Protein 7RLM (pdb70)

Organism: Potato leafroll virus (strain Potato/Scotland/strain 1/1984) (NCBI:txid12046)

Sequence (848 aa):
SSETFVFTKDNLVGNTQGSFTFGPSLSDCPAFKDGILKAYHEYKITSILLQFVSEASSTSSSGSIAYELDPHCKVSSSLQSYVNKFQITKGGAKTYQARMMINGVEWHDSSEDQCRILWKGNGKSSDPAGSFRVTIKVALQNPKPSSETFVFTKDNLVGNTQQGSFTFGPSLSDCPAFKDGILKAYHEYKITSILLQFVSEASSTSSSGSSIAYELDPHCKVSSLQSYVVNKFQITKGGAKTYQARRMMINGVEWHDSSEDQCRILWKGNGKSSDPAGSSFRVTIKVALQNPKPSSETFVVFTKDNLVGNTQGSFTFGPSLSDCPAFKDGILKAYHEYKITSILLQFVSEASSTSSGSIAYELDPHCKVSSLQSYVNKFQITKGGAKTYQARRMMINGVEWHDSSEDQCRILWKGNGKSSDPAGSFRVTIKVALQNPKSSETFVFTKDNLVGNTQGSFTFGPSLSDCPAFKDGILKAYHEYKITSILLQFVSEASSTSSGSSIAYELDPHCKVSSLQSYVNKFQITKGGAKTYQARMMINGVEWHDSSEDQCRILWKGNGKSSDPAGSFRVTIKVALQNPKSSETFVFTKDNLVGNTQGSFTFGPSLSDCPAFKDGILKAYHEYKITSILLQFVSEASSTSSGSIAYELDPHCKVSSLQSYVNKFQITKGGAKTYQQARMMINGVEWHDSSSEEDQCRILWKGNGKSSDPAGSFRVTIKVALQNPKSSETFVFTKDNLVGNTQGSFTFGPSLSDCPAFKDGILKAYHEYKITSILLQFVSEASSTSSGSIAYELDPHCKVSSLQSYVNKFQITKGGAKTYQARRMMINGVEWHDSSEDQCRILWKGNGKSSDPAGSFRVTIKVALQNPK

Foldseek 3Di:
DKDKDKFKFWFDFQFDKDKAFAALRRVRGCCVNVPVLQFFFKKFFFKKKKWWDWPFDPPWFWWKAKDKFFPPPDDTDDDRPHIGTLNGIDMDMGGCVRRQRPDIDGRVDTGIMMIITGPTDRVTGRTMIMMMTMMDGDHTD/DDKDKDKFKFWFDFQFDKAKAFAALRRPGGCCPNVNVLQFFFWKFWFKKKKWWDWPFDLPFWWWKAKDKFQVPPDGTDDDRPHTGTQNPIDMDMDGCVRRQRPDIDGNVDIGIMMIIGGPGDRVTTRTMIMMMIMMDGDHTD/DFKDKDKFKFWFDFQFDKFKAFAALRRVRTCCPNVHPLQFAFKKFWFKKKKWWDWPWDPPWFWWKAKDKFQAPPDGTDDDRPHTATQHPIDMDMDGCVRRQRPDIDGRRDTGIMMIIGGPTDPVIGRTMIMMMIIMDGDHTD/DKDKFKFKFWFDFQFDKFKAFAACRRPRGCCVNVNPLQWFFKKFWFKKKKWWDWPWDLPFWWWKAKDKFFQPPDGADDDRPHIGTQNPIDMDMDGCVRRQRPDIDTNRDTGIMMIITGPTDPVTTRTMIMMMIMMDGDHTD/DKDKDKFKFWFDFQFDKDKAFAALRRPRGCCVNVPPLLFFFKKFWFKKKKWFDWPWDLPWWWWKAKDKFQAPPDGADDDRPHTGTQNPIDMDMDGCVRRQRPDIDGNVDTGIMMIITGPTDRVIGRTMIMMMIMMDGDHTD/DKDKDKFKFWQDFQFDKAKAFAALRRVRDCCPNVPCLLFFFKKFWFKKKKWFDWPADLPFFWKKAKDKFFQPPDGTDDDRPDIGTLNPIDMDMDGCVVRQRPDIDGRRDTGIMMIMGGDTDRVGGRTMIMMMIMMDGDHTD

B-factor: mean 23.88, std 8.05, range [4.05, 67.12]

Nearest PDB structures (foldseek):
  7rlm-assembly6_F  TM=1.003E+00  e=4.489E-29  Potato leafroll virus
  6sco-assembly1_A  TM=9.962E-01  e=2.603E-25  Potato leafroll virus
  6scl-assembly1_C  TM=9.769E-01  e=1.546E-19  Barley yellow dwarf virus
  6rtk-assembly1_B  TM=9.710E-01  e=2.342E-19  Beet western yellows virus-FL1
  1opo-assembly1_C  TM=7.422E-01  e=4.461E-05  Carnation mottle virus

Secondary structure (DSSP, 8-state):
-EEEEEEEEEEEEETT-EEEEEESTT-TT-HIIIIIGGGGEEEEEEEEEEEEEEE---TT---EEEEEEETTS--SS----SSEEETTT-EEEEEEGGGTT-SS-EETTS--EEEEEEE-S-TTSEEEEEEEEEEEEEEEE-/-EEEEEEEEEEEETT-EEEEEESTT-TT-HIIIIIGGGSEEEEEEEEEEEEEEE---TT---EEEEEEETTS--SS----SEEEETTT-EEEEEEGGGTT-SS-EETTS--EEEEEEE-S-TTSEEEEEEEEEEEEEEEE-/---EEEEEEEEEEETT-EEEEEESTT-TT-HIIIIIGGGGEEEEEEEEEEEEEEE---TT---EEEEEEETTS--SS----SSEEETTTBEEEEEEGGGTT-SS-EETTS--EEEEEEE-S-TTSEEEEEEEEEEEEEEEE-/-EEEEEEEEEEEETT-EEEEEESTT-TT-HIIIIIGGGSEEEEEEEEEEEEEEE---TT---EEEEEEETT---SS----SSEEETTT-EEEEEEGGGTT-SS-EETTS--EEEEEEE-S-TTSEEEEEEEEEEEEEEEE-/-EEEEEEEEEEEETT-EEEEEESTT-TT-HIIIIIGGGGEEEEEEEEEEEEEEE---TT---EEEEEEETTS--SS----SSEEETTT-EEEEEEGGGTT-SS-EETTS--EEEEEEE-S-TTSEEEEEEEEEEEEEEEE-/-EEEEEEEEEEEETT-EEEEEESTT-TT-HIIIIIGGGGEEEEEEEEEEEEEEE---TT---EEEEEEETTS--SS----SSEEETTT-EEEEEEGGGTT-SS-EETTS--EEEEEEE-S-TTSEEEEEEEEEEEEEEEE-

InterPro domains:
  IPR001517 Luteovirus group 1 coat protein [PF00894] (70-207)
  IPR001517 Luteovirus group 1 coat protein [PR00915] (27-40)
  IPR001517 Luteovirus group 1 coat protein [PR00915] (67-85)
  IPR001517 Luteovirus group 1 coat protein [PR00915] (85-102)
  IPR001517 Luteovirus group 1 coat protein [PR00915] (102-119)
  IPR001517 Luteovirus group 1 coat protein [PR00915] (119-138)
  IPR001517 Luteovirus group 1 coat protein [PR00915] (138-157)
  IPR001517 Luteovirus group 1 coat protein [PR00915] (166-187)
  IPR001517 Luteovirus group 1 coat protein [PR00915] (189-201)
  IPR029053 Viral coat protein subunit [G3DSA:2.60.120.20] (29-139)

Solvent-accessible surface area: 37735 Å² total; per-residue (Å²): 89,97,50,83,26,73,13,66,75,78,131,3,48,2,74,24,42,10,48,2,11,0,0,32,15,1,41,50,6,60,10,0,33,48,0,18,3,107,24,39,74,53,0,39,0,45,17,0,55,0,65,4,64,36,113,21,65,111,122,23,61,29,15,0,3,16,3,4,0,0,44,15,73,19,26,27,8,114,7,113,78,50,109,11,93,2,44,152,13,30,68,67,65,11,93,26,164,65,0,34,2,68,86,82,23,66,12,87,101,48,1,0,19,0,1,3,63,2,106,12,131,72,92,51,82,0,1,13,1,118,0,14,0,74,0,16,1,70,79,103,132,120,28,10,75,70,29,75,12,48,78,25,54,3,48,2,64,24,114,32,48,3,15,0,0,46,61,2,83,49,6,39,22,0,49,34,6,44,3,94,32,25,76,48,0,3,0,15,20,0,46,0,36,5,78,27,13,13,16,82,104,25,61,30,15,0,4,17,27,37,6,43,111,38,170,32,100,60,11,126,41,108,120,62,107,10,105,1,28,151,14,33,61,76,17,11,42,18,128,86,0,40,2,53,126,73,18,68,14,85,90,49,1,0,45,1,0,8,69,7,108,15,126,73,57,45,8,0,1,15,1,96,0,26,0,46,0,6,1,55,81,99,124,108,96,47,60,77,20,88,13,62,71,76,126,7,48,2,66,22,111,29,45,2,16,0,0,38,59,1,81,41,4,54,10,0,52,39,0,24,3,117,30,39,72,52,0,39,0,35,26,0,54,0,38,5,63,35,101,20,61,107,122,23,96,25,10,0,3,18,29,38,9,45,110,37,170,40,104,58,12,120,39,113,123,71,108,10,94,4,26,159,14,35,65,78,71,12,80,24,188,73,0,40,2,85,115,78,25,75,12,78,102,49,2,0,44,1,0,6,64,2,104,19,140,77,89,50,79,0,0,22,1,92,0,32,0,91,0,15,6,62,79,92,137,104,53,72,77,23,70,12,67,68,74,131,4,46,2,68,24,107,30,46,2,15,0,0,34,56,2,88,47,5,86,64,0,55,87,35,25,3,126,44,44,74,50,0,40,0,39,32,0,52,0,50,5,74,35,112,20,63,101,61,13,18,0,4,0,2,16,4,4,2,0,48,36,108,37,101,55,12,111,7,55,68,50,63,12,48,1,45,150,13,32,62,73,73,8,102,24,174,40,0,38,1,79,94,84,18,61,12,84,92,49,1,0,43,1,0,7,69,7,39,8,89,70,90,56,82,0,1,14,1,98,0,29,0,88,0,15,4,69,79,101,129,101,51,82,73,33,85,14,65,73,75,127,3,48,1,67,26,112,29,46,2,17,0,0,25,57,2,93,46,6,68,16,0,64,53,0,20,5,129,24,42,8,2,0,39,0,38,10,0,45,1,41,5,59,35,108,19,60,109,122,19,83,29,12,1,3,15,25,32,5,44,105,39,171,31,106,65,10,129,42,114,120,57,107,7,96,3,48,128,4,33,52,62,23,11,51,16,168,106,0,28,1,87,76,54,22,14,12,74,82,44,1,0,42,1,0,6,72,3,108,15,138,73,90,42,76,0,0,21,0,94,0,31,0,39,0,17,4,23,11,74,82,108,47,76,80,33,91,12,61,67,78,124,2,42,2,69,25,65,28,45,2,16,0,0,42,61,1,75,44,4,80,66,0,48,84,37,50,3,138,33,37,5,2,0,38,0,42,39,0,51,0,46,6,54,34,106,22,70,110,128,30,60,28,10,0,2,15,25,32,6,44,113,26,146,28,40,15,4,92,39,110,128,54,110,12,94,4,51,178,12,33,62,82,79,15,123,23,181,97,0,40,1,80,62,50,13,11,14,45,86,37,1,0,39,1,0,6,52,8,106,11,127,70,95,50,88,0,0,14,1,96,0,36,0,80,0,16,6,31,33,65,92

Structure (mmCIF, N/CA/C/O backbone):
data_7RLM
#
_entry.id   7RLM
#
_cell.length_a   36.863
_cell.length_b   67.479
_cell.length_c   75.887
_cell.angle_alpha   79.670
_cell.angle_beta   76.219
_cell.angle_gamma   81.673
#
_symmetry.space_group_name_H-M   'P 1'
#
loop_
_entity.id
_entity.type
_entity.pdbx_description
1 polymer 'Coat protein'
2 non-polymer 'BROMIDE ION'
3 water water
#
loop_
_atom_site.group_PDB
_atom_site.id
_atom_site.type_symbol
_atom_site.label_atom_id
_atom_site.label_alt_id
_atom_site.label_comp_id
_atom_site.label_asym_id
_atom_site.label_entity_id
_atom_site.label_seq_id
_atom_site.pdbx_PDB_ins_code
_atom_site.Cartn_x
_atom_site.Cartn_y
_atom_site.Cartn_z
_atom_site.occupancy
_atom_site.B_iso_or_equiv
_atom_site.auth_seq_id
_atom_site.auth_comp_id
_atom_site.auth_asym_id
_atom_site.auth_atom_id
_atom_site.pdbx_PDB_model_num
ATOM 1 N N . SER A 1 2 ? 182.05400 305.16700 290.30200 1.000 43.14954 68 SER B N 1
ATOM 2 C CA . SER A 1 2 ? 183.20100 305.07300 289.40600 1.000 41.15855 68 SER B CA 1
ATOM 3 C C . SER A 1 2 ? 184.11900 303.92800 289.83100 1.000 38.98010 68 SER B C 1
ATOM 4 O O . SER A 1 2 ? 184.26400 303.65600 291.02100 1.000 35.33816 68 SER B O 1
ATOM 7 N N . SER A 1 3 ? 184.72900 303.26300 288.85200 1.000 33.92307 69 SER B N 1
ATOM 8 C CA . SER A 1 3 ? 185.63700 302.15400 289.11800 1.000 31.06629 69 SER B CA 1
ATOM 9 C C . SER A 1 3 ? 186.74900 302.17000 288.07900 1.000 33.98434 69 SER B C 1
ATOM 10 O O . SER A 1 3 ? 186.48700 302.35200 286.88600 1.000 40.31490 69 SER B O 1
ATOM 13 N N . GLU A 1 4 ? 187.98900 301.98100 288.53600 1.000 27.71656 70 GLU B N 1
ATOM 14 C CA . GLU A 1 4 ? 189.15600 302.15700 287.68700 1.000 17.37657 70 GLU B CA 1
ATOM 15 C C . GLU A 1 4 ? 190.23400 301.15000 288.05300 1.000 18.92241 70 GLU B C 1
ATOM 16 O O . GLU A 1 4 ? 190.31700 300.69700 289.19500 1.000 16.73913 70 GLU B O 1
ATOM 22 N N . THR A 1 5 ? 191.08500 300.83400 287.07400 1.000 18.50504 71 THR B N 1
ATOM 23 C CA . THR A 1 5 ? 192.20700 299.92700 287.26700 1.000 20.25583 71 THR B CA 1
ATOM 24 C C . THR A 1 5 ? 193.49900 300.64900 286.90600 1.000 20.13578 71 THR B C 1
ATOM 25 O O . THR A 1 5 ? 193.55500 301.37600 285.90900 1.000 22.72690 71 THR B O 1
ATOM 29 N N . PHE A 1 6 ? 194.52600 300.46100 287.72700 1.000 17.52695 72 PHE B N 1
ATOM 30 C CA . PHE A 1 6 ? 195.85700 300.99500 287.48600 1.000 17.48058 72 PHE B CA 1
ATOM 31 C C . PHE A 1 6 ? 196.88300 299.87800 287.60500 1.000 19.99947 72 PHE B C 1
ATOM 32 O O . PHE A 1 6 ? 196.79900 299.03500 288.50600 1.000 16.81609 72 PHE B O 1
ATOM 40 N N . VAL A 1 7 ? 197.84300 299.86900 286.68500 1.000 15.08015 73 VAL B N 1
ATOM 41 C CA . VAL A 1 7 ? 198.95700 298.92900 286.69700 1.000 14.58063 73 VAL B CA 1
ATOM 42 C C . VAL A 1 7 ? 200.24300 299.73400 286.82700 1.000 21.93322 73 VAL B C 1
ATOM 43 O O . VAL A 1 7 ? 200.43100 300.73300 286.12500 1.000 25.17019 73 VAL B O 1
ATOM 47 N N . PHE A 1 8 ? 201.11400 299.32000 287.73700 1.000 19.02931 74 PHE B N 1
ATOM 48 C CA . PHE A 1 8 ? 202.41900 299.94400 287.84100 1.000 14.95162 74 PHE B CA 1
ATOM 49 C C . PHE A 1 8 ? 203.44200 298.86800 288.16900 1.000 16.41756 74 PHE B C 1
ATOM 50 O O . PHE A 1 8 ? 203.09800 297.74400 288.53700 1.000 18.15626 74 PHE B O 1
ATOM 58 N N . THR A 1 9 ? 204.70900 299.21200 287.98500 1.000 18.61166 75 THR B N 1
ATOM 59 C CA . THR A 1 9 ? 205.78300 298.25300 288.18400 1.000 19.89182 75 THR B CA 1
ATOM 60 C C . THR A 1 9 ? 206.82500 298.80800 289.14100 1.000 22.98028 75 THR B C 1
ATOM 61 O O . THR A 1 9 ? 206.94300 300.01700 289.34800 1.000 25.30036 75 THR B O 1
ATOM 65 N N . LYS A 1 10 ? 207.57800 297.88600 289.73100 1.000 20.23672 76 LYS B N 1
ATOM 66 C CA . LYS A 1 10 ? 208.78100 298.19000 290.49700 1.000 18.35478 76 LYS B CA 1
ATOM 67 C C . LYS A 1 10 ? 209.86400 297.32700 289.87400 1.000 16.30097 76 LYS B C 1
ATOM 68 O O . LYS A 1 10 ? 209.81400 296.09800 289.97900 1.000 19.12023 76 LYS B O 1
ATOM 74 N N . ASP A 1 11 ? 210.81300 297.96000 289.20000 1.000 16.79122 77 ASP B N 1
ATOM 75 C CA . ASP A 1 11 ? 211.71700 297.23800 288.31300 1.000 16.03521 77 ASP B CA 1
ATOM 76 C C . ASP A 1 11 ? 213.11000 297.13000 288.90900 1.000 16.48210 77 ASP B C 1
ATOM 77 O O . ASP A 1 11 ? 213.44700 297.78300 289.89900 1.000 18.39132 77 ASP B O 1
ATOM 82 N N . ASN A 1 12 ? 213.91000 296.25500 288.28700 1.000 13.88147 78 ASN B N 1
ATOM 83 C CA . ASN A 1 12 ? 215.33100 296.11700 288.58800 1.000 17.72830 78 ASN B CA 1
ATOM 84 C C . ASN A 1 12 ? 215.56600 295.60900 290.00400 1.000 15.17981 78 ASN B C 1
ATOM 85 O O . ASN A 1 12 ? 216.53200 296.00900 290.65100 1.000 21.14995 78 ASN B O 1
ATOM 90 N N . LEU A 1 13 ? 214.66900 294.76300 290.50300 1.000 17.42228 79 LEU B N 1
ATOM 91 C CA . LEU A 1 13 ? 214.89100 294.14600 291.81000 1.000 16.14798 79 LEU B CA 1
ATOM 92 C C . LEU A 1 13 ? 216.07300 293.19700 291.72200 1.000 16.71219 79 LEU B C 1
ATOM 93 O O . LEU A 1 13 ? 216.22300 292.47000 290.74200 1.000 15.19437 79 LEU B O 1
ATOM 98 N N . VAL A 1 14 ? 216.92100 293.22100 292.74800 1.000 17.31952 80 VAL B N 1
ATOM 99 C CA . VAL A 1 14 ? 217.99000 292.23500 292.87700 1.000 13.26240 80 VAL B CA 1
ATOM 100 C C . VAL A 1 14 ? 217.66000 291.35100 294.07000 1.000 12.72075 80 VAL B C 1
ATOM 101 O O . VAL A 1 14 ? 216.63400 291.53800 294.72600 1.000 18.17841 80 VAL B O 1
ATOM 105 N N . GLY A 1 15 ? 218.52600 290.37700 294.35200 1.000 16.08117 81 GLY B N 1
ATOM 106 C CA . GLY A 1 15 ? 218.18800 289.33000 295.30200 1.000 13.96912 81 GLY B CA 1
ATOM 107 C C . GLY A 1 15 ? 217.88300 289.79700 296.71300 1.000 13.45631 81 GLY B C 1
ATOM 108 O O . GLY A 1 15 ? 217.11600 289.13800 297.42100 1.000 13.67742 81 GLY B O 1
ATOM 109 N N . ASN A 1 16 ? 218.47600 290.92100 297.14900 1.000 13.56808 82 ASN B N 1
ATOM 110 C CA . ASN A 1 16 ? 218.24800 291.46000 298.49600 1.000 13.58401 82 ASN B CA 1
ATOM 111 C C . ASN A 1 16 ? 217.38500 292.72300 298.50400 1.000 13.29778 82 ASN B C 1
ATOM 112 O O . ASN A 1 16 ? 217.40800 293.46800 299.48600 1.000 15.10224 82 ASN B O 1
ATOM 117 N N . THR A 1 17 ? 216.63900 292.97900 297.43700 1.000 10.48402 83 THR B N 1
ATOM 118 C CA . THR A 1 17 ? 215.80400 294.17600 297.37000 1.000 10.91311 83 THR B CA 1
ATOM 119 C C . THR A 1 17 ? 214.83200 294.22600 298.55000 1.000 10.37629 83 THR B C 1
ATOM 120 O O . THR A 1 17 ? 214.25300 293.21400 298.93700 1.000 12.31171 83 THR B O 1
ATOM 124 N N . GLN A 1 18 ? 214.63600 295.42600 299.10200 1.000 16.10256 84 GLN B N 1
ATOM 125 C CA . GLN A 1 18 ? 213.68300 295.65000 300.18200 1.000 10.63448 84 GLN B CA 1
ATOM 126 C C . GLN A 1 18 ? 212.94800 296.95800 299.93200 1.000 14.62239 84 GLN B C 1
ATOM 127 O O . GLN A 1 18 ? 213.53600 297.92300 299.43600 1.000 17.04814 84 GLN B O 1
ATOM 133 N N . GLY A 1 19 ? 211.66400 296.98900 300.26400 1.000 17.16514 85 GLY B N 1
ATOM 134 C CA . GLY A 1 19 ? 210.89300 298.19400 300.01100 1.000 16.94150 85 GLY B CA 1
ATOM 135 C C . GLY A 1 19 ? 209.45200 298.00700 300.41600 1.000 14.05588 85 GLY B C 1
ATOM 136 O O . GLY A 1 19 ? 209.09100 297.02200 301.05700 1.000 15.32992 85 GLY B O 1
ATOM 137 N N . SER A 1 20 ? 208.63600 299.00200 300.07300 1.000 14.36155 86 SER B N 1
ATOM 138 C CA . SER A 1 20 ? 207.21800 298.95600 300.39000 1.000 16.11118 86 SER B CA 1
ATOM 139 C C . SER A 1 20 ? 206.42500 299.78300 299.39100 1.000 18.58170 86 SER B C 1
ATOM 140 O O . SER A 1 20 ? 206.95100 300.70800 298.76700 1.000 15.64527 86 SER B O 1
ATOM 143 N N . PHE A 1 21 ? 205.16400 299.39400 299.22100 1.000 15.68551 87 PHE B N 1
ATOM 144 C CA . PHE A 1 21 ? 204.14400 300.18500 298.53800 1.000 16.92241 87 PHE B CA 1
ATOM 145 C C . PHE A 1 21 ? 203.13900 300.60700 299.60000 1.000 16.30635 87 PHE B C 1
ATOM 146 O O . PHE A 1 21 ? 202.59100 299.75000 300.29900 1.000 16.81417 87 PHE B O 1
ATOM 154 N N . THR A 1 22 ? 202.89100 301.91400 299.73100 1.000 18.43582 88 THR B N 1
ATOM 155 C CA . THR A 1 22 ? 201.82400 302.41200 300.59900 1.000 14.98511 88 THR B CA 1
ATOM 156 C C . THR A 1 22 ? 200.70800 302.92000 299.69900 1.000 16.87618 88 THR B C 1
ATOM 157 O O . THR A 1 22 ? 200.89700 303.88800 298.95100 1.000 17.46251 88 THR B O 1
ATOM 161 N N . PHE A 1 23 ? 199.57100 302.22900 299.73400 1.000 14.76752 89 PHE B N 1
ATOM 162 C CA . PHE A 1 23 ? 198.48300 302.45900 298.79300 1.000 16.53877 89 PHE B CA 1
ATOM 163 C C . PHE A 1 23 ? 197.59000 303.58400 299.30100 1.000 18.74990 89 PHE B C 1
ATOM 164 O O . PHE A 1 23 ? 197.01500 303.49900 300.39600 1.000 16.89197 89 PHE B O 1
ATOM 172 N N . GLY A 1 24 ? 197.46100 304.61700 298.48500 1.000 20.66931 90 GLY B N 1
ATOM 173 C CA . GLY A 1 24 ? 196.82400 305.84400 298.88200 1.000 20.93749 90 GLY B CA 1
ATOM 174 C C . GLY A 1 24 ? 197.60100 307.01100 298.32200 1.000 22.05497 90 GLY B C 1
ATOM 175 O O . GLY A 1 24 ? 198.30400 306.88400 297.31200 1.000 18.45397 90 GLY B O 1
ATOM 176 N N . PRO A 1 25 ? 197.49500 308.17500 298.96300 1.000 19.22684 91 PRO B N 1
ATOM 177 C CA . PRO A 1 25 ? 198.27700 309.33300 298.49500 1.000 22.58040 91 PRO B CA 1
ATOM 178 C C . PRO A 1 25 ? 199.78400 309.12900 298.58500 1.000 24.55415 91 PRO B C 1
ATOM 179 O O . PRO A 1 25 ? 200.53400 309.88100 297.94600 1.000 22.63645 91 PRO B O 1
ATOM 183 N N . SER A 1 26 ? 200.25800 308.13000 299.33400 1.000 18.66175 92 SER B N 1
ATOM 184 C CA . SER A 1 26 ? 201.68300 307.83700 299.42600 1.000 19.40688 92 SER B CA 1
ATOM 185 C C . SER A 1 26 ? 202.17800 306.88700 298.33800 1.000 18.87884 92 SER B C 1
ATOM 186 O O . SER A 1 26 ? 203.33000 306.44900 298.40600 1.000 23.71446 92 SER B O 1
ATOM 189 N N . LEU A 1 27 ? 201.34400 306.54500 297.35200 1.000 19.29800 93 LEU B N 1
ATOM 190 C CA . LEU A 1 27 ? 201.73100 305.56100 296.32800 1.000 25.14951 93 LEU B CA 1
ATOM 191 C C . LEU A 1 27 ? 202.54100 306.24600 295.22500 1.000 21.14055 93 LEU B C 1
ATOM 192 O O . LEU A 1 27 ? 202.07300 306.48400 294.10900 1.000 26.29751 93 LEU B O 1
ATOM 197 N N . SER A 1 28 ? 203.79100 306.55300 295.57400 1.000 23.43766 94 SER B N 1
ATOM 198 C CA . SER A 1 28 ? 204.71100 307.22300 294.65900 1.000 32.87805 94 SER B CA 1
ATOM 199 C C . SER A 1 28 ? 204.92200 306.43700 293.37600 1.000 31.41716 94 SER B C 1
ATOM 200 O O . SER A 1 28 ? 205.15000 307.03300 292.31800 1.000 27.91072 94 SER B O 1
ATOM 203 N N . ASP A 1 29 ? 204.87200 305.10600 293.44400 1.000 25.28454 95 ASP B N 1
ATOM 204 C CA . ASP A 1 29 ? 205.13000 304.31500 292.24800 1.000 26.20139 95 ASP B CA 1
ATOM 205 C C . ASP A 1 29 ? 203.99300 304.36600 291.23100 1.000 29.13374 95 ASP B C 1
ATOM 206 O O . ASP A 1 29 ? 204.16900 303.87100 290.11100 1.000 25.04524 95 ASP B O 1
ATOM 211 N N . CYS A 1 30 ? 202.85500 304.97600 291.56200 1.000 23.92954 96 CYS B N 1
ATOM 212 C CA . CYS A 1 30 ? 201.74400 305.13300 290.62400 1.000 19.92677 96 CYS B CA 1
ATOM 213 C C . CYS A 1 30 ? 201.28200 306.58500 290.62300 1.000 27.00141 96 CYS B C 1
ATOM 214 O O . CYS A 1 30 ? 200.21800 306.91900 291.16700 1.000 23.42435 96 CYS B O 1
ATOM 217 N N . PRO A 1 31 ? 202.06700 307.48000 290.01200 1.000 33.62630 97 PRO B N 1
ATOM 218 C CA . PRO A 1 31 ? 201.69200 308.90600 290.00400 1.000 34.68754 97 PRO B CA 1
ATOM 219 C C . PRO A 1 31 ? 200.34400 309.18600 289.36300 1.000 32.69542 97 PRO B C 1
ATOM 220 O O . PRO A 1 31 ? 199.66700 310.13600 289.77200 1.000 38.06303 97 PRO B O 1
ATOM 224 N N . ALA A 1 32 ? 199.92900 308.39000 288.37500 1.000 28.66783 98 ALA B N 1
ATOM 225 C CA . ALA A 1 32 ? 198.63600 308.61800 287.73800 1.000 25.64831 98 ALA B CA 1
ATOM 226 C C . ALA A 1 32 ? 197.48100 308.45300 288.71600 1.000 29.61160 98 ALA B C 1
ATOM 227 O O . ALA A 1 32 ? 196.47000 309.15500 288.60600 1.000 35.09205 98 ALA B O 1
ATOM 229 N N . PHE A 1 33 ? 197.60200 307.52900 289.67100 1.000 27.33128 99 PHE B N 1
ATOM 230 C CA . PHE A 1 33 ? 196.58900 307.40100 290.71500 1.000 24.98025 99 PHE B CA 1
ATOM 231 C C . PHE A 1 33 ? 196.71500 308.51400 291.75300 1.000 26.37336 99 PHE B C 1
ATOM 232 O O . PHE A 1 33 ? 195.74900 309.24700 292.01400 1.000 25.65069 99 PHE B O 1
ATOM 240 N N . LYS A 1 34 ? 197.90300 308.66700 292.34600 1.000 23.13369 100 LYS B N 1
ATOM 241 C CA . LYS A 1 34 ? 198.05000 309.56100 293.49100 1.000 22.09211 100 LYS B CA 1
ATOM 242 C C . LYS A 1 34 ? 197.97100 311.03600 293.09800 1.000 25.64677 100 LYS B C 1
ATOM 243 O O . LYS A 1 34 ? 197.51500 311.85500 293.90000 1.000 25.32837 100 LYS B O 1
ATOM 249 N N . ASP A 1 35 ? 198.39600 311.39800 291.88600 1.000 26.04228 101 ASP B N 1
ATOM 250 C CA . ASP A 1 35 ? 198.36700 312.80000 291.47900 1.000 33.39330 101 ASP B CA 1
ATOM 251 C C . ASP A 1 35 ? 197.16200 313.16100 290.63000 1.000 30.85150 101 ASP B C 1
ATOM 252 O O . ASP A 1 35 ? 196.84300 314.35000 290.51000 1.000 35.12158 101 ASP B O 1
ATOM 257 N N . GLY A 1 36 ? 196.49200 312.18200 290.04200 1.000 27.57711 102 GLY B N 1
ATOM 258 C CA . GLY A 1 36 ? 195.38800 312.49600 289.16400 1.000 33.08305 102 GLY B CA 1
ATOM 259 C C . GLY A 1 36 ? 194.05700 312.16200 289.79400 1.000 21.21133 102 GLY B C 1
ATOM 260 O O . GLY A 1 36 ? 193.40100 313.01500 290.39800 1.000 25.78756 102 GLY B O 1
ATOM 261 N N . ILE A 1 37 ? 193.67500 310.89500 289.65800 1.000 28.62003 103 ILE B N 1
ATOM 262 C CA . ILE A 1 37 ? 192.36300 310.41500 290.07800 1.000 34.24587 103 ILE B CA 1
ATOM 263 C C . ILE A 1 37 ? 192.08200 310.76400 291.53400 1.000 31.98844 103 ILE B C 1
ATOM 264 O O . ILE A 1 37 ? 190.97100 311.19200 291.88800 1.000 30.58445 103 ILE B O 1
ATOM 269 N N . LEU A 1 38 ? 193.08100 310.59300 292.40200 1.000 25.17074 104 LEU B N 1
ATOM 270 C CA . LEU A 1 38 ? 192.87600 310.78900 293.83200 1.000 31.46201 104 LEU B CA 1
ATOM 271 C C . LEU A 1 38 ? 192.61700 312.24500 294.19300 1.000 35.77210 104 LEU B C 1
ATOM 272 O O . LEU A 1 38 ? 192.05600 312.51800 295.26000 1.000 41.08399 104 LEU B O 1
ATOM 277 N N . LYS A 1 39 ? 193.00900 313.18200 293.33800 1.000 31.43763 105 LYS B N 1
ATOM 278 C CA . LYS A 1 39 ? 192.74300 314.59500 293.56500 1.000 39.74475 105 LYS B CA 1
ATOM 279 C C . LYS A 1 39 ? 191.37000 315.03000 293.07300 1.000 32.07240 105 LYS B C 1
ATOM 280 O O . LYS A 1 39 ? 190.97500 316.17700 293.31600 1.000 35.26962 105 LYS B O 1
ATOM 286 N N . ALA A 1 40 ? 190.63900 314.15300 292.38900 1.000 28.45571 106 ALA B N 1
ATOM 287 C CA . ALA A 1 40 ? 189.36100 314.49700 291.78200 1.000 23.75495 106 ALA B CA 1
ATOM 288 C C . ALA A 1 40 ? 188.16300 313.98100 292.56300 1.000 23.13101 106 ALA B C 1
ATOM 289 O O . ALA A 1 40 ? 187.02100 314.27600 292.18700 1.000 23.79589 106 ALA B O 1
ATOM 291 N N . TYR A 1 41 ? 188.38500 313.22400 293.63600 1.000 20.76017 107 TYR B N 1
ATOM 292 C CA . TYR A 1 41 ? 187.29000 312.64200 294.40000 1.000 22.56375 107 TYR B CA 1
ATOM 293 C C . TYR A 1 41 ? 187.55300 312.78700 295.88800 1.000 17.94579 107 TYR B C 1
ATOM 294 O O . TYR A 1 41 ? 188.70300 312.81100 296.33200 1.000 16.61404 107 TYR B O 1
ATOM 303 N N . HIS A 1 42 ? 186.47000 312.85400 296.65600 1.000 18.15696 108 HIS B N 1
ATOM 304 C CA . HIS A 1 42 ? 186.59400 312.93900 298.10500 1.000 18.43702 108 HIS B CA 1
ATOM 305 C C . HIS A 1 42 ? 186.96900 311.59900 298.73300 1.000 15.89093 108 HIS B C 1
ATOM 306 O O . HIS A 1 42 ? 187.60400 311.58200 299.78400 1.000 17.86350 108 HIS B O 1
ATOM 313 N N . GLU A 1 43 ? 186.54000 310.47800 298.14800 1.000 14.72279 109 GLU B N 1
ATOM 314 C CA . GLU A 1 43 ? 186.67400 309.17000 298.78300 1.000 14.79120 109 GLU B CA 1
ATOM 315 C C . GLU A 1 43 ? 187.12900 308.13400 297.76900 1.000 12.92305 109 GLU B C 1
ATOM 316 O O . GLU A 1 43 ? 186.79800 308.21300 296.58800 1.000 15.44005 109 GLU B O 1
ATOM 322 N N . TYR A 1 44 ? 187.86300 307.13900 298.25800 1.000 15.11844 110 TYR B N 1
ATOM 323 C CA . TYR A 1 44 ? 188.32100 306.02600 297.43000 1.000 17.09849 110 TYR B CA 1
ATOM 324 C C . TYR A 1 44 ? 188.38800 304.77200 298.29100 1.000 13.46761 110 TYR B C 1
ATOM 325 O O . TYR A 1 44 ? 188.45000 304.83600 299.52100 1.000 14.80865 110 TYR B O 1
ATOM 334 N N . LYS A 1 45 ? 188.39000 303.62100 297.62700 1.000 13.47431 111 LYS B N 1
ATOM 335 C CA . LYS A 1 45 ? 188.78600 302.38700 298.28400 1.000 15.33759 111 LYS B CA 1
ATOM 336 C C . LYS A 1 45 ? 189.37100 301.46500 297.23400 1.000 17.59642 111 LYS B C 1
ATOM 337 O O . LYS A 1 45 ? 188.82700 301.32700 296.13200 1.000 17.37323 111 LYS B O 1
ATOM 343 N N . ILE A 1 46 ? 190.50500 300.87300 297.57300 1.000 12.75538 112 ILE B N 1
ATOM 344 C CA . ILE A 1 46 ? 191.15100 299.90700 296.70100 1.000 13.77993 112 ILE B CA 1
ATOM 345 C C . ILE A 1 46 ? 190.53600 298.55800 297.05400 1.000 13.21000 112 ILE B C 1
ATOM 346 O O . ILE A 1 46 ? 190.69600 298.06000 298.17400 1.000 14.84626 112 ILE B O 1
ATOM 351 N N . THR A 1 47 ? 189.75200 298.01700 296.12200 1.000 11.54820 113 THR B N 1
ATOM 352 C CA . THR A 1 47 ? 188.93800 296.85100 296.38900 1.000 14.02191 113 THR B CA 1
ATOM 353 C C . THR A 1 47 ? 189.68000 295.55600 296.09700 1.000 16.39017 113 THR B C 1
ATOM 354 O O . THR A 1 47 ? 189.26500 294.50700 296.59600 1.000 14.28632 113 THR B O 1
ATOM 358 N N . SER A 1 48 ? 190.77400 295.60700 295.34000 1.000 12.71110 114 SER B N 1
ATOM 359 C CA . SER A 1 48 ? 191.59800 294.40900 295.20300 1.000 15.62840 114 SER B CA 1
ATOM 360 C C . SER A 1 48 ? 192.97300 294.79700 294.67900 1.000 10.16010 114 SER B C 1
ATOM 361 O O . SER A 1 48 ? 193.14100 295.82300 294.02100 1.000 13.80577 114 SER B O 1
ATOM 364 N N . ILE A 1 49 ? 193.96900 293.98000 295.01400 1.000 13.78212 115 ILE B N 1
ATOM 365 C CA . ILE A 1 49 ? 195.35000 294.22100 294.62000 1.000 17.08667 115 ILE B CA 1
ATOM 366 C C . ILE A 1 49 ? 195.90400 292.91600 294.08000 1.000 13.45472 115 ILE B C 1
ATOM 367 O O . ILE A 1 49 ? 195.80300 291.87900 294.74800 1.000 15.55302 115 ILE B O 1
ATOM 372 N N . LEU A 1 50 ? 196.47600 292.96200 292.88500 1.000 13.76573 116 LEU B N 1
ATOM 373 C CA . LEU A 1 50 ? 197.19800 291.83200 292.31800 1.000 16.07630 116 LEU B CA 1
ATOM 374 C C . LEU A 1 50 ? 198.68300 292.15800 292.39100 1.000 15.66801 116 LEU B C 1
ATOM 375 O O . LEU A 1 50 ? 199.13300 293.14100 291.80100 1.000 17.73503 116 LEU B O 1
ATOM 380 N N . LEU A 1 51 ? 199.42900 291.34000 293.13000 1.000 16.91775 117 LEU B N 1
ATOM 381 C CA . LEU A 1 51 ? 200.87000 291.48400 293.29600 1.000 18.44094 117 LEU B CA 1
ATOM 382 C C . LEU A 1 51 ? 201.52100 290.34600 292.52500 1.000 15.86658 117 LEU B C 1
ATOM 383 O O . LEU A 1 51 ? 201.36300 289.18100 292.88900 1.000 18.30288 117 LEU B O 1
ATOM 388 N N . GLN A 1 52 ? 202.23400 290.67700 291.45800 1.000 19.05111 118 GLN B N 1
ATOM 389 C CA . GLN A 1 52 ? 202.90300 289.68200 290.63300 1.000 17.07317 118 GLN B CA 1
ATOM 390 C C . GLN A 1 52 ? 204.40000 289.92000 290.70300 1.000 23.19109 118 GLN B C 1
ATOM 391 O O . GLN A 1 52 ? 204.85800 291.06000 290.58100 1.000 16.24399 118 GLN B O 1
ATOM 397 N N . PHE A 1 53 ? 205.16100 288.85300 290.91800 1.000 19.60492 119 PHE B N 1
ATOM 398 C CA . PHE A 1 53 ? 206.60800 288.92200 290.81600 1.000 14.82422 119 PHE B CA 1
ATOM 399 C C . PHE A 1 53 ? 206.99900 288.23900 289.51700 1.000 20.31201 119 PHE B C 1
ATOM 400 O O . PHE A 1 53 ? 206.67000 287.06500 289.30600 1.000 20.00506 119 PHE B O 1
ATOM 408 N N . VAL A 1 54 ? 207.66300 288.98100 288.63900 1.000 17.61476 120 VAL B N 1
ATOM 409 C CA . VAL A 1 54 ? 208.07500 288.48100 287.33500 1.000 17.93166 120 VAL B CA 1
ATOM 410 C C . VAL A 1 54 ? 209.58300 288.26600 287.38500 1.000 18.17526 120 VAL B C 1
ATOM 411 O O . VAL A 1 54 ? 210.35000 289.22300 287.54000 1.000 17.67470 120 VAL B O 1
ATOM 415 N N . SER A 1 55 ? 210.00900 287.01600 287.25700 1.000 15.52506 121 SER B N 1
ATOM 416 C CA . SER A 1 55 ? 211.41400 286.68100 287.45900 1.000 16.54236 121 SER B CA 1
ATOM 417 C C . SER A 1 55 ? 212.22900 286.96700 286.20300 1.000 18.52920 121 SER B C 1
ATOM 418 O O . SER A 1 55 ? 211.79600 286.68200 285.08200 1.000 18.51878 121 SER B O 1
ATOM 421 N N . GLU A 1 56 ? 213.40300 287.56500 286.40200 1.000 12.95716 122 GLU B N 1
ATOM 422 C CA . GLU A 1 56 ? 214.43700 287.65000 285.38200 1.000 17.40994 122 GLU B CA 1
ATOM 423 C C . GLU A 1 56 ? 215.66700 286.86500 285.79200 1.000 17.07353 122 GLU B C 1
ATOM 424 O O . GLU A 1 56 ? 216.74200 287.05900 285.22000 1.000 16.55140 122 GLU B O 1
ATOM 430 N N . ALA A 1 57 ? 215.53400 286.01900 286.80100 1.000 13.40976 123 ALA B N 1
ATOM 431 C CA . ALA A 1 57 ? 216.68500 285.42100 287.45200 1.000 19.60224 123 ALA B CA 1
ATOM 432 C C . ALA A 1 57 ? 217.24600 284.26000 286.64900 1.000 22.72849 123 ALA B C 1
ATOM 433 O O . ALA A 1 57 ? 216.53700 283.59100 285.89000 1.000 22.46006 123 ALA B O 1
ATOM 435 N N . SER A 1 58 ? 218.53300 284.00800 286.86600 1.000 22.80151 124 SER B N 1
ATOM 436 C CA . SER A 1 58 ? 219.20000 282.83900 286.31400 1.000 27.20636 124 SER B CA 1
ATOM 437 C C . SER A 1 58 ? 218.50900 281.56100 286.77600 1.000 21.52916 124 SER B C 1
ATOM 438 O O . SER A 1 58 ? 217.97400 281.49000 287.88300 1.000 20.31424 124 SER B O 1
ATOM 441 N N . SER A 1 59 ? 218.52500 280.54400 285.90600 1.000 21.77009 125 SER B N 1
ATOM 442 C CA . SER A 1 59 ? 218.03300 279.22000 286.27300 1.000 21.36309 125 SER B CA 1
ATOM 443 C C . SER A 1 59 ? 218.73300 278.69600 287.51600 1.000 21.53260 125 SER B C 1
ATOM 444 O O . SER A 1 59 ? 218.17100 277.88000 288.25800 1.000 22.84129 125 SER B O 1
ATOM 447 N N . THR A 1 60 ? 219.95800 279.15000 287.75500 1.000 17.25555 126 THR B N 1
ATOM 448 C CA . THR A 1 60 ? 220.76000 278.71800 288.88700 1.000 14.91760 126 THR B CA 1
ATOM 449 C C . THR A 1 60 ? 220.73100 279.72300 290.02600 1.000 19.13117 126 THR B C 1
ATOM 450 O O . THR A 1 60 ? 221.56600 279.65000 290.93200 1.000 17.95234 126 THR B O 1
ATOM 454 N N . SER A 1 61 ? 219.78400 280.66300 290.00500 1.000 14.23866 127 SER B N 1
ATOM 455 C CA A SER A 1 61 ? 219.70100 281.65100 291.06500 0.505 17.42615 127 SER B CA 1
ATOM 456 C CA B SER A 1 61 ? 219.70000 281.65100 291.06500 0.495 17.42748 127 SER B CA 1
ATOM 457 C C . SER A 1 61 ? 219.14900 281.01000 292.33700 1.000 15.91239 127 SER B C 1
ATOM 458 O O . SER A 1 61 ? 218.76100 279.83500 292.36700 1.000 16.34043 127 SER B O 1
ATOM 463 N N . SER A 1 62 ? 219.11700 281.79300 293.40400 1.000 17.27541 128 SER B N 1
ATOM 464 C CA . SER A 1 62 ? 218.74900 281.27200 294.70600 1.000 16.08663 128 SER B CA 1
ATOM 465 C C . SER A 1 62 ? 217.95600 282.32700 295.46000 1.000 17.28378 128 SER B C 1
ATOM 466 O O . SER A 1 62 ? 217.96600 283.51500 295.11000 1.000 18.99160 128 SER B O 1
ATOM 469 N N . GLY A 1 63 ? 217.27300 281.87800 296.51100 1.000 12.78265 129 GLY B N 1
ATOM 470 C CA . GLY A 1 63 ? 216.64300 282.79300 297.44100 1.000 16.79267 129 GLY B CA 1
ATOM 471 C C . GLY A 1 63 ? 215.18400 283.07300 297.13600 1.000 13.26014 129 GLY B C 1
ATOM 472 O O . GLY A 1 63 ? 214.59200 282.59900 296.16300 1.000 15.10174 129 GLY B O 1
ATOM 473 N N . SER A 1 64 ? 214.58700 283.86400 298.02100 1.000 15.47208 130 SER B N 1
ATOM 474 C CA . SER A 1 64 ? 213.18000 284.20800 297.90600 1.000 13.69086 130 SER B CA 1
ATOM 475 C C . SER A 1 64 ? 212.96900 285.67800 298.24500 1.000 15.30668 130 SER B C 1
ATOM 476 O O . SER A 1 64 ? 213.80200 286.32200 298.88300 1.000 16.34842 130 SER B O 1
ATOM 479 N N . ILE A 1 65 ? 211.83500 286.21400 297.80300 1.000 16.54431 131 ILE B N 1
ATOM 480 C CA . ILE A 1 65 ? 211.42900 287.56800 298.15700 1.000 14.46635 131 ILE B CA 1
ATOM 481 C C . ILE A 1 65 ? 210.18900 287.43800 299.02200 1.000 14.16916 131 ILE B C 1
ATOM 482 O O . ILE A 1 65 ? 209.12500 287.03600 298.53700 1.000 16.05222 131 ILE B O 1
ATOM 487 N N . ALA A 1 66 ? 210.34200 287.71500 300.31200 1.000 14.62184 132 ALA B N 1
ATOM 488 C CA . ALA A 1 66 ? 209.20700 287.68900 301.21700 1.000 11.65105 132 ALA B CA 1
ATOM 489 C C . ALA A 1 66 ? 208.32900 288.91000 300.97500 1.000 13.76228 132 ALA B C 1
ATOM 490 O O . ALA A 1 66 ? 208.81400 289.98000 300.60300 1.000 13.82283 132 ALA B O 1
ATOM 492 N N . TYR A 1 67 ? 207.02100 288.74600 301.17800 1.000 12.87129 133 TYR B N 1
ATOM 493 C CA . TYR A 1 67 ? 206.11900 289.89100 301.07400 1.000 12.48483 133 TYR B CA 1
ATOM 494 C C . TYR A 1 67 ? 205.08600 289.82100 302.18700 1.000 16.72403 133 TYR B C 1
ATOM 495 O O . TYR A 1 67 ? 204.71000 288.73700 302.64200 1.000 19.62346 133 TYR B O 1
ATOM 504 N N . GLU A 1 68 ? 204.64700 290.99800 302.63700 1.000 14.45849 134 GLU B N 1
ATOM 505 C CA . GLU A 1 68 ? 203.80400 291.12600 303.82100 1.000 15.98571 134 GLU B CA 1
ATOM 506 C C . GLU A 1 68 ? 202.76300 292.19500 303.55400 1.000 19.49045 134 GLU B C 1
ATOM 507 O O . GLU A 1 68 ? 203.10700 293.29600 303.11100 1.000 14.99295 134 GLU B O 1
ATOM 513 N N . LEU A 1 69 ? 201.50600 291.86700 303.84000 1.000 15.62906 135 LEU B N 1
ATOM 514 C CA . LEU A 1 69 ? 200.39400 292.82900 303.68600 1.000 13.05178 135 LEU B CA 1
ATOM 515 C C . LEU A 1 69 ? 200.13400 293.43300 305.06300 1.000 16.00643 135 LEU B C 1
ATOM 516 O O . LEU A 1 69 ? 199.89700 292.70800 305.96500 1.000 19.72439 135 LEU B O 1
ATOM 521 N N . ASP A 1 70 ? 200.26200 294.73900 305.16200 1.000 13.17464 136 ASP B N 1
ATOM 522 C CA . ASP A 1 70 ? 200.08000 295.51800 306.40600 1.000 13.47567 136 ASP B CA 1
ATOM 523 C C . ASP A 1 70 ? 198.79000 296.32600 306.21500 1.000 18.55314 136 ASP B C 1
ATOM 524 O O . ASP A 1 70 ? 198.83100 297.39900 305.70300 1.000 15.04865 136 ASP B O 1
ATOM 529 N N . PRO A 1 71 ? 197.62600 295.82300 306.64600 1.000 15.42726 137 PRO B N 1
ATOM 530 C CA . PRO A 1 71 ? 196.37900 296.47100 306.29400 1.000 17.92880 137 PRO B CA 1
ATOM 531 C C . PRO A 1 71 ? 196.09300 297.81100 306.96700 1.000 21.62742 137 PRO B C 1
ATOM 532 O O . PRO A 1 71 ? 195.23800 298.48300 306.52800 1.000 25.23354 137 PRO B O 1
ATOM 536 N N . HIS A 1 72 ? 196.81900 298.14300 308.02300 1.000 15.33543 138 HIS B N 1
ATOM 537 C CA . HIS A 1 72 ? 196.56800 299.41900 308.72000 1.000 18.72233 138 HIS B CA 1
ATOM 538 C C . HIS A 1 72 ? 197.81600 300.30000 308.76900 1.000 22.27440 138 HIS B C 1
ATOM 539 O O . HIS A 1 72 ? 197.81100 301.14200 309.65100 1.000 20.51813 138 HIS B O 1
ATOM 546 N N . CYS A 1 73 ? 198.83800 299.99900 307.95500 1.000 17.19714 139 CYS B N 1
ATOM 547 C CA . CYS A 1 73 ? 199.98300 300.88600 307.80000 1.000 19.29134 139 CYS B CA 1
ATOM 548 C C . CYS A 1 73 ? 200.73800 301.02300 309.12400 1.000 19.54420 139 CYS B C 1
ATOM 549 O O . CYS A 1 73 ? 201.19400 302.10700 309.49500 1.000 23.21419 139 CYS B O 1
ATOM 552 N N . LYS A 1 74 ? 200.85800 299.91500 309.85500 1.000 18.53559 140 LYS B N 1
ATOM 553 C CA . LYS A 1 74 ? 201.52600 299.88800 311.15100 1.000 20.09271 140 LYS B CA 1
ATOM 554 C C . LYS A 1 74 ? 202.87800 299.19000 311.10200 1.000 21.73393 140 LYS B C 1
ATOM 555 O O . LYS A 1 74 ? 203.55400 299.10200 312.13600 1.000 20.06370 140 LYS B O 1
ATOM 561 N N . VAL A 1 75 ? 203.27700 298.66500 309.94600 1.000 15.59931 141 VAL B N 1
ATOM 562 C CA . VAL A 1 75 ? 204.53000 297.93100 309.79600 1.000 18.74903 141 VAL B CA 1
ATOM 563 C C . VAL A 1 75 ? 205.42600 298.76700 308.89500 1.000 23.70556 141 VAL B C 1
ATOM 564 O O . VAL A 1 75 ? 205.03600 299.11300 307.77300 1.000 18.56149 141 VAL B O 1
ATOM 568 N N . SER A 1 76 ? 206.62100 299.09500 309.38200 1.000 20.12907 142 SER B N 1
ATOM 569 C CA A SER A 1 76 ? 207.54000 299.97400 308.66700 0.509 23.30607 142 SER B CA 1
ATOM 570 C CA B SER A 1 76 ? 207.51200 299.97200 308.63400 0.491 23.31300 142 SER B CA 1
ATOM 571 C C . SER A 1 76 ? 208.47100 299.21800 307.72500 1.000 26.71228 142 SER B C 1
ATOM 572 O O . SER A 1 76 ? 208.83200 299.72800 306.66000 1.000 26.78499 142 SER B O 1
AT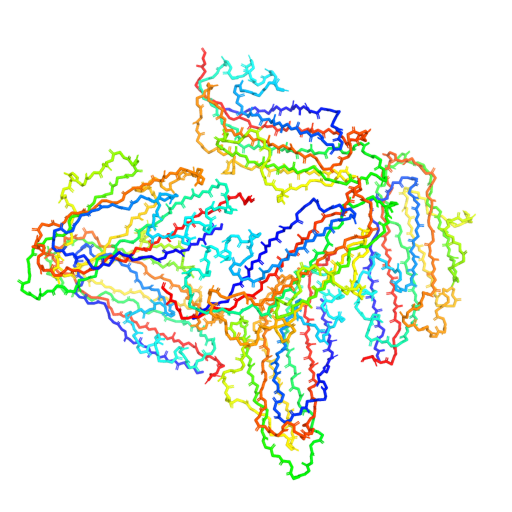OM 577 N N . SER A 1 77 ? 208.89200 298.03000 308.11100 1.000 21.32388 143 SER B N 1
ATOM 578 C CA . SER A 1 77 ? 209.72600 297.19700 307.26400 1.000 25.47206 143 SER B CA 1
ATOM 579 C C . SER A 1 77 ? 209.30100 295.76100 307.49900 1.000 19.04877 143 SER B C 1
ATOM 580 O O . SER A 1 77 ? 208.79000 295.42900 308.56900 1.000 21.34509 143 SER B O 1
ATOM 583 N N . LEU A 1 78 ? 209.49400 294.91400 306.48900 1.000 16.65093 144 LEU B N 1
ATOM 584 C CA . LEU A 1 78 ? 208.96900 293.55500 306.54600 1.000 14.38552 144 LEU B CA 1
ATOM 585 C C . LEU A 1 78 ? 209.43400 292.83200 307.80300 1.000 19.56552 144 LEU B C 1
ATOM 586 O O . LEU A 1 78 ? 210.62500 292.81000 308.12100 1.000 20.64448 144 LEU B O 1
ATOM 591 N N . GLN A 1 79 ? 208.48200 292.24100 308.51700 1.000 17.58034 145 GLN B N 1
ATOM 592 C CA . GLN A 1 79 ? 208.77600 291.43400 309.68700 1.000 19.20149 145 GLN B CA 1
ATOM 593 C C . GLN A 1 79 ? 208.35300 289.99100 309.53700 1.000 23.04118 145 GLN B C 1
ATOM 594 O O . GLN A 1 79 ? 208.94200 289.11800 310.17400 1.000 28.57292 145 GLN B O 1
ATOM 600 N N . SER A 1 80 ? 207.33900 289.71600 308.73700 1.000 20.69642 146 SER B N 1
ATOM 601 C CA . SER A 1 80 ? 206.81300 288.36800 308.60100 1.000 25.61519 146 SER B CA 1
ATOM 602 C C . SER A 1 80 ? 207.31800 287.75500 307.30300 1.000 18.48905 146 SER B C 1
ATOM 603 O O . SER A 1 80 ? 207.07600 288.29600 306.22300 1.000 19.55665 146 SER B O 1
ATOM 606 N N . TYR A 1 81 ? 207.99000 286.61200 307.40900 1.000 23.51767 147 TYR B N 1
ATOM 607 C CA . TYR A 1 81 ? 208.46700 285.89400 306.23600 1.000 21.25206 147 TYR B CA 1
ATOM 608 C C . TYR A 1 81 ? 207.51300 284.77800 305.82600 1.000 27.38677 147 TYR B C 1
ATOM 609 O O . TYR A 1 81 ? 207.90300 283.87500 305.07400 1.000 35.78217 147 TYR B O 1
ATOM 618 N N . VAL A 1 82 ? 206.26000 284.85200 306.28100 1.000 27.28694 148 VAL B N 1
ATOM 619 C CA . VAL A 1 82 ? 205.28600 283.78300 306.06300 1.000 30.89405 148 VAL B CA 1
ATOM 620 C C . VAL A 1 82 ? 205.09000 283.51400 304.57600 1.000 28.88355 148 VAL B C 1
ATOM 621 O O . VAL A 1 82 ? 205.06400 282.36000 304.13900 1.000 32.29902 148 VAL B O 1
ATOM 625 N N . ASN A 1 83 ? 204.92500 284.57400 303.78400 1.000 17.96156 149 ASN B N 1
ATOM 626 C CA . ASN A 1 83 ? 204.64200 284.48900 302.36000 1.000 21.05417 149 ASN B CA 1
ATOM 627 C C . ASN A 1 83 ? 205.86900 284.91800 301.57300 1.000 20.07661 149 ASN B C 1
ATOM 628 O O . ASN A 1 83 ? 206.53400 285.89200 301.93400 1.000 16.90468 149 ASN B O 1
ATOM 633 N N . LYS A 1 84 ? 206.17700 284.19000 300.50000 1.000 23.32058 150 LYS B N 1
ATOM 634 C CA . LYS A 1 84 ? 207.34500 284.55700 299.71300 1.000 17.04964 150 LYS B CA 1
ATOM 635 C C . LYS A 1 84 ? 207.22600 284.01000 298.30000 1.000 23.86037 150 LYS B C 1
ATOM 636 O O . LYS A 1 84 ? 206.53700 283.01400 298.04900 1.000 21.96352 150 LYS B O 1
ATOM 642 N N . PHE A 1 85 ? 207.90700 284.69200 297.38800 1.000 16.51893 151 PHE B N 1
ATOM 643 C CA . PHE A 1 85 ? 208.09100 284.24000 296.01700 1.000 19.16057 151 PHE B CA 1
ATOM 644 C C . PHE A 1 85 ? 209.50900 283.70200 295.87800 1.000 16.47030 151 PHE B C 1
ATOM 645 O O . PHE A 1 85 ? 210.47300 284.37200 296.26500 1.000 17.04041 151 PHE B O 1
ATOM 653 N N . GLN A 1 86 ? 209.63900 282.50400 295.33200 1.000 17.33965 152 GLN B N 1
ATOM 654 C CA . GLN A 1 86 ? 210.96900 282.01100 294.99800 1.000 16.24620 152 GLN B CA 1
ATOM 655 C C . GLN A 1 86 ? 211.51700 282.80200 293.81800 1.000 14.62961 152 GLN B C 1
ATOM 656 O O . GLN A 1 86 ? 210.81700 283.01700 292.82600 1.000 14.61841 152 GLN B O 1
ATOM 662 N N . ILE A 1 87 ? 212.77600 283.23300 293.91300 1.000 13.39770 153 ILE B N 1
ATOM 663 C CA . ILE A 1 87 ? 213.29000 284.18200 292.93200 1.000 12.37796 153 ILE B CA 1
ATOM 664 C C . ILE A 1 87 ? 213.31700 283.56700 291.53900 1.000 16.07139 153 ILE B C 1
ATOM 665 O O . ILE A 1 87 ? 213.02400 284.24200 290.54400 1.000 14.73417 153 ILE B O 1
ATOM 670 N N . THR A 1 88 ? 213.62400 282.27000 291.44100 1.000 15.84339 154 THR B N 1
ATOM 671 C CA . THR A 1 88 ? 213.70900 281.65300 290.11900 1.000 15.75823 154 THR B CA 1
ATOM 672 C C . THR A 1 88 ? 212.34400 281.43000 289.48600 1.000 21.40531 154 THR B C 1
ATOM 673 O O . THR A 1 88 ? 212.26300 281.26200 288.26600 1.000 19.25544 154 THR B O 1
ATOM 677 N N . LYS A 1 89 ? 211.27500 281.42600 290.27400 1.000 20.35367 155 LYS B N 1
ATOM 678 C CA . LYS A 1 89 ? 209.96200 281.06800 289.76000 1.000 17.63990 155 LYS B CA 1
ATOM 679 C C . LYS A 1 89 ? 209.03800 282.25200 289.57400 1.000 24.49356 155 LYS B C 1
ATOM 680 O O . LYS A 1 89 ? 208.19100 282.23100 288.68400 1.000 22.54459 155 LYS B O 1
ATOM 686 N N . GLY A 1 90 ? 209.15900 283.26800 290.39300 1.000 23.64257 156 GLY B N 1
ATOM 687 C CA . GLY A 1 90 ? 208.13700 284.28200 290.39700 1.000 34.54304 156 GLY B CA 1
ATOM 688 C C . GLY A 1 90 ? 206.88900 283.74900 291.05700 1.000 31.76572 156 GLY B C 1
ATOM 689 O O . GLY A 1 90 ? 206.85800 282.65600 291.62500 1.000 28.37245 156 GLY B O 1
ATOM 690 N N . GLY A 1 91 ? 205.83500 284.54900 290.98000 1.000 27.73706 157 GLY B N 1
ATOM 691 C CA . GLY A 1 91 ? 204.57900 284.16900 291.58900 1.000 23.22447 157 GLY B CA 1
ATOM 692 C C . GLY A 1 91 ? 203.58200 285.29600 291.46300 1.000 25.21240 157 GLY B C 1
ATOM 693 O O . GLY A 1 91 ? 203.86100 286.34600 290.87300 1.000 19.60926 157 GLY B O 1
ATOM 694 N N . ALA A 1 92 ? 202.40300 285.04900 292.02300 1.000 22.05090 158 ALA B N 1
ATOM 695 C CA . ALA A 1 92 ? 201.35100 286.04700 292.01900 1.000 21.70842 158 ALA B CA 1
ATOM 696 C C . ALA A 1 92 ? 200.47100 285.84100 293.24300 1.000 24.44689 158 ALA B C 1
ATOM 697 O O . ALA A 1 92 ? 200.29100 284.72100 293.72100 1.000 22.16508 158 ALA B O 1
ATOM 699 N N . LYS A 1 93 ? 199.91800 286.93500 293.74800 1.000 20.25395 159 LYS B N 1
ATOM 700 C CA . LYS A 1 93 ? 199.00700 286.86900 294.87800 1.000 16.80627 159 LYS B CA 1
ATOM 701 C C . LYS A 1 93 ? 197.92900 287.91200 294.65600 1.000 18.74031 159 LYS B C 1
ATOM 702 O O . LYS A 1 93 ? 198.25400 289.07100 294.39900 1.000 14.84413 159 LYS B O 1
ATOM 708 N N . THR A 1 94 ? 196.66100 287.49400 294.70300 1.000 18.06838 160 THR B N 1
ATOM 709 C CA . THR A 1 94 ? 195.53100 288.41400 294.65100 1.000 16.80392 160 THR B CA 1
ATOM 710 C C . THR A 1 94 ? 195.02900 288.64800 296.06700 1.000 17.12638 160 THR B C 1
ATOM 711 O O . THR A 1 94 ? 194.82400 287.69100 296.81900 1.000 18.53654 160 THR B O 1
ATOM 715 N N . TYR A 1 95 ? 194.85300 289.91300 296.42700 1.000 12.87660 161 TYR B N 1
ATOM 716 C CA . TYR A 1 95 ? 194.33400 290.29700 297.73000 1.000 16.21593 161 TYR B CA 1
ATOM 717 C C . TYR A 1 95 ? 192.91300 290.81300 297.56500 1.000 14.19275 161 TYR B C 1
ATOM 718 O O . TYR A 1 95 ? 192.66600 291.68200 296.72700 1.000 16.88087 161 TYR B O 1
ATOM 727 N N . GLN A 1 96 ? 192.00200 290.29200 298.37400 1.000 16.09203 162 GLN B N 1
ATOM 728 C CA . GLN A 1 96 ? 190.61300 290.72200 298.39300 1.000 14.91941 162 GLN B CA 1
ATOM 729 C C . GLN A 1 96 ? 190.41600 291.88200 299.36200 1.000 15.85519 162 GLN B C 1
ATOM 730 O O . GLN A 1 96 ? 191.23500 292.12200 300.25300 1.000 13.06179 162 GLN B O 1
ATOM 736 N N . ALA A 1 97 ? 189.28700 292.58700 299.18600 1.000 15.24430 163 ALA B N 1
ATOM 737 C CA . ALA A 1 97 ? 188.99000 293.78400 299.97100 1.000 13.11211 163 ALA B CA 1
ATOM 738 C C . ALA A 1 97 ? 189.07100 293.53300 301.46800 1.000 15.06352 163 ALA B C 1
ATOM 739 O O . ALA A 1 97 ? 189.58600 294.37400 302.21200 1.000 13.73875 163 ALA B O 1
ATOM 741 N N . ARG A 1 98 ? 188.53700 292.40300 301.93100 1.000 10.43378 164 ARG B N 1
ATOM 742 C CA . ARG A 1 98 ? 188.48300 292.14500 303.36400 1.000 13.87286 164 ARG B CA 1
ATOM 743 C C . ARG A 1 98 ? 189.86800 292.00300 303.97000 1.000 13.44629 164 ARG B C 1
ATOM 744 O O . ARG A 1 98 ? 190.01200 292.14100 305.19100 1.000 21.26149 164 ARG B O 1
ATOM 752 N N . MET A 1 99 ? 190.87900 291.72600 303.14200 1.000 15.15587 165 MET B N 1
ATOM 753 C CA A MET A 1 99 ? 192.28400 291.50500 303.48700 0.428 17.70543 165 MET B CA 1
ATOM 754 C CA B MET A 1 99 ? 192.19900 291.57200 303.71100 0.572 17.16726 165 MET B CA 1
ATOM 755 C C . MET A 1 99 ? 193.07000 292.81200 303.58900 1.000 17.44313 165 MET B C 1
ATOM 756 O O . MET A 1 99 ? 194.11700 292.85900 304.24300 1.000 17.59220 165 MET B O 1
ATOM 765 N N . ILE A 1 100 ? 192.62500 293.85400 302.88000 1.000 13.59006 166 ILE B N 1
ATOM 766 C CA . ILE A 1 100 ? 193.46900 295.02000 302.61100 1.000 10.22717 166 ILE B CA 1
ATOM 767 C C . ILE A 1 100 ? 192.82800 296.32800 303.04700 1.000 11.42865 166 ILE B C 1
ATOM 768 O O . ILE A 1 100 ? 193.20000 297.39300 302.53400 1.000 12.22153 166 ILE B O 1
ATOM 773 N N . ASN A 1 101 ? 191.88500 296.27200 304.00200 1.000 12.39813 167 ASN B N 1
ATOM 774 C CA . ASN A 1 101 ? 191.22500 297.48900 304.46700 1.000 13.34648 167 ASN B CA 1
ATOM 775 C C . ASN A 1 101 ? 190.51700 298.19100 303.30800 1.000 15.11573 167 ASN B C 1
ATOM 776 O O . ASN A 1 101 ? 190.49300 299.41900 303.21800 1.000 14.79688 167 ASN B O 1
ATOM 781 N N . GLY A 1 102 ? 189.94200 297.39400 302.40200 1.000 14.29057 168 GLY B N 1
ATOM 782 C CA . GLY A 1 102 ? 189.29700 297.90600 301.20800 1.000 12.82259 168 GLY B CA 1
ATOM 783 C C . GLY A 1 102 ? 187.78700 297.78100 301.25400 1.000 15.24215 168 GLY B C 1
ATOM 784 O O . GLY A 1 102 ? 187.12000 297.83700 300.22100 1.000 17.53440 168 GLY B O 1
ATOM 785 N N . VAL A 1 103 ? 187.23800 297.59200 302.44700 1.000 13.78251 169 VAL B N 1
ATOM 786 C CA . VAL A 1 103 ? 185.79300 297.49400 302.60500 1.000 16.09728 169 VAL B CA 1
ATOM 787 C C . VAL A 1 103 ? 185.18500 298.86300 302.86900 1.000 15.53908 169 VAL B C 1
ATOM 788 O O . VAL A 1 103 ? 184.12300 299.18100 302.33500 1.000 23.19779 169 VAL B O 1
ATOM 792 N N . GLU A 1 104 ? 185.85600 299.68800 303.67600 1.000 15.81784 170 GLU B N 1
ATOM 793 C CA . GLU A 1 104 ? 185.35100 301.00700 304.03700 1.000 16.95648 170 GLU B CA 1
ATOM 794 C C . GLU A 1 104 ? 185.90800 302.06800 303.09600 1.000 22.80598 170 GLU B C 1
ATOM 795 O O . GLU A 1 104 ? 187.03300 301.95900 302.60700 1.000 18.18436 170 GLU B O 1
ATOM 801 N N . TRP A 1 105 ? 185.09900 303.10000 302.84000 1.000 19.76000 171 TRP B N 1
ATOM 802 C CA . TRP A 1 105 ? 185.56300 304.23800 302.05900 1.000 15.94099 171 TRP B CA 1
ATOM 803 C C . TRP A 1 105 ? 186.59400 305.03000 302.85100 1.000 18.42591 171 TRP B C 1
ATOM 804 O O . TRP A 1 105 ? 186.44500 305.23000 304.05700 1.000 20.89990 171 TRP B O 1
ATOM 815 N N . HIS A 1 106 ? 187.61300 305.53100 302.15800 1.000 15.32800 172 HIS B N 1
ATOM 816 C CA . HIS A 1 106 ? 188.67500 306.30500 302.78200 1.000 17.15918 172 HIS B CA 1
ATOM 817 C C . HIS A 1 106 ? 188.72000 307.70100 302.19800 1.000 15.55225 172 HIS B C 1
ATOM 818 O O . HIS A 1 106 ? 188.50400 307.89200 300.99700 1.000 16.94075 172 HIS B O 1
ATOM 825 N N . ASP A 1 107 ? 189.01000 308.67300 303.05500 1.000 19.90537 173 ASP B N 1
ATOM 826 C CA . ASP A 1 107 ? 189.27000 310.01600 302.56900 1.000 20.06038 173 ASP B CA 1
ATOM 827 C C . ASP A 1 107 ? 190.51700 309.98800 301.69700 1.000 20.69715 173 ASP B C 1
ATOM 828 O O . ASP A 1 107 ? 191.48700 309.27500 301.99000 1.000 18.42774 173 ASP B O 1
ATOM 833 N N . SER A 1 108 ? 190.47500 310.75400 300.60800 1.000 16.34079 174 SER B N 1
ATOM 834 C CA . SER A 1 108 ? 191.55300 310.70900 299.62800 1.000 20.91866 174 SER B CA 1
ATOM 835 C C . SER A 1 108 ? 192.87200 311.24900 300.16800 1.000 22.75918 174 SER B C 1
ATOM 836 O O . SER A 1 108 ? 193.89900 311.08200 299.50400 1.000 21.46482 174 SER B O 1
ATOM 839 N N . SER A 1 109 ? 192.87700 311.87500 301.34700 1.000 20.56363 175 SER B N 1
ATOM 840 C CA . SER A 1 109 ? 194.11400 312.29100 301.99300 1.000 20.20546 175 SER B CA 1
ATOM 841 C C . SER A 1 109 ? 194.72000 311.20300 302.88100 1.000 18.16613 175 SER B C 1
ATOM 842 O O . SER A 1 109 ? 195.79000 311.42200 303.46000 1.000 24.21677 175 SER B O 1
ATOM 845 N N . GLU A 1 110 ? 194.07400 310.04900 303.01300 1.000 18.65702 176 GLU B N 1
ATOM 846 C CA . GLU A 1 110 ? 194.52600 309.00800 303.92600 1.000 22.79298 176 GLU B CA 1
ATOM 847 C C . GLU A 1 110 ? 194.92700 307.74900 303.16600 1.000 20.90394 176 GLU B C 1
ATOM 848 O O . GLU A 1 110 ? 194.28700 307.37800 302.18000 1.000 17.17318 176 GLU B O 1
ATOM 854 N N . ASP A 1 111 ? 195.99200 307.10400 303.63500 1.000 16.09842 177 ASP B N 1
ATOM 855 C CA . ASP A 1 111 ? 196.45000 305.85200 303.04500 1.000 19.28672 177 ASP B CA 1
ATOM 856 C C . ASP A 1 111 ? 195.60900 304.68300 303.55200 1.000 20.11819 177 ASP B C 1
ATOM 857 O O . ASP A 1 111 ? 195.12700 304.68200 304.68900 1.000 16.86527 177 ASP B O 1
ATOM 862 N N . GLN A 1 112 ? 195.46800 303.66000 302.70700 1.000 11.92026 178 GLN B N 1
ATOM 863 C CA . GLN A 1 112 ? 194.63900 302.49800 303.01000 1.000 13.65544 178 GLN B CA 1
ATOM 864 C C . GLN A 1 112 ? 195.43000 301.33200 303.59600 1.000 12.95052 178 GLN B C 1
ATOM 865 O O . GLN A 1 112 ? 195.04600 300.78100 304.63700 1.000 15.46428 178 GLN B O 1
ATOM 871 N N . CYS A 1 113 ? 196.50800 300.92200 302.93400 1.000 13.93936 179 CYS B N 1
ATOM 872 C CA . CYS A 1 113 ? 197.22900 299.72300 303.34500 1.000 13.60312 179 CYS B CA 1
ATOM 873 C C . CYS A 1 113 ? 198.63100 299.78800 302.76000 1.000 14.13518 179 CYS B C 1
ATOM 874 O O . CYS A 1 113 ? 198.97100 300.70900 302.01000 1.000 12.79812 179 CYS B O 1
ATOM 877 N N . ARG A 1 114 ? 199.43500 298.77100 303.08100 1.000 13.50047 180 ARG B N 1
ATOM 878 C CA . ARG A 1 114 ? 200.83800 298.73500 302.70000 1.000 14.58700 180 ARG B CA 1
ATOM 879 C C . ARG A 1 114 ? 201.24100 297.30700 302.37100 1.000 11.51111 180 ARG B C 1
ATOM 880 O O . ARG A 1 114 ? 200.83600 296.37500 303.06700 1.000 15.27606 180 ARG B O 1
ATOM 888 N N . ILE A 1 115 ? 202.01600 297.13900 301.30500 1.000 13.01458 181 ILE B N 1
ATOM 889 C CA . ILE A 1 115 ? 202.71400 295.88300 301.03700 1.000 11.92589 181 ILE B CA 1
ATOM 890 C C . ILE A 1 115 ? 204.20300 296.13300 301.21800 1.000 10.14350 181 ILE B C 1
ATOM 891 O O . ILE A 1 115 ? 204.74600 297.10700 300.68500 1.000 15.47698 181 ILE B O 1
ATOM 896 N N . LEU A 1 116 ? 204.86300 295.25300 301.96300 1.000 11.95607 182 LEU B N 1
ATOM 897 C CA . LEU A 1 116 ? 206.30000 295.32500 302.18300 1.000 12.42084 182 LEU B CA 1
ATOM 898 C C . LEU A 1 116 ? 206.94500 294.09300 301.57000 1.000 13.90296 182 LEU B C 1
ATOM 899 O O . LEU A 1 116 ? 206.32200 293.03300 301.49600 1.000 11.46856 182 LEU B O 1
ATOM 904 N N . TRP A 1 117 ? 208.18500 294.24100 301.11000 1.000 13.04690 183 TRP B N 1
ATOM 905 C CA . TRP A 1 117 ? 208.92500 293.08300 300.60900 1.000 12.65189 183 TRP B CA 1
ATOM 906 C C . TRP A 1 117 ? 210.36400 293.12300 301.09600 1.000 12.08553 183 TRP B C 1
ATOM 907 O O . TRP A 1 117 ? 210.89400 294.17100 301.47600 1.000 14.76892 183 TRP B O 1
ATOM 918 N N . LYS A 1 118 ? 210.99900 291.95600 301.05500 1.000 14.10923 184 LYS B N 1
ATOM 919 C CA . LYS A 1 118 ? 212.40500 291.82800 301.44700 1.000 13.25294 184 LYS B CA 1
ATOM 920 C C . LYS A 1 118 ? 212.94800 290.53600 300.87600 1.000 13.45710 184 LYS B C 1
ATOM 921 O O . LYS A 1 118 ? 212.47000 289.46000 301.24400 1.000 17.16949 184 LYS B O 1
ATOM 927 N N . GLY A 1 119 ? 213.94500 290.64000 300.00100 1.000 14.27721 185 GLY B N 1
ATOM 928 C CA . GLY A 1 119 ? 214.60900 289.46700 299.46300 1.000 12.54649 185 GLY B CA 1
ATOM 929 C C . GLY A 1 119 ? 215.79500 289.01300 300.30000 1.000 14.21870 185 GLY B C 1
ATOM 930 O O . GLY A 1 119 ? 216.45700 289.80600 300.97900 1.000 12.88159 185 GLY B O 1
ATOM 931 N N . ASN A 1 120 ? 216.05000 287.70400 300.26000 1.000 12.58405 186 ASN B N 1
ATOM 932 C CA . ASN A 1 120 ? 217.20000 287.11500 300.93800 1.000 14.73495 186 ASN B CA 1
ATOM 933 C C . ASN A 1 120 ? 218.20700 286.53300 299.95300 1.000 16.81151 186 ASN B C 1
ATOM 934 O O . ASN A 1 120 ? 219.12300 285.80800 300.36400 1.000 19.19563 186 ASN B O 1
ATOM 939 N N . GLY A 1 121 ? 218.05000 286.82500 298.66800 1.000 12.37476 187 GLY B N 1
ATOM 940 C CA . GLY A 1 121 ? 218.99500 286.40600 297.65800 1.000 15.42271 187 GLY B CA 1
ATOM 941 C C . GLY A 1 121 ? 220.20500 287.32100 297.59900 1.000 16.50406 187 GLY B C 1
ATOM 942 O O . GLY A 1 121 ? 220.43400 288.16800 298.46200 1.000 17.87912 187 GLY B O 1
ATOM 943 N N . LYS A 1 122 ? 220.97900 287.15300 296.53200 1.000 15.81610 188 LYS B N 1
ATOM 944 C CA . LYS A 1 122 ? 222.25700 287.84100 296.38500 1.000 17.13190 188 LYS B CA 1
ATOM 945 C C . LYS A 1 122 ? 222.06500 289.20600 295.75000 1.000 14.47827 188 LYS B C 1
ATOM 946 O O . LYS A 1 122 ? 221.36400 289.34000 294.74600 1.000 15.55695 188 LYS B O 1
ATOM 952 N N . SER A 1 123 ? 222.69900 290.21800 296.34000 1.000 13.77271 189 SER B N 1
ATOM 953 C CA . SER A 1 123 ? 222.60100 291.57400 295.81200 1.000 16.33674 189 SER B CA 1
ATOM 954 C C . SER A 1 123 ? 223.23700 291.69800 294.43300 1.000 15.80046 189 SER B C 1
ATOM 955 O O . SER A 1 123 ? 222.85500 292.58100 293.66700 1.000 17.24497 189 SER B O 1
ATOM 958 N N . SER A 1 124 ? 224.19800 290.84200 294.10100 1.000 15.90812 190 SER B N 1
ATOM 959 C CA . SER A 1 124 ? 224.82700 290.89800 292.78500 1.000 18.75224 190 SER B CA 1
ATOM 960 C C . SER A 1 124 ? 223.93600 290.38500 291.66700 1.000 20.06869 190 SER B C 1
ATOM 961 O O . SER A 1 124 ? 224.25300 290.63400 290.50200 1.000 22.85131 190 SER B O 1
ATOM 964 N N . ASP A 1 125 ? 222.83100 289.70500 291.97500 1.000 20.55569 191 ASP B N 1
ATOM 965 C CA . ASP A 1 125 ? 222.09000 288.95600 290.95800 1.000 18.01020 191 ASP B CA 1
ATOM 966 C C . ASP A 1 125 ? 220.72200 289.56500 290.69100 1.000 16.98360 191 ASP B C 1
ATOM 967 O O . ASP A 1 125 ? 219.90500 289.68800 291.61700 1.000 16.49094 191 ASP B O 1
ATOM 972 N N . PRO A 1 126 ? 220.41800 289.93000 289.44800 1.000 19.88070 192 PRO B N 1
ATOM 973 C CA . PRO A 1 126 ? 219.06600 290.39900 289.12600 1.000 15.41877 192 PRO B CA 1
ATOM 974 C C . PRO A 1 126 ? 218.01600 289.36700 289.51500 1.000 18.81194 192 PRO B C 1
ATOM 975 O O . PRO A 1 126 ? 218.18200 288.16600 289.28600 1.000 26.82170 192 PRO B O 1
ATOM 979 N N . ALA A 1 127 ? 216.95000 289.83700 290.15700 1.000 14.60457 193 ALA B N 1
ATOM 980 C CA . ALA A 1 127 ? 215.84100 288.97100 290.53700 1.000 12.41373 193 ALA B CA 1
ATOM 981 C C . ALA A 1 127 ? 214.64200 289.11100 289.60800 1.000 13.05530 193 ALA B C 1
ATOM 982 O O . ALA A 1 127 ? 214.08900 288.10000 289.15300 1.000 16.94671 193 ALA B O 1
ATOM 984 N N . GLY A 1 128 ? 214.22000 290.33000 289.32500 1.000 16.81839 194 GLY B N 1
ATOM 985 C CA . GLY A 1 128 ? 213.06600 290.55400 288.48000 1.000 16.83254 194 GLY B CA 1
ATOM 986 C C . GLY A 1 128 ? 212.39300 291.88100 288.83000 1.000 20.34701 194 GLY B C 1
ATOM 987 O O . GLY A 1 128 ? 213.06000 292.86000 289.14800 1.000 19.60972 194 GLY B O 1
ATOM 988 N N . SER A 1 129 ? 211.06300 291.87700 288.74800 1.000 17.26090 195 SER B N 1
ATOM 989 C CA . SER A 1 129 ? 210.27600 293.09100 288.91600 1.000 17.25458 195 SER B CA 1
ATOM 990 C C . SER A 1 129 ? 208.93500 292.72300 289.53500 1.000 20.27663 195 SER B C 1
ATOM 991 O O . SER A 1 129 ? 208.48700 291.57400 289.45500 1.000 18.64456 195 SER B O 1
ATOM 994 N N . PHE A 1 130 ? 208.28900 293.71000 290.16000 1.000 16.32816 196 PHE B N 1
ATOM 995 C CA . PHE A 1 130 ? 206.90000 293.57600 290.57000 1.000 15.81688 196 PHE B CA 1
ATOM 996 C C . PHE A 1 130 ? 206.01900 294.24500 289.52900 1.000 16.93776 196 PHE B C 1
ATOM 997 O O . PHE A 1 130 ? 206.37000 295.29600 288.98600 1.000 20.64502 196 PHE B O 1
ATOM 1005 N N . ARG A 1 131 ? 204.88500 293.61900 289.24200 1.000 14.95601 197 ARG B N 1
ATOM 1006 C CA . ARG A 1 131 ? 203.80600 294.24500 288.49400 1.000 16.40672 197 ARG B CA 1
ATOM 1007 C C . ARG A 1 131 ? 202.60200 294.24900 289.41800 1.000 16.61749 197 ARG B C 1
ATOM 1008 O O . ARG A 1 131 ? 202.19700 293.19600 289.92200 1.000 15.50615 197 ARG B O 1
ATOM 1016 N N . VAL A 1 132 ? 202.07300 295.43400 289.69600 1.000 14.98448 198 VAL B N 1
ATOM 1017 C CA . VAL A 1 132 ? 201.02800 295.60500 290.69800 1.000 11.77425 198 VAL B CA 1
ATOM 1018 C C . VAL A 1 132 ? 199.80200 296.16900 290.00400 1.000 13.66736 198 VAL B C 1
ATOM 1019 O O . VAL A 1 132 ? 199.90100 297.16400 289.27800 1.000 20.20822 198 VAL B O 1
ATOM 1023 N N . THR A 1 133 ? 198.65600 295.53000 290.21000 1.000 14.33369 199 THR B N 1
ATOM 1024 C CA . THR A 1 133 ? 197.39700 296.00700 289.65600 1.000 15.32944 199 THR B CA 1
ATOM 1025 C C . THR A 1 133 ? 196.47300 296.36400 290.80900 1.000 15.22394 199 THR B C 1
ATOM 1026 O O . THR A 1 133 ? 196.23700 295.53400 291.68600 1.000 13.82052 199 THR B O 1
ATOM 1030 N N . ILE A 1 134 ? 195.94400 297.58300 290.80500 1.000 13.63563 200 ILE B N 1
ATOM 1031 C CA . ILE A 1 134 ? 194.97100 297.98600 291.81600 1.000 11.20758 200 ILE B CA 1
ATOM 1032 C C . ILE A 1 134 ? 193.64000 298.25800 291.12600 1.000 15.17581 200 ILE B C 1
ATOM 1033 O O . ILE A 1 134 ? 193.59300 298.81500 290.02100 1.000 15.13243 200 ILE B O 1
ATOM 1038 N N . LYS A 1 135 ? 192.57100 297.83200 291.79600 1.000 16.27058 201 LYS B N 1
ATOM 1039 C CA . LYS A 1 135 ? 191.17300 298.09800 291.38500 1.000 16.27856 201 LYS B CA 1
ATOM 1040 C C . LYS A 1 135 ? 190.64900 299.11300 292.40700 1.000 14.06766 201 LYS B C 1
ATOM 1041 O O . LYS A 1 135 ? 190.68500 298.81800 293.55500 1.000 13.26438 201 LYS B O 1
ATOM 1047 N N . VAL A 1 136 ? 190.20100 300.27400 291.94600 1.000 14.34430 202 VAL B N 1
ATOM 1048 C CA . VAL A 1 136 ? 189.86300 301.37800 292.83300 1.000 12.29290 202 VAL B CA 1
ATOM 1049 C C . VAL A 1 136 ? 188.44200 301.84700 292.55000 1.000 16.14359 202 VAL B C 1
ATOM 1050 O O . VAL A 1 136 ? 188.09800 302.14500 291.40100 1.000 18.61748 202 VAL B O 1
ATOM 1054 N N . ALA A 1 137 ? 187.63700 301.91600 293.60000 1.000 14.74506 203 ALA B N 1
ATOM 1055 C CA . ALA A 1 137 ? 186.33300 302.56200 293.55800 1.000 18.60961 203 ALA B CA 1
ATOM 1056 C C . ALA A 1 137 ? 186.49400 303.98800 294.05000 1.000 16.80166 203 ALA B C 1
ATOM 1057 O O . ALA A 1 137 ? 187.25300 304.24800 294.98100 1.000 15.44577 203 ALA B O 1
ATOM 1059 N N . LEU A 1 138 ? 185.79400 304.91900 293.41100 1.000 17.62900 204 LEU B N 1
ATOM 1060 C CA . LEU A 1 138 ? 185.86900 306.31700 293.80000 1.000 14.26074 204 LEU B CA 1
ATOM 1061 C C . LEU A 1 138 ? 184.47400 306.90500 293.85100 1.000 18.87702 204 LEU B C 1
ATOM 1062 O O . LEU A 1 138 ? 183.59300 306.49300 293.09300 1.000 21.45039 204 LEU B O 1
ATOM 1067 N N . GLN A 1 139 ? 184.27900 307.87900 294.73700 1.000 15.61176 205 GLN B N 1
ATOM 1068 C CA . GLN A 1 139 ? 182.99700 308.56500 294.74100 1.000 14.05848 205 GLN B CA 1
ATOM 1069 C C . GLN A 1 139 ? 183.13800 309.96800 295.31500 1.000 16.27194 205 GLN B C 1
ATOM 1070 O O . GLN A 1 139 ? 184.14800 310.32200 295.93500 1.000 14.62286 205 GLN B O 1
ATOM 1076 N N . ASN A 1 140 ? 182.09900 310.77300 295.05800 1.000 21.73189 206 ASN B N 1
ATOM 1077 C CA . ASN A 1 140 ? 181.94800 312.14700 295.52500 1.000 16.55603 206 ASN B CA 1
ATOM 1078 C C . ASN A 1 140 ? 182.94900 313.08000 294.85800 1.000 13.77743 206 ASN B C 1
ATOM 1079 O O . ASN A 1 140 ? 183.93100 313.49900 295.48400 1.000 16.54660 206 ASN B O 1
ATOM 1084 N N . PRO A 1 141 ? 182.72400 313.45100 293.59400 1.000 19.41021 207 PRO B N 1
ATOM 1085 C CA . PRO A 1 141 ? 183.72700 314.23600 292.86700 1.000 16.09809 207 PRO B CA 1
ATOM 1086 C C . PRO A 1 141 ? 184.05800 315.55800 293.54600 1.000 17.64874 207 PRO B C 1
ATOM 1087 O O . PRO A 1 141 ? 183.21300 316.19300 294.18800 1.000 19.83386 207 PRO B O 1
ATOM 1091 N N . LYS A 1 142 ? 185.30800 315.97000 293.37300 1.000 19.77973 208 LYS B N 1
ATOM 1092 C CA . LYS A 1 142 ? 185.84000 317.22600 293.88500 1.000 21.43657 208 LYS B CA 1
ATOM 1093 C C . LYS A 1 142 ? 185.99100 318.23100 292.74300 1.000 31.66541 208 LYS B C 1
ATOM 1094 O O . LYS A 1 142 ? 185.85500 319.44200 292.94300 1.000 35.51510 208 LYS B O 1
ATOM 1100 N N . PRO B 1 1 ? 203.78800 298.86100 319.75500 1.000 42.11776 67 PRO A N 1
ATOM 1101 C CA . PRO B 1 1 ? 204.28400 299.88700 318.82900 1.000 38.49246 67 PRO A CA 1
ATOM 1102 C C . PRO B 1 1 ? 203.25600 300.98300 318.56600 1.000 39.94544 67 PRO A C 1
ATOM 1103 O O . PRO B 1 1 ? 202.12200 300.88900 319.03800 1.000 40.01835 67 PRO A O 1
ATOM 1107 N N . SER B 1 2 ? 203.64800 302.01500 317.82300 1.000 30.57416 68 SER A N 1
ATOM 1108 C CA . SER B 1 2 ? 202.71100 303.06000 317.43600 1.000 29.17082 68 SER A CA 1
ATOM 1109 C C . SER B 1 2 ? 203.16400 303.66900 316.11900 1.000 27.02525 68 SER A C 1
ATOM 1110 O O . SER B 1 2 ? 204.36000 303.87700 315.90800 1.000 20.41673 68 SER A O 1
ATOM 1113 N N . SER B 1 3 ? 202.20200 303.96600 315.24600 1.000 20.97176 69 SER A N 1
ATOM 1114 C CA . SER B 1 3 ? 202.46000 304.72500 314.02900 1.000 20.47770 69 SER A CA 1
ATOM 1115 C C . SER B 1 3 ? 201.45300 305.85900 313.96300 1.000 32.64004 69 SER A C 1
ATOM 1116 O O . SER B 1 3 ? 200.24500 305.60600 313.94400 1.000 28.04890 69 SER A O 1
ATOM 1119 N N . GLU B 1 4 ? 201.94600 307.09600 313.91500 1.000 25.11386 70 GLU A N 1
ATOM 1120 C CA . GLU B 1 4 ? 201.08800 308.27000 313.95600 1.000 26.00619 70 GLU A CA 1
ATOM 1121 C C . GLU B 1 4 ? 201.45800 309.22800 312.83500 1.000 29.48207 70 GLU A C 1
ATOM 1122 O O . GLU B 1 4 ? 202.51700 309.12500 312.21100 1.000 23.63017 70 GLU A O 1
ATOM 1128 N N . THR B 1 5 ? 200.56000 310.17500 312.59800 1.000 24.12748 71 THR A N 1
ATOM 1129 C CA . THR B 1 5 ? 200.73000 311.19500 311.58100 1.000 22.78988 71 THR A CA 1
ATOM 1130 C C . THR B 1 5 ? 200.66700 312.55300 312.25700 1.000 21.77230 71 THR A C 1
ATOM 1131 O O . THR B 1 5 ? 199.81800 312.77900 313.12200 1.000 25.46148 71 THR A O 1
ATOM 1135 N N . PHE B 1 6 ? 201.57800 313.44700 311.87300 1.000 21.36688 72 PHE A N 1
ATOM 1136 C CA . PHE B 1 6 ? 201.60500 314.81500 312.36700 1.000 17.52138 72 PHE A CA 1
ATOM 1137 C C . PHE B 1 6 ? 201.58900 315.76800 311.18600 1.000 20.77350 72 PHE A C 1
ATOM 1138 O O . PHE B 1 6 ? 202.23800 315.51600 310.17000 1.000 20.60084 72 PHE A O 1
ATOM 1146 N N . VAL B 1 7 ? 200.83700 316.85800 311.32100 1.000 20.22678 73 VAL A N 1
ATOM 1147 C CA . VAL B 1 7 ? 200.80800 317.93300 310.33900 1.000 19.90837 73 VAL A CA 1
ATOM 1148 C C . VAL B 1 7 ? 201.26000 319.20500 311.04100 1.000 22.54706 73 VAL A C 1
ATOM 1149 O O . VAL B 1 7 ? 200.76300 319.52700 312.12600 1.000 20.63927 73 VAL A O 1
ATOM 1153 N N . PHE B 1 8 ? 202.22500 319.90800 310.45000 1.000 19.57700 74 PHE A N 1
ATOM 1154 C CA . PHE B 1 8 ? 202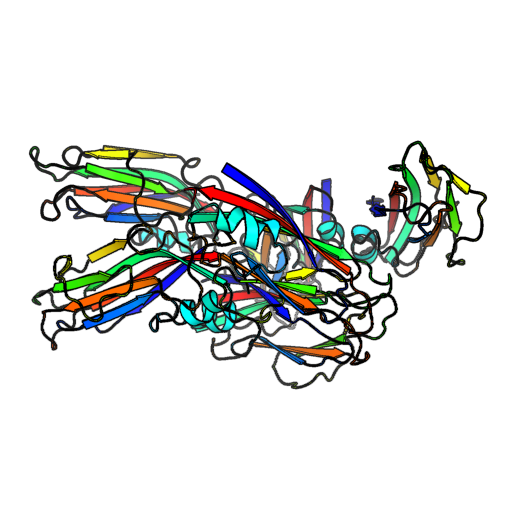.62700 321.20900 310.97200 1.000 20.53420 74 PHE A CA 1
ATOM 1155 C C . PHE B 1 8 ? 202.82300 322.16500 309.80500 1.000 20.34449 74 PHE A C 1
ATOM 1156 O O . PHE B 1 8 ? 202.90800 321.75200 308.65000 1.000 20.37561 74 PHE A O 1
ATOM 1164 N N . THR B 1 9 ? 202.87600 323.45500 310.10900 1.000 23.57121 75 THR A N 1
ATOM 1165 C CA . THR B 1 9 ? 203.07000 324.44600 309.06200 1.000 21.28976 75 THR A CA 1
ATOM 1166 C C . THR B 1 9 ? 204.18400 325.40800 309.43100 1.000 25.36888 75 THR A C 1
ATOM 1167 O O . THR B 1 9 ? 204.55400 325.56200 310.59600 1.000 24.92599 75 THR A O 1
ATOM 1171 N N . LYS B 1 10 ? 204.71700 326.05400 308.39800 1.000 22.48267 76 LYS A N 1
ATOM 1172 C CA . LYS B 1 10 ? 205.64200 327.16800 308.53900 1.000 17.88445 76 LYS A CA 1
ATOM 1173 C C . LYS B 1 10 ? 205.08000 328.27500 307.66300 1.000 19.10058 76 LYS A C 1
ATOM 1174 O O . LYS B 1 10 ? 205.02400 328.12800 306.43800 1.000 18.89131 76 LYS A O 1
ATOM 1180 N N . ASP B 1 11 ? 204.66300 329.36400 308.28300 1.000 18.71345 77 ASP A N 1
ATOM 1181 C CA . ASP B 1 11 ? 203.88700 330.39200 307.61400 1.000 17.15333 77 ASP A CA 1
ATOM 1182 C C . ASP B 1 11 ? 204.73700 331.62900 307.36000 1.000 13.34815 77 ASP A C 1
ATOM 1183 O O . ASP B 1 11 ? 205.87500 331.74400 307.82600 1.000 19.97404 77 ASP A O 1
ATOM 1188 N N . ASN B 1 12 ? 204.18400 332.52500 306.53800 1.000 15.42067 78 ASN A N 1
ATOM 1189 C CA . ASN B 1 12 ? 204.76400 333.84200 306.27600 1.000 23.65122 78 ASN A CA 1
ATOM 1190 C C . ASN B 1 12 ? 206.10200 333.75400 305.53800 1.000 17.48138 78 ASN A C 1
ATOM 1191 O O . ASN B 1 12 ? 207.01100 334.54900 305.77900 1.000 20.17277 78 ASN A O 1
ATOM 1196 N N . LEU B 1 13 ? 206.22300 332.79300 304.62900 1.000 16.50512 79 LEU A N 1
ATOM 1197 C CA . LEU B 1 13 ? 207.35900 332.79100 303.72000 1.000 16.05404 79 LEU A CA 1
ATOM 1198 C C . LEU B 1 13 ? 207.25700 333.97800 302.77200 1.000 14.49921 79 LEU A C 1
ATOM 1199 O O . LEU B 1 13 ? 206.16900 334.31800 302.29200 1.000 15.43241 79 LEU A O 1
ATOM 1204 N N . VAL B 1 14 ? 208.39300 334.63300 302.53200 1.000 16.29546 80 VAL A N 1
ATOM 1205 C CA . VAL B 1 14 ? 208.48800 335.66700 301.50500 1.000 15.93257 80 VAL A CA 1
ATOM 1206 C C . VAL B 1 14 ? 209.41900 335.18300 300.40200 1.000 13.07327 80 VAL A C 1
ATOM 1207 O O . VAL B 1 14 ? 209.97300 334.07500 300.47000 1.000 12.07404 80 VAL A O 1
ATOM 1211 N N . GLY B 1 15 ? 209.61600 336.02100 299.38000 1.000 12.88371 81 GLY A N 1
ATOM 1212 C CA . GLY B 1 15 ? 210.28400 335.56200 298.17200 1.000 15.63282 81 GLY A CA 1
ATOM 1213 C C . GLY B 1 15 ? 211.71100 335.08200 298.37700 1.000 15.19586 81 GLY A C 1
ATOM 1214 O O . GLY B 1 15 ? 212.18200 334.20900 297.63400 1.000 14.96213 81 GLY A O 1
ATOM 1215 N N . ASN B 1 16 ? 212.42700 335.65700 299.35500 1.000 14.53260 82 ASN A N 1
ATOM 1216 C CA . ASN B 1 16 ? 213.82600 335.31200 299.62300 1.000 18.01041 82 ASN A CA 1
ATOM 1217 C C . ASN B 1 16 ? 213.99900 334.50000 300.90400 1.000 16.63470 82 ASN A C 1
ATOM 1218 O O . ASN B 1 16 ? 215.11300 334.40700 301.43200 1.000 14.77736 82 ASN A O 1
ATOM 1223 N N . THR B 1 17 ? 212.91500 333.92600 301.41300 1.000 14.72957 83 THR A N 1
ATOM 1224 C CA . THR B 1 17 ? 212.95700 333.13500 302.63100 1.000 12.54658 83 THR A CA 1
ATOM 1225 C C . THR B 1 17 ? 213.95800 331.99100 302.50600 1.000 14.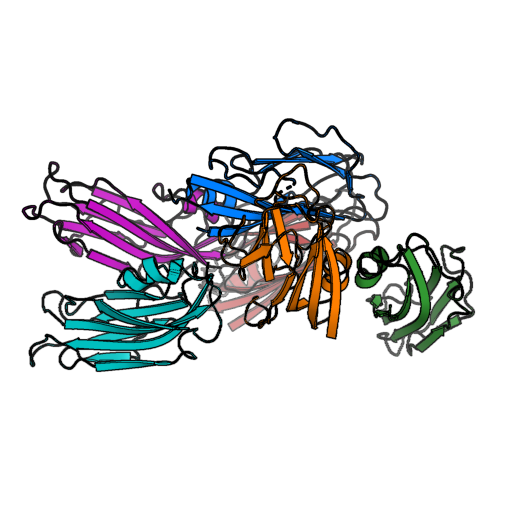11167 83 THR A C 1
ATOM 1226 O O . THR B 1 17 ? 214.09400 331.37300 301.44700 1.000 11.76271 83 THR A O 1
ATOM 1230 N N . GLN B 1 18 ? 214.68100 331.71700 303.58900 1.000 14.83351 84 GLN A N 1
ATOM 1231 C CA A GLN B 1 18 ? 215.56200 330.56100 303.60500 0.530 12.37402 84 GLN A CA 1
ATOM 1232 C CA B GLN B 1 18 ? 215.62900 330.61000 303.62600 0.470 12.38438 84 GLN A CA 1
ATOM 1233 C C . GLN B 1 18 ? 215.61700 330.00300 305.01900 1.000 13.58170 84 GLN A C 1
ATOM 1234 O O . GLN B 1 18 ? 215.64400 330.74000 306.00900 1.000 13.72158 84 GLN A O 1
ATOM 1245 N N . GLY B 1 19 ? 215.59400 328.68000 305.09700 1.000 14.27319 85 GLY A N 1
ATOM 1246 C CA . GLY B 1 19 ? 215.58800 328.02600 306.39200 1.000 16.44674 85 GLY A CA 1
ATOM 1247 C C . GLY B 1 19 ? 215.65300 326.52800 306.21800 1.000 14.90687 85 GLY A C 1
ATOM 1248 O O . GLY B 1 19 ? 216.01000 326.03900 305.14700 1.000 14.00351 85 GLY A O 1
ATOM 1249 N N . SER B 1 20 ? 215.29300 325.80400 307.28100 1.000 16.83054 86 SER A N 1
ATOM 1250 C CA . SER B 1 20 ? 215.37300 324.34800 307.25000 1.000 15.39717 86 SER A CA 1
ATOM 1251 C C . SER B 1 20 ? 214.43300 323.74400 308.29300 1.000 14.83832 86 SER A C 1
ATOM 1252 O O . SER B 1 20 ? 214.06300 324.40000 309.27800 1.000 13.21080 86 SER A O 1
ATOM 1255 N N . PHE B 1 21 ? 214.00400 322.50900 308.01500 1.000 15.18814 87 PHE A N 1
ATOM 1256 C CA . PHE B 1 21 ? 213.35100 321.62400 308.97700 1.000 12.91868 87 PHE A CA 1
ATOM 1257 C C . PHE B 1 21 ? 214.31200 320.48300 309.27500 1.000 13.71980 87 PHE A C 1
ATOM 1258 O O . PHE B 1 21 ? 214.77300 319.81500 308.34500 1.000 15.55284 87 PHE A O 1
ATOM 1266 N N . THR B 1 22 ? 214.61300 320.26100 310.55400 1.000 12.58656 88 THR A N 1
ATOM 1267 C CA . THR B 1 22 ? 215.40300 319.10800 310.98000 1.000 12.70927 88 THR A CA 1
ATOM 1268 C C . THR B 1 22 ? 214.47400 318.15400 311.70700 1.000 16.46448 88 THR A C 1
ATOM 1269 O O . THR B 1 22 ? 213.93000 318.48900 312.76600 1.000 17.49004 88 THR A O 1
ATOM 1273 N N . PHE B 1 23 ? 214.28600 316.97600 311.13400 1.000 13.83848 89 PHE A N 1
ATOM 1274 C CA . PHE B 1 23 ? 213.27900 316.04300 311.60700 1.000 14.66809 89 PHE A CA 1
ATOM 1275 C C . PHE B 1 23 ? 213.83800 315.18900 312.73200 1.000 15.72648 89 PHE A C 1
ATOM 1276 O O . PHE B 1 23 ? 214.80600 314.44900 312.54200 1.000 16.83356 89 PHE A O 1
ATOM 1284 N N . GLY B 1 24 ? 213.21400 315.29600 313.89700 1.000 20.77083 90 GLY A N 1
ATOM 1285 C CA . GLY B 1 24 ? 213.68200 314.62000 315.07800 1.000 24.25934 90 GLY A CA 1
ATOM 1286 C C . GLY B 1 24 ? 213.50300 315.55000 316.25100 1.000 19.14098 90 GLY A C 1
ATOM 1287 O O . GLY B 1 24 ? 212.63300 316.42300 316.23900 1.000 20.02235 90 GLY A O 1
ATOM 1288 N N . PRO B 1 25 ? 214.35200 315.41200 317.26800 1.000 19.17744 91 PRO A N 1
ATOM 1289 C CA . PRO B 1 25 ? 214.27200 316.33600 318.41600 1.000 20.03165 91 PRO A CA 1
ATOM 1290 C C . PRO B 1 25 ? 214.47600 317.79700 318.03300 1.000 27.08197 91 PRO A C 1
ATOM 1291 O O . PRO B 1 25 ? 214.02600 318.67900 318.76900 1.000 22.63200 91 PRO A O 1
ATOM 1295 N N . SER B 1 26 ? 215.10500 318.09200 316.89300 1.000 19.95463 92 SER A N 1
ATOM 1296 C CA . SER B 1 26 ? 215.30900 319.47900 316.48500 1.000 21.83538 92 SER A CA 1
ATOM 1297 C C . SER B 1 26 ? 214.12800 320.08100 315.72900 1.000 20.70500 92 SER A C 1
ATOM 1298 O O . SER B 1 26 ? 214.25200 321.20500 315.23300 1.000 23.64511 92 SER A O 1
ATOM 1301 N N . LEU B 1 27 ? 212.99200 319.38100 315.63600 1.000 17.31273 93 LEU A N 1
ATOM 1302 C CA . LEU B 1 27 ? 211.85100 319.85900 314.84600 1.000 21.76919 93 LEU A CA 1
ATOM 1303 C C . LEU B 1 27 ? 211.03600 320.85000 315.67800 1.000 26.58020 93 LEU A C 1
ATOM 1304 O O . LEU B 1 27 ? 209.96600 320.54100 316.21300 1.000 21.99770 93 LEU A O 1
ATOM 1309 N N . SER B 1 28 ? 211.54400 322.08500 315.74300 1.000 23.75549 94 SER A N 1
ATOM 1310 C CA . SER B 1 28 ? 210.92100 323.11400 316.57000 1.000 26.73406 94 SER A CA 1
ATOM 1311 C C . SER B 1 28 ? 209.48500 323.40400 316.14700 1.000 30.70893 94 SER A C 1
ATOM 1312 O O . SER B 1 28 ? 208.66200 323.79600 316.98300 1.000 27.56888 94 SER A O 1
ATOM 1315 N N . ASP B 1 29 ? 209.15800 323.20200 314.87100 1.000 26.87191 95 ASP A N 1
ATOM 1316 C CA . ASP B 1 29 ? 207.83800 323.55500 314.36800 1.000 31.96657 95 ASP A CA 1
ATOM 1317 C C . ASP B 1 29 ? 206.76000 322.51900 314.67000 1.000 36.61870 95 ASP A C 1
ATOM 1318 O O . ASP B 1 29 ? 205.61500 322.71500 314.25000 1.000 30.23346 95 ASP A O 1
ATOM 1323 N N . CYS B 1 30 ? 207.05600 321.43400 315.38600 1.000 30.31920 96 CYS A N 1
ATOM 1324 C CA . CYS B 1 30 ? 206.04400 320.41900 315.68800 1.000 29.56913 96 CYS A CA 1
ATOM 1325 C C . CYS B 1 30 ? 206.21200 319.91000 317.11600 1.000 26.85649 96 CYS A C 1
ATOM 1326 O O . CYS B 1 30 ? 206.66200 318.77800 317.34800 1.000 27.41321 96 CYS A O 1
ATOM 1329 N N . PRO B 1 31 ? 205.81700 320.71900 318.10500 1.000 31.09973 97 PRO A N 1
ATOM 1330 C CA . PRO B 1 31 ? 205.95300 320.29400 319.51100 1.000 31.10886 97 PRO A CA 1
ATOM 1331 C C . PRO B 1 31 ? 205.21200 319.01100 319.83900 1.000 27.60850 97 PRO A C 1
ATOM 1332 O O . PRO B 1 31 ? 205.65500 318.26400 320.72300 1.000 26.71441 97 PRO A O 1
ATOM 1336 N N . ALA B 1 32 ? 204.09300 318.73400 319.16200 1.000 25.07372 98 ALA A N 1
ATOM 1337 C CA . ALA B 1 32 ? 203.35700 317.50200 319.43400 1.000 30.77791 98 ALA A CA 1
ATOM 1338 C C . ALA B 1 32 ? 204.22700 316.28400 319.17000 1.000 29.94366 98 ALA A C 1
ATOM 1339 O O . ALA B 1 32 ? 204.13000 315.27200 319.87500 1.000 28.17862 98 ALA A O 1
ATOM 1341 N N . PHE B 1 33 ? 205.09100 316.37200 318.15900 1.000 27.61148 99 PHE A N 1
ATOM 1342 C CA . PHE B 1 33 ? 206.04100 315.30400 317.87800 1.000 25.42177 99 PHE A CA 1
ATOM 1343 C C . PHE B 1 33 ? 207.23200 315.35800 318.83000 1.000 25.18676 99 PHE A C 1
ATOM 1344 O O . PHE B 1 33 ? 207.45200 314.43100 319.61400 1.000 27.19901 99 PHE A O 1
ATOM 1352 N N . LYS B 1 34 ? 208.00400 316.44800 318.79000 1.000 21.08537 100 LYS A N 1
ATOM 1353 C CA . LYS B 1 34 ? 209.32000 316.43400 319.42500 1.000 22.64769 100 LYS A CA 1
ATOM 1354 C C . LYS B 1 34 ? 209.25100 316.54300 320.94600 1.000 31.03220 100 LYS A C 1
ATOM 1355 O O . LYS B 1 34 ? 210.16000 316.06500 321.63400 1.000 34.13772 100 LYS A O 1
ATOM 1361 N N . ASP B 1 35 ? 208.20300 317.16000 321.48700 1.000 25.08033 101 ASP A N 1
ATOM 1362 C CA . ASP B 1 35 ? 208.00500 317.24200 322.93200 1.000 26.94176 101 ASP A CA 1
ATOM 1363 C C . ASP B 1 35 ? 206.88800 316.33800 323.42600 1.000 33.46400 101 ASP A C 1
ATOM 1364 O O . ASP B 1 35 ? 206.64200 316.27800 324.63500 1.000 33.84628 101 ASP A O 1
ATOM 1369 N N . GLY B 1 36 ? 206.19700 315.65200 322.52800 1.000 22.96084 102 GLY A N 1
ATOM 1370 C CA . GLY B 1 36 ? 205.12000 314.77100 322.91100 1.000 25.45502 102 GLY A CA 1
ATOM 1371 C C . GLY B 1 36 ? 205.51300 313.32600 322.71500 1.000 33.93151 102 GLY A C 1
ATOM 1372 O O . GLY B 1 36 ? 206.19900 312.74600 323.56200 1.000 28.59360 102 GLY A O 1
ATOM 1373 N N . ILE B 1 37 ? 205.11800 312.75100 321.57600 1.000 29.24346 103 ILE A N 1
ATOM 1374 C CA . ILE B 1 37 ? 205.24900 311.31400 321.37700 1.000 33.31829 103 ILE A CA 1
ATOM 1375 C C . ILE B 1 37 ? 206.70800 310.86400 321.35600 1.000 28.62536 103 ILE A C 1
ATOM 1376 O O . ILE B 1 37 ? 207.00200 309.70900 321.68600 1.000 27.08977 103 ILE A O 1
ATOM 1381 N N . LEU B 1 38 ? 207.63800 311.75900 321.01100 1.000 27.63715 104 LEU A N 1
ATOM 1382 C CA . LEU B 1 38 ? 209.05400 311.40900 321.05900 1.000 26.89343 104 LEU A CA 1
ATOM 1383 C C . LEU B 1 38 ? 209.52700 311.15100 322.48600 1.000 31.65220 104 LEU A C 1
ATOM 1384 O O . LEU B 1 38 ? 210.44600 310.35100 322.69900 1.000 32.95766 104 LEU A O 1
ATOM 1389 N N . LYS B 1 39 ? 208.90700 311.78000 323.47100 1.000 29.17976 105 LYS A N 1
ATOM 1390 C CA . LYS B 1 39 ? 209.33600 311.55400 324.86900 1.000 35.81657 105 LYS A CA 1
ATOM 1391 C C . LYS B 1 39 ? 208.77000 310.24700 325.41700 1.000 31.66000 105 LYS A C 1
ATOM 1392 O O . LYS B 1 39 ? 209.14400 309.87800 326.50800 1.000 30.63699 105 LYS A O 1
ATOM 1398 N N . ALA B 1 40 ? 207.89000 309.60000 324.67700 1.000 23.69513 106 ALA A N 1
ATOM 1399 C CA . ALA B 1 40 ? 207.26100 308.37800 325.15100 1.000 28.06718 106 ALA A CA 1
ATOM 1400 C C . ALA B 1 40 ? 207.92800 307.10900 324.63700 1.000 20.66804 106 ALA A C 1
ATOM 1401 O O . ALA B 1 40 ? 207.51200 306.01400 325.02200 1.000 23.73432 106 ALA A O 1
ATOM 1403 N N . TYR B 1 41 ? 208.94100 307.21500 323.78000 1.000 20.73782 107 TYR A N 1
ATOM 1404 C CA . TYR B 1 41 ? 209.49500 306.03500 323.13100 1.000 19.16968 107 TYR A CA 1
ATOM 1405 C C . TYR B 1 41 ? 211.00700 306.15200 323.01600 1.000 16.64413 107 TYR A C 1
ATOM 1406 O O . TYR B 1 41 ? 211.55500 307.25200 322.91300 1.000 19.91164 107 TYR A O 1
ATOM 1415 N N . HIS B 1 42 ? 211.67600 304.99500 322.99300 1.000 20.74763 108 HIS A N 1
ATOM 1416 C CA . HIS B 1 42 ? 213.13000 304.96500 322.88100 1.000 22.16039 108 HIS A CA 1
ATOM 1417 C C . HIS B 1 42 ? 213.61200 305.17500 321.45300 1.000 21.02418 108 HIS A C 1
ATOM 1418 O O . HIS B 1 42 ? 214.70300 305.72200 321.24900 1.000 18.80694 108 HIS A O 1
ATOM 1425 N N . GLU B 1 43 ? 212.86200 304.70500 320.46100 1.000 17.91087 109 GLU A N 1
ATOM 1426 C CA . GLU B 1 43 ? 213.29400 304.86500 319.08300 1.000 20.41986 109 GLU A CA 1
ATOM 1427 C C . GLU B 1 43 ? 212.11200 305.22400 318.19500 1.000 16.12494 109 GLU A C 1
ATOM 1428 O O . GLU B 1 43 ? 210.94500 305.00400 318.53100 1.000 19.71495 109 GLU A O 1
ATOM 1434 N N . TYR B 1 44 ? 212.44900 305.78000 317.03700 1.000 20.48303 110 TYR A N 1
ATOM 1435 C CA . TYR B 1 44 ? 211.46200 306.25100 316.08800 1.000 19.44614 110 TYR A CA 1
ATOM 1436 C C . TYR B 1 44 ? 212.06500 306.18000 314.69700 1.000 17.21192 110 TYR A C 1
ATOM 1437 O O . TYR B 1 44 ? 213.28400 306.14400 314.53200 1.000 15.88813 110 TYR A O 1
ATOM 1446 N N . LYS B 1 45 ? 211.20000 306.21900 313.69000 1.000 15.02633 111 LYS A N 1
ATOM 1447 C CA . LYS B 1 45 ? 211.64600 306.57700 312.35900 1.000 13.54157 111 LYS A CA 1
ATOM 1448 C C . LYS B 1 45 ? 210.49100 307.23300 311.63400 1.000 19.38569 111 LYS A C 1
ATOM 1449 O O . LYS B 1 45 ? 209.33500 306.81700 311.76800 1.000 17.93472 111 LYS A O 1
ATOM 1455 N N . ILE B 1 46 ? 210.81900 308.26800 310.88100 1.000 16.25703 112 ILE A N 1
ATOM 1456 C CA . ILE B 1 46 ? 209.84600 308.95000 310.04500 1.000 15.86059 112 ILE A CA 1
ATOM 1457 C C . ILE B 1 46 ? 209.84300 308.22600 308.71000 1.000 14.81693 112 ILE A C 1
ATOM 1458 O O . ILE B 1 46 ? 210.87000 308.16300 308.02500 1.000 18.50947 112 ILE A O 1
ATOM 1463 N N . THR B 1 47 ? 208.70400 307.64000 308.35600 1.000 16.34773 113 THR A N 1
ATOM 1464 C CA . THR B 1 47 ? 208.63700 306.76600 307.19700 1.000 15.70256 113 THR A CA 1
ATOM 1465 C C . THR B 1 47 ? 208.09100 307.45900 305.95700 1.000 16.44259 113 THR A C 1
ATOM 1466 O O . THR B 1 47 ? 208.17300 306.89400 304.86100 1.000 18.49392 113 THR A O 1
ATOM 1470 N N . SER B 1 48 ? 207.56100 308.66900 306.09400 1.000 17.75928 114 SER A N 1
ATOM 1471 C CA . SER B 1 48 ? 207.16800 309.43000 304.91700 1.000 16.35118 114 SER A CA 1
ATOM 1472 C C . SER B 1 48 ? 207.04000 310.89100 305.30700 1.000 15.48169 114 SER A C 1
ATOM 1473 O O . SER B 1 48 ? 206.70500 311.21600 306.45400 1.000 13.92182 114 SER A O 1
ATOM 1476 N N . ILE B 1 49 ? 207.33700 311.76300 304.34300 1.000 15.48545 115 ILE A N 1
ATOM 1477 C CA . ILE B 1 49 ? 207.21700 313.20400 304.49900 1.000 12.56703 115 ILE A CA 1
ATOM 1478 C C . ILE B 1 49 ? 206.51300 313.73800 303.26700 1.000 15.42836 115 ILE A C 1
ATOM 1479 O O . ILE B 1 49 ? 206.95600 313.48600 302.14300 1.000 18.05288 115 ILE A O 1
ATOM 1484 N N . LEU B 1 50 ? 205.41800 314.46000 303.47700 1.000 13.16510 116 LEU A N 1
ATOM 1485 C CA . LEU B 1 50 ? 204.75100 315.19200 302.40900 1.000 14.39409 116 LEU A CA 1
ATOM 1486 C C . LEU B 1 50 ? 205.02700 316.67400 302.62900 1.000 15.20611 116 LEU A C 1
ATOM 1487 O O . LEU B 1 50 ? 204.65100 317.23200 303.66100 1.000 16.34512 116 LEU A O 1
ATOM 1492 N N . LEU B 1 51 ? 205.73100 317.29100 301.68900 1.000 15.84519 117 LEU A N 1
ATOM 1493 C CA . LEU B 1 51 ? 206.09000 318.70000 301.77700 1.000 13.96179 117 LEU A CA 1
ATOM 1494 C C . LEU B 1 51 ? 205.24800 319.45900 300.75800 1.000 15.57830 117 LEU A C 1
ATOM 1495 O O . LEU B 1 51 ? 205.42200 319.29000 299.54600 1.000 17.48271 117 LEU A O 1
ATOM 1500 N N . GLN B 1 52 ? 204.33400 320.27900 301.25600 1.000 17.52867 118 GLN A N 1
ATOM 1501 C CA . GLN B 1 52 ? 203.43800 321.07300 300.42300 1.000 19.55831 118 GLN A CA 1
ATOM 1502 C C . GLN B 1 52 ? 203.80300 322.54200 300.56000 1.000 17.27027 118 GLN A C 1
ATOM 1503 O O . GLN B 1 52 ? 203.90900 323.05600 301.67800 1.000 20.39282 118 GLN A O 1
ATOM 1509 N N . PHE B 1 53 ? 203.99900 323.21400 299.42900 1.000 15.19094 119 PHE A N 1
ATOM 1510 C CA . PHE B 1 53 ? 204.09500 324.66900 299.41700 1.000 16.89295 119 PHE A CA 1
ATOM 1511 C C . PHE B 1 53 ? 202.74800 325.22800 298.95800 1.000 21.16625 119 PHE A C 1
ATOM 1512 O O . PHE B 1 53 ? 202.27800 324.90900 297.86000 1.000 17.44413 119 PHE A O 1
ATOM 1520 N N . VAL B 1 54 ? 202.10600 326.01300 299.81900 1.000 17.03192 120 VAL A N 1
ATOM 1521 C CA . VAL B 1 54 ? 200.83100 326.65600 299.50600 1.000 18.24246 120 VAL A CA 1
ATOM 1522 C C . VAL B 1 54 ? 201.09800 328.13500 299.23800 1.000 17.02008 120 VAL A C 1
ATOM 1523 O O . VAL B 1 54 ? 201.52400 328.87000 300.13700 1.000 18.28715 120 VAL A O 1
ATOM 1527 N N . SER B 1 55 ? 200.84900 328.57400 298.00600 1.000 18.39693 121 SER A N 1
ATOM 1528 C CA . SER B 1 55 ? 201.11000 329.95900 297.61100 1.000 16.79821 121 SER A CA 1
ATOM 1529 C C . SER B 1 55 ? 200.04600 330.93800 298.11000 1.000 20.92716 121 SER A C 1
ATOM 1530 O O . SER B 1 55 ? 198.84500 330.67400 298.04100 1.000 19.71047 121 SER A O 1
ATOM 1533 N N . GLU B 1 56 ? 200.50400 332.08500 298.60800 1.000 16.58490 122 GLU A N 1
ATOM 1534 C CA . GLU B 1 56 ? 199.67100 333.26500 298.80200 1.000 16.61263 122 GLU A CA 1
ATOM 1535 C C . GLU B 1 56 ? 200.22600 334.42800 297.98200 1.000 18.84082 122 GLU A C 1
ATOM 1536 O O . GLU B 1 56 ? 199.86600 335.59200 298.20200 1.000 17.02081 122 GLU A O 1
ATOM 1542 N N . ALA B 1 57 ? 201.07800 334.12300 297.00500 1.000 15.54392 123 ALA A N 1
ATOM 1543 C CA . ALA B 1 57 ? 201.75100 335.16800 296.25400 1.000 14.62741 123 ALA A CA 1
ATOM 1544 C C . ALA B 1 57 ? 200.80400 335.84200 295.27200 1.000 13.67550 123 ALA A C 1
ATOM 1545 O O . ALA B 1 57 ? 199.76800 335.29700 294.87500 1.000 14.00395 123 ALA A O 1
ATOM 1547 N N . SER B 1 58 ? 201.20300 337.03300 294.85000 1.000 14.77122 124 SER A N 1
ATOM 1548 C CA . SER B 1 58 ? 200.46300 337.72400 293.80500 1.000 18.12386 124 SER A CA 1
ATOM 1549 C C . SER B 1 58 ? 200.53500 336.92300 292.51400 1.000 19.92110 124 SER A C 1
ATOM 1550 O O . SER B 1 58 ? 201.53000 336.25000 292.22600 1.000 20.85428 124 SER A O 1
ATOM 1553 N N . SER B 1 59 ? 199.44300 336.96200 291.75400 1.000 18.32906 125 SER A N 1
ATOM 1554 C CA . SER B 1 59 ? 199.44200 336.32600 290.44200 1.000 20.59429 125 SER A CA 1
ATOM 1555 C C . SER B 1 59 ? 200.56100 336.84200 289.54300 1.000 16.60195 125 SER A C 1
ATOM 1556 O O . SER B 1 59 ? 200.96900 336.12800 288.62200 1.000 19.68800 125 SER A O 1
ATOM 1559 N N . THR B 1 60 ? 201.07900 338.04700 289.78700 1.000 17.23488 126 THR A N 1
ATOM 1560 C CA . THR B 1 60 ? 202.15400 338.60100 288.98000 1.000 19.83955 126 THR A CA 1
ATOM 1561 C C . THR B 1 60 ? 203.51000 338.47400 289.64900 1.000 19.29182 126 THR A C 1
ATOM 1562 O O . THR B 1 60 ? 204.47100 339.11800 289.21300 1.000 18.52552 126 THR A O 1
ATOM 1566 N N . SER B 1 61 ? 203.62400 337.66400 290.69300 1.000 17.29434 127 SER A N 1
ATOM 1567 C CA A SER B 1 61 ? 204.89500 337.50600 291.37400 0.562 16.68680 127 SER A CA 1
ATOM 1568 C CA B SER B 1 61 ? 204.91400 337.55800 291.34400 0.438 16.71543 127 SER A CA 1
ATOM 1569 C C . SER B 1 61 ? 205.82600 336.62200 290.55400 1.000 20.98281 127 SER A C 1
ATOM 1570 O O . SER B 1 61 ? 205.48000 336.13300 289.47200 1.000 20.82731 127 SER A O 1
ATOM 1575 N N . SER B 1 62 ? 207.01700 336.39700 291.09000 1.000 17.60539 128 SER A N 1
ATOM 1576 C CA . SER B 1 62 ? 208.03900 335.71200 290.32100 1.000 17.89998 128 SER A CA 1
ATOM 1577 C C . SER B 1 62 ? 208.99500 335.01300 291.26500 1.000 21.50284 128 SER A C 1
ATOM 1578 O O . SER B 1 62 ? 209.04000 335.29100 292.46700 1.000 18.37145 128 SER A O 1
ATOM 1581 N N . GLY B 1 63 ? 209.75700 334.09400 290.69900 1.000 14.83716 129 GLY A N 1
ATOM 1582 C CA . GLY B 1 63 ? 210.75300 333.37500 291.46500 1.000 16.26162 129 GLY A CA 1
ATOM 1583 C C . GLY B 1 63 ? 210.29100 332.00100 291.88200 1.000 17.99997 129 GLY A C 1
ATOM 1584 O O . GLY B 1 63 ? 209.16800 331.55800 291.61900 1.000 15.21897 129 GLY A O 1
ATOM 1585 N N . SER B 1 64 ? 211.21100 331.31400 292.55800 1.000 15.62386 130 SER A N 1
ATOM 1586 C CA A SER B 1 64 ? 210.94800 329.97600 293.05500 0.560 14.66566 130 SER A CA 1
ATOM 1587 C CA B SER B 1 64 ? 210.99500 329.95600 293.03300 0.440 14.65643 130 SER A CA 1
ATOM 1588 C C . SER B 1 64 ? 211.56900 329.81700 294.43300 1.000 15.02400 130 SER A C 1
ATOM 1589 O O . SER B 1 64 ? 212.46100 330.56600 294.83200 1.000 14.79110 130 SER A O 1
ATOM 1594 N N . ILE B 1 65 ? 211.07400 328.82100 295.15100 1.000 12.66670 131 ILE A N 1
ATOM 1595 C CA . ILE B 1 65 ? 211.65500 328.38000 296.41200 1.000 9.17504 131 ILE A CA 1
ATOM 1596 C C . ILE B 1 65 ? 212.29800 327.02400 296.13100 1.000 13.00202 131 ILE A C 1
ATOM 1597 O O . ILE B 1 65 ? 211.60000 326.02300 295.92300 1.000 13.98017 131 ILE A O 1
ATOM 1602 N N . ALA B 1 66 ? 213.62200 327.01200 296.07000 1.000 13.27878 132 ALA A N 1
ATOM 1603 C CA . ALA B 1 66 ? 214.36900 325.76100 295.97000 1.000 13.69472 132 ALA A CA 1
ATOM 1604 C C . ALA B 1 66 ? 214.24400 324.97600 297.26800 1.000 12.33021 132 ALA A C 1
ATOM 1605 O O . ALA B 1 66 ? 214.12100 325.54400 298.36000 1.000 12.50410 132 ALA A O 1
ATOM 1607 N N . TYR B 1 67 ? 214.28300 323.65400 297.15300 1.000 13.55370 133 TYR A N 1
ATOM 1608 C CA . TYR B 1 67 ? 214.27900 322.82700 298.34500 1.000 13.92592 133 TYR A CA 1
ATOM 1609 C C . TYR B 1 67 ? 215.19600 321.63600 298.12700 1.000 12.20429 133 TYR A C 1
ATOM 1610 O O . TYR B 1 67 ? 215.34700 321.13300 297.01000 1.000 12.86616 133 TYR A O 1
ATOM 1619 N N . GLU B 1 68 ? 215.84700 321.23100 299.19900 1.000 12.18571 134 GLU A N 1
ATOM 1620 C CA . GLU B 1 68 ? 216.85000 320.14700 299.13100 1.000 12.03331 134 GLU A CA 1
ATOM 1621 C C . GLU B 1 68 ? 216.66000 319.20600 300.31800 1.000 16.76910 134 GLU A C 1
ATOM 1622 O O . GLU B 1 68 ? 216.50400 319.67500 301.41000 1.000 12.86206 134 GLU A O 1
ATOM 1628 N N . LEU B 1 69 ? 216.65200 317.91200 300.04700 1.000 13.69487 135 LEU A N 1
ATOM 1629 C CA . LEU B 1 69 ? 216.59400 316.89400 301.11500 1.000 14.87954 135 LEU A CA 1
ATOM 1630 C C . LEU B 1 69 ? 218.02300 316.46200 301.43800 1.000 16.64436 135 LEU A C 1
ATOM 1631 O O . LEU B 1 69 ? 218.74400 316.07000 300.55000 1.000 15.32774 135 LEU A O 1
ATOM 1636 N N . ASP B 1 70 ? 218.37100 316.60300 302.70200 1.000 14.69349 136 ASP A N 1
ATOM 1637 C CA . ASP B 1 70 ? 219.70200 316.28400 303.26200 1.000 20.71674 136 ASP A CA 1
ATOM 1638 C C . ASP B 1 70 ? 219.47200 315.12800 304.23100 1.000 20.22468 136 ASP A C 1
ATOM 1639 O O . ASP B 1 70 ? 219.23000 315.38000 305.38200 1.000 17.98879 136 ASP A O 1
ATOM 1644 N N . PRO B 1 71 ? 219.53400 313.86400 303.77500 1.000 18.24764 137 PRO A N 1
ATOM 1645 C CA . PRO B 1 71 ? 219.15400 312.73300 304.61300 1.000 24.04306 137 PRO A CA 1
ATOM 1646 C C . PRO B 1 71 ? 220.08400 312.39700 305.78300 1.000 23.47292 137 PRO A C 1
ATOM 1647 O O . PRO B 1 71 ? 219.67300 311.70300 306.62600 1.000 26.41272 137 PRO A O 1
ATOM 1651 N N . HIS B 1 72 ? 221.28400 312.95600 305.79700 1.000 18.00547 138 HIS A N 1
ATOM 1652 C CA . HIS B 1 72 ? 222.26800 312.69700 306.87400 1.000 24.39132 138 HIS A CA 1
ATOM 1653 C C . HIS B 1 72 ? 222.59600 313.96500 307.65200 1.000 26.89147 138 HIS A C 1
ATOM 1654 O O . HIS B 1 72 ? 223.58900 313.93400 308.33100 1.000 23.75330 138 HIS A O 1
ATOM 1661 N N . CYS B 1 73 ? 221.79900 315.02300 307.48100 1.000 24.22174 139 CYS A N 1
ATOM 1662 C CA . CYS B 1 73 ? 221.97000 316.24900 308.26000 1.000 21.66084 139 CYS A CA 1
ATOM 1663 C C . CYS B 1 73 ? 223.38500 316.82000 308.12700 1.000 22.67495 139 CYS A C 1
ATOM 1664 O O . CYS B 1 73 ? 223.96300 317.31300 309.09400 1.000 27.24792 139 CYS A O 1
ATOM 1667 N N . LYS B 1 74 ? 223.93900 316.77800 306.91100 1.000 23.39867 140 LYS A N 1
ATOM 1668 C CA . LYS B 1 74 ? 225.28600 317.28800 306.65700 1.000 24.68516 140 LYS A CA 1
ATOM 1669 C C . LYS B 1 74 ? 225.30600 318.74300 306.21700 1.000 27.32676 140 LYS A C 1
ATOM 1670 O O . LYS B 1 74 ? 226.35600 319.38900 306.30200 1.000 32.61712 140 LYS A O 1
ATOM 1676 N N . VAL B 1 75 ? 224.17900 319.25800 305.74000 1.000 24.12089 141 VAL A N 1
ATOM 1677 C CA . VAL B 1 75 ? 224.08300 320.53900 305.05400 1.000 23.40561 141 VAL A CA 1
ATOM 1678 C C . VAL B 1 75 ? 223.35700 321.51000 305.97300 1.000 17.06628 141 VAL A C 1
ATOM 1679 O O . VAL B 1 75 ? 222.27600 321.19100 306.46600 1.000 21.06077 141 VAL A O 1
ATOM 1683 N N . SER B 1 76 ? 223.93400 322.69000 306.19700 1.000 16.11420 142 SER A N 1
ATOM 1684 C CA . SER B 1 76 ? 223.28500 323.67100 307.06400 1.000 22.82999 142 SER A CA 1
ATOM 1685 C C . SER B 1 76 ? 222.52100 324.74900 306.30200 1.000 20.22329 142 SER A C 1
ATOM 1686 O O . SER B 1 76 ? 221.60100 325.34900 306.86300 1.000 23.57610 142 SER A O 1
ATOM 1689 N N . SER B 1 77 ? 222.86600 325.01800 305.04600 1.000 16.87924 143 SER A N 1
ATOM 1690 C CA . SER B 1 77 ? 222.04900 325.90200 304.22900 1.000 17.63324 143 SER A CA 1
ATOM 1691 C C . SER B 1 77 ? 221.99100 325.32500 302.82500 1.000 15.92576 143 SER A C 1
ATOM 1692 O O . SER B 1 77 ? 222.89600 324.60900 302.40700 1.000 16.65080 143 SER A O 1
ATOM 1695 N N . LEU B 1 78 ? 220.90900 325.62600 302.11100 1.000 16.60529 144 LEU A N 1
ATOM 1696 C CA . LEU B 1 78 ? 220.67100 324.97500 300.82700 1.000 16.36910 144 LEU A CA 1
ATOM 1697 C C . LEU B 1 78 ? 221.85200 325.17300 299.87900 1.000 14.37111 144 LEU A C 1
ATOM 1698 O O . LEU B 1 78 ? 222.39100 326.27800 299.74100 1.000 17.45067 144 LEU A O 1
ATOM 1703 N N . GLN B 1 79 ? 222.27300 324.08200 299.26000 1.000 13.15914 145 GLN A N 1
ATOM 1704 C CA . GLN B 1 79 ? 223.37700 324.08600 298.31100 1.000 16.85698 145 GLN A CA 1
ATOM 1705 C C . GLN B 1 79 ? 222.96400 323.69900 296.90600 1.000 23.22199 145 GLN A C 1
ATOM 1706 O O . GLN B 1 79 ? 223.63300 324.10400 295.95200 1.000 28.00996 145 GLN A O 1
ATOM 1712 N N . SER B 1 80 ? 221.88500 322.93700 296.75000 1.000 16.13331 146 SER A N 1
ATOM 1713 C CA . SER B 1 80 ? 221.46400 322.41800 295.45500 1.000 18.13575 146 SER A CA 1
ATOM 1714 C C . SER B 1 80 ? 220.14500 323.05900 295.04300 1.000 19.08769 146 SER A C 1
ATOM 1715 O O . SER B 1 80 ? 219.19000 323.09000 295.83000 1.000 19.81455 146 SER A O 1
ATOM 1718 N N . TYR B 1 81 ? 220.09000 323.55100 293.80300 1.000 19.02000 147 TYR A N 1
ATOM 1719 C CA . TYR B 1 81 ? 218.90400 324.21700 293.28500 1.000 21.50938 147 TYR A CA 1
ATOM 1720 C C . TYR B 1 81 ? 218.14900 323.36700 292.26800 1.000 23.40923 147 TYR A C 1
ATOM 1721 O O . TYR B 1 81 ? 217.33900 323.90200 291.50500 1.000 24.91565 147 TYR A O 1
ATOM 1730 N N . VAL B 1 82 ? 218.37300 322.05200 292.25100 1.000 17.98520 148 VAL A N 1
ATOM 1731 C CA A VAL B 1 82 ? 217.74300 321.21800 291.22800 0.369 24.50963 148 VAL A CA 1
ATOM 1732 C CA B VAL B 1 82 ? 217.74300 321.22200 291.22600 0.631 24.56029 148 VAL A CA 1
ATOM 1733 C C . VAL B 1 82 ? 216.23300 321.11600 291.43800 1.000 24.56843 148 VAL A C 1
ATOM 1734 O O . VAL B 1 82 ? 215.47100 321.05400 290.46600 1.000 24.23146 148 VAL A O 1
ATOM 1741 N N . ASN B 1 83 ? 215.76200 321.11000 292.68800 1.000 17.28994 149 ASN A N 1
ATOM 1742 C CA . ASN B 1 83 ? 214.34000 320.98200 292.98800 1.000 16.80869 149 ASN A CA 1
ATOM 1743 C C . ASN B 1 83 ? 213.79200 322.33000 293.44500 1.000 17.63121 149 ASN A C 1
ATOM 1744 O O . ASN B 1 83 ? 214.40700 322.99400 294.28300 1.000 15.23854 149 ASN A O 1
ATOM 1749 N N . LYS B 1 84 ? 212.64500 322.73700 292.90300 1.000 15.73100 150 LYS A N 1
ATOM 1750 C CA . LYS B 1 84 ? 212.06900 323.99800 293.36300 1.000 15.38759 150 LYS A CA 1
ATOM 1751 C C . LYS B 1 84 ? 210.56600 324.03400 293.10800 1.000 19.14660 150 LYS A C 1
ATOM 1752 O O . LYS B 1 84 ? 210.03700 323.31500 292.25700 1.000 19.88502 150 LYS A O 1
ATOM 1758 N N . PHE B 1 85 ? 209.89000 324.88800 293.87900 1.000 15.20813 151 PHE A N 1
ATOM 1759 C CA . PHE B 1 85 ? 208.47600 325.18900 293.72100 1.000 21.47996 151 PHE A CA 1
ATOM 1760 C C . PHE B 1 85 ? 208.35100 326.57900 293.11600 1.000 15.10464 151 PHE A C 1
ATOM 1761 O O . PHE B 1 85 ? 208.98700 327.51900 293.59300 1.000 16.06745 151 PHE A O 1
ATOM 1769 N N . GLN B 1 86 ? 207.53300 326.71600 292.08100 1.000 16.49809 152 GLN A N 1
ATOM 1770 C CA . GLN B 1 86 ? 207.24200 328.04300 291.55200 1.000 18.54766 152 GLN A CA 1
ATOM 1771 C C . GLN B 1 86 ? 206.40300 328.82200 292.56100 1.000 17.95404 152 GLN A C 1
ATOM 1772 O O . GLN B 1 86 ? 205.37000 328.33600 293.02600 1.000 18.75213 152 GLN A O 1
ATOM 1778 N N . ILE B 1 87 ? 206.83700 330.04600 292.87700 1.000 14.84657 153 ILE A N 1
ATOM 1779 C CA . ILE B 1 87 ? 206.21900 330.80300 293.96400 1.000 16.66166 153 ILE A CA 1
ATOM 1780 C C . ILE B 1 87 ? 204.75000 331.09300 293.66400 1.000 18.22131 153 ILE A C 1
ATOM 1781 O O . ILE B 1 87 ? 203.90300 331.07400 294.56500 1.000 18.59811 153 ILE A O 1
ATOM 1786 N N . THR B 1 88 ? 204.41900 331.36500 292.40500 1.000 15.60073 154 THR A N 1
ATOM 1787 C CA . THR B 1 88 ? 203.03900 331.72000 292.10200 1.000 18.10325 154 THR A CA 1
ATOM 1788 C C . THR B 1 88 ? 202.10700 330.51700 292.09000 1.000 20.02014 154 THR A C 1
ATOM 1789 O O . THR B 1 88 ? 200.89100 330.70100 292.16100 1.000 22.17708 154 THR A O 1
ATOM 1793 N N . LYS B 1 89 ? 202.64200 329.29300 292.04700 1.000 21.55037 155 LYS A N 1
ATOM 1794 C CA . LYS B 1 89 ? 201.82600 328.11100 291.80300 1.000 21.45683 155 LYS A CA 1
ATOM 1795 C C . LYS B 1 89 ? 201.76500 327.13700 292.96500 1.000 26.88871 155 LYS A C 1
ATOM 1796 O O . LYS B 1 89 ? 200.79400 326.37800 293.06200 1.000 26.07372 155 LYS A O 1
ATOM 1802 N N . GLY B 1 90 ? 202.74800 327.12100 293.83100 1.000 19.35581 156 GLY A N 1
ATOM 1803 C CA . GLY B 1 90 ? 202.76500 326.10200 294.84300 1.000 22.71963 156 GLY A CA 1
ATOM 1804 C C . GLY B 1 90 ? 203.22000 324.78200 294.26000 1.000 26.24773 156 GLY A C 1
ATOM 1805 O O . GLY B 1 90 ? 203.68400 324.68200 293.12100 1.000 28.31168 156 GLY A O 1
ATOM 1806 N N . GLY B 1 91 ? 203.08300 323.74600 295.06600 1.000 23.29365 157 GLY A N 1
ATOM 1807 C CA . GLY B 1 91 ? 203.50100 322.43300 294.62800 1.000 17.46961 157 GLY A CA 1
ATOM 1808 C C . GLY B 1 91 ? 203.58400 321.50900 295.81800 1.000 17.41397 157 GLY A C 1
ATOM 1809 O O . GLY B 1 91 ? 203.30200 321.89500 296.95000 1.000 17.87885 157 GLY A O 1
ATOM 1810 N N . ALA B 1 92 ? 203.98000 320.26900 295.53300 1.000 20.87007 158 ALA A N 1
ATOM 1811 C CA . ALA B 1 92 ? 204.10900 319.27400 296.58700 1.000 15.34798 158 ALA A CA 1
ATOM 1812 C C . ALA B 1 92 ? 205.16400 318.24800 296.20200 1.000 21.37506 158 ALA A C 1
ATOM 1813 O O . ALA B 1 92 ? 205.40400 317.98800 295.02000 1.000 20.77915 158 ALA A O 1
ATOM 1815 N N . LYS B 1 93 ? 205.80000 317.67600 297.22300 1.000 22.83465 159 LYS A N 1
ATOM 1816 C CA . LYS B 1 93 ? 206.78200 316.61300 297.04900 1.000 16.91316 159 LYS A CA 1
ATOM 1817 C C . LYS B 1 93 ? 206.54400 315.57200 298.12800 1.000 18.42395 159 LYS A C 1
ATOM 1818 O O . LYS B 1 93 ? 206.42900 315.92000 299.30600 1.000 16.76496 159 LYS A O 1
ATOM 1824 N N . THR B 1 94 ? 206.45600 314.30500 297.73100 1.000 22.75886 160 THR A N 1
ATOM 1825 C CA . THR B 1 94 ? 206.26100 313.20600 298.67300 1.000 18.71473 160 THR A CA 1
ATOM 1826 C C . THR B 1 94 ? 207.54600 312.40300 298.76000 1.000 19.23653 160 THR A C 1
ATOM 1827 O O . THR B 1 94 ? 208.09400 312.00100 297.72600 1.000 20.49781 160 THR A O 1
ATOM 1831 N N . TYR B 1 95 ? 208.02500 312.18200 299.98500 1.000 17.88413 161 TYR A N 1
ATOM 1832 C CA . TYR B 1 95 ? 209.25200 311.43600 300.23500 1.000 21.59792 161 TYR A CA 1
ATOM 1833 C C . TYR B 1 95 ? 208.92000 310.13900 300.95100 1.000 18.61834 161 TYR A C 1
ATOM 1834 O O . TYR B 1 95 ? 208.18400 310.15000 301.94300 1.000 18.83020 161 TYR A O 1
ATOM 1843 N N . GLN B 1 96 ? 209.50100 309.03600 300.47700 1.000 19.38329 162 GLN A N 1
ATOM 1844 C CA . GLN B 1 96 ? 209.36600 307.72500 301.09400 1.000 21.00792 162 GLN A CA 1
ATOM 1845 C C . GLN B 1 96 ? 210.54900 307.43000 302.01400 1.000 17.03982 162 GLN A C 1
ATOM 1846 O O . GLN B 1 96 ? 211.62400 308.02600 301.88800 1.000 17.17787 162 GLN A O 1
ATOM 1852 N N . ALA B 1 97 ? 210.33000 306.47600 302.93200 1.000 19.89746 163 ALA A N 1
ATOM 1853 C CA . ALA B 1 97 ? 211.28200 306.18500 304.00800 1.000 18.93107 163 ALA A CA 1
ATOM 1854 C C . ALA B 1 97 ? 212.69100 305.94100 303.49100 1.000 15.85969 163 ALA A C 1
ATOM 1855 O O . ALA B 1 97 ? 213.67000 306.39100 304.09500 1.000 17.49530 163 ALA A O 1
ATOM 1857 N N . ARG B 1 98 ? 212.82700 305.22900 302.37500 1.000 21.38375 164 ARG A N 1
ATOM 1858 C CA B ARG B 1 98 ? 214.17100 304.88000 301.92400 0.541 20.27413 164 ARG A CA 1
ATOM 1859 C CA C ARG B 1 98 ? 214.14200 304.86700 301.86200 0.459 20.27218 164 ARG A CA 1
ATOM 1860 C C . ARG B 1 98 ? 214.91400 306.06500 301.31400 1.000 18.71269 164 ARG A C 1
ATOM 1861 O O . ARG B 1 98 ? 216.12400 305.96700 301.08400 1.000 19.37989 164 ARG A O 1
ATOM 1876 N N . MET B 1 99 ? 214.23400 307.20300 301.11000 1.000 17.85289 165 MET A N 1
ATOM 1877 C CA A MET B 1 99 ? 214.87000 308.43400 300.65900 0.501 16.21932 165 MET A CA 1
ATOM 1878 C CA B MET B 1 99 ? 214.92000 308.40500 300.66000 0.499 16.18433 165 MET A CA 1
ATOM 1879 C C . MET B 1 99 ? 215.27800 309.36100 301.79500 1.000 18.60264 165 MET A C 1
ATOM 1880 O O . MET B 1 99 ? 216.09400 310.26700 301.57800 1.000 20.00172 165 MET A O 1
ATOM 1889 N N . ILE B 1 100 ? 214.73200 309.16000 302.99600 1.000 14.54803 166 ILE A N 1
ATOM 1890 C CA . ILE B 1 100 ? 214.84200 310.13200 304.08000 1.000 14.24695 166 ILE A CA 1
ATOM 1891 C C . ILE B 1 100 ? 215.49400 309.55100 305.32800 1.000 11.62691 166 ILE A C 1
ATOM 1892 O O . ILE B 1 100 ? 215.23400 310.02600 306.44300 1.000 14.71397 166 ILE A O 1
ATOM 1897 N N . ASN B 1 101 ? 216.35400 308.53600 305.15800 1.000 14.30479 167 ASN A N 1
ATOM 1898 C CA . ASN B 1 101 ? 217.00800 307.89200 306.30200 1.000 16.76460 167 ASN A CA 1
ATOM 1899 C C . ASN B 1 101 ? 215.95900 307.35800 307.27600 1.000 14.11077 167 ASN A C 1
ATOM 1900 O O . ASN B 1 101 ? 216.10200 307.45000 308.49600 1.000 18.16230 167 ASN A O 1
ATOM 1905 N N . GLY B 1 102 ? 214.88400 306.78900 306.72000 1.000 13.61227 168 GLY A N 1
ATOM 1906 C CA . GLY B 1 102 ? 213.78000 306.28600 307.50100 1.000 15.21013 168 GLY A CA 1
ATOM 1907 C C . GLY B 1 102 ? 213.68400 304.77400 307.49600 1.000 17.80411 168 GLY A C 1
ATOM 1908 O O . GLY B 1 102 ? 212.62000 304.21900 307.78900 1.000 21.49936 168 GLY A O 1
ATOM 1909 N N . VAL B 1 103 ? 214.79100 304.11200 307.16600 1.000 16.06231 169 VAL A N 1
ATOM 1910 C CA . VAL B 1 103 ? 214.85300 302.65100 307.10400 1.000 23.94771 169 VAL A CA 1
ATOM 1911 C C . VAL B 1 103 ? 215.26300 302.05700 308.44800 1.000 23.25258 169 VAL A C 1
ATOM 1912 O O . VAL B 1 103 ? 214.68100 301.06700 308.90000 1.000 27.15856 169 VAL A O 1
ATOM 1916 N N . GLU B 1 104 ? 216.24300 302.66800 309.11100 1.000 21.52606 170 GLU A N 1
ATOM 1917 C CA . GLU B 1 104 ? 216.73600 302.21500 310.40400 1.000 23.53316 170 GLU A CA 1
ATOM 1918 C C . GLU B 1 104 ? 216.04300 302.95000 311.55000 1.000 21.44840 170 GLU A C 1
ATOM 1919 O O . GLU B 1 104 ? 215.73000 304.13700 311.45100 1.000 19.81865 170 GLU A O 1
ATOM 1925 N N . TRP B 1 105 ? 215.84100 302.24700 312.66200 1.000 17.24604 171 TRP A N 1
ATOM 1926 C CA . TRP B 1 105 ? 215.37100 302.92600 313.86200 1.000 15.96374 171 TRP A CA 1
ATOM 1927 C C . TRP B 1 105 ? 216.42700 303.90600 314.36700 1.000 21.24526 171 TRP A C 1
ATOM 1928 O O . TRP B 1 105 ? 217.62800 303.62600 314.31900 1.000 22.76630 171 TRP A O 1
ATOM 1939 N N . HIS B 1 106 ? 215.96700 305.05500 314.86400 1.000 16.89592 172 HIS A N 1
ATOM 1940 C CA . HIS B 1 106 ? 216.83100 306.08800 315.42200 1.000 17.95403 172 HIS A CA 1
ATOM 1941 C C . HIS B 1 106 ? 216.52000 306.28200 316.89500 1.000 17.12511 172 HIS A C 1
ATOM 1942 O O . HIS B 1 106 ? 215.36000 306.22400 317.30300 1.000 16.20976 172 HIS A O 1
ATOM 1949 N N . ASP B 1 107 ? 217.55700 306.51000 317.69500 1.000 17.32206 173 ASP A N 1
ATOM 1950 C CA . ASP B 1 107 ? 217.30900 306.87900 319.07800 1.000 20.62319 173 ASP A CA 1
ATOM 1951 C C . ASP B 1 107 ? 216.51000 308.17000 319.11700 1.000 23.03534 173 ASP A C 1
ATOM 1952 O O . ASP B 1 107 ? 216.74600 309.08500 318.32200 1.000 19.16574 173 ASP A O 1
ATOM 1957 N N . SER B 1 108 ? 215.56200 308.24900 320.05000 1.000 16.27055 174 SER A N 1
ATOM 1958 C CA . SER B 1 108 ? 214.72700 309.44300 320.14000 1.000 18.61841 174 SER A CA 1
ATOM 1959 C C . SER B 1 108 ? 215.53600 310.70500 320.42200 1.000 22.10062 174 SER A C 1
ATOM 1960 O O . SER B 1 108 ? 214.99000 311.81100 320.30700 1.000 20.68383 174 SER A O 1
ATOM 1963 N N . SER B 1 109 ? 216.81100 310.56900 320.78400 1.000 18.86520 175 SER A N 1
ATOM 1964 C CA . SER B 1 109 ? 217.68800 311.70800 320.99400 1.000 21.19408 175 SER A CA 1
ATOM 1965 C C . SER B 1 109 ? 218.37700 312.16800 319.71900 1.000 22.42078 175 SER A C 1
ATOM 1966 O O . SER B 1 109 ? 219.04700 313.20800 319.74100 1.000 25.15641 175 SER A O 1
ATOM 1969 N N . GLU B 1 110 ? 218.21100 311.44300 318.61700 1.000 18.45074 176 GLU A N 1
ATOM 1970 C CA . GLU B 1 110 ? 218.93600 311.70300 317.38100 1.000 19.71363 176 GLU A CA 1
ATOM 1971 C C . GLU B 1 110 ? 217.99700 312.23500 316.31000 1.000 19.46890 176 GLU A C 1
ATOM 1972 O O . GLU B 1 110 ? 216.86700 311.76400 316.17500 1.000 19.89511 176 GLU A O 1
ATOM 1978 N N . ASP B 1 111 ? 218.49600 313.16900 315.51500 1.000 17.69155 177 ASP A N 1
ATOM 1979 C CA . ASP B 1 111 ? 217.74600 313.66700 314.36800 1.000 16.81452 177 ASP A CA 1
ATOM 1980 C C . ASP B 1 111 ? 217.90300 312.72400 313.18400 1.000 20.33315 177 ASP A C 1
ATOM 1981 O O . ASP B 1 111 ? 218.93300 312.06300 313.02600 1.000 24.06935 177 ASP A O 1
ATOM 1986 N N . GLN B 1 112 ? 216.86900 312.65800 312.34500 1.000 14.90133 178 GLN A N 1
ATOM 1987 C CA . GLN B 1 112 ? 216.85900 311.71200 311.23400 1.000 14.71709 178 GLN A CA 1
ATOM 1988 C C . GLN B 1 112 ? 217.30100 312.32700 309.90600 1.000 15.49494 178 GLN A C 1
ATOM 1989 O O . GLN B 1 112 ? 218.10800 311.72600 309.18700 1.000 19.21734 178 GLN A O 1
ATOM 1995 N N . CYS B 1 113 ? 216.76800 313.49200 309.54600 1.000 14.36818 179 CYS A N 1
ATOM 1996 C CA . CYS B 1 113 ? 216.99400 314.04400 308.21200 1.000 15.17257 179 CYS A CA 1
ATOM 1997 C C . CYS B 1 113 ? 216.62400 315.52100 308.22600 1.000 12.81075 179 CYS A C 1
ATOM 1998 O O . CYS B 1 113 ? 216.06700 316.02700 309.19500 1.000 13.29824 179 CYS A O 1
ATOM 2001 N N . ARG B 1 114 ? 216.96100 316.21400 307.13700 1.000 13.65296 180 ARG A N 1
ATOM 2002 C CA . ARG B 1 114 ? 216.75900 317.65800 307.05800 1.000 13.13770 180 ARG A CA 1
ATOM 2003 C C . ARG B 1 114 ? 216.24800 318.02000 305.67600 1.000 13.84193 180 ARG A C 1
ATOM 2004 O O . ARG B 1 114 ? 216.71100 317.46800 304.67500 1.000 13.25250 180 ARG A O 1
ATOM 2012 N N . ILE B 1 115 ? 215.30100 318.95300 305.63300 1.000 13.41039 181 ILE A N 1
ATOM 2013 C CA . ILE B 1 115 ? 214.87400 319.58600 304.38700 1.000 15.87738 181 ILE A CA 1
ATOM 2014 C C . ILE B 1 115 ? 215.21300 321.06100 304.48700 1.000 11.91506 181 ILE A C 1
ATOM 2015 O O . ILE B 1 115 ? 214.80800 321.72400 305.44400 1.000 14.13222 181 ILE A O 1
ATOM 2020 N N . LEU B 1 116 ? 215.92800 321.57900 303.49900 1.000 11.99885 182 LEU A N 1
ATOM 2021 C CA . LEU B 1 116 ? 216.29600 322.98700 303.47200 1.000 12.19209 182 LEU A CA 1
ATOM 2022 C C . LEU B 1 116 ? 215.58400 323.67900 302.32300 1.000 14.45611 182 LEU A C 1
ATOM 2023 O O . LEU B 1 116 ? 215.23500 323.05100 301.32300 1.000 13.23875 182 LEU A O 1
ATOM 2028 N N . TRP B 1 117 ? 215.39800 324.99200 302.45800 1.000 11.84015 183 TRP A N 1
ATOM 2029 C CA . TRP B 1 117 ? 214.76000 325.76200 301.39800 1.000 13.17868 183 TRP A CA 1
ATOM 2030 C C . TRP B 1 117 ? 215.44500 327.11100 301.25000 1.000 12.84677 183 TRP A C 1
ATOM 2031 O O . TRP B 1 117 ? 216.07900 327.61900 302.17900 1.000 13.09264 183 TRP A O 1
ATOM 2042 N N . LYS B 1 118 ? 215.29500 327.69500 300.05600 1.000 13.35610 184 LYS A N 1
ATOM 2043 C CA . LYS B 1 118 ? 215.84100 329.02300 299.77600 1.000 14.81505 184 LYS A CA 1
ATOM 2044 C C . LYS B 1 118 ? 215.11100 329.60700 298.57700 1.000 14.18055 184 LYS A C 1
ATOM 2045 O O . LYS B 1 118 ? 215.13800 329.01500 297.49400 1.000 13.86830 184 LYS A O 1
ATOM 2051 N N . GLY B 1 119 ? 214.47800 330.76400 298.75500 1.000 10.21610 185 GLY A N 1
ATOM 2052 C CA . GLY B 1 119 ? 213.81800 331.43500 297.64400 1.000 13.28788 185 GLY A CA 1
ATOM 2053 C C . GLY B 1 119 ? 214.73500 332.41300 296.92800 1.000 19.21885 185 GLY A C 1
ATOM 2054 O O . GLY B 1 119 ? 215.65600 332.97900 297.51600 1.000 17.74545 185 GLY A O 1
ATOM 2055 N N . ASN B 1 120 ? 214.47400 332.61900 295.63300 1.000 16.00159 186 ASN A N 1
ATOM 2056 C CA . ASN B 1 120 ? 215.19200 333.62400 294.85700 1.000 14.04860 186 ASN A CA 1
ATOM 2057 C C . ASN B 1 120 ? 214.29700 334.79900 294.47600 1.000 18.02305 186 ASN A C 1
ATOM 2058 O O . ASN B 1 120 ? 214.64600 335.58100 293.57600 1.000 18.71251 186 ASN A O 1
ATOM 2063 N N . GLY B 1 121 ? 213.14300 334.92200 295.12600 1.000 16.44494 187 GLY A N 1
ATOM 2064 C CA . GLY B 1 121 ? 212.24700 336.03100 294.89200 1.000 16.53182 187 GLY A CA 1
ATOM 2065 C C . GLY B 1 121 ? 212.62500 337.22800 295.73600 1.000 21.12683 187 GLY A C 1
ATOM 2066 O O . GLY B 1 121 ? 213.71300 337.32400 296.30600 1.000 23.20079 187 GLY A O 1
ATOM 2067 N N . LYS B 1 122 ? 211.69000 338.16000 295.82400 1.000 18.97074 188 LYS A N 1
ATOM 2068 C CA . LYS B 1 122 ? 211.96300 339.42200 296.48700 1.000 18.02365 188 LYS A CA 1
ATOM 2069 C C . LYS B 1 122 ? 211.52800 339.38300 297.94600 1.000 21.94879 188 LYS A C 1
ATOM 2070 O O . LYS B 1 122 ? 210.47200 338.83700 298.28600 1.000 22.51408 188 LYS A O 1
ATOM 2076 N N . SER B 1 123 ? 212.34300 339.99400 298.80600 1.000 21.11366 189 SER A N 1
ATOM 2077 C CA . SER B 1 123 ? 212.06400 340.00300 300.23600 1.000 19.90313 189 SER A CA 1
ATOM 2078 C C . SER B 1 123 ? 210.76000 340.71500 300.57800 1.000 26.62658 189 SER A C 1
ATOM 2079 O O . SER B 1 123 ? 210.16600 340.42900 301.62000 1.000 26.72483 189 SER A O 1
ATOM 2082 N N . SER B 1 124 ? 210.28700 341.62100 299.73100 1.000 26.19426 190 SER A N 1
ATOM 2083 C CA . SER B 1 124 ? 209.08500 342.36600 300.07700 1.000 31.54965 190 SER A CA 1
ATOM 2084 C C . SER B 1 124 ? 207.80100 341.65300 299.67700 1.000 28.37869 190 SER A C 1
ATOM 2085 O O . SER B 1 124 ? 206.71600 342.11700 300.04200 1.000 34.65182 190 SER A O 1
ATOM 2088 N N . ASP B 1 125 ? 207.89300 340.53700 298.95600 1.000 24.04832 191 ASP A N 1
ATOM 2089 C CA . ASP B 1 125 ? 206.73200 339.92000 298.33200 1.000 18.59963 191 ASP A CA 1
ATOM 2090 C C . ASP B 1 125 ? 206.33200 338.66300 299.08100 1.000 18.06493 191 ASP A C 1
ATOM 2091 O O . ASP B 1 125 ? 207.14400 337.73000 299.20700 1.000 19.46241 191 ASP A O 1
ATOM 2096 N N . PRO B 1 126 ? 205.10300 338.59000 299.57900 1.000 18.97176 192 PRO A N 1
ATOM 2097 C CA . PRO B 1 126 ? 204.63400 337.35100 300.20800 1.000 17.12769 192 PRO A CA 1
ATOM 2098 C C . PRO B 1 126 ? 204.71900 336.17500 299.24200 1.000 21.59680 192 PRO A C 1
ATOM 2099 O O . PRO B 1 126 ? 204.43300 336.29800 298.04600 1.000 20.40974 192 PRO A O 1
ATOM 2103 N N . ALA B 1 127 ? 205.17700 335.03300 299.75300 1.000 15.59415 193 ALA A N 1
ATOM 2104 C CA . ALA B 1 127 ? 205.25300 333.84100 298.92400 1.000 13.94266 193 ALA A CA 1
ATOM 2105 C C . ALA B 1 127 ? 204.20700 332.80900 299.30900 1.000 13.31061 193 ALA A C 1
ATOM 2106 O O . ALA B 1 127 ? 203.42300 332.38500 298.46200 1.000 15.17153 193 ALA A O 1
ATOM 2108 N N . GLY B 1 128 ? 204.14800 332.42400 300.58300 1.000 17.38323 194 GLY A N 1
ATOM 2109 C CA . GLY B 1 128 ? 203.15700 331.46100 301.02200 1.000 15.57837 194 GLY A CA 1
ATOM 2110 C C . GLY B 1 128 ? 203.55400 330.74900 302.29500 1.000 17.80974 194 GLY A C 1
ATOM 2111 O O . GLY B 1 128 ? 204.16700 331.35700 303.17200 1.000 18.76472 194 GLY A O 1
ATOM 2112 N N . SER B 1 129 ? 203.21600 329.46300 302.40100 1.000 17.83932 195 SER A N 1
ATOM 2113 C CA A SER B 1 129 ? 203.49300 328.68100 303.59800 0.616 16.55603 195 SER A CA 1
ATOM 2114 C CA B SER B 1 129 ? 203.50000 328.68300 303.59800 0.384 16.60505 195 SER A CA 1
ATOM 2115 C C . SER B 1 129 ? 203.87700 327.26100 303.21000 1.000 14.31784 195 SER A C 1
ATOM 2116 O O . SER B 1 129 ? 203.57200 326.79000 302.11600 1.000 15.60460 195 SER A O 1
ATOM 2121 N N . PHE B 1 130 ? 204.55100 326.57300 304.13100 1.000 17.68011 196 PHE A N 1
ATOM 2122 C CA . PHE B 1 130 ? 204.75200 325.13900 304.01500 1.000 20.97427 196 PHE A CA 1
ATOM 2123 C C . PHE B 1 130 ? 203.72600 324.43800 304.88700 1.000 21.59682 196 PHE A C 1
ATOM 2124 O O . PHE B 1 130 ? 203.47100 324.85800 306.01900 1.000 21.52568 196 PHE A O 1
ATOM 2132 N N . ARG B 1 131 ? 203.14400 323.36700 304.35900 1.000 17.83081 197 ARG A N 1
ATOM 2133 C CA . ARG B 1 131 ? 202.36000 322.42700 305.15000 1.000 19.25499 197 ARG A CA 1
ATOM 2134 C C . ARG B 1 131 ? 203.06200 321.07900 305.06400 1.000 18.36140 197 ARG A C 1
ATOM 2135 O O . ARG B 1 131 ? 203.23400 320.54700 303.96800 1.000 17.81812 197 ARG A O 1
ATOM 2143 N N . VAL B 1 132 ? 203.47500 320.53300 306.20300 1.000 15.76333 198 VAL A N 1
ATOM 2144 C CA . VAL B 1 132 ? 204.30200 319.33000 306.21400 1.000 13.95769 198 VAL A CA 1
ATOM 2145 C C . VAL B 1 132 ? 203.55900 318.22700 306.95300 1.000 15.51352 198 VAL A C 1
ATOM 2146 O O . VAL B 1 132 ? 203.08900 318.43100 308.07600 1.000 18.21382 198 VAL A O 1
ATOM 2150 N N . THR B 1 133 ? 203.45600 317.05500 306.32600 1.000 17.56608 199 THR A N 1
ATOM 2151 C CA . THR B 1 133 ? 202.81400 315.90200 306.94400 1.000 16.60957 199 THR A CA 1
ATOM 2152 C C . THR B 1 133 ? 203.85000 314.80000 307.09000 1.000 15.25755 199 THR A C 1
ATOM 2153 O O . THR B 1 133 ? 204.44400 314.37700 306.09300 1.000 16.58019 199 THR A O 1
ATOM 2157 N N . ILE B 1 134 ? 204.04800 314.32000 308.31500 1.000 16.71141 200 ILE A N 1
ATOM 2158 C CA . ILE B 1 134 ? 205.01000 313.25300 308.57100 1.000 17.77868 200 ILE A CA 1
ATOM 2159 C C . ILE B 1 134 ? 204.28100 312.05100 309.15500 1.000 20.21290 200 ILE A C 1
ATOM 2160 O O . ILE B 1 134 ? 203.37500 312.19300 309.98700 1.000 20.09707 200 ILE A O 1
ATOM 2165 N N . LYS B 1 135 ? 204.66500 310.87100 308.68200 1.000 15.99139 201 LYS A N 1
ATOM 2166 C CA . LYS B 1 135 ? 204.23500 309.59800 309.23200 1.000 22.23174 201 LYS A CA 1
ATOM 2167 C C . LYS B 1 135 ? 205.40200 309.04500 310.03400 1.000 20.70974 201 LYS A C 1
ATOM 2168 O O . LYS B 1 135 ? 206.52700 309.00100 309.52400 1.000 18.63114 201 LYS A O 1
ATOM 2174 N N . VAL B 1 136 ? 205.15400 308.66700 311.28700 1.000 15.61955 202 VAL A N 1
ATOM 2175 C CA . VAL B 1 136 ? 206.24100 308.25300 312.16600 1.000 16.49368 202 VAL A CA 1
ATOM 2176 C C . VAL B 1 136 ? 205.88600 306.94600 312.86500 1.000 19.43481 202 VAL A C 1
ATOM 2177 O O . VAL B 1 136 ? 204.76100 306.75800 313.33900 1.000 21.02437 202 VAL A O 1
ATOM 2181 N N . ALA B 1 137 ? 206.85400 306.04000 312.90700 1.000 18.45906 203 ALA A N 1
ATOM 2182 C CA . ALA B 1 137 ? 206.75500 304.77900 313.62800 1.000 20.56451 203 ALA A CA 1
ATOM 2183 C C . ALA B 1 137 ? 207.60900 304.87300 314.87900 1.000 20.00644 203 ALA A C 1
ATOM 2184 O O . ALA B 1 137 ? 208.68500 305.47600 314.85700 1.000 15.34764 203 A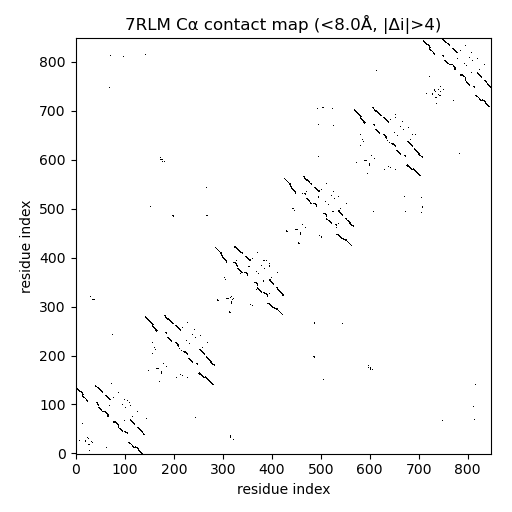LA A O 1
ATOM 2186 N N . LEU B 1 138 ? 207.11400 304.30200 315.97800 1.000 17.44135 204 LEU A N 1
ATOM 2187 C CA . LEU B 1 138 ? 207.76100 304.41600 317.27400 1.000 18.07828 204 LEU A CA 1
ATOM 2188 C C . LEU B 1 138 ? 207.68700 303.07600 317.99300 1.000 21.39851 204 LEU A C 1
ATOM 2189 O O . LEU B 1 138 ? 206.71300 302.33500 317.84300 1.000 21.05373 204 LEU A O 1
ATOM 2194 N N . GLN B 1 139 ? 208.72300 302.75700 318.76900 1.000 17.60390 205 GLN A N 1
ATOM 2195 C CA . GLN B 1 139 ? 208.66900 301.51800 319.54000 1.000 17.88298 205 GLN A CA 1
ATOM 2196 C C . GLN B 1 139 ? 209.51400 301.63300 320.79900 1.000 21.51773 205 GLN A C 1
ATOM 2197 O O . GLN B 1 139 ? 210.34200 302.53700 320.94400 1.000 18.39258 205 GLN A O 1
ATOM 2203 N N . ASN B 1 140 ? 209.26700 300.69600 321.72700 1.000 22.17410 206 ASN A N 1
ATOM 2204 C CA . ASN B 1 140 ? 209.97800 300.56200 322.99600 1.000 19.05870 206 ASN A CA 1
ATOM 2205 C C . ASN B 1 140 ? 209.62300 301.72000 323.92500 1.000 21.26512 206 ASN A C 1
ATOM 2206 O O . ASN B 1 140 ? 210.41000 302.66700 324.09300 1.000 18.98889 206 ASN A O 1
ATOM 2211 N N . PRO B 1 141 ? 208.44800 301.67100 324.55000 1.000 16.99969 207 PRO A N 1
ATOM 2212 C CA . PRO B 1 141 ? 207.99600 302.80400 325.36500 1.000 23.32702 207 PRO A CA 1
ATOM 2213 C C . PRO B 1 141 ? 208.93800 303.11400 326.51900 1.000 23.80913 207 PRO A C 1
ATOM 2214 O O . PRO B 1 141 ? 209.60900 302.23100 327.06500 1.000 23.24882 207 PRO A O 1
ATOM 2218 N N . LYS B 1 142 ? 209.00300 304.40100 326.85200 1.000 23.92491 208 LYS A N 1
ATOM 2219 C CA . LYS B 1 142 ? 209.83200 304.92600 327.93300 1.000 28.42836 208 LYS A CA 1
ATOM 2220 C C . LYS B 1 142 ? 208.96800 305.24300 329.14500 1.000 33.27736 208 LYS A C 1
ATOM 2221 O O . LYS B 1 142 ? 208.05300 306.06400 329.05400 1.000 41.05341 208 LYS A O 1
ATOM 2227 N N . PRO C 1 1 ? 194.95800 300.57500 275.04000 1.000 39.44883 67 PRO C N 1
ATOM 2228 C CA . PRO C 1 1 ? 194.55500 301.54500 276.06400 1.000 33.35908 67 PRO C CA 1
ATOM 2229 C C . PRO C 1 1 ? 193.24200 302.21900 275.69600 1.000 34.26876 67 PRO C C 1
ATOM 2230 O O . PRO C 1 1 ? 193.15700 302.85300 274.64300 1.000 33.11558 67 PRO C O 1
ATOM 2234 N N . SER C 1 2 ? 192.23600 302.07500 276.54900 1.000 25.39928 68 SER C N 1
ATOM 2235 C CA . SER C 1 2 ? 190.94200 302.68700 276.28500 1.000 33.57789 68 SER C CA 1
ATOM 2236 C C . SER C 1 2 ? 191.01800 304.20400 276.40800 1.000 25.16365 68 SER C C 1
ATOM 2237 O O . SER C 1 2 ? 191.81200 304.75200 277.17800 1.000 28.17204 68 SER C O 1
ATOM 2240 N N . SER C 1 3 ? 190.16900 304.88200 275.64800 1.000 25.05323 69 SER C N 1
ATOM 2241 C CA . SER C 1 3 ? 190.02700 306.31500 275.82700 1.000 25.01528 69 SER C CA 1
ATOM 2242 C C . SER C 1 3 ? 189.42900 306.59600 277.19900 1.000 22.89560 69 SER C C 1
ATOM 2243 O O . SER C 1 3 ? 188.67400 305.79100 277.75000 1.000 29.62380 69 SER C O 1
ATOM 2246 N N . GLU C 1 4 ? 189.77900 307.74800 277.75700 1.000 22.02069 70 GLU C N 1
ATOM 2247 C CA . GLU C 1 4 ? 189.24100 308.16700 279.03700 1.000 19.51004 70 GLU C CA 1
ATOM 2248 C C . GLU C 1 4 ? 188.49100 309.47900 278.87500 1.000 20.92975 70 GLU C C 1
ATOM 2249 O O . GLU C 1 4 ? 188.75200 310.25100 277.95600 1.000 20.53648 70 GLU C O 1
ATOM 2255 N N . THR C 1 5 ? 187.53900 309.71500 279.76800 1.000 22.57599 71 THR C N 1
ATOM 2256 C CA . THR C 1 5 ? 186.71900 310.91500 279.73500 1.000 12.38596 71 THR C CA 1
ATOM 2257 C C . THR C 1 5 ? 186.93200 311.68200 281.03000 1.000 18.20699 71 THR C C 1
ATOM 2258 O O . THR C 1 5 ? 187.01500 311.08400 282.10700 1.000 18.49516 71 THR C O 1
ATOM 2262 N N . PHE C 1 6 ? 187.04100 313.00500 280.92300 1.000 17.61681 72 PHE C N 1
ATOM 2263 C CA . PHE C 1 6 ? 187.19200 313.87000 282.08300 1.000 17.68495 72 PHE C CA 1
ATOM 2264 C C . PHE C 1 6 ? 186.22100 315.02300 281.97200 1.000 18.49758 72 PHE C C 1
ATOM 2265 O O . PHE C 1 6 ? 186.07300 315.61300 280.89900 1.000 18.77263 72 PHE C O 1
ATOM 2273 N N . VAL C 1 7 ? 185.57800 315.34600 283.09300 1.000 17.93504 73 VAL C N 1
ATOM 2274 C CA A VAL C 1 7 ? 184.68400 316.49500 283.21300 0.705 20.87528 73 VAL C CA 1
ATOM 2275 C CA B VAL C 1 7 ? 184.71000 316.51100 283.18300 0.295 20.87843 73 VAL C CA 1
ATOM 2276 C C . VAL C 1 7 ? 185.31400 317.46400 284.20300 1.000 18.74200 73 VAL C C 1
ATOM 2277 O O . VAL C 1 7 ? 185.74500 317.04800 285.28200 1.000 23.37541 73 VAL C O 1
ATOM 2284 N N . PHE C 1 8 ? 185.38900 318.73800 283.83800 1.000 16.60063 74 PHE C N 1
ATOM 2285 C CA . PHE C 1 8 ? 185.88200 319.74300 284.76200 1.000 17.08222 74 PHE C CA 1
ATOM 2286 C C . PHE C 1 8 ? 185.04900 321.00400 284.59200 1.000 19.76403 74 PHE C C 1
ATOM 2287 O O . PHE C 1 8 ? 184.31300 321.16500 283.61200 1.000 17.89676 74 PHE C O 1
ATOM 2295 N N . THR C 1 9 ? 185.14100 321.88100 285.58000 1.000 18.23193 75 THR C N 1
ATOM 2296 C CA . THR C 1 9 ? 184.30100 323.06800 285.61600 1.000 21.24129 75 THR C CA 1
ATOM 2297 C C . THR C 1 9 ? 185.17700 324.29400 285.80700 1.000 23.61519 75 THR C C 1
ATOM 2298 O O . THR C 1 9 ? 186.32200 324.20900 286.26100 1.000 22.99563 75 THR C O 1
ATOM 2302 N N . LYS C 1 10 ? 184.62000 325.43900 285.42300 1.000 18.67822 76 LYS C N 1
ATOM 2303 C CA . LYS C 1 10 ? 185.21700 326.75400 285.62700 1.000 20.74340 76 LYS C CA 1
ATOM 2304 C C . LYS C 1 10 ? 184.08600 327.59700 286.18000 1.000 17.93357 76 LYS C C 1
ATOM 2305 O O . LYS C 1 10 ? 183.14600 327.92100 285.45500 1.000 17.47683 76 LYS C O 1
ATOM 2311 N N . ASP C 1 11 ? 184.13700 327.90500 287.46500 1.000 19.06717 77 ASP C N 1
ATOM 2312 C CA . ASP C 1 11 ? 182.94600 328.37600 288.14400 1.000 22.53631 77 ASP C CA 1
ATOM 2313 C C . ASP C 1 11 ? 183.06800 329.84200 288.52100 1.000 19.43785 77 ASP C C 1
ATOM 2314 O O . ASP C 1 11 ? 184.15100 330.44300 288.47600 1.000 20.19125 77 ASP C O 1
ATOM 2319 N N . ASN C 1 12 ? 181.91500 330.39800 288.90000 1.000 15.38821 78 ASN C N 1
ATOM 2320 C CA . ASN C 1 12 ? 181.81000 331.75500 289.42600 1.000 20.65683 78 ASN C CA 1
ATOM 2321 C C . ASN C 1 12 ? 182.21600 332.80100 288.39400 1.000 19.40371 78 ASN C C 1
ATOM 2322 O O . ASN C 1 12 ? 182.77300 333.84100 288.74200 1.000 21.17959 78 ASN C O 1
ATOM 2327 N N . LEU C 1 13 ? 181.94200 332.52400 287.12200 1.000 19.45077 79 LEU C N 1
ATOM 2328 C CA . LEU C 1 13 ? 182.12700 333.52200 286.07400 1.000 13.64615 79 LEU C CA 1
ATOM 2329 C C . LEU C 1 13 ? 181.16200 334.68900 286.26900 1.000 15.45528 79 LEU C C 1
ATOM 2330 O O . LEU C 1 13 ? 179.99300 334.49500 286.61200 1.000 14.88608 79 LEU C O 1
ATOM 2335 N N . VAL C 1 14 ? 181.66500 335.90600 286.03800 1.000 16.64137 80 VAL C N 1
ATOM 2336 C CA . VAL C 1 14 ? 180.83300 337.10700 286.05200 1.000 16.09823 80 VAL C CA 1
ATOM 2337 C C . VAL C 1 14 ? 180.73000 337.62500 284.62300 1.000 18.45938 80 VAL C C 1
ATOM 2338 O O . VAL C 1 14 ? 181.34900 337.06900 283.70900 1.000 16.13169 80 VAL C O 1
ATOM 2342 N N . GLY C 1 15 ? 179.96300 338.69500 284.42500 1.000 15.55829 81 GLY C N 1
ATOM 2343 C CA . GLY C 1 15 ? 179.59700 339.09500 283.07700 1.000 18.20789 81 GLY C CA 1
ATOM 2344 C C . GLY C 1 15 ? 180.76400 339.47400 282.18800 1.000 17.73385 81 GLY C C 1
ATOM 2345 O O . GLY C 1 15 ? 180.68400 339.33000 280.96300 1.000 18.27829 81 GLY C O 1
ATOM 2346 N N . ASN C 1 16 ? 181.85800 339.97300 282.76900 1.000 16.30565 82 ASN C N 1
ATOM 2347 C CA . ASN C 1 16 ? 183.00900 340.38500 281.97300 1.000 21.03210 82 ASN C CA 1
ATOM 2348 C C . ASN C 1 16 ? 184.18000 339.41900 282.10800 1.000 17.58835 82 ASN C C 1
ATOM 2349 O O . ASN C 1 16 ? 185.31700 339.77600 281.78700 1.000 19.59601 82 ASN C O 1
ATOM 2354 N N . THR C 1 17 ? 183.91800 338.21100 282.60700 1.000 19.67785 83 THR C N 1
ATOM 2355 C CA . THR C 1 17 ? 184.95000 337.19800 282.76600 1.000 19.44765 83 THR C CA 1
ATOM 2356 C C . THR C 1 17 ? 185.67000 336.92600 281.44400 1.000 17.35711 83 THR C C 1
ATOM 2357 O O . THR C 1 17 ? 185.06500 336.92400 280.37600 1.000 15.68933 83 THR C O 1
ATOM 2361 N N . GLN C 1 18 ? 186.97800 336.69800 281.51800 1.000 17.30220 84 GLN C N 1
ATOM 2362 C CA . GLN C 1 18 ? 187.73200 336.30800 280.33100 1.000 13.10705 84 GLN C CA 1
ATOM 2363 C C . GLN C 1 18 ? 188.83700 335.36200 280.76600 1.000 17.94096 84 GLN C C 1
ATOM 2364 O O . GLN C 1 18 ? 189.29600 335.41400 281.91000 1.000 17.52728 84 GLN C O 1
ATOM 2370 N N . GLY C 1 19 ? 189.21700 334.46300 279.86400 1.000 16.65195 85 GLY C N 1
ATOM 2371 C CA . GLY C 1 19 ? 190.27900 333.51700 280.15800 1.000 15.52407 85 GLY C CA 1
ATOM 2372 C C . GLY C 1 19 ? 190.43400 332.50700 279.03500 1.000 19.74481 85 GLY C C 1
ATOM 2373 O O . GLY C 1 19 ? 189.97500 332.72900 277.90800 1.000 15.25066 85 GLY C O 1
ATOM 2374 N N . SER C 1 20 ? 191.10700 331.39900 279.35700 1.000 15.97039 86 SER C N 1
ATOM 2375 C CA . SER C 1 20 ? 191.31900 330.36200 278.35700 1.000 17.54124 86 SER C CA 1
ATOM 2376 C C . SER C 1 20 ? 191.55400 329.01700 279.03100 1.000 19.83918 86 SER C C 1
ATOM 2377 O O . SER C 1 20 ? 191.94100 328.94300 280.20200 1.000 20.82664 86 SER C O 1
ATOM 2380 N N . PHE C 1 21 ? 191.25900 327.95500 278.28500 1.000 14.47742 87 PHE C N 1
ATOM 2381 C CA . PHE C 1 21 ? 191.67200 326.59200 278.62100 1.000 14.66360 87 PHE C CA 1
ATOM 2382 C C . PHE C 1 21 ? 192.67100 326.16300 277.55900 1.000 17.91003 87 PHE C C 1
ATOM 2383 O O . PHE C 1 21 ? 192.33600 326.15500 276.37200 1.000 14.60480 87 PHE C O 1
ATOM 2391 N N . THR C 1 22 ? 193.87200 325.78700 277.97200 1.000 17.98517 88 THR C N 1
ATOM 2392 C CA . THR C 1 22 ? 194.85000 325.21400 277.05100 1.000 16.94369 88 THR C CA 1
ATOM 2393 C C . THR C 1 22 ? 194.90400 323.71600 277.31600 1.000 16.10258 88 THR C C 1
ATOM 2394 O O . THR C 1 22 ? 195.33000 323.28700 278.39200 1.000 18.03766 88 THR C O 1
ATOM 2398 N N . PHE C 1 23 ? 194.46100 322.93100 276.33700 1.000 17.43959 89 PHE C N 1
ATOM 2399 C CA . PHE C 1 23 ? 194.27100 321.49400 276.51000 1.000 18.31882 89 PHE C CA 1
ATOM 2400 C C . PHE C 1 23 ? 195.58000 320.75500 276.28700 1.000 18.55041 89 PHE C C 1
ATOM 2401 O O . PHE C 1 23 ? 196.15300 320.80100 275.19300 1.000 17.14133 89 PHE C O 1
ATOM 2409 N N . GLY C 1 24 ? 196.01300 320.03400 277.31400 1.000 23.26688 90 GLY C N 1
ATOM 2410 C CA . GLY C 1 24 ? 197.30600 319.40300 277.33200 1.000 20.23023 90 GLY C CA 1
ATOM 2411 C C . GLY C 1 24 ? 197.88500 319.53600 278.72200 1.000 22.96535 90 GLY C C 1
ATOM 2412 O O . GLY C 1 24 ? 197.16300 319.77500 279.69100 1.000 21.25881 90 GLY C O 1
ATOM 2413 N N . PRO C 1 25 ? 199.20700 319.41800 278.84600 1.000 24.38810 91 PRO C N 1
ATOM 2414 C CA . PRO C 1 25 ? 199.83900 319.61100 280.16200 1.000 25.76432 91 PRO C CA 1
ATOM 2415 C C . PRO C 1 25 ? 199.54500 320.96600 280.81000 1.000 29.60802 91 PRO C C 1
ATOM 2416 O O . PRO C 1 25 ? 199.71800 321.09500 282.02900 1.000 27.04480 91 PRO C O 1
ATOM 2420 N N . SER C 1 26 ? 199.09000 321.97200 280.05300 1.000 22.28411 92 SER C N 1
ATOM 2421 C CA . SER C 1 26 ? 198.75400 323.27600 280.61600 1.000 20.56589 92 SER C CA 1
ATOM 2422 C C . SER C 1 26 ? 197.29700 323.39400 281.08200 1.000 23.59273 92 SER C C 1
ATOM 2423 O O . SER C 1 26 ? 196.86200 324.50200 281.41500 1.000 23.54981 92 SER C O 1
ATOM 2426 N N . LEU C 1 27 ? 196.54100 322.29200 281.11800 1.000 21.66934 93 LEU C N 1
ATOM 2427 C CA . LEU C 1 27 ? 195.11900 322.32600 281.48300 1.000 22.44245 93 LEU C CA 1
ATOM 2428 C C . LEU C 1 27 ? 194.98200 322.28700 283.00700 1.000 24.50501 93 LEU C C 1
ATOM 2429 O O . LEU C 1 27 ? 194.58200 321.29200 283.61900 1.000 20.10685 93 LEU C O 1
ATOM 2434 N N . SER C 1 28 ? 195.30300 323.42500 283.62100 1.000 21.18177 94 SER C N 1
ATOM 2435 C CA . SER C 1 28 ? 195.34000 323.48400 285.07900 1.000 26.83118 94 SER C CA 1
ATOM 2436 C C . SER C 1 28 ? 193.96500 323.28700 285.70500 1.000 26.56436 94 SER C C 1
ATOM 2437 O O . SER C 1 28 ? 193.88100 322.86600 286.86300 1.000 25.93748 94 SER C O 1
ATOM 2440 N N . ASP C 1 29 ? 192.88700 323.56200 284.97000 1.000 23.22112 95 ASP C N 1
ATOM 2441 C CA . ASP C 1 29 ? 191.54500 323.32700 285.48600 1.000 23.78464 95 ASP C CA 1
ATOM 2442 C C . ASP C 1 29 ? 191.17600 321.84800 285.58500 1.000 23.66234 95 ASP C C 1
ATOM 2443 O O . ASP C 1 29 ? 190.13700 321.53200 286.17300 1.000 27.23385 95 ASP C O 1
ATOM 2448 N N . CYS C 1 30 ? 191.99600 320.93100 285.06400 1.000 22.43221 96 CYS C N 1
ATOM 2449 C CA . CYS C 1 30 ? 191.71500 319.49200 285.12900 1.000 22.40914 96 CYS C CA 1
ATOM 2450 C C . CYS C 1 30 ? 192.95300 318.75500 285.62300 1.000 26.15339 96 CYS C C 1
ATOM 2451 O O . CYS C 1 30 ? 193.66600 318.11300 284.83300 1.000 22.98106 96 CYS C O 1
ATOM 2454 N N . PRO C 1 31 ? 193.23100 318.80200 286.92700 1.000 28.68350 97 PRO C N 1
ATOM 2455 C CA . PRO C 1 31 ? 194.41200 318.08900 287.44500 1.000 26.76550 97 PRO C CA 1
ATOM 2456 C C . PRO C 1 31 ? 194.34800 316.59200 287.23200 1.000 21.29822 97 PRO C C 1
ATOM 2457 O O . PRO C 1 31 ? 195.38900 315.96000 286.99800 1.000 31.72885 97 PRO C O 1
ATOM 2461 N N . ALA C 1 32 ? 193.14900 316.00800 287.29900 1.000 23.29338 98 ALA C N 1
ATOM 2462 C CA . ALA C 1 32 ? 192.99100 314.57500 287.09100 1.000 24.64886 98 ALA C CA 1
ATOM 2463 C C . ALA C 1 32 ? 193.55800 314.13800 285.75100 1.000 32.32499 98 ALA C C 1
ATOM 2464 O O . ALA C 1 32 ? 194.09300 313.03100 285.63000 1.000 35.14330 98 ALA C O 1
ATOM 2466 N N . PHE C 1 33 ? 193.45300 314.99400 284.73900 1.000 21.89382 99 PHE C N 1
ATOM 2467 C CA . PHE C 1 33 ? 194.01000 314.69200 283.42800 1.000 23.35290 99 PHE C CA 1
ATOM 2468 C C . PHE C 1 33 ? 195.49700 315.02300 283.36500 1.000 21.20122 99 PHE C C 1
ATOM 2469 O O . PHE C 1 33 ? 196.32700 314.15100 283.08200 1.000 25.22505 99 PHE C O 1
ATOM 2477 N N . LYS C 1 34 ? 195.85400 316.28300 283.63800 1.000 17.56157 100 LYS C N 1
ATOM 2478 C CA . LYS C 1 34 ? 197.20500 316.74700 283.33500 1.000 19.00047 100 LYS C CA 1
ATOM 2479 C C . LYS C 1 34 ? 198.24100 316.16800 284.29400 1.000 28.61742 100 LYS C C 1
ATOM 2480 O O . LYS C 1 34 ? 199.39300 315.95800 283.90100 1.000 27.91933 100 LYS C O 1
ATOM 2486 N N . ASP C 1 35 ? 197.85500 315.88500 285.53700 1.000 25.45966 101 ASP C N 1
ATOM 2487 C CA . ASP C 1 35 ? 198.76900 315.31800 286.51800 1.000 26.94356 101 ASP C CA 1
ATOM 2488 C C . ASP C 1 35 ? 198.63800 313.81200 286.64700 1.000 33.55288 101 ASP C C 1
ATOM 2489 O O . ASP C 1 35 ? 199.48000 313.18900 287.30200 1.000 34.97794 101 ASP C O 1
ATOM 2494 N N . GLY C 1 36 ? 197.60100 313.22000 286.06600 1.000 28.90952 102 GLY C N 1
ATOM 2495 C CA . GLY C 1 36 ? 197.42100 311.78900 286.15900 1.000 29.73441 102 GLY C CA 1
ATOM 2496 C C . GLY C 1 36 ? 197.78400 311.05300 284.88800 1.000 27.34389 102 GLY C C 1
ATOM 2497 O O . GLY C 1 36 ? 198.95900 310.83100 284.57500 1.000 25.54715 102 GLY C O 1
ATOM 2498 N N . ILE C 1 37 ? 196.75400 310.67700 284.13400 1.000 25.50016 103 ILE C N 1
ATOM 2499 C CA . ILE C 1 37 ? 196.93800 309.77500 283.01400 1.000 32.24483 103 ILE C CA 1
ATOM 2500 C C . ILE C 1 37 ? 197.83500 310.37200 281.93600 1.000 36.01867 103 ILE C C 1
ATOM 2501 O O . ILE C 1 37 ? 198.47900 309.62700 281.18600 1.000 30.21421 103 ILE C O 1
ATOM 2506 N N . LEU C 1 38 ? 197.92400 311.70400 281.85600 1.000 25.01166 104 LEU C N 1
ATOM 2507 C CA . LEU C 1 38 ? 198.80100 312.31100 280.86100 1.000 28.25162 104 LEU C CA 1
ATOM 2508 C C . LEU C 1 38 ? 200.26000 311.96900 281.12500 1.000 28.46793 104 LEU C C 1
ATOM 2509 O O . LEU C 1 38 ? 201.05500 311.87400 280.18500 1.000 36.98364 104 LEU C O 1
ATOM 2514 N N . LYS C 1 39 ? 200.62500 311.74000 282.38500 1.000 31.43808 105 LYS C N 1
ATOM 2515 C CA . LYS C 1 39 ? 202.00200 311.43700 282.73800 1.000 37.21519 105 LYS C CA 1
ATOM 2516 C C . LYS C 1 39 ? 202.29500 309.94300 282.72500 1.000 28.25655 105 LYS C C 1
ATOM 2517 O O . LYS C 1 39 ? 203.41600 309.53900 283.05100 1.000 37.99543 105 LYS C O 1
ATOM 2523 N N . ALA C 1 40 ? 201.31900 309.12300 282.35100 1.000 20.71751 106 ALA C N 1
ATOM 2524 C CA . ALA C 1 40 ? 201.45800 307.68000 282.28200 1.000 28.21616 106 ALA C CA 1
ATOM 2525 C C . ALA C 1 40 ? 201.60700 307.17100 280.85300 1.000 26.21725 106 ALA C C 1
ATOM 2526 O O . ALA C 1 40 ? 201.77300 305.96400 280.65400 1.000 25.53661 106 ALA C O 1
ATOM 2528 N N . TYR C 1 41 ? 201.53200 308.05200 279.85300 1.000 25.09447 107 TYR C N 1
ATOM 2529 C CA . TYR C 1 41 ? 201.64100 307.64600 278.45800 1.000 22.75843 107 TYR C CA 1
ATOM 2530 C C . TYR C 1 41 ? 202.53100 308.62000 277.70600 1.000 17.13425 107 TYR C C 1
ATOM 2531 O O . TYR C 1 41 ? 202.63000 309.79500 278.06000 1.000 20.83995 107 TYR C O 1
ATOM 2540 N N . HIS C 1 42 ? 203.15900 308.12000 276.64100 1.000 21.34078 108 HIS C N 1
ATOM 2541 C CA . HIS C 1 42 ? 204.01300 308.93600 275.78800 1.000 18.00719 108 HIS C CA 1
ATOM 2542 C C . HIS C 1 42 ? 203.20400 309.82400 274.85200 1.000 20.18078 108 HIS C C 1
ATOM 2543 O O . HIS C 1 42 ? 203.68700 310.88600 274.44800 1.000 18.27819 108 HIS C O 1
ATOM 2550 N N . GLU C 1 43 ? 202.01100 309.38800 274.46200 1.000 20.68385 109 GLU C N 1
ATOM 2551 C CA . GLU C 1 43 ? 201.23500 310.08500 273.44100 1.000 22.99828 109 GLU C CA 1
ATOM 2552 C C . GLU C 1 43 ? 199.76700 310.15900 273.84100 1.000 18.24567 109 GLU C C 1
ATOM 2553 O O . GLU C 1 43 ? 199.21900 309.23800 274.45500 1.000 17.30255 109 GLU C O 1
ATOM 2559 N N . TYR C 1 44 ? 199.13100 311.25700 273.44200 1.000 17.29874 110 TYR C N 1
ATOM 2560 C CA . TYR C 1 44 ? 197.70300 311.45500 273.64400 1.000 14.71466 110 TYR C CA 1
ATOM 2561 C C . TYR C 1 44 ? 197.13700 312.26300 272.48900 1.000 17.48892 110 TYR C C 1
ATOM 2562 O O . TYR C 1 44 ? 197.86300 312.89600 271.72100 1.000 17.80877 110 TYR C O 1
ATOM 2571 N N . LYS C 1 45 ? 195.81600 312.24300 272.39300 1.000 17.45813 111 LYS C N 1
ATOM 2572 C CA . LYS C 1 45 ? 195.10600 313.22500 271.59900 1.000 13.76728 111 LYS C CA 1
ATOM 2573 C C . LYS C 1 45 ? 193.70000 313.32000 272.16300 1.000 19.52604 111 LYS C C 1
ATOM 2574 O O . LYS C 1 45 ? 193.08400 312.30800 272.51100 1.000 17.69833 111 LYS C O 1
ATOM 2580 N N . ILE C 1 46 ? 193.21500 314.54400 272.28000 1.000 17.11431 112 ILE C N 1
ATOM 2581 C CA . ILE C 1 46 ? 191.85600 314.79800 272.73300 1.000 15.53466 112 ILE C CA 1
ATOM 2582 C C . ILE C 1 46 ? 190.97900 314.74700 271.49000 1.000 15.76719 112 ILE C C 1
ATOM 2583 O O . ILE C 1 46 ? 191.19700 315.50300 270.53700 1.000 17.68237 112 ILE C O 1
ATOM 2588 N N . THR C 1 47 ? 190.04100 313.80400 271.46200 1.000 14.36731 113 THR C N 1
ATOM 2589 C CA . THR C 1 47 ? 189.26200 313.52300 270.26300 1.000 20.01295 113 THR C CA 1
ATOM 2590 C C . THR C 1 47 ? 187.89100 314.18900 270.26300 1.000 14.86541 113 THR C C 1
ATOM 2591 O O . THR C 1 47 ? 187.22100 314.19100 269.23000 1.000 17.31251 113 THR C O 1
ATOM 2595 N N . SER C 1 48 ? 187.45800 314.73700 271.39200 1.000 14.98807 114 SER C N 1
ATOM 2596 C CA . SER C 1 48 ? 186.25100 315.55100 271.40700 1.000 20.03497 114 SER C CA 1
ATOM 2597 C C . SER C 1 48 ? 186.27900 316.47300 272.61900 1.000 14.75281 114 SER C C 1
ATOM 2598 O O . SER C 1 48 ? 186.81900 316.12700 273.67100 1.000 15.47597 114 SER C O 1
ATOM 2601 N N . ILE C 1 49 ? 185.68300 317.65100 272.46000 1.000 14.45478 115 ILE C N 1
ATOM 2602 C CA . ILE C 1 49 ? 185.54200 318.61200 273.55000 1.000 17.50291 115 ILE C CA 1
ATOM 2603 C C . ILE C 1 49 ? 184.10000 319.08500 273.55100 1.000 14.39193 115 ILE C C 1
ATOM 2604 O O . ILE C 1 49 ? 183.61600 319.59100 272.53500 1.000 18.31759 115 ILE C O 1
ATOM 2609 N N . LEU C 1 50 ? 183.42400 318.93900 274.67800 1.000 15.31849 116 LEU C N 1
ATOM 2610 C CA . LEU C 1 50 ? 182.09000 319.49800 274.86500 1.000 21.82566 116 LEU C CA 1
ATOM 2611 C C . LEU C 1 50 ? 182.21000 320.67800 275.82400 1.000 18.37378 116 LEU C C 1
ATOM 2612 O O . LEU C 1 50 ? 182.66600 320.51700 276.96400 1.000 16.88954 116 LEU C O 1
ATOM 2617 N N . LEU C 1 51 ? 181.83300 321.86400 275.34800 1.000 16.55607 117 LEU C N 1
ATOM 2618 C CA . LEU C 1 51 ? 181.93500 323.10200 276.10800 1.000 19.25178 117 LEU C CA 1
ATOM 2619 C C . LEU C 1 51 ? 180.51500 323.55800 276.41400 1.000 16.97913 117 LEU C C 1
ATOM 2620 O O . LEU C 1 51 ? 179.78200 323.95100 275.50300 1.000 16.76813 117 LEU C O 1
ATOM 2625 N N . GLN C 1 52 ? 180.11400 323.50000 277.68100 1.000 19.25651 118 GLN C N 1
ATOM 2626 C CA . GLN C 1 52 ? 178.78700 323.95800 278.08200 1.000 20.37880 118 GLN C CA 1
ATOM 2627 C C . GLN C 1 52 ? 178.89000 325.18100 278.97700 1.000 21.41680 118 GLN C C 1
ATOM 2628 O O . GLN C 1 52 ? 179.65200 325.18100 279.94700 1.000 20.81969 118 GLN C O 1
ATOM 2634 N N . PHE C 1 53 ? 178.07600 326.19200 278.68900 1.000 19.73511 119 PHE C N 1
ATOM 2635 C CA . PHE C 1 53 ? 177.89500 327.32100 279.59100 1.000 19.97293 119 PHE C CA 1
ATOM 2636 C C . PHE C 1 53 ? 176.55700 327.13800 280.30100 1.000 20.12344 119 PHE C C 1
ATOM 2637 O O . PHE C 1 53 ? 175.50900 327.07000 279.65100 1.000 25.70425 119 PHE C O 1
ATOM 2645 N N . VAL C 1 54 ? 176.60900 326.99900 281.62000 1.000 18.59867 120 VAL C N 1
ATOM 2646 C CA . VAL C 1 54 ? 175.43400 326.88700 282.47700 1.000 17.11323 120 VAL C CA 1
ATOM 2647 C C . VAL C 1 54 ? 175.19000 328.25200 283.10500 1.000 17.00380 120 VAL C C 1
ATOM 2648 O O . VAL C 1 54 ? 176.04600 328.76600 283.83400 1.000 15.82778 120 VAL C O 1
ATOM 2652 N N . SER C 1 55 ? 174.04600 328.86800 282.80900 1.000 15.81366 121 SER C N 1
ATOM 2653 C CA . SER C 1 55 ? 173.80700 330.22900 283.26900 1.000 14.33377 121 SER C CA 1
ATOM 2654 C C . SER C 1 55 ? 173.26400 330.25400 284.69000 1.000 17.82864 121 SER C C 1
ATOM 2655 O O . SER C 1 55 ? 172.41500 329.43900 285.06600 1.000 18.14981 121 SER C O 1
ATOM 2658 N N . GLU C 1 56 ? 173.76800 331.20300 285.48000 1.000 14.62106 122 GLU C N 1
ATOM 2659 C CA . GLU C 1 56 ? 173.14800 331.56600 286.74600 1.000 17.45394 122 GLU C CA 1
ATOM 2660 C C . GLU C 1 56 ? 172.81100 333.04900 286.76200 1.000 19.88221 122 GLU C C 1
ATOM 2661 O O . GLU C 1 56 ? 172.61500 333.62900 287.82400 1.000 17.81682 122 GLU C O 1
ATOM 2667 N N . ALA C 1 57 ? 172.76200 333.67300 285.59300 1.000 15.73314 123 ALA C N 1
ATOM 2668 C CA . ALA C 1 57 ? 172.57600 335.11100 285.50900 1.000 15.26628 123 ALA C CA 1
ATOM 2669 C C . ALA C 1 57 ? 171.14300 335.50700 285.85300 1.000 15.76403 123 ALA C C 1
ATOM 2670 O O . ALA C 1 57 ? 170.20500 334.71400 285.73700 1.000 18.07096 123 ALA C O 1
ATOM 2672 N N . SER C 1 58 ? 170.99200 336.76200 286.27500 1.000 17.14271 124 SER C N 1
ATOM 2673 C CA . SER C 1 58 ? 169.67300 337.37300 286.41100 1.000 18.18766 124 SER C CA 1
ATOM 2674 C C . SER C 1 58 ? 168.92300 337.32500 285.08800 1.000 26.58502 124 SER C C 1
ATOM 2675 O O . SER C 1 58 ? 169.51100 337.48900 284.01400 1.000 18.99061 124 SER C O 1
ATOM 2678 N N . SER C 1 59 ? 167.60600 337.10800 285.17200 1.000 19.21964 125 SER C N 1
ATOM 2679 C CA . SER C 1 59 ? 166.76500 337.17500 283.98200 1.000 28.93123 125 SER C CA 1
ATOM 2680 C C . SER C 1 59 ? 166.78700 338.55300 283.33200 1.000 22.83772 125 SER C C 1
ATOM 2681 O O . SER C 1 59 ? 166.39100 338.67900 282.16800 1.000 30.90763 125 SER C O 1
ATOM 2684 N N . THR C 1 60 ? 167.23400 339.59100 284.03900 1.000 21.53287 126 THR C N 1
ATOM 2685 C CA . THR C 1 60 ? 167.28400 340.93400 283.47400 1.000 30.64087 126 THR C CA 1
ATOM 2686 C C . THR C 1 60 ? 168.66900 341.29700 282.96300 1.000 28.16381 126 THR C C 1
ATOM 2687 O O . THR C 1 60 ? 168.88800 342.44300 282.55800 1.000 28.07783 126 THR C O 1
ATOM 2691 N N . SER C 1 61 ? 169.60600 340.35100 282.97900 1.000 23.19565 127 SER C N 1
ATOM 2692 C CA . SER C 1 61 ? 170.94200 340.59000 282.46500 1.000 22.31760 127 SER C CA 1
ATOM 2693 C C . SER C 1 61 ? 170.90400 340.59200 280.94100 1.000 29.21190 127 SER C C 1
ATOM 2694 O O . SER C 1 61 ? 170.02900 339.98000 280.31900 1.000 23.05144 127 SER C O 1
ATOM 2697 N N . SER C 1 62 ? 171.81600 341.35500 280.34600 1.000 28.87105 128 SER C N 1
ATOM 2698 C CA . SER C 1 62 ? 172.02200 341.37500 278.90800 1.000 20.72892 128 SER C CA 1
ATOM 2699 C C . SER C 1 62 ? 173.47200 341.03300 278.61000 1.000 22.35469 128 SER C C 1
ATOM 2700 O O . SER C 1 62 ? 174.36500 341.24200 279.43300 1.000 27.05643 128 SER C O 1
ATOM 2703 N N . GLY C 1 63 ? 173.70500 340.51600 277.41800 1.000 17.19430 129 GLY C N 1
ATOM 2704 C CA . GLY C 1 63 ? 175.05600 340.31800 276.94200 1.000 20.81713 129 GLY C CA 1
ATOM 2705 C C . GLY C 1 63 ? 175.34800 338.86000 276.66200 1.000 17.23428 129 GLY C C 1
ATOM 2706 O O . GLY C 1 63 ? 174.46500 337.99900 276.68900 1.000 19.14943 129 GLY C O 1
ATOM 2707 N N . SER C 1 64 ? 176.61200 338.59700 276.34600 1.000 17.35034 130 SER C N 1
ATOM 2708 C CA . SER C 1 64 ? 177.01300 337.27200 275.90700 1.000 17.78554 130 SER C CA 1
ATOM 2709 C C . SER C 1 64 ? 178.42700 336.96500 276.37600 1.000 18.12227 130 SER C C 1
ATOM 2710 O O . SER C 1 64 ? 179.19900 337.85600 276.74300 1.000 18.01894 130 SER C O 1
ATOM 2713 N N . ILE C 1 65 ? 178.75000 335.67600 276.36500 1.000 16.20708 131 ILE C N 1
ATOM 2714 C CA . ILE C 1 65 ? 180.10800 335.19700 276.56700 1.000 13.06712 131 ILE C CA 1
ATOM 2715 C C . ILE C 1 65 ? 180.58300 334.71100 275.20900 1.000 16.67371 131 ILE C C 1
ATOM 2716 O O . ILE C 1 65 ? 180.09500 333.68700 274.71800 1.000 16.33125 131 ILE C O 1
ATOM 2721 N N . ALA C 1 66 ? 181.48200 335.46300 274.58200 1.000 17.90647 132 ALA C N 1
ATOM 2722 C CA . ALA C 1 66 ? 182.10400 335.00800 273.34200 1.000 16.15940 132 ALA C CA 1
ATOM 2723 C C . ALA C 1 66 ? 183.12600 333.91600 273.64000 1.000 16.96049 132 ALA C C 1
ATOM 2724 O O . ALA C 1 66 ? 183.76500 333.90600 274.69400 1.000 15.22448 132 ALA C O 1
ATOM 2726 N N . TYR C 1 67 ? 183.30000 332.99500 272.68600 1.000 13.59361 133 TYR C N 1
ATOM 2727 C CA . TYR C 1 67 ? 184.28200 331.93600 272.83700 1.000 13.08148 133 TYR C CA 1
ATOM 2728 C C . TYR C 1 67 ? 184.92900 331.66200 271.48600 1.000 12.90308 133 TYR C C 1
ATOM 2729 O O . TYR C 1 67 ? 184.31000 331.83100 270.42900 1.000 15.66608 133 TYR C O 1
ATOM 2738 N N . GLU C 1 68 ? 186.19200 331.25300 271.53100 1.000 16.00614 134 GLU C N 1
ATOM 2739 C CA . GLU C 1 68 ? 186.97800 331.09000 270.31700 1.000 13.88726 134 GLU C CA 1
ATOM 2740 C C . GLU C 1 68 ? 187.81200 329.82600 270.44600 1.000 16.55900 134 GLU C C 1
ATOM 2741 O O . GLU C 1 68 ? 188.43600 329.59400 271.48200 1.000 15.40484 134 GLU C O 1
ATOM 2747 N N . LEU C 1 69 ? 187.83200 329.02400 269.38200 1.000 15.58123 135 LEU C N 1
ATOM 2748 C CA . LEU C 1 69 ? 188.63400 327.80900 269.33600 1.000 18.40826 135 LEU C CA 1
ATOM 2749 C C . LEU C 1 69 ? 189.90000 328.11500 268.54900 1.000 19.21821 135 LEU C C 1
ATOM 2750 O O . LEU C 1 69 ? 189.83500 328.50600 267.37600 1.000 16.27521 135 LEU C O 1
ATOM 2755 N N . ASP C 1 70 ? 191.04400 327.93800 269.20500 1.000 16.86120 136 ASP C N 1
ATOM 2756 C CA . ASP C 1 70 ? 192.36300 328.27500 268.68500 1.000 19.72490 136 ASP C CA 1
ATOM 2757 C C . ASP C 1 70 ? 193.08400 326.93500 268.60400 1.000 21.97166 136 ASP C C 1
ATOM 2758 O O . ASP C 1 70 ? 193.67700 326.46900 269.59200 1.000 17.18655 136 ASP C O 1
ATOM 2763 N N . PRO C 1 71 ? 193.00200 326.25300 267.45700 1.000 19.06361 137 PRO C N 1
ATOM 2764 C CA . PRO C 1 71 ? 193.42100 324.84600 267.38700 1.000 22.13156 137 PRO C CA 1
ATOM 2765 C C . PRO C 1 71 ? 194.92100 324.64100 267.46800 1.000 21.99958 137 PRO C C 1
ATOM 2766 O O . PRO C 1 71 ? 195.35900 323.49000 267.60600 1.000 24.00071 137 PRO C O 1
ATOM 2770 N N . HIS C 1 72 ? 195.72300 325.70600 267.39800 1.000 18.74798 138 HIS C N 1
ATOM 2771 C CA . HIS C 1 72 ? 197.17300 325.55500 267.42200 1.000 21.46019 138 HIS C CA 1
ATOM 2772 C C . HIS C 1 72 ? 197.82900 326.45400 268.45600 1.000 23.37180 138 HIS C C 1
ATOM 2773 O O . HIS C 1 72 ? 199.04400 326.68900 268.38200 1.000 25.95343 138 HIS C O 1
ATOM 2780 N N . CYS C 1 73 ? 197.04500 326.94900 269.42100 1.000 18.99206 139 CYS C N 1
ATOM 2781 C CA . CYS C 1 73 ? 197.58100 327.64300 270.58700 1.000 25.29842 139 CYS C CA 1
ATOM 2782 C C . CYS C 1 73 ? 198.37800 328.88000 270.16900 1.000 22.17722 139 CYS C C 1
ATOM 2783 O O . CYS C 1 73 ? 199.46500 329.14900 270.67700 1.000 30.05444 139 CYS C O 1
ATOM 2786 N N . LYS C 1 74 ? 197.81000 329.65600 269.24600 1.000 24.65264 140 LYS C N 1
ATOM 2787 C CA . LYS C 1 74 ? 198.49700 330.82200 268.70800 1.000 27.40035 140 LYS C CA 1
ATOM 2788 C C . LYS C 1 74 ? 198.03800 332.14300 269.30500 1.000 35.11008 140 LYS C C 1
ATOM 2789 O O . LYS C 1 74 ? 198.75200 333.14200 269.16100 1.000 34.98772 140 LYS C O 1
ATOM 2795 N N . VAL C 1 75 ? 196.87300 332.19300 269.95000 1.000 30.60682 141 VAL C N 1
ATOM 2796 C CA . VAL C 1 75 ? 196.32900 333.44300 270.46700 1.000 27.68866 141 VAL C CA 1
ATOM 2797 C C . VAL C 1 75 ? 196.18600 333.34500 271.97600 1.000 23.50396 141 VAL C C 1
ATOM 2798 O O . VAL C 1 75 ? 195.77600 332.30600 272.50800 1.000 24.38128 141 VAL C O 1
ATOM 2802 N N . SER C 1 76 ? 196.53900 334.43700 272.66100 1.000 28.22430 142 SER C N 1
ATOM 2803 C CA . SER C 1 76 ? 196.58200 334.50800 274.11800 1.000 30.68455 142 SER C CA 1
ATOM 2804 C C . SER C 1 76 ? 195.29800 335.05000 274.72200 1.000 27.90968 142 SER C C 1
ATOM 2805 O O . SER C 1 76 ? 194.95100 334.68900 275.85300 1.000 26.35262 142 SER C O 1
ATOM 2808 N N . SER C 1 77 ? 194.60100 335.92100 273.99700 1.000 26.39225 143 SER C N 1
ATOM 2809 C CA . SER C 1 77 ? 193.33600 336.49100 274.42900 1.000 24.30349 143 SER C CA 1
ATOM 2810 C C . SER C 1 77 ? 192.36600 336.43400 273.26100 1.000 22.27562 143 SER C C 1
ATOM 2811 O O . SER C 1 77 ? 192.78000 336.46700 272.10000 1.000 25.37060 143 SER C O 1
ATOM 2814 N N . LEU C 1 78 ? 191.07500 336.33200 273.58200 1.000 22.94072 144 LEU C N 1
ATOM 2815 C CA . LEU C 1 78 ? 190.06200 336.16300 272.54900 1.000 23.16408 144 LEU C CA 1
ATOM 2816 C C . LEU C 1 78 ? 190.13300 337.30500 271.54000 1.000 19.65586 144 LEU C C 1
ATOM 2817 O O . LEU C 1 78 ? 190.21000 338.47900 271.91000 1.000 21.94889 144 LEU C O 1
ATOM 2822 N N . GLN C 1 79 ? 190.13400 336.94800 270.26200 1.000 18.85952 145 GLN C N 1
ATOM 2823 C CA . GLN C 1 79 ? 190.17900 337.91800 269.17800 1.000 26.18224 145 GLN C CA 1
ATOM 2824 C C . GLN C 1 79 ? 188.91400 337.94200 268.33300 1.000 27.22527 145 GLN C C 1
ATOM 2825 O O . GLN C 1 79 ? 188.57100 338.99400 267.78800 1.000 31.94112 145 GLN C O 1
ATOM 2831 N N . SER C 1 80 ? 188.22800 336.80800 268.20400 1.000 21.44152 146 SER C N 1
ATOM 2832 C CA . SER C 1 80 ? 187.06200 336.65800 267.34600 1.000 22.23549 146 SER C CA 1
ATOM 2833 C C . SER C 1 80 ? 185.79900 336.52600 268.18500 1.000 23.50842 146 SER C C 1
ATOM 2834 O O . SER C 1 80 ? 185.72700 335.67900 269.08700 1.000 22.00801 146 SER C O 1
ATOM 2837 N N . TYR C 1 81 ? 184.79100 337.33100 267.85200 1.000 22.52839 147 TYR C N 1
ATOM 2838 C CA . TYR C 1 81 ? 183.54500 337.39200 268.60100 1.000 25.35469 147 TYR C CA 1
ATOM 2839 C C . TYR C 1 81 ? 182.39400 336.68400 267.89800 1.000 25.93268 147 TYR C C 1
ATOM 2840 O O . TYR C 1 81 ? 181.24400 336.82800 268.32300 1.000 25.49361 147 TYR C O 1
ATOM 2849 N N . VAL C 1 82 ? 182.67100 335.90900 266.84500 1.000 26.52789 148 VAL C N 1
ATOM 2850 C CA . VAL C 1 82 ? 181.57000 335.40500 266.02900 1.000 26.92187 148 VAL C CA 1
ATOM 2851 C C . VAL C 1 82 ? 180.78900 334.30600 266.74100 1.000 24.43647 148 VAL C C 1
ATOM 2852 O O . VAL C 1 82 ? 179.60300 334.11100 266.45400 1.000 25.46290 148 VAL C O 1
ATOM 2856 N N . ASN C 1 83 ? 181.41100 333.58000 267.67200 1.000 17.28578 149 ASN C N 1
ATOM 2857 C CA . ASN C 1 83 ? 180.72400 332.54500 268.44100 1.000 17.56969 149 ASN C CA 1
ATOM 2858 C C . ASN C 1 83 ? 180.47000 333.05000 269.85700 1.000 19.28838 149 ASN C C 1
ATOM 2859 O O . ASN C 1 83 ? 181.37900 333.58900 270.50300 1.000 17.41661 149 ASN C O 1
ATOM 2864 N N . LYS C 1 84 ? 179.24600 332.87600 270.34200 1.000 16.45855 150 LYS C N 1
ATOM 2865 C CA . LYS C 1 84 ? 178.96300 333.35400 271.69000 1.000 18.58978 150 LYS C CA 1
ATOM 2866 C C . LYS C 1 84 ? 177.76900 332.62600 272.28800 1.000 21.52511 150 LYS C C 1
ATOM 2867 O O . LYS C 1 84 ? 176.89000 332.12300 271.58300 1.000 20.68206 150 LYS C O 1
ATOM 2873 N N . PHE C 1 85 ? 177.75400 332.60500 273.61600 1.000 15.74929 151 PHE C N 1
ATOM 2874 C CA . PHE C 1 85 ? 176.64600 332.11000 274.41500 1.000 15.77078 151 PHE C CA 1
ATOM 2875 C C . PHE C 1 85 ? 175.94400 333.31300 275.02600 1.000 15.30433 151 PHE C C 1
ATOM 2876 O O . PHE C 1 85 ? 176.60600 334.18400 275.59200 1.000 18.25918 151 PHE C O 1
ATOM 2884 N N . GLN C 1 86 ? 174.61600 333.34500 274.93400 1.000 18.85030 152 GLN C N 1
ATOM 2885 C CA . GLN C 1 86 ? 173.83400 334.43200 275.56400 1.000 17.44576 152 GLN C CA 1
ATOM 2886 C C . GLN C 1 86 ? 173.92200 334.22400 277.07600 1.000 19.59387 152 GLN C C 1
ATOM 2887 O O . GLN C 1 86 ? 173.69800 333.13600 277.52100 1.000 18.09268 152 GLN C O 1
ATOM 2893 N N . ILE C 1 87 ? 174.17000 335.29500 277.81400 1.000 18.39986 153 ILE C N 1
ATOM 2894 C CA . ILE C 1 87 ? 174.47500 335.11900 279.23700 1.000 16.24885 153 ILE C CA 1
ATOM 2895 C C . ILE C 1 87 ? 173.28100 334.56200 280.00800 1.000 17.55386 153 ILE C C 1
ATOM 2896 O O . ILE C 1 87 ? 173.45900 333.83000 280.98400 1.000 17.71148 153 ILE C O 1
ATOM 2901 N N . THR C 1 88 ? 172.05400 334.87100 279.58900 1.000 18.61666 154 THR C N 1
ATOM 2902 C CA . THR C 1 88 ? 170.89500 334.39800 280.34100 1.000 19.96121 154 THR C CA 1
ATOM 2903 C C . THR C 1 88 ? 170.46500 332.98100 279.98400 1.000 25.15433 154 THR C C 1
ATOM 2904 O O . THR C 1 88 ? 169.74900 332.35600 280.77000 1.000 26.06377 154 THR C O 1
ATOM 2908 N N . LYS C 1 89 ? 170.85300 332.45700 278.82400 1.000 26.99173 155 LYS C N 1
ATOM 2909 C CA . LYS C 1 89 ? 170.36600 331.14700 278.41100 1.000 20.58287 155 LYS C CA 1
ATOM 2910 C C . LYS C 1 89 ? 171.41900 330.06200 278.47300 1.000 28.10166 155 LYS C C 1
ATOM 2911 O O . LYS C 1 89 ? 171.07700 328.89600 278.66800 1.000 33.65617 155 LYS C O 1
ATOM 2917 N N . GLY C 1 90 ? 172.67900 330.41200 278.32500 1.000 21.09344 156 GLY C N 1
ATOM 2918 C CA . GLY C 1 90 ? 173.67800 329.38200 278.24300 1.000 26.90770 156 GLY C CA 1
ATOM 2919 C C . GLY C 1 90 ? 173.62800 328.71400 276.88500 1.000 35.02494 156 GLY C C 1
ATOM 2920 O O . GLY C 1 90 ? 173.05800 329.23500 275.91500 1.000 32.76986 156 GLY C O 1
ATOM 2921 N N . GLY C 1 91 ? 174.23200 327.53900 276.82700 1.000 25.73362 157 GLY C N 1
ATOM 2922 C CA . GLY C 1 91 ? 174.29800 326.78700 275.59400 1.000 23.28223 157 GLY C CA 1
ATOM 2923 C C . GLY C 1 91 ? 175.42400 325.78200 275.66700 1.000 26.31556 157 GLY C C 1
ATOM 2924 O O . GLY C 1 91 ? 176.06700 325.59900 276.70100 1.000 23.16191 157 GLY C O 1
ATOM 2925 N N . ALA C 1 92 ? 175.64000 325.11800 274.53800 1.000 23.20277 158 ALA C N 1
ATOM 2926 C CA . ALA C 1 92 ? 176.67300 324.10100 274.47800 1.000 18.42215 158 ALA C CA 1
ATOM 2927 C C . ALA C 1 92 ? 177.25500 324.08100 273.07600 1.000 22.78607 158 ALA C C 1
ATOM 2928 O O . ALA C 1 92 ? 176.60000 324.47100 272.10900 1.000 22.42923 158 ALA C O 1
ATOM 2930 N N . LYS C 1 93 ? 178.49700 323.62700 272.97500 1.000 18.98609 159 LYS C N 1
ATOM 2931 C CA . LYS C 1 93 ? 179.15400 323.49600 271.68600 1.000 17.92923 159 LYS C CA 1
ATOM 2932 C C . LYS C 1 93 ? 180.01400 322.24900 271.75200 1.000 22.48528 159 LYS C C 1
ATOM 2933 O O . LYS C 1 93 ? 180.76200 322.07400 272.71300 1.000 17.94977 159 LYS C O 1
ATOM 2939 N N . THR C 1 94 ? 179.88400 321.38000 270.75300 1.000 24.80404 160 THR C N 1
ATOM 2940 C CA . THR C 1 94 ? 180.69300 320.17200 270.64900 1.000 22.77336 160 THR C CA 1
ATOM 2941 C C . THR C 1 94 ? 181.71000 320.35100 269.53500 1.000 17.84168 160 THR C C 1
ATOM 2942 O O . THR C 1 94 ? 181.37800 320.85200 268.46100 1.000 21.39868 160 THR C O 1
ATOM 2946 N N . TYR C 1 95 ? 182.94800 319.94400 269.79100 1.000 17.59169 161 TYR C N 1
ATOM 2947 C CA . TYR C 1 95 ? 183.99400 319.95400 268.77900 1.000 20.23712 161 TYR C CA 1
ATOM 2948 C C . TYR C 1 95 ? 184.47600 318.53500 268.56900 1.000 22.42401 161 TYR C C 1
ATOM 2949 O O . TYR C 1 95 ? 184.74500 317.82300 269.54100 1.000 19.28657 161 TYR C O 1
ATOM 2958 N N . GLN C 1 96 ? 184.62600 318.14200 267.31000 1.000 17.75748 162 GLN C N 1
ATOM 2959 C CA . GLN C 1 96 ? 185.19000 316.83900 267.01700 1.000 23.72060 162 GLN C CA 1
ATOM 2960 C C . GLN C 1 96 ? 186.67600 316.96100 266.67500 1.000 22.50538 162 GLN C C 1
ATOM 2961 O O . GLN C 1 96 ? 187.22400 318.05200 266.52500 1.000 17.53645 162 GLN C O 1
ATOM 2967 N N . ALA C 1 97 ? 187.33300 315.80400 266.58800 1.000 20.14231 163 ALA C N 1
ATOM 2968 C CA . ALA C 1 97 ? 188.79400 315.76700 266.53200 1.000 21.26135 163 ALA C CA 1
ATOM 2969 C C . ALA C 1 97 ? 189.34700 316.60200 265.38000 1.000 17.18329 163 ALA C C 1
ATOM 2970 O O . ALA C 1 97 ? 190.35600 317.29900 265.53600 1.000 15.16225 163 ALA C O 1
ATOM 2972 N N . ARG C 1 98 ? 188.71800 316.54700 264.20900 1.000 21.27203 164 ARG C N 1
ATOM 2973 C CA A ARG C 1 98 ? 189.26100 317.27100 263.06600 0.531 22.49438 164 ARG C CA 1
ATOM 2974 C CA B ARG C 1 98 ? 189.30300 317.27400 263.08600 0.469 22.47404 164 ARG C CA 1
ATOM 2975 C C . ARG C 1 98 ? 189.20300 318.78200 263.24400 1.000 22.82345 164 ARG C C 1
ATOM 2976 O O . ARG C 1 98 ? 189.84300 319.50300 262.47100 1.000 19.83808 164 ARG C O 1
ATOM 2991 N N . MET C 1 99 ? 188.44300 319.27200 264.23700 1.000 19.53254 165 MET C N 1
ATOM 2992 C CA A MET C 1 99 ? 188.34800 320.69800 264.51600 0.599 21.42882 165 MET C CA 1
ATOM 2993 C CA B MET C 1 99 ? 188.36400 320.70100 264.50300 0.401 21.40593 165 MET C CA 1
ATOM 2994 C C . MET C 1 99 ? 189.36200 321.16600 265.55200 1.000 19.88887 165 MET C C 1
ATOM 2995 O O . MET C 1 99 ? 189.62400 322.37100 265.64500 1.000 19.29112 165 MET C O 1
ATOM 3004 N N . ILE C 1 100 ? 189.93300 320.25100 266.32900 1.000 16.75142 166 ILE C N 1
ATOM 3005 C CA . ILE C 1 100 ? 190.68300 320.63900 267.51600 1.000 17.68538 166 ILE C CA 1
ATOM 3006 C C . ILE C 1 100 ? 192.10200 320.09000 267.52700 1.000 15.60815 166 ILE C C 1
ATOM 3007 O O . ILE C 1 100 ? 192.69200 319.90300 268.59700 1.000 14.85076 166 ILE C O 1
ATOM 3012 N N . ASN C 1 101 ? 192.67000 319.83400 266.34700 1.000 14.06499 167 ASN C N 1
ATOM 3013 C CA . ASN C 1 101 ? 194.02000 319.28300 266.27000 1.000 17.01551 167 ASN C CA 1
ATOM 3014 C C . ASN C 1 101 ? 194.10700 317.94200 267.00400 1.000 17.76832 167 ASN C C 1
ATOM 3015 O O . ASN C 1 101 ? 195.13000 317.60500 267.61000 1.000 22.14120 167 ASN C O 1
ATOM 3020 N N . GLY C 1 102 ? 193.02400 317.16600 266.94300 1.000 18.44200 168 GLY C N 1
ATOM 3021 C CA . GLY C 1 102 ? 192.94300 315.88500 267.60900 1.000 20.50058 168 GLY C CA 1
ATOM 3022 C C . GLY C 1 102 ? 192.99200 314.72200 266.64400 1.000 22.72266 168 GLY C C 1
ATOM 3023 O O . GLY C 1 102 ? 192.55700 313.61400 266.97500 1.000 20.52686 168 GLY C O 1
ATOM 3024 N N . VAL C 1 103 ? 193.50300 314.97000 265.43800 1.000 18.22638 169 VAL C N 1
ATOM 3025 C CA . VAL C 1 103 ? 193.67200 313.91100 264.44700 1.000 23.29907 169 VAL C CA 1
ATOM 3026 C C . VAL C 1 103 ? 194.98800 313.17300 264.64900 1.000 25.24850 169 VAL C C 1
ATOM 3027 O O . VAL C 1 103 ? 195.03100 311.94500 264.57700 1.000 26.96065 169 VAL C O 1
ATOM 3031 N N . GLU C 1 104 ? 196.05400 313.91500 264.92200 1.000 20.42279 170 GLU C N 1
ATOM 3032 C CA . GLU C 1 104 ? 197.40000 313.38500 265.06900 1.000 23.32336 170 GLU C CA 1
ATOM 3033 C C . GLU C 1 104 ? 197.73100 313.15900 266.54000 1.000 28.05661 170 GLU C C 1
ATOM 3034 O O . GLU C 1 104 ? 197.25000 313.87300 267.42500 1.000 20.70146 170 GLU C O 1
ATOM 3040 N N . TRP C 1 105 ? 198.55200 312.14400 266.79500 1.000 20.03865 171 TRP C N 1
ATOM 3041 C CA . TRP C 1 105 ? 199.04500 311.91600 268.14400 1.000 21.35775 171 TRP C CA 1
ATOM 3042 C C . TRP C 1 105 ? 199.97600 313.04800 268.55100 1.000 21.41300 171 TRP C C 1
ATOM 3043 O O . TRP C 1 105 ? 200.73000 313.57700 267.73500 1.000 20.97878 171 TRP C O 1
ATOM 3054 N N . HIS C 1 106 ? 199.91800 313.42700 269.82400 1.000 18.91808 172 HIS C N 1
ATOM 3055 C CA . HIS C 1 106 ? 200.81500 314.43300 270.36500 1.000 18.73855 172 HIS C CA 1
ATOM 3056 C C . HIS C 1 106 ? 201.63800 313.83700 271.49300 1.000 16.39396 172 HIS C C 1
ATOM 3057 O O . HIS C 1 106 ? 201.15300 312.99700 272.25800 1.000 21.30732 172 HIS C O 1
ATOM 3064 N N . ASP C 1 107 ? 202.87800 314.29800 271.60900 1.000 17.22813 173 ASP C N 1
ATOM 3065 C CA . ASP C 1 107 ? 203.65400 313.97200 272.79700 1.000 17.15423 173 ASP C CA 1
ATOM 3066 C C . ASP C 1 107 ? 202.94900 314.52300 274.02400 1.000 21.85327 173 ASP C C 1
ATOM 3067 O O . ASP C 1 107 ? 202.37700 315.62000 273.99200 1.000 19.54948 173 ASP C O 1
ATOM 3072 N N . SER C 1 108 ? 203.00100 313.76100 275.11700 1.000 21.57628 174 SER C N 1
ATOM 3073 C CA . SER C 1 108 ? 202.28600 314.15400 276.32400 1.000 21.30376 174 SER C CA 1
ATOM 3074 C C . SER C 1 108 ? 202.84600 315.41900 276.96900 1.000 22.10779 174 SER C C 1
ATOM 3075 O O . SER C 1 108 ? 202.22100 315.94100 277.90200 1.000 20.99370 174 SER C O 1
ATOM 3078 N N . SER C 1 109 ? 203.99400 315.92200 276.50800 1.000 20.54919 175 SER C N 1
ATOM 3079 C CA . SER C 1 109 ? 204.51800 317.18700 277.00100 1.000 23.12012 175 SER C CA 1
ATOM 3080 C C . SER C 1 109 ? 204.05600 318.38000 276.18200 1.000 24.40864 175 SER C C 1
ATOM 3081 O O . SER C 1 109 ? 204.42500 319.51200 276.51400 1.000 28.24740 175 SER C O 1
ATOM 3084 N N . GLU C 1 110 ? 203.27400 318.16600 275.12500 1.000 19.18363 176 GLU C N 1
ATOM 3085 C CA . GLU C 1 110 ? 202.86300 319.24700 274.24100 1.000 20.55997 176 GLU C CA 1
ATOM 3086 C C . GLU C 1 110 ? 201.36700 319.50500 274.35500 1.000 25.32914 176 GLU C C 1
ATOM 3087 O O . GLU C 1 110 ? 200.56900 318.57500 274.51700 1.000 25.83363 176 GLU C O 1
ATOM 3093 N N . ASP C 1 111 ? 200.99200 320.77400 274.27400 1.000 19.02150 177 ASP C N 1
ATOM 3094 C CA . ASP C 1 111 ? 199.58500 321.13100 274.26900 1.000 19.95522 177 ASP C CA 1
ATOM 3095 C C . ASP C 1 111 ? 198.99800 320.92500 272.87900 1.000 21.70385 177 ASP C C 1
ATOM 3096 O O . ASP C 1 111 ? 199.69600 321.02400 271.86300 1.000 22.73291 177 ASP C O 1
ATOM 3101 N N . GLN C 1 112 ? 197.70300 320.61700 272.84200 1.000 17.99746 178 GLN C N 1
ATOM 3102 C CA . GLN C 1 112 ? 196.98400 320.32900 271.60500 1.000 18.30893 178 GLN C CA 1
ATOM 3103 C C . GLN C 1 112 ? 196.22000 321.52900 271.04700 1.000 20.64482 178 GLN C C 1
ATOM 3104 O O . GLN C 1 112 ? 196.34700 321.84000 269.85900 1.000 17.84900 178 GLN C O 1
ATOM 3110 N N . CYS C 1 113 ? 195.40200 322.18700 271.87000 1.000 15.49923 179 CYS C N 1
ATOM 3111 C CA . CYS C 1 113 ? 194.52400 323.25300 271.40200 1.000 17.73310 179 CYS C CA 1
ATOM 3112 C C . CYS C 1 113 ? 194.10100 324.10900 272.58600 1.000 15.48891 179 CYS C C 1
ATOM 3113 O O . CYS C 1 113 ? 194.38700 323.79800 273.74400 1.000 14.63465 179 CYS C O 1
ATOM 3116 N N . ARG C 1 114 ? 193.39000 325.19100 272.27500 1.000 17.94899 180 ARG C N 1
ATOM 3117 C CA . ARG C 1 114 ? 193.03100 326.21100 273.24600 1.000 13.11261 180 ARG C CA 1
ATOM 3118 C C . ARG C 1 114 ? 191.63700 326.72800 272.93100 1.000 15.41790 180 ARG C C 1
ATOM 3119 O O . ARG C 1 114 ? 191.30700 326.93700 271.76300 1.000 15.09930 180 ARG C O 1
ATOM 3127 N N . ILE C 1 115 ? 190.82600 326.93400 273.97100 1.000 15.05774 181 ILE C N 1
ATOM 3128 C CA . ILE C 1 115 ? 189.55500 327.64800 273.84800 1.000 15.27712 181 ILE C CA 1
ATOM 3129 C C . ILE C 1 115 ? 189.64600 328.90000 274.70800 1.000 16.42446 181 ILE C C 1
ATOM 3130 O O . ILE C 1 115 ? 190.06600 328.83300 275.86700 1.000 15.66894 181 ILE C O 1
ATOM 3135 N N . LEU C 1 116 ? 189.28700 330.04500 274.13700 1.000 11.75371 182 LEU C N 1
ATOM 3136 C CA . LEU C 1 116 ? 189.30400 331.29600 274.87800 1.000 13.52565 182 LEU C CA 1
ATOM 3137 C C . LEU C 1 116 ? 187.88500 331.82700 275.01800 1.000 16.45194 182 LEU C C 1
ATOM 3138 O O . LEU C 1 116 ? 187.03000 331.55400 274.17500 1.000 15.78002 182 LEU C O 1
ATOM 3143 N N . TRP C 1 117 ? 187.62900 332.56100 276.10200 1.000 14.20951 183 TRP C N 1
ATOM 3144 C CA . TRP C 1 117 ? 186.32900 333.18800 276.28500 1.000 15.94032 183 TRP C CA 1
ATOM 3145 C C . TRP C 1 117 ? 186.47400 334.63900 276.72400 1.000 16.54713 183 TRP C C 1
ATOM 3146 O O . TRP C 1 117 ? 187.50100 335.06300 277.26800 1.000 15.50346 183 TRP C O 1
ATOM 3157 N N . LYS C 1 118 ? 185.40800 335.40000 276.48400 1.000 14.63819 184 LYS C N 1
ATOM 3158 C CA . LYS C 1 118 ? 185.38100 336.79200 276.92200 1.000 17.61778 184 LYS C CA 1
ATOM 3159 C C . LYS C 1 118 ? 183.94000 337.27100 276.97100 1.000 17.17136 184 LYS C C 1
ATOM 3160 O O . LYS C 1 118 ? 183.27000 337.31300 275.93700 1.000 15.47131 184 LYS C O 1
ATOM 3166 N N . GLY C 1 119 ? 183.46200 337.63900 278.15500 1.000 14.86448 185 GLY C N 1
ATOM 3167 C CA . GLY C 1 119 ? 182.12300 338.18300 278.28600 1.000 12.07412 185 GLY C CA 1
ATOM 3168 C C . GLY C 1 119 ? 182.07800 339.69400 278.12000 1.000 18.96973 185 GLY C C 1
ATOM 3169 O O . GLY C 1 119 ? 183.05900 340.40000 278.35500 1.000 16.91079 185 GLY C O 1
ATOM 3170 N N . ASN C 1 120 ? 180.92000 340.19000 277.68200 1.000 15.57550 186 ASN C N 1
ATOM 3171 C CA . ASN C 1 120 ? 180.71700 341.62300 277.50200 1.000 18.85925 186 ASN C CA 1
ATOM 3172 C C . ASN C 1 120 ? 179.70000 342.18600 278.49300 1.000 20.18833 186 ASN C C 1
ATOM 3173 O O . ASN C 1 120 ? 179.14500 343.26700 278.26500 1.000 21.33662 186 ASN C O 1
ATOM 3178 N N . GLY C 1 121 ? 179.43300 341.46200 279.57500 1.000 18.27247 187 GLY C N 1
ATOM 3179 C CA . GLY C 1 121 ? 178.56100 341.92100 280.63400 1.000 24.71298 187 GLY C CA 1
ATOM 3180 C C . GLY C 1 121 ? 179.33100 342.63300 281.72400 1.000 20.76798 187 GLY C C 1
ATOM 3181 O O . GLY C 1 121 ? 180.45300 343.10200 281.52600 1.000 19.32819 187 GLY C O 1
ATOM 3182 N N . LYS C 1 122 ? 178.72200 342.69000 282.90600 1.000 23.73014 188 LYS C N 1
ATOM 3183 C CA . LYS C 1 122 ? 179.21000 343.52700 283.99300 1.000 24.00864 188 LYS C CA 1
ATOM 3184 C C . LYS C 1 122 ? 179.99300 342.70700 285.00900 1.000 29.27454 188 LYS C C 1
ATOM 3185 O O . LYS C 1 122 ? 179.62100 341.57400 285.32700 1.000 23.34185 188 LYS C O 1
ATOM 3191 N N . SER C 1 123 ? 181.07900 343.29900 285.52200 1.000 24.80002 189 SER C N 1
ATOM 3192 C CA . SER C 1 123 ? 181.87500 342.65400 286.55800 1.000 25.35010 189 SER C CA 1
ATOM 3193 C C . SER C 1 123 ? 181.04700 342.35800 287.80300 1.000 22.76201 189 SER C C 1
ATOM 3194 O O . SER C 1 123 ? 181.37400 341.44100 288.56200 1.000 25.68688 189 SER C O 1
ATOM 3197 N N . SER C 1 124 ? 179.98400 343.12000 288.02700 1.000 24.99732 190 SER C N 1
ATOM 3198 C CA . SER C 1 124 ? 179.19800 342.99400 289.24200 1.000 25.41130 190 SER C CA 1
ATOM 3199 C C . SER C 1 124 ? 178.13500 341.90600 289.16100 1.000 28.31461 190 SER C C 1
ATOM 3200 O O . SER C 1 124 ? 177.49400 341.62000 290.18000 1.000 30.76443 190 SER C O 1
ATOM 3203 N N . ASP C 1 125 ? 177.93600 341.28800 287.98900 1.000 26.60361 191 ASP C N 1
ATOM 3204 C CA . ASP C 1 125 ? 176.78300 340.42600 287.75600 1.000 26.74139 191 ASP C CA 1
ATOM 3205 C C . ASP C 1 125 ? 177.20100 338.97700 287.57000 1.000 22.53835 191 ASP C C 1
ATOM 3206 O O . ASP C 1 125 ? 178.03400 338.68200 286.70000 1.000 22.43954 191 ASP C O 1
ATOM 3211 N N . PRO C 1 126 ? 176.63700 338.05300 288.34200 1.000 25.00920 192 PRO C N 1
ATOM 3212 C CA . PRO C 1 126 ? 176.88800 336.63200 288.09000 1.000 16.57685 192 PRO C CA 1
ATOM 3213 C C . PRO C 1 126 ? 176.48400 336.23000 286.67800 1.000 24.24412 192 PRO C C 1
ATOM 3214 O O . PRO C 1 126 ? 175.43500 336.63100 286.16300 1.000 20.40507 192 PRO C O 1
ATOM 3218 N N . ALA C 1 127 ? 177.34800 335.43500 286.04600 1.000 20.23671 193 ALA C N 1
ATOM 3219 C CA . ALA C 1 127 ? 177.09500 334.91700 284.71000 1.000 14.18622 193 ALA C CA 1
ATOM 3220 C C . ALA C 1 127 ? 176.82200 333.42100 284.74000 1.000 13.59112 193 ALA C C 1
ATOM 3221 O O . ALA C 1 127 ? 175.75200 332.97400 284.32500 1.000 17.41379 193 ALA C O 1
ATOM 3223 N N . GLY C 1 128 ? 177.75100 332.62600 285.26400 1.000 16.98465 194 GLY C N 1
ATOM 3224 C CA . GLY C 1 128 ? 177.52000 331.20200 285.36300 1.000 17.48895 194 GLY C CA 1
ATOM 3225 C C . GLY C 1 128 ? 178.81200 330.42500 285.45400 1.000 17.24600 194 GLY C C 1
ATOM 3226 O O . GLY C 1 128 ? 179.78100 330.88900 286.05900 1.000 17.66460 194 GLY C O 1
ATOM 3227 N N . SER C 1 129 ? 178.84100 329.25000 284.83200 1.000 15.85948 195 SER C N 1
ATOM 3228 C CA . SER C 1 129 ? 180.00300 328.38300 284.89600 1.000 14.59816 195 SER C CA 1
ATOM 3229 C C . SER C 1 129 ? 180.14900 327.67100 283.56600 1.000 15.80720 195 SER C C 1
ATOM 3230 O O . SER C 1 129 ? 179.19100 327.53400 282.80300 1.000 19.20521 195 SER C O 1
ATOM 3233 N N . PHE C 1 130 ? 181.37300 327.22000 283.29800 1.000 14.69054 196 PHE C N 1
ATOM 3234 C CA . PHE C 1 130 ? 181.64300 326.30100 282.21000 1.000 19.19956 196 PHE C CA 1
ATOM 3235 C C . PHE C 1 130 ? 181.73300 324.89800 282.78500 1.000 20.99343 196 PHE C C 1
ATOM 3236 O O . PHE C 1 130 ? 182.29400 324.70100 283.86500 1.000 17.90142 196 PHE C O 1
ATOM 3244 N N . ARG C 1 131 ? 181.15000 323.93700 282.08100 1.000 18.41405 197 ARG C N 1
ATOM 3245 C CA . ARG C 1 131 ? 181.40700 322.52300 282.30400 1.000 14.83150 197 ARG C CA 1
ATOM 3246 C C . ARG C 1 131 ? 181.97600 321.98500 281.00600 1.000 15.36915 197 ARG C C 1
ATOM 3247 O O . ARG C 1 131 ? 181.36200 322.14100 279.94900 1.000 15.91251 197 ARG C O 1
ATOM 3255 N N . VAL C 1 132 ? 183.16300 321.39700 281.07900 1.000 17.33757 198 VAL C N 1
ATOM 3256 C CA . VAL C 1 132 ? 183.89500 320.96100 279.89800 1.000 14.15068 198 VAL C CA 1
ATOM 3257 C C . VAL C 1 132 ? 184.09000 319.46000 280.00900 1.000 15.45456 198 VAL C C 1
ATOM 3258 O O . VAL C 1 132 ? 184.55700 318.96900 281.04000 1.000 17.83304 198 VAL C O 1
ATOM 3262 N N . THR C 1 133 ? 183.73800 318.73600 278.95200 1.000 17.60703 199 THR C N 1
ATOM 3263 C CA . THR C 1 133 ? 183.95800 317.29900 278.87700 1.000 14.19348 199 THR C CA 1
ATOM 3264 C C . THR C 1 133 ? 184.93000 317.02700 277.73900 1.000 15.36073 199 THR C C 1
ATOM 3265 O O . THR C 1 133 ? 184.75100 317.54100 276.63200 1.000 15.86611 199 THR C O 1
ATOM 3269 N N . ILE C 1 134 ? 185.97500 316.25800 278.02400 1.000 17.49537 200 ILE C N 1
ATOM 3270 C CA . ILE C 1 134 ? 186.97300 315.89400 277.02200 1.000 16.47510 200 ILE C CA 1
ATOM 3271 C C . ILE C 1 134 ? 187.07800 314.37700 276.98800 1.000 15.26252 200 ILE C C 1
ATOM 3272 O O . ILE C 1 134 ? 186.98300 313.71100 278.02500 1.000 14.93233 200 ILE C O 1
ATOM 3277 N N . LYS C 1 135 ? 187.30400 313.84400 275.79200 1.000 15.76653 201 LYS C N 1
ATOM 3278 C CA . LYS C 1 135 ? 187.57600 312.40700 275.58900 1.000 18.50564 201 LYS C CA 1
ATOM 3279 C C . LYS C 1 135 ? 189.01900 312.35200 275.08200 1.000 18.20699 201 LYS C C 1
ATOM 3280 O O . LYS C 1 135 ? 189.33200 313.06300 274.18800 1.000 15.61094 201 LYS C O 1
ATOM 3286 N N . VAL C 1 136 ? 189.84600 311.50900 275.67700 1.000 21.13226 202 VAL C N 1
ATOM 3287 C CA . VAL C 1 136 ? 191.27800 311.49000 275.41100 1.000 16.46073 202 VAL C CA 1
ATOM 3288 C C . VAL C 1 136 ? 191.68000 310.08300 275.00600 1.000 18.86053 202 VAL C C 1
ATOM 3289 O O . VAL C 1 136 ? 191.45100 309.13200 275.76000 1.000 22.39592 202 VAL C O 1
ATOM 3293 N N . ALA C 1 137 ? 192.28300 309.95700 273.82600 1.000 16.44505 203 ALA C N 1
ATOM 3294 C CA . ALA C 1 137 ? 192.92400 308.71700 273.41000 1.000 20.37705 203 ALA C CA 1
ATOM 3295 C C . ALA C 1 137 ? 194.37100 308.70100 273.87600 1.000 18.83834 203 ALA C C 1
ATOM 3296 O O . ALA C 1 137 ? 195.03400 309.73900 273.95300 1.000 19.87188 203 ALA C O 1
ATOM 3298 N N . LEU C 1 138 ? 194.86600 307.50700 274.19500 1.000 15.82304 204 LEU C N 1
ATOM 3299 C CA . LEU C 1 138 ? 196.18600 307.38600 274.78300 1.000 14.87015 204 LEU C CA 1
ATOM 3300 C C . LEU C 1 138 ? 196.90900 306.18800 274.20100 1.000 20.64374 204 LEU C C 1
ATOM 3301 O O . LEU C 1 138 ? 196.28600 305.19100 273.82500 1.000 18.90964 204 LEU C O 1
ATOM 3306 N N . GLN C 1 139 ? 198.22500 306.28000 274.11900 1.000 19.70164 205 GLN C N 1
ATOM 3307 C CA . GLN C 1 139 ? 199.01700 305.13100 273.62500 1.000 17.33577 205 GLN C CA 1
ATOM 3308 C C . GLN C 1 139 ? 200.43800 305.22200 274.15400 1.000 18.35452 205 GLN C C 1
ATOM 3309 O O . GLN C 1 139 ? 200.81600 306.31800 274.55800 1.000 21.73247 205 GLN C O 1
ATOM 3315 N N . ASN C 1 140 ? 201.07500 304.05000 274.22700 1.000 21.20888 206 ASN C N 1
ATOM 3316 C CA . ASN C 1 140 ? 202.48100 303.85800 274.56500 1.000 19.52997 206 ASN C CA 1
ATOM 3317 C C . ASN C 1 140 ? 202.71200 304.15500 276.03800 1.000 17.09554 206 ASN C C 1
ATOM 3318 O O . ASN C 1 140 ? 203.26300 305.20400 276.38400 1.000 16.50100 206 ASN C O 1
ATOM 3323 N N . PRO C 1 141 ? 202.32700 303.25200 276.93300 1.000 21.68482 207 PRO C N 1
ATOM 3324 C CA . PRO C 1 141 ? 202.43100 303.55500 278.36500 1.000 25.37106 207 PRO C CA 1
ATOM 3325 C C . PRO C 1 141 ? 203.86900 303.79900 278.80400 1.000 26.26006 207 PRO C C 1
ATOM 3326 O O . PRO C 1 141 ? 204.81700 303.22200 278.27000 1.000 23.93969 207 PRO C O 1
ATOM 3330 N N . LYS C 1 142 ? 204.01900 304.69200 279.77500 1.000 26.42249 208 LYS C N 1
ATOM 3331 C CA . LYS C 1 142 ? 205.29400 304.90900 280.44400 1.000 25.46228 208 LYS C CA 1
ATOM 3332 C C . LYS C 1 142 ? 205.36100 304.02500 281.68500 1.000 38.46404 208 LYS C C 1
ATOM 3333 O O . LYS C 1 142 ? 206.43900 303.64100 282.12600 1.000 37.08298 208 LYS C O 1
ATOM 3339 N N . SER D 1 2 ? 165.88900 335.12300 326.48600 1.000 32.07323 68 SER D N 1
ATOM 3340 C CA . SER D 1 2 ? 165.76000 335.70000 325.14800 1.000 36.42687 68 SER D CA 1
ATOM 3341 C C . SER D 1 2 ? 167.12400 335.89200 324.48600 1.000 33.63368 68 SER D C 1
ATOM 3342 O O . SER D 1 2 ? 168.14800 335.92400 325.16200 1.000 29.04834 68 SER D O 1
ATOM 3345 N N . SER D 1 3 ? 167.12100 336.01900 323.16000 1.000 33.44647 69 SER D N 1
ATOM 3346 C CA . SER D 1 3 ? 168.33300 336.19600 322.37000 1.000 26.20237 69 SER D CA 1
ATOM 3347 C C . SER D 1 3 ? 168.18300 337.41800 321.47900 1.000 35.18533 69 SER D C 1
ATOM 3348 O O . SER D 1 3 ? 167.07200 337.78300 321.08700 1.000 27.81900 69 SER D O 1
ATOM 3351 N N . GLU D 1 4 ? 169.31200 338.05000 321.15900 1.000 25.10273 70 GLU D N 1
ATOM 3352 C CA . GLU D 1 4 ? 169.34100 339.11700 320.16800 1.000 22.05876 70 GLU D CA 1
ATOM 3353 C C . GLU D 1 4 ? 170.55100 338.94300 319.26400 1.000 27.35815 70 GLU D C 1
ATOM 3354 O O . GLU D 1 4 ? 171.55700 338.34100 319.64600 1.000 21.64038 70 GLU D O 1
ATOM 3360 N N . THR D 1 5 ? 170.44000 339.47400 318.05400 1.000 25.60207 71 THR D N 1
ATOM 3361 C CA . THR D 1 5 ? 171.50800 339.43400 317.07000 1.000 19.42892 71 THR D CA 1
ATOM 3362 C C . THR D 1 5 ? 172.04100 340.84200 316.83800 1.000 22.73791 71 THR D C 1
ATOM 3363 O O . THR D 1 5 ? 171.27200 341.80700 316.80000 1.000 24.00559 71 THR D O 1
ATOM 3367 N N . PHE D 1 6 ? 173.36000 340.96000 316.70800 1.000 17.21090 72 PHE D N 1
ATOM 3368 C CA . PHE D 1 6 ? 174.01600 342.22900 316.42700 1.000 16.87629 72 PHE D CA 1
ATOM 3369 C C . PHE D 1 6 ? 175.03100 342.03600 315.31000 1.000 22.77278 72 PHE D C 1
ATOM 3370 O O . PHE D 1 6 ? 175.68500 340.99500 315.22300 1.000 18.88903 72 PHE D O 1
ATOM 3378 N N . VAL D 1 7 ? 175.16300 343.04600 314.46400 1.000 20.88925 73 VAL D N 1
ATOM 3379 C CA . VAL D 1 7 ? 176.11100 343.04500 313.35900 1.000 15.85974 73 VAL D CA 1
ATOM 3380 C C . VAL D 1 7 ? 176.96100 344.29800 313.49100 1.000 23.99846 73 VAL D C 1
ATOM 3381 O O . VAL D 1 7 ? 176.43000 345.38700 313.73700 1.000 22.05301 73 VAL D O 1
ATOM 3385 N N . PHE D 1 8 ? 178.27700 344.15000 313.36100 1.000 19.69141 74 PHE D N 1
ATOM 3386 C CA . PHE D 1 8 ? 179.15500 345.30800 313.29900 1.000 21.49322 74 PHE D CA 1
ATOM 3387 C C . PHE D 1 8 ? 180.24900 345.02600 312.28300 1.000 23.91720 74 PHE D C 1
ATOM 3388 O O . PHE D 1 8 ? 180.45400 343.88400 311.86600 1.000 20.59724 74 PHE D O 1
ATOM 3396 N N . THR D 1 9 ? 180.94700 346.08400 311.87000 1.000 22.53373 75 THR D N 1
ATOM 3397 C CA . THR D 1 9 ? 181.97600 345.96900 310.84500 1.000 25.35777 75 THR D CA 1
ATOM 3398 C C . THR D 1 9 ? 183.28300 346.58600 311.32700 1.000 25.01884 75 THR D C 1
ATOM 3399 O O . THR D 1 9 ? 183.32000 347.39800 312.25500 1.000 27.62797 75 THR D O 1
ATOM 3403 N N . LYS D 1 10 ? 184.36700 346.16200 310.68800 1.000 21.75388 76 LYS D N 1
ATOM 3404 C CA . LYS D 1 10 ? 185.68200 346.77400 310.86200 1.000 20.70663 76 LYS D CA 1
ATOM 3405 C C . LYS D 1 10 ? 186.20600 347.01300 309.45700 1.000 23.59927 76 LYS D C 1
ATOM 3406 O O . LYS D 1 10 ? 186.48200 346.06000 308.72600 1.000 23.51189 76 LYS D O 1
ATOM 3412 N N . ASP D 1 11 ? 186.29300 348.27300 309.05700 1.000 22.89950 77 ASP D N 1
ATOM 3413 C CA . ASP D 1 11 ? 186.53400 348.60600 307.66800 1.000 22.31060 77 ASP D CA 1
ATOM 3414 C C . ASP D 1 11 ? 187.96800 349.06700 307.45100 1.000 16.95449 77 ASP D C 1
ATOM 3415 O O . ASP D 1 11 ? 188.75200 349.24600 308.38600 1.000 19.46359 77 ASP D O 1
ATOM 3420 N N . ASN D 1 12 ? 188.30900 349.22400 306.17600 1.000 17.20865 78 ASN D N 1
ATOM 3421 C CA . ASN D 1 12 ? 189.57000 349.83800 305.76700 1.000 21.37285 78 ASN D CA 1
ATOM 3422 C C . ASN D 1 12 ? 190.77800 349.00500 306.18600 1.000 18.36253 78 ASN D C 1
ATOM 3423 O O . ASN D 1 12 ? 191.84400 349.55000 306.46700 1.000 19.57460 78 ASN D O 1
ATOM 3428 N N . LEU D 1 13 ? 190.61800 347.68800 306.25000 1.000 16.55215 79 LEU D N 1
ATOM 3429 C CA . LEU D 1 13 ? 191.77100 346.82400 306.46300 1.000 15.75090 79 LEU D CA 1
ATOM 3430 C C . LEU D 1 13 ? 192.73100 346.92100 305.27800 1.000 17.85513 79 LEU D C 1
ATOM 3431 O O . LEU D 1 13 ? 192.31300 346.97200 304.11500 1.000 17.63795 79 LEU D O 1
ATOM 3436 N N . VAL D 1 14 ? 194.02900 346.96600 305.58200 1.000 15.17495 80 VAL D N 1
ATOM 3437 C CA . VAL D 1 14 ? 195.06300 346.91000 304.55500 1.000 16.30579 80 VAL D CA 1
ATOM 3438 C C . VAL D 1 14 ? 195.87800 345.63900 304.77000 1.000 17.09075 80 VAL D C 1
ATOM 3439 O O . VAL D 1 14 ? 195.59400 344.85400 305.68300 1.000 15.50900 80 VAL D O 1
ATOM 3443 N N . GLY D 1 15 ? 196.89400 345.43500 303.93200 1.000 15.09156 81 GLY D N 1
ATOM 3444 C CA . GLY D 1 15 ? 197.58100 344.15400 303.90200 1.000 15.78017 81 GLY D CA 1
ATOM 3445 C C . GLY D 1 15 ? 198.21600 343.74800 305.22000 1.000 15.84574 81 GLY D C 1
ATOM 3446 O O . GLY D 1 15 ? 198.29600 342.55400 305.52400 1.000 16.53194 81 GLY D O 1
ATOM 3447 N N . ASN D 1 16 ? 198.68300 344.72000 306.01200 1.000 16.38015 82 ASN D N 1
ATOM 3448 C CA . ASN D 1 16 ? 199.36300 344.44000 307.27200 1.000 19.81206 82 ASN D CA 1
ATOM 3449 C C . ASN D 1 16 ? 198.51800 344.82700 308.47800 1.000 19.49739 82 ASN D C 1
ATOM 3450 O O . ASN D 1 16 ? 199.06200 345.04700 309.56400 1.000 18.74426 82 ASN D O 1
ATOM 3455 N N . THR D 1 17 ? 197.20200 344.92600 308.29900 1.000 17.59942 83 THR D N 1
ATOM 3456 C CA . THR D 1 17 ? 196.31000 345.28400 309.39700 1.000 15.87099 83 THR D CA 1
ATOM 3457 C C . THR D 1 17 ? 196.38800 344.26500 310.52200 1.000 17.29042 83 THR D C 1
ATOM 3458 O O . THR D 1 17 ? 196.51000 343.06300 310.29300 1.000 15.25001 83 THR D O 1
ATOM 3462 N N . GLN D 1 18 ? 196.30200 344.74700 311.75600 1.000 16.89203 84 GLN D N 1
ATOM 3463 C CA . GLN D 1 18 ? 196.15500 343.82900 312.87000 1.000 11.55800 84 GLN D CA 1
ATOM 3464 C C . GLN D 1 18 ? 195.30300 344.49700 313.93000 1.000 14.37059 84 GLN D C 1
ATOM 3465 O O . GLN D 1 18 ? 195.17800 345.72200 313.97100 1.000 17.13482 84 GLN D O 1
ATOM 3471 N N . GLY D 1 19 ? 194.71200 343.66600 314.77900 1.000 18.57367 85 GLY D N 1
ATOM 3472 C CA . GLY D 1 19 ? 193.86300 344.16700 315.84600 1.000 15.69983 85 GLY D CA 1
ATOM 3473 C C . GLY D 1 19 ? 193.10800 343.03000 316.50800 1.000 15.29600 85 GLY D C 1
ATOM 3474 O O . GLY D 1 19 ? 193.45700 341.85800 316.34700 1.000 14.74709 85 GLY D O 1
ATOM 3475 N N . SER D 1 20 ? 192.06800 343.39600 317.26000 1.000 16.36451 86 SER D N 1
ATOM 3476 C CA . SER D 1 20 ? 191.30100 342.39800 317.99700 1.000 17.78866 86 SER D CA 1
ATOM 3477 C C . SER D 1 20 ? 189.90700 342.93500 318.31000 1.000 16.27656 86 SER D C 1
ATOM 3478 O O . SER D 1 20 ? 189.70200 344.15200 318.41000 1.000 16.50976 86 SER D O 1
ATOM 3481 N N . PHE D 1 21 ? 188.95100 342.00400 318.39700 1.000 18.39025 87 PHE D N 1
ATOM 3482 C CA . PHE D 1 21 ? 187.62100 342.22200 318.96300 1.000 17.51902 87 PHE D CA 1
ATOM 3483 C C . PHE D 1 21 ? 187.56800 341.47900 320.28400 1.000 17.93452 87 PHE D C 1
ATOM 3484 O O . PHE D 1 21 ? 187.74100 340.25700 320.30900 1.000 17.08866 87 PHE D O 1
ATOM 3492 N N . THR D 1 22 ? 187.28200 342.18800 321.36800 1.000 17.74538 88 THR D N 1
ATOM 3493 C CA . THR D 1 22 ? 187.05200 341.53900 322.65200 1.000 13.93424 88 THR D CA 1
ATOM 3494 C C . THR D 1 22 ? 185.55600 341.57800 322.93300 1.000 17.55082 88 THR D C 1
ATOM 3495 O O . THR D 1 22 ? 184.97700 342.66100 323.07000 1.000 17.92871 88 THR D O 1
ATOM 3499 N N . PHE D 1 23 ? 184.93400 340.40100 322.97900 1.000 17.77283 89 PHE D N 1
ATOM 3500 C CA . PHE D 1 23 ? 183.48300 340.27400 323.02600 1.000 15.92616 89 PHE D CA 1
ATOM 3501 C C . PHE D 1 23 ? 183.00500 340.36100 324.46700 1.000 18.80009 89 PHE D C 1
ATOM 3502 O O . PHE D 1 23 ? 183.33700 339.50100 325.28600 1.000 18.81615 89 PHE D O 1
ATOM 3510 N N . GLY D 1 24 ? 182.19500 341.36900 324.75300 1.000 22.57664 90 GLY D N 1
ATOM 3511 C CA . GLY D 1 24 ? 181.81100 341.68500 326.10600 1.000 20.13796 90 GLY D CA 1
ATOM 3512 C C . GLY D 1 24 ? 181.80700 343.19100 326.25900 1.000 21.71197 90 GLY D C 1
ATOM 3513 O O . GLY D 1 24 ? 181.77200 343.93100 325.27100 1.000 20.48924 90 GLY D O 1
ATOM 3514 N N . PRO D 1 25 ? 181.86800 343.67800 327.50000 1.000 21.17312 91 PRO D N 1
ATOM 3515 C CA . PRO D 1 25 ? 181.92800 345.13500 327.71700 1.000 24.64187 91 PRO D CA 1
ATOM 3516 C C . PRO D 1 25 ? 183.12000 345.81100 327.03900 1.000 28.01194 91 PRO D C 1
ATOM 3517 O O . PRO D 1 25 ? 183.12500 347.04200 326.92900 1.000 27.26025 91 PRO D O 1
ATOM 3521 N N . SER D 1 26 ? 184.10500 345.05700 326.54500 1.000 22.83801 92 SER D N 1
ATOM 3522 C CA . SER D 1 26 ? 185.21300 345.63400 325.79400 1.000 22.96524 92 SER D CA 1
ATOM 3523 C C . SER D 1 26 ? 184.95600 345.71500 324.29200 1.000 20.59741 92 SER D C 1
ATOM 3524 O O . SER D 1 26 ? 185.86000 346.12300 323.55700 1.000 24.38791 92 SER D O 1
ATOM 3527 N N . LEU D 1 27 ? 183.76500 345.33900 323.80800 1.000 22.80713 93 LEU D N 1
ATOM 3528 C CA . LEU D 1 27 ? 183.48600 345.32400 322.36400 1.000 23.04604 93 LEU D CA 1
ATOM 3529 C C . LEU D 1 27 ? 183.13500 346.73300 321.89600 1.000 25.11998 93 LEU D C 1
ATOM 3530 O O . LEU D 1 27 ? 181.97700 347.07300 321.63300 1.000 27.04566 93 LEU D O 1
ATOM 3535 N N . SER D 1 28 ? 184.17100 347.56100 321.75600 1.000 27.38230 94 SER D N 1
ATOM 3536 C CA . SER D 1 28 ? 183.95000 348.96600 321.44200 1.000 32.55080 94 SER D CA 1
ATOM 3537 C C . SER D 1 28 ? 183.42200 349.16600 320.03000 1.000 34.93742 94 SER D C 1
ATOM 3538 O O . SER D 1 28 ? 182.92900 350.25300 319.71500 1.000 34.01427 94 SER D O 1
ATOM 3541 N N . ASP D 1 29 ? 183.50200 348.14500 319.18200 1.000 30.00977 95 ASP D N 1
ATOM 3542 C CA . ASP D 1 29 ? 183.04200 348.24500 317.80700 1.000 29.19087 95 ASP D CA 1
ATOM 3543 C C . ASP D 1 29 ? 181.54100 348.04500 317.65200 1.000 31.08184 95 ASP D C 1
ATOM 3544 O O . ASP D 1 29 ? 181.04100 348.13700 316.52600 1.000 32.99453 95 ASP D O 1
ATOM 3549 N N . CYS D 1 30 ? 180.80700 347.77100 318.72800 1.000 32.03361 96 CYS D N 1
ATOM 3550 C CA . CYS D 1 30 ? 179.36800 347.51800 318.64700 1.000 26.98704 96 CYS D CA 1
ATOM 3551 C C . CYS D 1 30 ? 178.68800 348.14800 319.84900 1.000 33.71610 96 CYS D C 1
ATOM 3552 O O . CYS D 1 30 ? 178.42700 347.48300 320.86100 1.000 27.94690 96 CYS D O 1
ATOM 3555 N N . PRO D 1 31 ? 178.37200 349.44400 319.77200 1.000 34.34155 97 PRO D N 1
ATOM 3556 C CA . PRO D 1 31 ? 177.75100 350.11300 320.92600 1.000 28.33960 97 PRO D CA 1
ATOM 3557 C C . PRO D 1 31 ? 176.33400 349.64800 321.20700 1.000 31.26630 97 PRO D C 1
ATOM 3558 O O . PRO D 1 31 ? 175.89100 349.73400 322.35700 1.000 29.11684 97 PRO D O 1
ATOM 3562 N N . ALA D 1 32 ? 175.60800 349.14200 320.20800 1.000 29.53484 98 ALA D N 1
ATOM 3563 C CA . ALA D 1 32 ? 174.25700 348.65700 320.47500 1.000 30.51088 98 ALA D CA 1
ATOM 3564 C C . ALA D 1 32 ? 174.26900 347.48600 321.44800 1.000 33.81068 98 ALA D C 1
ATOM 3565 O O . ALA D 1 32 ? 173.29500 347.26600 322.17500 1.000 32.57155 98 ALA D O 1
ATOM 3567 N N . PHE D 1 33 ? 175.36200 346.73300 321.48200 1.000 24.31408 99 PHE D N 1
ATOM 3568 C CA . PHE D 1 33 ? 175.53500 345.64200 322.42300 1.000 26.61200 99 PHE D CA 1
ATOM 3569 C C . PHE D 1 33 ? 176.20400 346.12000 323.70900 1.000 27.94111 99 PHE D C 1
ATOM 3570 O O . PHE D 1 33 ? 175.65600 345.94200 324.80300 1.000 25.96796 99 PHE D O 1
ATOM 3578 N N . LYS D 1 34 ? 177.36400 346.77200 323.58400 1.000 21.77796 100 LYS D N 1
ATOM 3579 C CA . LYS D 1 34 ? 178.18600 347.07800 324.75100 1.000 24.47399 100 LYS D CA 1
ATOM 3580 C C . LYS D 1 34 ? 177.55200 348.16000 325.62300 1.000 30.11219 100 LYS D C 1
ATOM 3581 O O . LYS D 1 34 ? 177.52800 348.04100 326.85600 1.000 26.52426 100 LYS D O 1
ATOM 3587 N N . ASP D 1 35 ? 177.02900 349.21800 325.01400 1.000 22.62379 101 ASP D N 1
ATOM 3588 C CA . ASP D 1 35 ? 176.42500 350.29200 325.79000 1.000 29.43321 101 ASP D CA 1
ATOM 3589 C C . ASP D 1 35 ? 174.91100 350.17500 325.90500 1.000 33.15449 101 ASP D C 1
ATOM 3590 O O . ASP D 1 35 ? 174.30900 350.90500 326.70400 1.000 37.70210 101 ASP D O 1
ATOM 3595 N N . GLY D 1 36 ? 174.28700 349.27700 325.14500 1.000 23.66204 102 GLY D N 1
ATOM 3596 C CA . GLY D 1 36 ? 172.85200 349.10000 325.21000 1.000 25.11835 102 GLY D CA 1
ATOM 3597 C C . GLY D 1 36 ? 172.42800 347.85800 325.96500 1.000 30.13260 102 GLY D C 1
ATOM 3598 O O . GLY D 1 36 ? 172.15900 347.90700 327.16900 1.000 29.17802 102 GLY D O 1
ATOM 3599 N N . ILE D 1 37 ? 172.39600 346.72300 325.26600 1.000 27.56776 103 ILE D N 1
ATOM 3600 C CA . ILE D 1 37 ? 171.78500 345.52300 325.82800 1.000 33.67967 103 ILE D CA 1
ATOM 3601 C C . ILE D 1 37 ? 172.56300 345.00500 327.04100 1.000 35.99323 103 ILE D C 1
ATOM 3602 O O . ILE D 1 37 ? 171.96500 344.46600 327.98600 1.000 35.44323 103 ILE D O 1
ATOM 3607 N N . LEU D 1 38 ? 173.88800 345.18500 327.06100 1.000 28.33008 104 LEU D N 1
ATOM 3608 C CA . LEU D 1 38 ? 174.68400 344.76600 328.20900 1.000 27.33076 104 L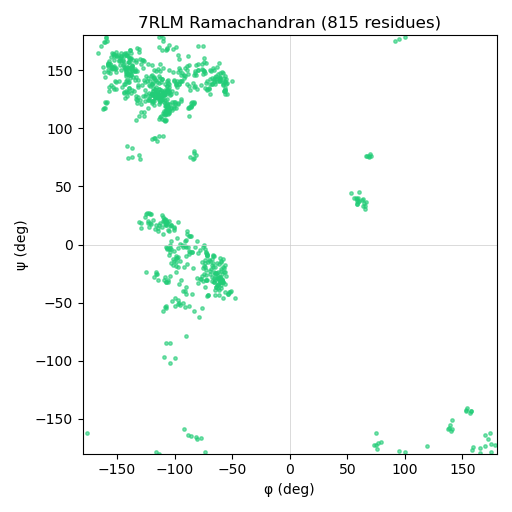EU D CA 1
ATOM 3609 C C . LEU D 1 38 ? 174.38600 345.58900 329.45700 1.000 31.35596 104 LEU D C 1
ATOM 3610 O O . LEU D 1 38 ? 174.72600 345.15900 330.56500 1.000 36.75681 104 LEU D O 1
ATOM 3615 N N . LYS D 1 39 ? 173.77100 346.75700 329.30800 1.000 26.75974 105 LYS D N 1
ATOM 3616 C CA . LYS D 1 39 ? 173.36600 347.57100 330.44100 1.000 35.54046 105 LYS D CA 1
ATOM 3617 C C . LYS D 1 39 ? 171.95800 347.24600 330.92500 1.000 32.51249 105 LYS D C 1
ATOM 3618 O O . LYS D 1 39 ? 171.50500 347.82500 331.91900 1.000 33.93694 105 LYS D O 1
ATOM 3624 N N . ALA D 1 40 ? 171.26200 346.33100 330.25700 1.000 21.88019 106 ALA D N 1
ATOM 3625 C CA . ALA D 1 40 ? 169.89500 345.98800 330.60400 1.000 25.88270 106 ALA D CA 1
ATOM 3626 C C . ALA D 1 40 ? 169.77000 344.63300 331.27200 1.000 28.71283 106 ALA D C 1
ATOM 3627 O O . ALA D 1 40 ? 168.65900 344.26300 331.67000 1.000 21.01060 106 ALA D O 1
ATOM 3629 N N . TYR D 1 41 ? 170.86700 343.87700 331.39700 1.000 22.89360 107 TYR D N 1
ATOM 3630 C CA . TYR D 1 41 ? 170.80800 342.52300 331.92300 1.000 21.50274 107 TYR D CA 1
ATOM 3631 C C . TYR D 1 41 ? 172.03500 342.24400 332.77600 1.000 19.58570 107 TYR D C 1
ATOM 3632 O O . TYR D 1 41 ? 173.10300 342.81500 332.55200 1.000 19.28032 107 TYR D O 1
ATOM 3641 N N . HIS D 1 42 ? 171.87500 341.34700 333.75800 1.000 18.65900 108 HIS D N 1
ATOM 3642 C CA . HIS D 1 42 ? 172.99900 340.95300 334.60300 1.000 15.95779 108 HIS D CA 1
ATOM 3643 C C . HIS D 1 42 ? 173.89300 339.90900 333.95400 1.000 17.13787 108 HIS D C 1
ATOM 3644 O O . HIS D 1 42 ? 175.06300 339.79500 334.33100 1.000 17.30122 108 HIS D O 1
ATOM 3651 N N . GLU D 1 43 ? 173.34700 339.07000 333.08000 1.000 15.61498 109 GLU D N 1
ATOM 3652 C CA . GLU D 1 43 ? 174.09000 337.94800 332.53200 1.000 15.47408 109 GLU D CA 1
ATOM 3653 C C . GLU D 1 43 ? 173.90200 337.89800 331.02800 1.000 16.75558 109 GLU D C 1
ATOM 3654 O O . GLU D 1 43 ? 172.84800 338.25400 330.50700 1.000 15.96227 109 GLU D O 1
ATOM 3660 N N . TYR D 1 44 ? 174.92600 337.40800 330.33800 1.000 15.23063 110 TYR D N 1
ATOM 3661 C CA . TYR D 1 44 ? 174.85300 337.23500 328.89900 1.000 17.64890 110 TYR D CA 1
ATOM 3662 C C . TYR D 1 44 ? 175.72200 336.05500 328.50300 1.000 16.01836 110 TYR D C 1
ATOM 3663 O O . TYR D 1 44 ? 176.59600 335.62300 329.24500 1.000 13.36125 110 TYR D O 1
ATOM 3672 N N . LYS D 1 45 ? 175.49800 335.55700 327.29600 1.000 14.96077 111 LYS D N 1
ATOM 3673 C CA . LYS D 1 45 ? 176.48400 334.67100 326.70900 1.000 14.10712 111 LYS D CA 1
ATOM 3674 C C . LYS D 1 45 ? 176.29700 334.72300 325.20700 1.000 19.92447 111 LYS D C 1
ATOM 3675 O O . LYS D 1 45 ? 175.16400 334.65800 324.71100 1.000 16.27773 111 LYS D O 1
ATOM 3681 N N . ILE D 1 46 ? 177.40000 334.88600 324.49900 1.000 15.78601 112 ILE D N 1
ATOM 3682 C CA . ILE D 1 46 ? 177.38700 334.91300 323.04600 1.000 14.37707 112 ILE D CA 1
ATOM 3683 C C . ILE D 1 46 ? 177.47200 333.47100 322.56300 1.000 17.80055 112 ILE D C 1
ATOM 3684 O O . ILE D 1 46 ? 178.41700 332.74700 322.89900 1.000 17.51562 112 ILE D O 1
ATOM 3689 N N . THR D 1 47 ? 176.45000 333.02900 321.82900 1.000 15.50625 113 THR D N 1
ATOM 3690 C CA . THR D 1 47 ? 176.32400 331.62300 321.48300 1.000 17.38366 113 THR D CA 1
ATOM 3691 C C . THR D 1 47 ? 176.78200 331.31500 320.07100 1.000 15.91250 113 THR D C 1
ATOM 3692 O O . THR D 1 47 ? 176.95000 330.13700 319.74200 1.000 20.10259 113 THR D O 1
ATOM 3696 N N . SER D 1 48 ? 176.96800 332.32800 319.22900 1.000 16.82767 114 SER D N 1
ATOM 3697 C CA . SER D 1 48 ? 177.59500 332.10100 317.93600 1.000 18.96797 114 SER D CA 1
ATOM 3698 C C . SER D 1 48 ? 178.21100 333.40500 317.44700 1.000 12.13049 114 SER D C 1
ATOM 3699 O O . SER D 1 48 ? 177.71200 334.49500 317.72900 1.000 14.35378 114 SER D O 1
ATOM 3702 N N . ILE D 1 49 ? 179.31500 333.27500 316.72100 1.000 15.38996 115 ILE D N 1
ATOM 3703 C CA . ILE D 1 49 ? 179.96700 334.41200 316.08900 1.000 12.60151 115 ILE D CA 1
ATOM 3704 C C . ILE D 1 49 ? 180.24200 334.03800 314.64200 1.000 17.76972 115 ILE D C 1
ATOM 3705 O O . ILE D 1 49 ? 180.86300 333.00400 314.37000 1.000 17.04675 115 ILE D O 1
ATOM 3710 N N . LEU D 1 50 ? 179.78800 334.87700 313.72700 1.000 14.50563 116 LEU D N 1
ATOM 3711 C CA . LEU D 1 50 ? 180.11500 334.73700 312.31300 1.000 16.42971 116 LEU D CA 1
ATOM 3712 C C . LEU D 1 50 ? 181.10300 335.83600 311.95800 1.000 15.73246 116 LEU D C 1
ATOM 3713 O O . LEU D 1 50 ? 180.78900 337.02500 312.09600 1.000 18.68133 116 LEU D O 1
ATOM 3718 N N . LEU D 1 51 ? 182.28800 335.43800 311.49900 1.000 15.16832 117 LEU D N 1
ATOM 3719 C CA . LEU D 1 51 ? 183.34600 336.35600 311.09100 1.000 15.19131 117 LEU D CA 1
ATOM 3720 C C . LEU D 1 51 ? 183.48100 336.26800 309.57800 1.000 14.88624 117 LEU D C 1
ATOM 3721 O O . LEU D 1 51 ? 183.89600 335.23100 309.05200 1.000 17.79142 117 LEU D O 1
ATOM 3726 N N . GLN D 1 52 ? 183.13100 337.35000 308.88800 1.000 15.36264 118 GLN D N 1
ATOM 3727 C CA . GLN D 1 52 ? 183.23500 337.43200 307.43700 1.000 18.02591 118 GLN D CA 1
ATOM 3728 C C . GLN D 1 52 ? 184.35200 338.39500 307.06900 1.000 17.56948 118 GLN D C 1
ATOM 3729 O O . GLN D 1 52 ? 184.38900 339.52600 307.56600 1.000 17.47507 118 GLN D O 1
ATOM 3735 N N . PHE D 1 53 ? 185.24500 337.95900 306.18500 1.000 15.95918 119 PHE D N 1
ATOM 3736 C CA . PHE D 1 53 ? 186.22100 338.84800 305.57200 1.000 15.29956 119 PHE D CA 1
ATOM 3737 C C . PHE D 1 53 ? 185.78300 339.09800 304.13800 1.000 19.78627 119 PHE D C 1
ATOM 3738 O O . PHE D 1 53 ? 185.67700 338.16000 303.34200 1.000 18.83219 119 PHE D O 1
ATOM 3746 N N . VAL D 1 54 ? 185.49800 340.35200 303.82300 1.000 14.37558 120 VAL D N 1
ATOM 3747 C CA . VAL D 1 54 ? 185.03000 340.73600 302.50000 1.000 17.71319 120 VAL D CA 1
ATOM 3748 C C . VAL D 1 54 ? 186.17600 341.46000 301.82200 1.000 19.27630 120 VAL D C 1
ATOM 3749 O O . VAL D 1 54 ? 186.61300 342.51700 302.29800 1.000 18.25661 120 VAL D O 1
ATOM 3753 N N . SER D 1 55 ? 186.69200 340.87700 300.73900 1.000 15.69112 121 SER D N 1
ATOM 3754 C CA . SER D 1 55 ? 187.87800 341.41500 300.09400 1.000 15.87445 121 SER D CA 1
ATOM 3755 C C . SER D 1 55 ? 187.50900 342.58100 299.19300 1.000 18.14167 121 SER D C 1
ATOM 3756 O O . SER D 1 55 ? 186.53100 342.50800 298.44700 1.000 17.97935 121 SER D O 1
ATOM 3759 N N . GLU D 1 56 ? 188.27700 343.66600 299.30600 1.000 14.24017 122 GLU D N 1
ATOM 3760 C CA . GLU D 1 56 ? 188.31500 344.75000 298.33100 1.000 17.47351 122 GLU D CA 1
ATOM 3761 C C . GLU D 1 56 ? 189.66900 344.82100 297.63300 1.000 18.37199 122 GLU D C 1
ATOM 3762 O O . GLU D 1 56 ? 190.00400 345.84300 297.01300 1.000 19.11253 122 GLU D O 1
ATOM 3768 N N . ALA D 1 57 ? 190.46000 343.75300 297.72500 1.000 13.46096 123 ALA D N 1
ATOM 3769 C CA . ALA D 1 57 ? 191.84000 343.80000 297.27500 1.000 14.06857 123 ALA D CA 1
ATOM 3770 C C . ALA D 1 57 ? 191.94900 343.74700 295.75400 1.000 13.18270 123 ALA D C 1
ATOM 3771 O O . ALA D 1 57 ? 191.06700 343.25000 295.05000 1.000 13.33361 123 ALA D O 1
ATOM 3773 N N . SER D 1 58 ? 193.05700 344.28700 295.25700 1.000 14.99772 124 SER D N 1
ATOM 3774 C CA . SER D 1 58 ? 193.45800 344.05500 293.87900 1.000 19.68191 124 SER D CA 1
ATOM 3775 C C . SER D 1 58 ? 193.43900 342.56900 293.53800 1.000 21.58130 124 SER D C 1
ATOM 3776 O O . SER D 1 58 ? 193.84600 341.71800 294.33900 1.000 15.68664 124 SER D O 1
ATOM 3779 N N . SER D 1 59 ? 192.98900 342.26800 292.32000 1.000 19.86784 125 SER D N 1
ATOM 3780 C CA . SER D 1 59 ? 193.11700 340.91600 291.79400 1.000 17.91325 125 SER D CA 1
ATOM 3781 C C . SER D 1 59 ? 194.56500 340.44400 291.77800 1.000 17.14143 125 SER D C 1
ATOM 3782 O O . SER D 1 59 ? 194.81200 339.23300 291.80300 1.000 24.76832 125 SER D O 1
ATOM 3785 N N . THR D 1 60 ? 195.53000 341.36400 291.75000 1.000 17.28612 126 THR D N 1
ATOM 3786 C CA . THR D 1 60 ? 196.93700 340.99500 291.79200 1.000 18.17808 126 THR D CA 1
ATOM 3787 C C . THR D 1 60 ? 197.57300 341.22100 293.16200 1.000 20.85736 126 THR D C 1
ATOM 3788 O O . THR D 1 60 ? 198.80400 341.21400 293.27600 1.000 19.34400 126 THR D O 1
ATOM 3792 N N . SER D 1 61 ? 196.76700 341.38300 294.21400 1.000 19.13570 127 SER D N 1
ATOM 3793 C CA . SER D 1 61 ? 197.32000 341.50300 295.55400 1.000 14.74413 127 SER D CA 1
ATOM 3794 C C . SER D 1 61 ? 197.81700 340.14400 296.05600 1.000 16.81447 127 SER D C 1
ATOM 3795 O O . SER D 1 61 ? 197.75500 339.12500 295.36800 1.000 19.01658 127 SER D O 1
ATOM 3798 N N . SER D 1 62 ? 198.31000 340.13500 297.28800 1.000 15.09895 128 SER D N 1
ATOM 3799 C CA . SER D 1 62 ? 198.98500 338.96600 297.82500 1.000 13.44950 128 SER D CA 1
ATOM 3800 C C . SER D 1 62 ? 198.79700 338.94400 299.33000 1.000 16.36070 128 SER D C 1
ATOM 3801 O O . SER D 1 62 ? 198.41600 339.94100 299.94400 1.000 18.28260 128 SER D O 1
ATOM 3804 N N . GLY D 1 63 ? 199.09200 337.80100 299.91600 1.000 14.12985 129 GLY D N 1
ATOM 3805 C CA . GLY D 1 63 ? 199.10300 337.67500 301.36000 1.000 13.94478 129 GLY D CA 1
ATOM 3806 C C . GLY D 1 63 ? 197.80100 337.14700 301.93000 1.000 16.31966 129 GLY D C 1
ATOM 3807 O O . GLY D 1 63 ? 196.83400 336.82400 301.23200 1.000 15.93997 129 GLY D O 1
ATOM 3808 N N . SER D 1 64 ? 197.79000 337.07600 303.25200 1.000 14.76109 130 SER D N 1
ATOM 3809 C CA A SER D 1 64 ? 196.64300 336.56300 303.97800 0.514 16.52216 130 SER D CA 1
ATOM 3810 C CA B SER D 1 64 ? 196.64500 336.55800 303.97800 0.486 16.52529 130 SER D CA 1
ATOM 3811 C C . SER D 1 64 ? 196.45300 337.35100 305.26100 1.000 18.45833 130 SER D C 1
ATOM 3812 O O . SER D 1 64 ? 197.36700 338.02000 305.74900 1.000 18.03669 130 SER D O 1
ATOM 3817 N N . ILE D 1 65 ? 195.24400 337.26000 305.79800 1.000 14.62012 131 ILE D N 1
ATOM 3818 C CA . ILE D 1 65 ? 194.90200 337.79300 307.10700 1.000 11.33998 131 ILE D CA 1
ATOM 3819 C C . ILE D 1 65 ? 194.72600 336.60800 308.03300 1.000 12.27817 131 ILE D C 1
ATOM 3820 O O . ILE D 1 65 ? 193.74000 335.86900 307.91800 1.000 13.85733 131 ILE D O 1
ATOM 3825 N N . ALA D 1 66 ? 195.68100 336.40800 308.92900 1.000 13.71742 132 ALA D N 1
ATOM 3826 C CA . ALA D 1 66 ? 195.54000 335.36800 309.93500 1.000 11.66344 132 ALA D CA 1
ATOM 3827 C C . ALA D 1 66 ? 194.54000 335.79700 311.00700 1.000 10.95230 132 ALA D C 1
ATOM 3828 O O . ALA D 1 66 ? 194.35300 336.98600 311.28500 1.000 11.70547 132 ALA D O 1
ATOM 3830 N N . TYR D 1 67 ? 193.85300 334.82100 311.58400 1.000 11.49343 133 TYR D N 1
ATOM 3831 C CA . TYR D 1 67 ? 192.92000 335.13100 312.66100 1.000 12.68242 133 TYR D CA 1
ATOM 3832 C C . TYR D 1 67 ? 192.97700 334.03400 313.70800 1.000 12.97395 133 TYR D C 1
ATOM 3833 O O . TYR D 1 67 ? 193.22300 332.86500 313.39900 1.000 17.00489 133 TYR D O 1
ATOM 3842 N N . GLU D 1 68 ? 192.73900 334.43100 314.95500 1.000 13.78809 134 GLU D N 1
ATOM 3843 C CA . GLU D 1 68 ? 192.91900 333.54300 316.09600 1.000 17.16545 134 GLU D CA 1
ATOM 3844 C C . GLU D 1 68 ? 191.78600 333.77200 317.08200 1.000 16.95237 134 GLU D C 1
ATOM 3845 O O . GLU D 1 68 ? 191.44700 334.91900 317.37100 1.000 14.16987 134 GLU D O 1
ATOM 3851 N N . LEU D 1 69 ? 191.20400 332.68700 317.58300 1.000 14.57264 135 LEU D N 1
ATOM 3852 C CA . LEU D 1 69 ? 190.19100 332.76400 318.62900 1.000 15.44683 135 LEU D CA 1
ATOM 3853 C C . LEU D 1 69 ? 190.84700 332.45600 319.96900 1.000 12.45371 135 LEU D C 1
ATOM 3854 O O . LEU D 1 69 ? 191.45600 331.40000 320.14100 1.000 16.41709 135 LEU D O 1
ATOM 3859 N N . ASP D 1 70 ? 190.72600 333.39700 320.90300 1.000 15.95220 136 ASP D N 1
ATOM 3860 C CA . ASP D 1 70 ? 191.34500 333.34500 322.22400 1.000 19.36393 136 ASP D CA 1
ATOM 3861 C C . ASP D 1 70 ? 190.18000 333.34200 323.20400 1.000 16.66086 136 ASP D C 1
ATOM 3862 O O . ASP D 1 70 ? 189.66500 334.40800 323.57900 1.000 21.87075 136 ASP D O 1
ATOM 3867 N N . PRO D 1 71 ? 189.69100 332.16400 323.60000 1.000 20.83179 137 PRO D N 1
ATOM 3868 C CA . PRO D 1 71 ? 188.43100 332.09600 324.35700 1.000 22.02812 137 PRO D CA 1
ATOM 3869 C C . PRO D 1 71 ? 188.53600 332.58800 325.79000 1.000 25.08194 137 PRO D C 1
ATOM 3870 O O . PRO D 1 71 ? 187.49600 332.73200 326.45300 1.000 27.57510 137 PRO D O 1
ATOM 3874 N N . HIS D 1 72 ? 189.73800 332.86100 326.30200 1.000 21.96685 138 HIS D N 1
ATOM 3875 C CA . HIS D 1 72 ? 189.86800 333.36100 327.66600 1.000 27.51350 138 HIS D CA 1
ATOM 3876 C C . HIS D 1 72 ? 190.60900 334.68800 327.74000 1.000 28.67565 138 HIS D C 1
ATOM 3877 O O . HIS D 1 72 ? 191.09400 335.06500 328.81300 1.000 26.13545 138 HIS D O 1
ATOM 3884 N N . CYS D 1 73 ? 190.67400 335.41600 326.62200 1.000 19.76574 139 CYS D N 1
ATOM 3885 C CA . CYS D 1 73 ? 191.17700 336.78500 326.60400 1.000 22.75628 139 CYS D CA 1
ATOM 3886 C C . CYS D 1 73 ? 192.56000 336.87500 327.25100 1.000 23.58152 139 CYS D C 1
ATOM 3887 O O . CYS D 1 73 ? 192.85200 337.77900 328.03700 1.000 26.87167 139 CYS D O 1
ATOM 3890 N N . LYS D 1 74 ? 193.43100 335.93200 326.90300 1.000 21.16295 140 LYS D N 1
ATOM 3891 C CA . LYS D 1 74 ? 194.76000 335.88300 327.49500 1.000 28.29177 140 LYS D CA 1
ATOM 3892 C C . LYS D 1 74 ? 195.83000 336.54200 326.63800 1.000 32.29432 140 LYS D C 1
ATOM 3893 O O . LYS D 1 74 ? 196.90000 336.87500 327.16300 1.000 35.09611 140 LYS D O 1
ATOM 3899 N N . VAL D 1 75 ? 195.58900 336.73300 325.34600 1.000 24.21169 141 VAL D N 1
ATOM 3900 C CA . VAL D 1 75 ? 196.61400 337.25200 324.45000 1.000 28.00725 141 VAL D CA 1
ATOM 3901 C C . VAL D 1 75 ? 196.11400 338.53500 323.80500 1.000 22.16780 141 VAL D C 1
ATOM 3902 O O . VAL D 1 75 ? 194.93200 338.66000 323.46600 1.000 22.97469 141 VAL D O 1
ATOM 3906 N N . SER D 1 76 ? 197.01400 339.50200 323.66700 1.000 22.41889 142 SER D N 1
ATOM 3907 C CA . SER D 1 76 ? 196.64900 340.81200 323.15300 1.000 24.56217 142 SER D CA 1
ATOM 3908 C C . SER D 1 76 ? 197.01600 341.00900 321.68700 1.000 22.54116 142 SER D C 1
ATOM 3909 O O . SER D 1 76 ? 196.54300 341.97600 321.07900 1.000 22.57377 142 SER D O 1
ATOM 3912 N N . SER D 1 77 ? 197.83200 340.12800 321.11200 1.000 23.32626 143 SER D N 1
ATOM 3913 C CA . SER D 1 77 ? 198.18200 340.19600 319.69900 1.000 20.85047 143 SER D CA 1
ATOM 3914 C C . SER D 1 77 ? 198.25200 338.78100 319.15600 1.000 18.71496 143 SER D C 1
ATOM 3915 O O . SER D 1 77 ? 198.58000 337.84300 319.88400 1.000 19.20452 143 SER D O 1
ATOM 3918 N N . LEU D 1 78 ? 197.95900 338.63600 317.86300 1.000 18.17752 144 LEU D N 1
ATOM 3919 C CA . LEU D 1 78 ? 197.83300 337.31100 317.27600 1.000 16.62145 144 LEU D CA 1
ATOM 3920 C C . LEU D 1 78 ? 199.11600 336.51500 317.47800 1.000 18.37416 144 LEU D C 1
ATOM 3921 O O . LEU D 1 78 ? 200.21800 337.01100 317.22800 1.000 20.34083 144 LEU D O 1
ATOM 3926 N N . GLN D 1 79 ? 198.96800 335.27400 317.93500 1.000 16.58913 145 GLN D N 1
ATOM 3927 C CA . GLN D 1 79 ? 200.10800 334.40000 318.17200 1.000 17.82058 145 GLN D CA 1
ATOM 3928 C C . GLN D 1 79 ? 200.21500 333.25500 317.18200 1.000 22.52981 145 GLN D C 1
ATOM 3929 O O . GLN D 1 79 ? 201.32400 332.79500 316.90800 1.000 29.63433 145 GLN D O 1
ATOM 3935 N N . SER D 1 80 ? 199.08900 332.77900 316.65700 1.000 20.87215 146 SER D N 1
ATOM 3936 C CA . SER D 1 80 ? 199.02200 331.56300 315.86300 1.000 17.15435 146 SER D CA 1
ATOM 3937 C C . SER D 1 80 ? 198.57100 331.89800 314.45300 1.000 18.83246 146 SER D C 1
ATOM 3938 O O . SER D 1 80 ? 197.57800 332.61300 314.27800 1.000 18.56294 146 SER D O 1
ATOM 3941 N N . TYR D 1 81 ? 199.26900 331.34100 313.45800 1.000 16.72830 147 TYR D N 1
ATOM 3942 C CA . TYR D 1 81 ? 198.95800 331.58600 312.05700 1.000 20.13457 147 TYR D CA 1
ATOM 3943 C C . TYR D 1 81 ? 198.22200 330.43000 311.40200 1.000 21.43710 147 TYR D C 1
ATOM 3944 O O . TYR D 1 81 ? 198.16200 330.36400 310.16900 1.000 22.30061 147 TYR D O 1
ATOM 3953 N N . VAL D 1 82 ? 197.64700 329.52000 312.18800 1.000 19.08881 148 VAL D N 1
ATOM 3954 C CA . VAL D 1 82 ? 197.12900 328.30900 311.56200 1.000 21.25523 148 VAL D CA 1
ATOM 3955 C C . VAL D 1 82 ? 195.83000 328.57900 310.80400 1.000 21.58504 148 VAL D C 1
ATOM 3956 O O . VAL D 1 82 ? 195.53100 327.87900 309.83000 1.000 19.94146 148 VAL D O 1
ATOM 3960 N N . ASN D 1 83 ? 195.06300 329.60800 311.18500 1.000 15.16594 149 ASN D N 1
ATOM 3961 C CA . ASN D 1 83 ? 193.84800 329.98800 310.46400 1.000 18.54211 149 ASN D CA 1
ATOM 3962 C C . ASN D 1 83 ? 194.08400 331.29600 309.71600 1.000 18.38850 149 ASN D C 1
ATOM 3963 O O . ASN D 1 83 ? 194.61700 332.24900 310.28800 1.000 13.15554 149 ASN D O 1
ATOM 3968 N N . LYS D 1 84 ? 193.71900 331.33800 308.43200 1.000 15.94986 150 LYS D N 1
ATOM 3969 C CA . LYS D 1 84 ? 193.92700 332.56900 307.68100 1.000 18.01520 150 LYS D CA 1
ATOM 3970 C C . LYS D 1 84 ? 192.94500 332.65500 306.52200 1.000 17.05198 150 LYS D C 1
ATOM 3971 O O . LYS D 1 84 ? 192.48000 331.64000 305.99700 1.000 17.12432 150 LYS D O 1
ATOM 3977 N N . PHE D 1 85 ? 192.63100 333.88800 306.14300 1.000 15.05157 151 PHE D N 1
ATOM 3978 C CA . PHE D 1 85 ? 191.86300 334.19600 304.94000 1.000 15.14134 151 PHE D CA 1
ATOM 3979 C C . PHE D 1 85 ? 192.82400 334.72900 303.88700 1.000 15.65947 151 PHE D C 1
ATOM 3980 O O . PHE D 1 85 ? 193.66600 335.57600 304.19200 1.000 17.59089 151 PHE D O 1
ATOM 3988 N N . GLN D 1 86 ? 192.70100 334.25900 302.64500 1.000 14.90109 152 GLN D N 1
ATOM 3989 C CA . GLN D 1 86 ? 193.49900 334.84600 301.57300 1.000 15.60701 152 GLN D CA 1
ATOM 3990 C C . GLN D 1 86 ? 192.93900 336.22200 301.21300 1.000 16.62460 152 GLN D C 1
ATOM 3991 O O . GLN D 1 86 ? 191.73000 336.38300 301.04600 1.000 15.55037 152 GLN D O 1
ATOM 3997 N N . ILE D 1 87 ? 193.83000 337.20900 301.07300 1.000 16.12507 153 ILE D N 1
ATOM 3998 C CA . ILE D 1 87 ? 193.39900 338.59700 300.93600 1.000 12.34592 153 ILE D CA 1
ATOM 3999 C C . ILE D 1 87 ? 192.60900 338.80600 299.64400 1.000 17.54450 153 ILE D C 1
ATOM 4000 O O . ILE D 1 87 ? 191.61000 339.53700 299.62200 1.000 14.36361 153 ILE D O 1
ATOM 4005 N N . THR D 1 88 ? 193.02500 338.15600 298.55000 1.000 16.34111 154 THR D N 1
ATOM 4006 C CA . THR D 1 88 ? 192.30000 338.32700 297.29200 1.000 18.45244 154 THR D CA 1
ATOM 4007 C C . THR D 1 88 ? 190.96000 337.59800 297.27100 1.000 20.24658 154 THR D C 1
ATOM 4008 O O . THR D 1 88 ? 190.13500 337.88000 296.39500 1.000 23.37523 154 THR D O 1
ATOM 4012 N N . LYS D 1 89 ? 190.72800 336.66100 298.19000 1.000 19.12616 155 LYS D N 1
ATOM 4013 C CA . LYS D 1 89 ? 189.56000 335.79300 298.10500 1.000 22.19887 155 LYS D CA 1
ATOM 4014 C C . LYS D 1 89 ? 188.46200 336.12500 299.09900 1.000 25.31255 155 LYS D C 1
ATOM 4015 O O . LYS D 1 89 ? 187.28600 335.90200 298.80300 1.000 27.29500 155 LYS D O 1
ATOM 4021 N N . GLY D 1 90 ? 188.80000 336.65300 300.25700 1.000 20.57711 156 GLY D N 1
ATOM 4022 C CA . GLY D 1 90 ? 187.81100 336.75000 301.30400 1.000 23.43563 156 GLY D CA 1
ATOM 4023 C C . GLY D 1 90 ? 187.58700 335.39500 301.94100 1.000 23.82492 156 GLY D C 1
ATOM 4024 O O . GLY D 1 90 ? 188.26100 334.40300 301.63600 1.000 23.01904 156 GLY D O 1
ATOM 4025 N N . GLY D 1 91 ? 186.63000 335.35700 302.86100 1.000 16.98951 157 GLY D N 1
ATOM 4026 C CA . GLY D 1 91 ? 186.26900 334.10300 303.49100 1.000 22.02425 157 GLY D CA 1
ATOM 4027 C C . GLY D 1 91 ? 185.35400 334.34100 304.67400 1.000 14.35754 157 GLY D C 1
ATOM 4028 O O . GLY D 1 91 ? 184.90300 335.46400 304.92200 1.000 15.18877 157 GLY D O 1
ATOM 4029 N N . ALA D 1 92 ? 185.08400 333.25800 305.39700 1.000 16.90525 158 ALA D N 1
ATOM 4030 C CA . ALA D 1 92 ? 184.25100 333.38000 306.58500 1.000 13.67528 158 ALA D CA 1
ATOM 4031 C C . ALA D 1 92 ? 184.50200 332.21600 307.52300 1.000 14.78032 158 ALA D C 1
ATOM 4032 O O . ALA D 1 92 ? 184.92600 331.13900 307.10400 1.000 17.34825 158 ALA D O 1
ATOM 4034 N N . LYS D 1 93 ? 184.20000 332.45100 308.80000 1.000 16.26566 159 LYS D N 1
ATOM 4035 C CA . LYS D 1 93 ? 184.31300 331.44100 309.84200 1.000 15.79598 159 LYS D CA 1
ATOM 4036 C C . LYS D 1 93 ? 183.13400 331.60500 310.78400 1.000 13.63590 159 LYS D C 1
ATOM 4037 O O . LYS D 1 93 ? 182.82900 332.72600 311.20600 1.000 14.59776 159 LYS D O 1
ATOM 4043 N N . THR D 1 94 ? 182.45500 330.50100 311.09000 1.000 17.19276 160 THR D N 1
ATOM 4044 C CA . THR D 1 94 ? 181.37900 330.50400 312.07300 1.000 14.45355 160 THR D CA 1
ATOM 4045 C C . THR D 1 94 ? 181.80900 329.70300 313.28600 1.000 18.09962 160 THR D C 1
ATOM 4046 O O . THR D 1 94 ? 182.26700 328.55900 313.16200 1.000 20.64505 160 THR D O 1
ATOM 4050 N N . TYR D 1 95 ? 181.69100 330.32700 314.45000 1.000 18.16158 161 TYR D N 1
ATOM 4051 C CA . TYR D 1 95 ? 182.02300 329.72000 315.72300 1.000 17.26808 161 TYR D CA 1
ATOM 4052 C C . TYR D 1 95 ? 180.73400 329.39800 316.46100 1.000 20.40177 161 TYR D C 1
ATOM 4053 O O . TYR D 1 95 ? 179.81000 330.21600 316.49200 1.000 19.37602 161 TYR D O 1
ATOM 4062 N N . GLN D 1 96 ? 180.67000 328.21400 317.05300 1.000 17.96398 162 GLN D N 1
ATOM 4063 C CA . GLN D 1 96 ? 179.54000 327.85600 317.89200 1.000 22.31274 162 GLN D CA 1
ATOM 4064 C C . GLN D 1 96 ? 179.92000 327.99800 319.36200 1.000 21.27381 162 GLN D C 1
ATOM 4065 O O . GLN D 1 96 ? 181.09200 328.13700 319.72000 1.000 17.41645 162 GLN D O 1
ATOM 4071 N N . ALA D 1 97 ? 178.89200 327.94200 320.21400 1.000 21.30834 163 ALA D N 1
ATOM 4072 C CA . ALA D 1 97 ? 179.04300 328.28400 321.62700 1.000 14.62550 163 ALA D CA 1
ATOM 4073 C C . ALA D 1 97 ? 180.18000 327.52000 322.30700 1.000 18.96693 163 ALA D C 1
ATOM 4074 O O . ALA D 1 97 ? 180.93900 328.10000 323.09400 1.000 19.79027 163 ALA D O 1
ATOM 4076 N N . ARG D 1 98 ? 180.32600 326.22500 322.00900 1.000 17.33280 164 ARG D N 1
ATOM 4077 C CA . ARG D 1 98 ? 181.30100 325.40700 322.72200 1.000 18.64149 164 ARG D CA 1
ATOM 4078 C C . ARG D 1 98 ? 182.73100 325.88500 322.50800 1.000 23.21024 164 ARG D C 1
ATOM 4079 O O . ARG D 1 98 ? 183.58100 325.67800 323.38100 1.000 24.57290 164 ARG D O 1
ATOM 4087 N N . MET D 1 99 ? 183.04000 326.50500 321.35800 1.000 19.65579 165 MET D N 1
ATOM 4088 C CA A MET D 1 99 ? 184.42500 326.92100 321.18700 0.632 22.10526 165 MET D CA 1
ATOM 4089 C CA B MET D 1 99 ? 184.37400 326.98200 321.01000 0.368 22.00027 165 MET D CA 1
ATOM 4090 C C . MET D 1 99 ? 184.67400 328.37500 321.55200 1.000 15.90351 165 MET D C 1
ATOM 4091 O O . MET D 1 99 ? 185.83900 328.78700 321.57300 1.000 20.25728 165 MET D O 1
ATOM 4100 N N . ILE D 1 100 ? 183.64800 329.13600 321.94100 1.000 15.51864 166 ILE D N 1
ATOM 4101 C CA . ILE D 1 100 ? 183.87500 330.55000 322.23500 1.000 15.74644 166 ILE D CA 1
ATOM 4102 C C . ILE D 1 100 ? 183.50900 330.92800 323.66400 1.000 19.43127 166 ILE D C 1
ATOM 4103 O O . ILE D 1 100 ? 183.22500 332.09900 323.94100 1.000 17.36693 166 ILE D O 1
ATOM 4108 N N . ASN D 1 101 ? 183.56000 329.96500 324.59000 1.000 18.90857 167 ASN D N 1
ATOM 4109 C CA . ASN D 1 101 ? 183.23200 330.24600 325.98600 1.000 19.13875 167 ASN D CA 1
ATOM 4110 C C . ASN D 1 101 ? 181.81000 330.79800 326.09200 1.000 16.85524 167 ASN D C 1
ATOM 4111 O O . ASN D 1 101 ? 181.52400 331.68200 326.90100 1.000 19.26595 167 ASN D O 1
ATOM 4116 N N . GLY D 1 102 ? 180.91100 330.26600 325.26000 1.000 16.35346 168 GLY D N 1
ATOM 4117 C CA . GLY D 1 102 ? 179.52800 330.68400 325.24000 1.000 18.71860 168 GLY D CA 1
ATOM 4118 C C . GLY D 1 102 ? 178.56400 329.64100 325.77900 1.000 20.09910 168 GLY D C 1
ATOM 4119 O O . GLY D 1 102 ? 177.38000 329.65900 325.43400 1.000 20.93235 168 GLY D O 1
ATOM 4120 N N . VAL D 1 103 ? 179.05600 328.72800 326.61900 1.000 19.32586 169 VAL D N 1
ATOM 4121 C CA . VAL D 1 103 ? 178.21300 327.68200 327.19600 1.000 24.70748 169 VAL D CA 1
ATOM 4122 C C . VAL D 1 103 ? 177.72800 328.11000 328.57700 1.000 23.18559 169 VAL D C 1
ATOM 4123 O O . VAL D 1 103 ? 176.60400 327.79400 328.97400 1.000 28.87384 169 VAL D O 1
ATOM 4127 N N . GLU D 1 104 ? 178.55900 328.84000 329.30600 1.000 22.33341 170 GLU D N 1
ATOM 4128 C CA . GLU D 1 104 ? 178.19600 329.31500 330.63400 1.000 25.79082 170 GLU D CA 1
ATOM 4129 C C . GLU D 1 104 ? 177.78000 330.78300 330.59700 1.000 24.62576 170 GLU D C 1
ATOM 4130 O O . GLU D 1 104 ? 178.28200 331.57400 329.79700 1.000 22.53366 170 GLU D O 1
ATOM 4136 N N . TRP D 1 105 ? 176.85700 331.14300 331.48700 1.000 20.26677 171 TRP D N 1
ATOM 4137 C CA . TRP D 1 105 ? 176.49300 332.54100 331.64300 1.000 16.78850 171 TRP D CA 1
ATOM 4138 C C . TRP D 1 105 ? 177.68200 333.33000 332.17500 1.000 20.69091 171 TRP D C 1
ATOM 4139 O O . TRP D 1 105 ? 178.47200 332.83200 332.98300 1.000 20.95055 171 TRP D O 1
ATOM 4150 N N . HIS D 1 106 ? 177.80600 334.56500 331.71400 1.000 17.06983 172 HIS D N 1
ATOM 4151 C CA . HIS D 1 106 ? 178.83100 335.49500 332.15600 1.000 18.95328 172 HIS D CA 1
ATOM 4152 C C . HIS D 1 106 ? 178.18700 336.74100 332.74000 1.000 16.46422 172 HIS D C 1
ATOM 4153 O O . HIS D 1 106 ? 177.14600 337.20800 332.26100 1.000 18.92199 172 HIS D O 1
ATOM 4160 N N . ASP D 1 107 ? 178.83300 337.30300 333.75900 1.000 19.26645 173 ASP D N 1
ATOM 4161 C CA . ASP D 1 107 ? 178.39900 338.59800 334.26000 1.000 21.10567 173 ASP D CA 1
ATOM 4162 C C . ASP D 1 107 ? 178.57900 339.65600 333.17900 1.000 20.45464 173 ASP D C 1
ATOM 4163 O O . ASP D 1 107 ? 179.54100 339.62100 332.40300 1.000 18.38493 173 ASP D O 1
ATOM 4168 N N . SER D 1 108 ? 177.62200 340.58800 333.10800 1.000 19.97065 174 SER D N 1
ATOM 4169 C CA . SER D 1 108 ? 177.66000 341.62200 332.08100 1.000 18.51731 174 SER D CA 1
ATOM 4170 C C . SER D 1 108 ? 178.91400 342.48000 332.16300 1.000 19.81683 174 SER D C 1
ATOM 4171 O O . SER D 1 108 ? 179.22300 343.19600 331.20500 1.000 18.80539 174 SER D O 1
ATOM 4174 N N . SER D 1 109 ? 179.65700 342.41300 333.26400 1.000 23.64803 175 SER D N 1
ATOM 4175 C CA . SER D 1 109 ? 180.90700 343.14800 333.37400 1.000 24.39667 175 SER D CA 1
ATOM 4176 C C . SER D 1 109 ? 182.11700 342.31700 332.97100 1.000 23.20671 175 SER D C 1
ATOM 4177 O O . SER D 1 109 ? 183.23900 342.82700 333.01700 1.000 25.13096 175 SER D O 1
ATOM 4180 N N . GLU D 1 110 ? 181.92700 341.06100 332.57800 1.000 19.02815 176 GLU D N 1
ATOM 4181 C CA . GLU D 1 110 ? 183.02700 340.17700 332.22600 1.000 19.61742 176 GLU D CA 1
ATOM 4182 C C . GLU D 1 110 ? 183.06900 339.98100 330.71600 1.000 25.79964 176 GLU D C 1
ATOM 4183 O O . GLU D 1 110 ? 182.02400 339.88700 330.06700 1.000 21.49880 176 GLU D O 1
ATOM 4189 N N . ASP D 1 111 ? 184.27700 339.95500 330.15700 1.000 22.14909 177 ASP D N 1
ATOM 4190 C CA . ASP D 1 111 ? 184.44600 339.65500 328.74000 1.000 18.96153 177 ASP D CA 1
ATOM 4191 C C . ASP D 1 111 ? 184.41700 338.14400 328.51900 1.000 22.89004 177 ASP D C 1
ATOM 4192 O O . ASP D 1 111 ? 184.89700 337.35800 329.34600 1.000 19.53316 177 ASP D O 1
ATOM 4197 N N . GLN D 1 112 ? 183.86200 337.73600 327.37700 1.000 16.64478 178 GLN D N 1
ATOM 4198 C CA . GLN D 1 112 ? 183.68900 336.31700 327.08600 1.000 16.69497 178 GLN D CA 1
ATOM 4199 C C . GLN D 1 112 ? 184.85100 335.70800 326.30000 1.000 17.72174 178 GLN D C 1
ATOM 4200 O O . GLN D 1 112 ? 185.36100 334.64300 326.66700 1.000 18.74238 178 GLN D O 1
ATOM 4206 N N . CYS D 1 113 ? 185.25400 336.34300 325.19800 1.000 17.24558 179 CYS D N 1
ATOM 4207 C CA . CYS D 1 113 ? 186.26800 335.77100 324.31700 1.000 15.60389 179 CYS D CA 1
ATOM 4208 C C . CYS D 1 113 ? 186.83900 336.88100 323.44600 1.000 17.57625 179 CYS D C 1
ATOM 4209 O O . CYS D 1 113 ? 186.35000 338.01200 323.44700 1.000 14.05027 179 CYS D O 1
ATOM 4212 N N . ARG D 1 114 ? 187.86600 336.53500 322.67200 1.000 16.78635 180 ARG D N 1
ATOM 4213 C CA . ARG D 1 114 ? 188.57000 337.52100 321.86700 1.000 10.55214 180 ARG D CA 1
ATOM 4214 C C . ARG D 1 114 ? 188.91600 336.90700 320.51700 1.000 13.39240 180 ARG D C 1
ATOM 4215 O O . ARG D 1 114 ? 189.29700 335.73600 320.43700 1.000 16.08118 180 ARG D O 1
ATOM 4223 N N . ILE D 1 115 ? 188.76900 337.68900 319.45500 1.000 12.73184 181 ILE D N 1
ATOM 4224 C CA . ILE D 1 115 ? 189.26400 337.29100 318.13900 1.000 12.64581 181 ILE D CA 1
ATOM 4225 C C . ILE D 1 115 ? 190.34600 338.28000 317.75100 1.000 12.82920 181 ILE D C 1
ATOM 4226 O O . ILE D 1 115 ? 190.14200 339.49500 317.85100 1.000 15.07332 181 ILE D O 1
ATOM 4231 N N . LEU D 1 116 ? 191.48600 337.76400 317.30400 1.000 13.79847 182 LEU D N 1
ATOM 4232 C CA . LEU D 1 116 ? 192.62200 338.57800 316.90100 1.000 12.10343 182 LEU D CA 1
ATOM 4233 C C . LEU D 1 116 ? 192.91200 338.33900 315.43100 1.000 10.29558 182 LEU D C 1
ATOM 4234 O O . LEU D 1 116 ? 192.68000 337.24200 314.91700 1.000 13.84307 182 LEU D O 1
ATOM 4239 N N . TRP D 1 117 ? 193.43400 339.36100 314.76400 1.000 9.75010 183 TRP D N 1
ATOM 4240 C CA . TRP D 1 117 ? 193.82400 339.19100 313.36200 1.000 11.66767 183 TRP D CA 1
ATOM 4241 C C . TRP D 1 117 ? 195.14600 339.88800 313.07800 1.000 14.14228 183 TRP D C 1
ATOM 4242 O O . TRP D 1 117 ? 195.56100 340.79500 313.79400 1.000 15.79771 183 TRP D O 1
ATOM 4253 N N . LYS D 1 118 ? 195.79800 339.45600 311.99700 1.000 12.16792 184 LYS D N 1
ATOM 4254 C CA . LYS D 1 118 ? 197.09300 340.00900 311.60700 1.000 10.70471 184 LYS D CA 1
ATOM 4255 C C . LYS D 1 118 ? 197.35800 339.64400 310.15500 1.000 12.50260 184 LYS D C 1
ATOM 4256 O O . LYS D 1 118 ? 197.47900 338.45600 309.82200 1.000 15.96732 184 LYS D O 1
ATOM 4262 N N . GLY D 1 119 ? 197.45700 340.64900 309.30300 1.000 12.17842 185 GLY D N 1
ATOM 4263 C CA . GLY D 1 119 ? 197.80800 340.42000 307.91300 1.000 12.23299 185 GLY D CA 1
ATOM 4264 C C . GLY D 1 119 ? 199.30700 340.39700 307.67900 1.000 14.94886 185 GLY D C 1
ATOM 4265 O O . GLY D 1 119 ? 200.08700 341.00400 308.40400 1.000 16.91213 185 GLY D O 1
ATOM 4266 N N . ASN D 1 120 ? 199.71400 339.69800 306.61800 1.000 14.97871 186 ASN D N 1
ATOM 4267 C CA . ASN D 1 120 ? 201.11800 339.65400 306.23800 1.000 15.22656 186 ASN D CA 1
ATOM 4268 C C . ASN D 1 120 ? 201.33600 340.29400 304.87600 1.000 21.01234 186 ASN D C 1
ATOM 4269 O O . ASN D 1 120 ? 202.38000 340.08500 304.24600 1.000 18.72218 186 ASN D O 1
ATOM 4274 N N . GLY D 1 121 ? 200.36000 341.06800 304.41400 1.000 19.89358 187 GLY D N 1
ATOM 4275 C CA . GLY D 1 121 ? 200.46500 341.78500 303.16500 1.000 24.10212 187 GLY D CA 1
ATOM 4276 C C . GLY D 1 121 ? 201.09800 343.14100 303.36700 1.000 23.24419 187 GLY D C 1
ATOM 4277 O O . GLY D 1 121 ? 201.71200 343.42200 304.39700 1.000 19.15690 187 GLY D O 1
ATOM 4278 N N . LYS D 1 122 ? 200.93100 344.00500 302.36400 1.000 25.63110 188 LYS D N 1
ATOM 4279 C CA . LYS D 1 122 ? 201.59600 345.29900 302.33900 1.000 25.60278 188 LYS D CA 1
ATOM 4280 C C . LYS D 1 122 ? 200.68300 346.39000 302.88200 1.000 25.91290 188 LYS D C 1
ATOM 4281 O O . LYS D 1 122 ? 199.49100 346.43300 302.56900 1.000 26.82788 188 LYS D O 1
ATOM 4287 N N . SER D 1 123 ? 201.26700 347.28400 303.68400 1.000 23.37774 189 SER D N 1
ATOM 4288 C CA . SER D 1 123 ? 200.52700 348.38700 304.28900 1.000 25.53033 189 SER D CA 1
ATOM 4289 C C . SER D 1 123 ? 199.88000 349.28800 303.24400 1.000 25.26808 189 SER D C 1
ATOM 4290 O O . SER D 1 123 ? 198.83900 349.89900 303.50700 1.000 28.20659 189 SER D O 1
ATOM 4293 N N . SER D 1 124 ? 200.48200 349.39100 302.06200 1.000 26.04394 190 SER D N 1
ATOM 4294 C CA . SER D 1 124 ? 199.95500 350.26800 301.02400 1.000 29.85541 190 SER D CA 1
ATOM 4295 C C . SER D 1 124 ? 198.70400 349.72000 300.34700 1.000 28.30725 190 SER D C 1
ATOM 4296 O O . SER D 1 124 ? 197.96600 350.49400 299.72700 1.000 27.34448 190 SER D O 1
ATOM 4299 N N . ASP D 1 125 ? 198.43700 348.41800 300.45400 1.000 19.37929 191 ASP D N 1
ATOM 4300 C CA . ASP D 1 125 ? 197.44900 347.78500 299.59900 1.000 21.01107 191 ASP D CA 1
ATOM 4301 C C . ASP D 1 125 ? 196.15800 347.51600 300.35600 1.000 20.99411 191 ASP D C 1
ATOM 4302 O O . ASP D 1 125 ? 196.17300 346.79000 301.37200 1.000 18.98391 191 ASP D O 1
ATOM 4307 N N . PRO D 1 126 ? 195.02900 348.06600 299.90400 1.000 19.93374 192 PRO D N 1
ATOM 4308 C CA . PRO D 1 126 ? 193.74100 347.74200 300.52600 1.000 15.12326 192 PRO D CA 1
ATOM 4309 C C . PRO D 1 126 ? 193.50800 346.23600 300.55600 1.000 14.03382 192 PRO D C 1
ATOM 4310 O O . PRO D 1 126 ? 193.83000 345.52300 299.59800 1.000 17.33141 192 PRO D O 1
ATOM 4314 N N . ALA D 1 127 ? 192.96400 345.75400 301.68100 1.000 13.83080 193 ALA D N 1
ATOM 4315 C CA . ALA D 1 127 ? 192.59500 344.35200 301.83500 1.000 14.36070 193 ALA D CA 1
ATOM 4316 C C . ALA D 1 127 ? 191.08700 344.15800 301.81500 1.000 15.80636 193 ALA D C 1
ATOM 4317 O O . ALA D 1 127 ? 190.57500 343.36200 301.02700 1.000 16.64866 193 ALA D O 1
ATOM 4319 N N . GLY D 1 128 ? 190.35200 344.85400 302.68200 1.000 16.62421 194 GLY D N 1
ATOM 4320 C CA . GLY D 1 128 ? 188.91500 344.67700 302.73000 1.000 17.58922 194 GLY D CA 1
ATOM 4321 C C . GLY D 1 128 ? 188.32900 345.06800 304.07000 1.000 15.30671 194 GLY D C 1
ATOM 4322 O O . GLY D 1 128 ? 188.79300 346.01700 304.70800 1.000 23.10527 194 GLY D O 1
ATOM 4323 N N . SER D 1 129 ? 187.30300 344.34600 304.50300 1.000 13.71937 195 SER D N 1
ATOM 4324 C CA . SER D 1 129 ? 186.63800 344.65900 305.76100 1.000 12.91125 195 SER D CA 1
ATOM 4325 C C . SER D 1 129 ? 186.18500 343.37500 306.43100 1.000 15.99752 195 SER D C 1
ATOM 4326 O O . SER D 1 129 ? 186.03100 342.33600 305.78500 1.000 16.90460 195 SER D O 1
ATOM 4329 N N . PHE D 1 130 ? 185.97300 343.46400 307.74600 1.000 16.52260 196 PHE D N 1
ATOM 4330 C CA . PHE D 1 130 ? 185.33900 342.40100 308.51200 1.000 18.34585 196 PHE D CA 1
ATOM 4331 C C . PHE D 1 130 ? 183.87800 342.76100 308.74000 1.000 19.40980 196 PHE D C 1
ATOM 4332 O O . PHE D 1 130 ? 183.54800 343.92600 308.97200 1.000 18.81053 196 PHE D O 1
ATOM 4340 N N . ARG D 1 131 ? 183.00600 341.76200 308.65400 1.000 15.95683 197 ARG D N 1
ATOM 4341 C CA . ARG D 1 131 ? 181.62000 341.87600 309.08800 1.000 16.54059 197 ARG D CA 1
ATOM 4342 C C . ARG D 1 131 ? 181.39400 340.78000 310.10900 1.000 20.53752 197 ARG D C 1
ATOM 4343 O O . ARG D 1 131 ? 181.66600 339.60600 309.83100 1.000 17.00642 197 ARG D O 1
ATOM 4351 N N . VAL D 1 132 ? 180.94900 341.16100 311.30100 1.000 18.78005 198 VAL D N 1
ATOM 4352 C CA . VAL D 1 132 ? 180.82800 340.23900 312.42400 1.000 17.36348 198 VAL D CA 1
ATOM 4353 C C . VAL D 1 132 ? 179.37200 340.20600 312.85700 1.000 16.69762 198 VAL D C 1
ATOM 4354 O O . VAL D 1 132 ? 178.75800 341.25900 313.04800 1.000 21.86480 198 VAL D O 1
ATOM 4358 N N . THR D 1 133 ? 178.81000 339.00600 312.98100 1.000 14.95237 199 THR D N 1
ATOM 4359 C CA . THR D 1 133 ? 177.43600 338.81700 313.44500 1.000 19.45984 199 THR D CA 1
ATOM 4360 C C . THR D 1 133 ? 177.47900 337.98100 314.71700 1.000 16.90647 199 THR D C 1
ATOM 4361 O O . THR D 1 133 ? 178.01900 336.87100 314.70700 1.000 17.41473 199 THR D O 1
ATOM 4365 N N . ILE D 1 134 ? 176.91900 338.50100 315.81200 1.000 17.34208 200 ILE D N 1
ATOM 4366 C CA . ILE D 1 134 ? 176.87600 337.75500 317.06900 1.000 19.26699 200 ILE D CA 1
ATOM 4367 C C . ILE D 1 134 ? 175.42600 337.51000 317.45800 1.000 15.58924 200 ILE D C 1
ATOM 4368 O O . ILE D 1 134 ? 174.55000 338.34500 317.20700 1.000 21.58721 200 ILE D O 1
ATOM 4373 N N . LYS D 1 135 ? 175.17800 336.34000 318.02800 1.000 16.15638 201 LYS D N 1
ATOM 4374 C CA . LYS D 1 135 ? 173.90000 335.98100 318.61900 1.000 21.23515 201 LYS D CA 1
ATOM 4375 C C . LYS D 1 135 ? 174.13900 335.87600 320.11600 1.000 15.52290 201 LYS D C 1
ATOM 4376 O O . LYS D 1 135 ? 175.04200 335.14900 320.54000 1.000 17.84319 201 LYS D O 1
ATOM 4382 N N . VAL D 1 136 ? 173.37300 336.61900 320.90800 1.000 19.24543 202 VAL D N 1
ATOM 4383 C CA . VAL D 1 136 ? 173.64600 336.71600 322.33800 1.000 15.05231 202 VAL D CA 1
ATOM 4384 C C . VAL D 1 136 ? 172.38000 336.39200 323.12500 1.000 23.18919 202 VAL D C 1
ATOM 4385 O O . VAL D 1 136 ? 171.31200 336.95700 322.86500 1.000 20.54592 202 VAL D O 1
ATOM 4389 N N . ALA D 1 137 ? 172.50200 335.47000 324.07400 1.000 18.64458 203 ALA D N 1
ATOM 4390 C CA . ALA D 1 137 ? 171.42900 335.18800 325.01700 1.000 21.49220 203 ALA D CA 1
ATOM 4391 C C . ALA D 1 137 ? 171.60800 336.05100 326.25800 1.000 19.89082 203 ALA D C 1
ATOM 4392 O O . ALA D 1 137 ? 172.73000 336.36700 326.65700 1.000 19.32895 203 ALA D O 1
ATOM 4394 N N . LEU D 1 138 ? 170.48200 336.46700 326.84500 1.000 23.57572 204 LEU D N 1
ATOM 4395 C CA . LEU D 1 138 ? 170.47000 337.44000 327.93100 1.000 16.08868 204 LEU D CA 1
ATOM 4396 C C . LEU D 1 138 ? 169.47200 337.00700 328.99700 1.000 19.70760 204 LEU D C 1
ATOM 4397 O O . LEU D 1 138 ? 168.42300 336.43900 328.68300 1.000 17.80075 204 LEU D O 1
ATOM 4402 N N . GLN D 1 139 ? 169.79000 337.29400 330.26000 1.000 19.94737 205 GLN D N 1
ATOM 4403 C CA . GLN D 1 139 ? 168.82000 336.99500 331.31100 1.000 17.85258 205 GLN D CA 1
ATOM 4404 C C . GLN D 1 139 ? 169.05800 337.89400 332.51900 1.000 15.69008 205 GLN D C 1
ATOM 4405 O O . GLN D 1 139 ? 170.12400 338.50000 332.67700 1.000 17.36871 205 GLN D O 1
ATOM 4411 N N . ASN D 1 140 ? 168.02300 337.98200 333.35800 1.000 20.49354 206 ASN D N 1
ATOM 4412 C CA . ASN D 1 140 ? 168.02000 338.69100 334.63700 1.000 16.41524 206 ASN D CA 1
ATOM 4413 C C . ASN D 1 140 ? 168.11200 340.19900 334.42300 1.000 18.09138 206 ASN D C 1
ATOM 4414 O O . ASN D 1 140 ? 169.17100 340.79900 334.65000 1.000 18.07436 206 ASN D O 1
ATOM 4419 N N . PRO D 1 141 ? 167.01300 340.83700 334.00100 1.000 16.11064 207 PRO D N 1
ATOM 4420 C CA . PRO D 1 141 ? 167.03900 342.27400 333.69000 1.000 21.99822 207 PRO D CA 1
ATOM 4421 C C . PRO D 1 141 ? 167.51700 343.13200 334.85100 1.000 25.72508 207 PRO D C 1
ATOM 4422 O O . PRO D 1 141 ? 167.25700 342.83800 336.02400 1.000 23.34515 207 PRO D O 1
ATOM 4426 N N . LYS D 1 142 ? 168.23200 344.20200 334.50300 1.000 21.70976 208 LYS D N 1
ATOM 4427 C CA . LYS D 1 142 ? 168.59300 345.26200 335.43600 1.000 23.40998 208 LYS D CA 1
ATOM 4428 C C . LYS D 1 142 ? 167.57200 346.39600 335.34400 1.000 36.61175 208 LYS D C 1
ATOM 4429 O O . LYS D 1 142 ? 167.27800 347.06400 336.33700 1.000 33.15554 208 LYS D O 1
ATOM 4435 N N . SER E 1 2 ? 188.25300 316.07400 319.62900 1.000 39.45625 68 SER E N 1
ATOM 4436 C CA . SER E 1 2 ? 189.58700 315.48300 319.62900 1.000 34.47156 68 SER E CA 1
ATOM 4437 C C . SER E 1 2 ? 190.03000 315.14700 321.06300 1.000 42.39877 68 SER E C 1
ATOM 4438 O O . SER E 1 2 ? 189.94200 315.98500 321.96000 1.000 25.56103 68 SER E O 1
ATOM 4441 N N . SER E 1 3 ? 190.49900 313.91800 321.28000 1.000 36.48457 69 SER E N 1
ATOM 4442 C CA . SER E 1 3 ? 190.73900 313.44500 322.63600 1.000 35.57163 69 SER E CA 1
ATOM 4443 C C . SER E 1 3 ? 191.90900 312.47000 322.64200 1.000 40.40908 69 SER E C 1
ATOM 4444 O O . SER E 1 3 ? 192.03800 311.64700 321.73000 1.000 35.00750 69 SER E O 1
ATOM 4447 N N . GLU E 1 4 ? 192.75200 312.56200 323.67600 1.000 25.63074 70 GLU E N 1
ATOM 4448 C CA . GLU E 1 4 ? 193.95800 311.74400 323.77200 1.000 26.61181 70 GLU E CA 1
ATOM 4449 C C . GLU E 1 4 ? 194.11000 311.19800 325.18700 1.000 22.58568 70 GLU E C 1
ATOM 4450 O O . GLU E 1 4 ? 193.57700 311.75700 326.14700 1.000 22.41861 70 GLU E O 1
ATOM 4456 N N . THR E 1 5 ? 194.88100 310.11100 325.30300 1.000 23.41628 71 THR E N 1
ATOM 4457 C CA . THR E 1 5 ? 195.15800 309.45100 326.57500 1.000 26.60853 71 THR E CA 1
ATOM 4458 C C . THR E 1 5 ? 196.64800 309.53300 326.88600 1.000 23.80053 71 THR E C 1
ATOM 4459 O O . THR E 1 5 ? 197.48800 309.30300 326.00800 1.000 22.81413 71 THR E O 1
ATOM 4463 N N . PHE E 1 6 ? 196.97900 309.85400 328.14100 1.000 22.36132 72 PHE E N 1
ATOM 4464 C CA . PHE E 1 6 ? 198.35500 309.86400 328.61300 1.000 20.07410 72 PHE E CA 1
ATOM 4465 C C . PHE E 1 6 ? 198.47200 309.00700 329.86200 1.000 24.72063 72 PHE E C 1
ATOM 4466 O O . PHE E 1 6 ? 197.57600 309.00200 330.70900 1.000 20.98490 72 PHE E O 1
ATOM 4474 N N . VAL E 1 7 ? 199.57500 308.27500 329.96400 1.000 23.34837 73 VAL E N 1
ATOM 4475 C CA . VAL E 1 7 ? 199.87300 307.44200 331.12400 1.000 22.10084 73 VAL E CA 1
ATOM 4476 C C . VAL E 1 7 ? 201.24000 307.85000 331.64800 1.000 23.46020 73 VAL E C 1
ATOM 4477 O O . VAL E 1 7 ? 202.19900 307.94300 330.87500 1.000 28.93349 73 VAL E O 1
ATOM 4481 N N . PHE E 1 8 ? 201.33300 308.11000 332.95100 1.000 20.27136 74 PHE E N 1
ATOM 4482 C CA . PHE E 1 8 ? 202.62600 308.38200 333.55600 1.000 19.53824 74 PHE E CA 1
ATOM 4483 C C . PHE E 1 8 ? 202.68600 307.67800 334.89700 1.000 19.11483 74 PHE E C 1
ATOM 4484 O O . PHE E 1 8 ? 201.67900 307.18400 335.40600 1.000 20.01166 74 PHE E O 1
ATOM 4492 N N . THR E 1 9 ? 203.88600 307.60300 335.45900 1.000 23.25387 75 THR E N 1
ATOM 4493 C CA . THR E 1 9 ? 204.07500 306.91300 336.72400 1.000 21.88199 75 THR E CA 1
ATOM 4494 C C . THR E 1 9 ? 204.83300 307.79700 337.69900 1.000 26.01551 75 THR E C 1
ATOM 4495 O O . THR E 1 9 ? 205.58400 308.69400 337.31100 1.000 23.78378 75 THR E O 1
ATOM 4499 N N . LYS E 1 10 ? 204.61600 307.52000 338.97900 1.000 18.25788 76 LYS E N 1
ATOM 4500 C CA . LYS E 1 10 ? 205.41600 308.05800 340.06600 1.000 20.36230 76 LYS E CA 1
ATOM 4501 C C . LYS E 1 10 ? 205.94300 306.85500 340.82400 1.000 20.08592 76 LYS E C 1
ATOM 4502 O O . LYS E 1 10 ? 205.15700 306.05500 341.34100 1.000 18.25324 76 LYS E O 1
ATOM 4508 N N . ASP E 1 11 ? 207.25500 306.70000 340.85200 1.000 19.28567 77 ASP E N 1
ATOM 4509 C CA . ASP E 1 11 ? 207.83600 305.44500 341.29100 1.000 22.00178 77 ASP E CA 1
ATOM 4510 C C . ASP E 1 11 ? 208.59900 305.62400 342.59200 1.000 21.61070 77 ASP E C 1
ATOM 4511 O O . ASP E 1 11 ? 208.81900 306.74000 343.07200 1.000 26.75280 77 ASP E O 1
ATOM 4516 N N . ASN E 1 12 ? 208.97300 304.48400 343.16900 1.000 20.45091 78 ASN E N 1
ATOM 4517 C CA . ASN E 1 12 ? 209.81900 304.43700 344.36000 1.000 22.13896 78 ASN E CA 1
ATOM 4518 C C . ASN E 1 12 ? 209.14500 305.09600 345.55800 1.000 22.19755 78 ASN E C 1
ATOM 4519 O O . ASN E 1 12 ? 209.78900 305.78300 346.35300 1.000 24.80319 78 ASN E O 1
ATOM 4524 N N . LEU E 1 13 ? 207.83800 304.89900 345.68100 1.000 23.09842 79 LEU E N 1
ATOM 4525 C CA . LEU E 1 13 ? 207.13200 305.37500 346.86300 1.000 19.99174 79 LEU E CA 1
ATOM 4526 C C . LEU E 1 13 ? 207.49700 304.49800 348.05200 1.000 17.63471 79 LEU E C 1
ATOM 4527 O O . LEU E 1 13 ? 207.59200 303.27100 347.93800 1.000 15.65763 79 LEU E O 1
ATOM 4532 N N . VAL E 1 14 ? 207.69500 305.13800 349.20200 1.000 17.10885 80 VAL E N 1
ATOM 4533 C CA . VAL E 1 14 ? 207.91300 304.40900 350.44400 1.000 14.39495 80 VAL E CA 1
ATOM 4534 C C . VAL E 1 14 ? 206.72500 304.68600 351.35500 1.000 12.82103 80 VAL E C 1
ATOM 4535 O O . VAL E 1 14 ? 205.80300 305.41800 350.97600 1.000 14.30086 80 VAL E O 1
ATOM 4539 N N . GLY E 1 15 ? 206.73000 304.07900 352.54900 1.000 15.59738 81 GLY E N 1
ATOM 4540 C CA . GLY E 1 15 ? 205.53800 304.05600 353.38600 1.000 15.87568 81 GLY E CA 1
ATOM 4541 C C . GLY E 1 15 ? 205.03100 305.42900 353.78800 1.000 16.85800 81 GLY E C 1
ATOM 4542 O O . GLY E 1 15 ? 203.81800 305.62900 353.95100 1.000 15.72904 81 GLY E O 1
ATOM 4543 N N . ASN E 1 16 ? 205.93700 306.39600 353.94700 1.000 15.84713 82 ASN E N 1
ATOM 4544 C CA . ASN E 1 16 ? 205.54900 307.74700 354.34000 1.000 22.84267 82 ASN E CA 1
ATOM 4545 C C . ASN E 1 16 ? 205.69300 308.76400 353.20500 1.000 19.73815 82 ASN E C 1
ATOM 4546 O O . ASN E 1 16 ? 205.78300 309.97100 353.46600 1.000 17.91496 82 ASN E O 1
ATOM 4551 N N . THR E 1 17 ? 205.73000 308.30700 351.95600 1.000 17.10631 83 THR E N 1
ATOM 4552 C CA . THR E 1 17 ? 205.80100 309.23200 350.83300 1.000 15.20190 83 THR E CA 1
ATOM 4553 C C . THR E 1 17 ? 204.58400 310.15500 350.80400 1.000 16.97867 83 THR E C 1
ATOM 4554 O O . THR E 1 17 ? 203.45900 309.73700 351.08100 1.000 14.77124 83 THR E O 1
ATOM 4558 N N . GLN E 1 18 ? 204.81600 311.41900 350.44900 1.000 17.94427 84 GLN E N 1
ATOM 4559 C CA . GLN E 1 18 ? 203.73100 312.37500 350.26200 1.000 11.32221 84 GLN E CA 1
ATOM 4560 C C . GLN E 1 18 ? 204.02700 313.24100 349.03900 1.000 14.54116 84 GLN E C 1
ATOM 4561 O O . GLN E 1 18 ? 205.18200 313.40900 348.64000 1.000 17.70647 84 GLN E O 1
ATOM 4567 N N . GLY E 1 19 ? 202.97300 313.80500 348.45600 1.000 16.18631 85 GLY E N 1
ATOM 4568 C CA . GLY E 1 19 ? 203.15000 314.66400 347.30000 1.000 15.24466 85 GLY E CA 1
ATOM 4569 C C . GLY E 1 19 ? 201.82000 315.04700 346.67700 1.000 19.25521 85 GLY E C 1
ATOM 4570 O O . GLY E 1 19 ? 200.74800 314.87100 347.26800 1.000 17.00099 85 GLY E O 1
ATOM 4571 N N . SER E 1 20 ? 201.91500 315.60800 345.47300 1.000 15.19411 86 SER E N 1
ATOM 4572 C CA . SER E 1 20 ? 200.70700 315.96800 344.75600 1.000 17.35719 86 SER E CA 1
ATOM 4573 C C . SER E 1 20 ? 200.98400 315.98600 343.26400 1.000 17.93836 86 SER E C 1
ATOM 4574 O O . SER E 1 20 ? 202.11800 316.20400 342.83100 1.000 20.49123 86 SER E O 1
ATOM 4577 N N . PHE E 1 21 ? 199.92700 315.74200 342.49600 1.000 14.77917 87 PHE E N 1
ATOM 4578 C CA . PHE E 1 21 ? 199.89900 315.96000 341.05500 1.000 15.80830 87 PHE E CA 1
ATOM 4579 C C . PHE E 1 21 ? 198.97900 317.13500 340.77500 1.000 15.85350 87 PHE E C 1
ATOM 4580 O O . PHE E 1 21 ? 197.80500 317.09800 341.14700 1.000 21.15359 87 PHE E O 1
ATOM 4588 N N . THR E 1 22 ? 199.48100 318.14800 340.06900 1.000 18.06234 88 THR E N 1
ATOM 4589 C CA . THR E 1 22 ? 198.64100 319.24800 339.61900 1.000 18.08905 88 THR E CA 1
ATOM 4590 C C . THR E 1 22 ? 198.41700 319.05400 338.12400 1.000 18.19993 88 THR E C 1
ATOM 4591 O O . THR E 1 22 ? 199.36000 319.12900 337.32200 1.000 15.13226 88 THR E O 1
ATOM 4595 N N . PHE E 1 23 ? 197.16700 318.78500 337.76200 1.000 19.65006 89 PHE E N 1
ATOM 4596 C CA . PHE E 1 23 ? 196.83200 318.40200 336.39700 1.000 16.89505 89 PHE E CA 1
ATOM 4597 C C . PHE E 1 23 ? 196.64600 319.64500 335.54000 1.000 17.09412 89 PHE E C 1
ATOM 4598 O O . PHE E 1 23 ? 195.79900 320.49400 335.83500 1.000 19.40994 89 PHE E O 1
ATOM 4606 N N . GLY E 1 24 ? 197.43000 319.73100 334.47500 1.000 21.06785 90 GLY E N 1
ATOM 4607 C CA . GLY E 1 24 ? 197.50900 320.91100 333.65000 1.000 21.10997 90 GLY E CA 1
ATOM 4608 C C . GLY E 1 24 ? 198.95900 321.16600 333.30400 1.000 24.48763 90 GLY E C 1
ATOM 4609 O O . GLY E 1 24 ? 199.80800 320.26600 333.37400 1.000 20.57691 90 GLY E O 1
ATOM 4610 N N . PRO E 1 25 ? 199.28000 322.41000 332.94000 1.000 20.15902 91 PRO E N 1
ATOM 4611 C CA . PRO E 1 25 ? 200.68200 322.76400 332.67100 1.000 22.51528 91 PRO E CA 1
ATOM 4612 C C . PRO E 1 25 ? 201.60700 322.56600 333.85600 1.000 22.58468 91 PRO E C 1
ATOM 4613 O O . PRO E 1 25 ? 202.82300 322.58600 333.66900 1.000 23.95404 91 PRO E O 1
ATOM 4617 N N . SER E 1 26 ? 201.08700 322.39700 335.06700 1.000 19.76788 92 SER E N 1
ATOM 4618 C CA . SER E 1 26 ? 201.92700 322.14900 336.23200 1.000 22.25718 92 SER E CA 1
ATOM 4619 C C . SER E 1 26 ? 202.24300 320.67500 336.43800 1.000 20.67209 92 SER E C 1
ATOM 4620 O O . SER E 1 26 ? 202.84200 320.32500 337.45900 1.000 24.33572 92 SER E O 1
ATOM 4623 N N . LEU E 1 27 ? 201.86600 319.81200 335.49000 1.000 16.10560 93 LEU E N 1
ATOM 4624 C CA . LEU E 1 27 ? 202.03100 318.36300 335.62900 1.000 19.99255 93 LEU E CA 1
ATOM 4625 C C . LEU E 1 27 ? 203.45400 317.98600 335.22200 1.000 24.08958 93 LEU E C 1
ATOM 4626 O O . LEU E 1 27 ? 203.72300 317.52600 334.10600 1.000 31.33787 93 LEU E O 1
ATOM 4631 N N . SER E 1 28 ? 204.37900 318.18700 336.16800 1.000 24.36319 94 SER E N 1
ATOM 4632 C CA . SER E 1 28 ? 205.79400 317.89500 335.95000 1.000 29.66909 94 SER E CA 1
ATOM 4633 C C . SER E 1 28 ? 206.02600 316.42500 335.63600 1.000 34.80099 94 SER E C 1
ATOM 4634 O O . SER E 1 28 ? 206.95500 316.08700 334.89100 1.000 32.26438 94 SER E O 1
ATOM 4637 N N . ASP E 1 29 ? 205.20900 315.53900 336.20400 1.000 27.34354 95 ASP E N 1
ATOM 4638 C CA . ASP E 1 29 ? 205.39700 314.10600 336.01100 1.000 30.11425 95 ASP E CA 1
ATOM 4639 C C . ASP E 1 29 ? 205.01000 313.62900 334.62000 1.000 28.23696 95 ASP E C 1
ATOM 4640 O O . ASP E 1 29 ? 205.24000 312.45900 334.29900 1.000 31.88567 95 ASP E O 1
ATOM 4645 N N . CYS E 1 30 ? 204.43700 314.47700 333.78000 1.000 27.93708 96 CYS E N 1
ATOM 4646 C CA . CYS E 1 30 ? 204.02400 314.05800 332.44400 1.000 24.08760 96 CYS E CA 1
ATOM 4647 C C . CYS E 1 30 ? 204.42300 315.14400 331.45700 1.000 26.99731 96 CYS E C 1
ATOM 4648 O O . CYS E 1 30 ? 203.58500 315.93200 330.99400 1.000 28.32857 96 CYS E O 1
ATOM 4651 N N . PRO E 1 31 ? 205.71500 315.23400 331.12300 1.000 34.73041 97 PRO E N 1
ATOM 4652 C CA . PRO E 1 31 ? 206.15700 316.23800 330.14000 1.000 38.28714 97 PRO E CA 1
ATOM 4653 C C . PRO E 1 31 ? 205.49800 316.10100 328.77500 1.000 27.19967 97 PRO E C 1
ATOM 4654 O O . PRO E 1 31 ? 205.31400 317.11300 328.08400 1.000 33.93052 97 PRO E O 1
ATOM 4658 N N . ALA E 1 32 ? 205.13400 314.88500 328.35900 1.000 29.67778 98 ALA E N 1
ATOM 4659 C CA . ALA E 1 32 ? 204.51600 314.72300 327.04500 1.000 37.05975 98 ALA E CA 1
ATOM 4660 C C . ALA E 1 32 ? 203.19900 315.49000 326.95700 1.000 40.99252 98 ALA E C 1
ATOM 4661 O O . ALA E 1 32 ? 202.93200 316.17400 325.96100 1.000 39.75010 98 ALA E O 1
ATOM 4663 N N . PHE E 1 33 ? 202.37300 315.41100 328.00100 1.000 30.94422 99 PHE E N 1
ATOM 4664 C CA . PHE E 1 33 ? 201.13600 316.18400 328.02400 1.000 27.63191 99 PHE E CA 1
ATOM 4665 C C . PHE E 1 33 ? 201.41400 317.67100 328.20800 1.000 33.67655 99 PHE E C 1
ATOM 4666 O O . PHE E 1 33 ? 200.81900 318.51100 327.52200 1.000 37.52938 99 PHE E O 1
ATOM 4674 N N . LYS E 1 34 ? 202.32500 318.01600 329.11600 1.000 33.21115 100 LYS E N 1
ATOM 4675 C CA . LYS E 1 34 ? 202.52000 319.41800 329.46900 1.000 30.81127 100 LYS E CA 1
ATOM 4676 C C . LYS E 1 34 ? 203.19700 320.19800 328.34900 1.000 38.16270 100 LYS E C 1
ATOM 4677 O O . LYS E 1 34 ? 202.79100 321.32200 328.03800 1.000 34.29682 100 LYS E O 1
ATOM 4683 N N . ASP E 1 35 ? 204.23900 319.62700 327.73800 1.000 33.60700 101 ASP E N 1
ATOM 4684 C CA . ASP E 1 35 ? 205.03500 320.34100 326.74600 1.000 34.72314 101 ASP E CA 1
ATOM 4685 C C . ASP E 1 35 ? 204.73000 319.94200 325.31000 1.000 35.83051 101 ASP E C 1
ATOM 4686 O O . ASP E 1 35 ? 205.13400 320.65700 324.38900 1.000 40.55767 101 ASP E O 1
ATOM 4691 N N . GLY E 1 36 ? 204.05200 318.82100 325.09500 1.000 31.84588 102 GLY E N 1
ATOM 4692 C CA . GLY E 1 36 ? 203.63200 318.45600 323.75900 1.000 31.19471 102 GLY E CA 1
ATOM 4693 C C . GLY E 1 36 ? 202.26000 318.99300 323.41800 1.000 27.70042 102 GLY E C 1
ATOM 4694 O O . GLY E 1 36 ? 202.14200 320.02700 322.75900 1.000 29.90683 102 GLY E O 1
ATOM 4695 N N . ILE E 1 37 ? 201.21600 318.33000 323.91700 1.000 35.12370 103 ILE E N 1
ATOM 4696 C CA . ILE E 1 37 ? 199.87300 318.54800 323.39300 1.000 34.68934 103 ILE E CA 1
ATOM 4697 C C . ILE E 1 37 ? 199.30400 319.89800 323.84300 1.000 35.76817 103 ILE E C 1
ATOM 4698 O O . ILE E 1 37 ? 198.61600 320.57900 323.06600 1.000 29.31255 103 ILE E O 1
ATOM 4703 N N . LEU E 1 38 ? 199.59700 320.32700 325.07800 1.000 29.05664 104 LEU E N 1
ATOM 4704 C CA . LEU E 1 38 ? 199.02900 321.58200 325.57300 1.000 28.53993 104 LEU E CA 1
ATOM 4705 C C . LEU E 1 38 ? 199.57100 322.79000 324.82200 1.000 28.31865 104 LEU E C 1
ATOM 4706 O O . LEU E 1 38 ? 198.89100 323.81800 324.73400 1.000 37.87679 104 LEU E O 1
ATOM 4711 N N . LYS E 1 39 ? 200.78500 322.70300 324.29100 1.000 32.65565 105 LYS E N 1
ATOM 4712 C CA . LYS E 1 39 ? 201.31300 323.82200 323.52600 1.000 38.23647 105 LYS E CA 1
ATOM 4713 C C . LYS E 1 39 ? 200.74200 323.88500 322.11700 1.000 34.41360 105 LYS E C 1
ATOM 4714 O O . LYS E 1 39 ? 201.02500 324.84600 321.39400 1.000 34.06779 105 LYS E O 1
ATOM 4720 N N . ALA E 1 40 ? 199.92900 322.90800 321.71700 1.000 32.95409 106 ALA E N 1
ATOM 4721 C CA . ALA E 1 40 ? 199.36600 322.87500 320.37700 1.000 27.68838 106 ALA E CA 1
ATOM 4722 C C . ALA E 1 40 ? 197.88900 323.25900 320.32700 1.000 30.33031 106 ALA E C 1
ATOM 4723 O O . ALA E 1 40 ? 197.33200 323.34700 319.22300 1.000 28.73249 106 ALA E O 1
ATOM 4725 N N . TYR E 1 41 ? 197.24800 323.50100 321.47900 1.000 18.11830 107 TYR E N 1
ATOM 4726 C CA . TYR E 1 41 ? 195.82700 323.83500 321.53700 1.000 21.48651 107 TYR E CA 1
ATOM 4727 C C . TYR E 1 41 ? 195.58100 324.98100 322.51100 1.000 20.88520 107 TYR E C 1
ATOM 4728 O O . TYR E 1 41 ? 196.28000 325.13100 323.51500 1.000 23.31658 107 TYR E O 1
ATOM 4737 N N . HIS E 1 42 ? 194.54800 325.77100 322.21600 1.000 21.07520 108 HIS E N 1
ATOM 4738 C CA . HIS E 1 42 ? 194.16100 326.86300 323.10800 1.000 17.76234 108 HIS E CA 1
ATOM 4739 C C . HIS E 1 42 ? 193.49700 326.36100 324.38200 1.000 21.91993 108 HIS E C 1
ATOM 4740 O O . HIS E 1 42 ? 193.56200 327.04000 325.41200 1.000 22.11836 108 HIS E O 1
ATOM 4747 N N . GLU E 1 43 ? 192.79500 325.23000 324.31600 1.000 19.49528 109 GLU E N 1
ATOM 4748 C CA . GLU E 1 43 ? 191.90700 324.80400 325.39000 1.000 23.27578 109 GLU E CA 1
ATOM 4749 C C . GLU E 1 43 ? 192.01200 323.30200 325.58300 1.000 16.84640 109 GLU E C 1
ATOM 4750 O O . GLU E 1 43 ? 192.17500 322.55000 324.61900 1.000 18.80157 109 GLU E O 1
ATOM 4756 N N . TYR E 1 44 ? 191.86300 322.87200 326.83400 1.000 17.90521 110 TYR E N 1
ATOM 4757 C CA . TYR E 1 44 ? 191.84800 321.45500 327.17600 1.000 16.67391 110 TYR E CA 1
ATOM 4758 C C . TYR E 1 44 ? 190.86500 321.23200 328.31100 1.000 18.75130 110 TYR E C 1
ATOM 4759 O O . TYR E 1 44 ? 190.49300 322.15600 329.03400 1.000 16.75821 110 TYR E O 1
ATOM 4768 N N . LYS E 1 45 ? 190.46600 319.98000 328.48900 1.000 19.01883 111 LYS E N 1
ATOM 4769 C CA . LYS E 1 45 ? 189.85100 319.60100 329.75000 1.000 14.38434 111 LYS E CA 1
ATOM 4770 C C . LYS E 1 45 ? 190.10700 318.12500 329.95500 1.000 18.97380 111 LYS E C 1
ATOM 4771 O O . LYS E 1 45 ? 190.01000 317.32400 329.02200 1.000 20.12214 111 LYS E O 1
ATOM 4777 N N . ILE E 1 46 ? 190.49200 317.78100 331.16800 1.000 15.54565 112 ILE E N 1
ATOM 4778 C CA . ILE E 1 46 ? 190.76900 316.39700 331.51000 1.000 16.02623 112 ILE E CA 1
ATOM 4779 C C . ILE E 1 46 ? 189.44800 315.77800 331.93900 1.000 18.15682 112 ILE E C 1
ATOM 4780 O O . ILE E 1 46 ? 188.83400 316.23300 332.90600 1.000 16.55992 112 ILE E O 1
ATOM 4785 N N . THR E 1 47 ? 188.99000 314.76200 331.20100 1.000 15.33545 113 THR E N 1
ATOM 4786 C CA . THR E 1 47 ? 187.66200 314.21000 331.42500 1.000 19.48861 113 THR E CA 1
ATOM 4787 C C . THR E 1 47 ? 187.67400 312.91600 332.22600 1.000 20.98497 113 THR E C 1
ATOM 4788 O O . THR E 1 47 ? 186.60000 312.41200 332.57100 1.000 21.24860 113 THR E O 1
ATOM 4792 N N . SER E 1 48 ? 188.85000 312.37300 332.52900 1.000 18.46304 114 SER E N 1
ATOM 4793 C CA . SER E 1 48 ? 188.93400 311.20700 333.39300 1.000 16.54954 114 SER E CA 1
ATOM 4794 C C . SER E 1 48 ? 190.34500 311.11400 333.95100 1.000 15.26557 114 SER E C 1
ATOM 4795 O O . SER E 1 48 ? 191.31500 311.42900 333.25800 1.000 13.67172 114 SER E O 1
ATOM 4798 N N . ILE E 1 49 ? 190.45800 310.67600 335.20700 1.000 16.79981 115 ILE E N 1
ATOM 4799 C CA . ILE E 1 49 ? 191.75300 310.34600 335.79300 1.000 14.85297 115 ILE E CA 1
ATOM 4800 C C . ILE E 1 49 ? 191.62100 309.00100 336.48500 1.000 15.31405 115 ILE E C 1
ATOM 4801 O O . ILE E 1 49 ? 190.79300 308.84600 337.38600 1.000 16.19200 115 ILE E O 1
ATOM 4806 N N . LEU E 1 50 ? 192.43600 308.03900 336.07600 1.000 17.46004 116 LEU E N 1
ATOM 4807 C CA . LEU E 1 50 ? 192.56400 306.77000 336.77400 1.000 18.93233 116 LEU E CA 1
ATOM 4808 C C . LEU E 1 50 ? 193.82600 306.82700 337.62100 1.000 18.57949 116 LEU E C 1
ATOM 4809 O O . LEU E 1 50 ? 194.92200 307.08200 337.10900 1.000 17.38708 116 LEU E O 1
ATOM 4814 N N . LEU E 1 51 ? 193.66300 306.61600 338.91600 1.000 16.89685 117 LEU E N 1
ATOM 4815 C CA . LEU E 1 51 ? 194.76900 306.60300 339.86100 1.000 19.20117 117 LEU E CA 1
ATOM 4816 C C . LEU E 1 51 ? 194.94300 305.16900 340.34400 1.000 16.51039 117 LEU E C 1
ATOM 4817 O O . LEU E 1 51 ? 194.10300 304.65800 341.09800 1.000 19.08228 117 LEU E O 1
ATOM 4822 N N . GLN E 1 52 ? 196.01800 304.52200 339.90400 1.000 15.34474 118 GLN E N 1
ATOM 4823 C CA . GLN E 1 52 ? 196.35100 303.16700 340.31900 1.000 17.30040 118 GLN E CA 1
ATOM 4824 C C . GLN E 1 52 ? 197.52100 303.20200 341.29200 1.000 21.21680 118 GLN E C 1
ATOM 4825 O O . GLN E 1 52 ? 198.54900 303.82400 341.00500 1.000 16.24711 118 GLN E O 1
ATOM 4831 N N . PHE E 1 53 ? 197.38300 302.52500 342.43100 1.000 18.44064 119 PHE E N 1
ATOM 4832 C CA . PHE E 1 53 ? 198.53100 302.27600 343.29900 1.000 16.96298 119 PHE E CA 1
ATOM 4833 C C . PHE E 1 53 ? 198.91700 300.81300 343.15000 1.000 19.70318 119 PHE E C 1
ATOM 4834 O O . PHE E 1 53 ? 198.10500 299.92500 343.42100 1.000 18.42723 119 PHE E O 1
ATOM 4842 N N . VAL E 1 54 ? 200.13200 300.56200 342.67000 1.000 22.64719 120 VAL E N 1
ATOM 4843 C CA . VAL E 1 54 ? 200.63100 299.20600 342.47500 1.000 19.66652 120 VAL E CA 1
ATOM 4844 C C . VAL E 1 54 ? 201.59800 298.90100 343.60800 1.000 22.91999 120 VAL E C 1
ATOM 4845 O O . VAL E 1 54 ? 202.62400 299.57300 343.75700 1.000 16.81353 120 VAL E O 1
ATOM 4849 N N . SER E 1 55 ? 201.27400 297.90400 344.41700 1.000 20.20929 121 SER E N 1
ATOM 4850 C CA . SER E 1 55 ? 202.08100 297.64100 345.59500 1.000 18.00024 121 SER E CA 1
ATOM 4851 C C . SER E 1 55 ? 203.29600 296.80700 345.22800 1.000 19.71493 121 SER E C 1
ATOM 4852 O O . SER E 1 55 ? 203.19700 295.84800 344.45600 1.000 20.04681 121 SER E O 1
ATOM 4855 N N . GLU E 1 56 ? 204.45400 297.19300 345.76800 1.000 14.04313 122 GLU E N 1
ATOM 4856 C CA . GLU E 1 56 ? 205.60300 296.29900 345.84300 1.000 19.89933 122 GLU E CA 1
ATOM 4857 C C . GLU E 1 56 ? 206.02200 296.04700 347.28900 1.000 20.60694 122 GLU E C 1
ATOM 4858 O O . GLU E 1 56 ? 207.15600 295.62500 347.54500 1.000 20.12599 122 GLU E O 1
ATOM 4864 N N . ALA E 1 57 ? 205.11400 296.26600 348.23500 1.000 18.24048 123 ALA E N 1
ATOM 4865 C CA . ALA E 1 57 ? 205.44900 296.21700 349.65000 1.000 15.99380 123 ALA E CA 1
ATOM 4866 C C . ALA E 1 57 ? 205.63400 294.78100 350.14400 1.000 19.91716 123 ALA E C 1
ATOM 4867 O O . ALA E 1 57 ? 205.10600 293.81800 349.57700 1.000 21.10812 123 ALA E O 1
ATOM 4869 N N . SER E 1 58 ? 206.37600 294.66000 351.24300 1.000 16.66814 124 SER E N 1
ATOM 4870 C CA . SER E 1 58 ? 206.47800 293.38600 351.94000 1.000 22.83597 124 SER E CA 1
ATOM 4871 C C . SER E 1 58 ? 205.09100 292.91400 352.35600 1.000 26.83866 124 SER E C 1
ATOM 4872 O O . SER E 1 58 ? 204.24700 293.71300 352.77500 1.000 23.33644 124 SER E O 1
ATOM 4875 N N . SER E 1 59 ? 204.85100 291.60800 352.22100 1.000 26.57189 125 SER E N 1
ATOM 4876 C CA . SER E 1 59 ? 203.58000 291.03000 352.64200 1.000 26.08405 125 SER E CA 1
ATOM 4877 C C . SER E 1 59 ? 203.28500 291.31200 354.10700 1.000 27.44642 125 SER E C 1
ATOM 4878 O O . SER E 1 59 ? 202.11700 291.25700 354.51300 1.000 29.08134 125 SER E O 1
ATOM 4881 N N . THR E 1 60 ? 204.30800 291.64100 354.90100 1.000 23.45541 126 THR E N 1
ATOM 4882 C CA . THR E 1 60 ? 204.14000 291.97600 356.30500 1.000 25.00329 126 THR E CA 1
ATOM 4883 C C . THR E 1 60 ? 204.23700 293.47400 356.56300 1.000 26.79693 126 THR E C 1
ATOM 4884 O O . THR E 1 60 ? 204.39000 293.89000 357.71600 1.000 22.76014 126 THR E O 1
ATOM 4888 N N . SER E 1 61 ? 204.12700 294.29600 355.52400 1.000 17.31669 127 SER E N 1
ATOM 4889 C CA . SER E 1 61 ? 204.12200 295.72300 355.79100 1.000 20.01761 127 SER E CA 1
ATOM 4890 C C . SER E 1 61 ? 202.74000 296.16600 356.27200 1.000 26.26784 127 SER E C 1
ATOM 4891 O O . SER E 1 61 ? 201.77200 295.39800 356.27200 1.000 23.92213 127 SER E O 1
ATOM 4894 N N . SER E 1 62 ? 202.67200 297.41300 356.72700 1.000 28.97947 128 SER E N 1
ATOM 4895 C CA . SER E 1 62 ? 201.47900 297.99300 357.33200 1.000 19.12763 128 SER E CA 1
ATOM 4896 C C . SER E 1 62 ? 201.21100 299.34400 356.68900 1.000 22.38654 128 SER E C 1
ATOM 4897 O O . SER E 1 62 ? 202.05400 299.89700 355.97500 1.000 25.71684 128 SER E O 1
ATOM 4900 N N . GLY E 1 63 ? 200.03000 299.87700 356.96100 1.000 17.84121 129 GLY E N 1
ATOM 4901 C CA . GLY E 1 63 ? 199.74300 301.27100 356.67100 1.000 18.29571 129 GLY E CA 1
ATOM 4902 C C . GLY E 1 63 ? 198.95800 301.46200 355.38500 1.000 19.59248 129 GLY E C 1
ATOM 4903 O O . GLY E 1 63 ? 198.58500 300.51400 354.68600 1.000 17.56599 129 GLY E O 1
ATOM 4904 N N . SER E 1 64 ? 198.70400 302.73200 355.08200 1.000 12.74283 130 SER E N 1
ATOM 4905 C CA . SER E 1 64 ? 197.95700 303.08000 353.88400 1.000 15.99967 130 SER E CA 1
ATOM 4906 C C . SER E 1 64 ? 198.53200 304.34400 353.26800 1.000 15.87514 130 SER E C 1
ATOM 4907 O O . SER E 1 64 ? 199.24600 305.11400 353.91900 1.000 15.58366 130 SER E O 1
ATOM 4910 N N . ILE E 1 65 ? 198.17600 304.56000 352.00500 1.000 17.05361 131 ILE E N 1
ATOM 4911 C CA . ILE E 1 65 ? 198.45300 305.79300 351.27800 1.000 15.48203 131 ILE E CA 1
ATOM 4912 C C . ILE E 1 65 ? 197.12000 306.49700 351.10200 1.000 13.62100 131 ILE E C 1
ATOM 4913 O O . ILE E 1 65 ? 196.26700 306.02300 350.34100 1.000 15.57553 131 ILE E O 1
ATOM 4918 N N . ALA E 1 66 ? 196.90500 307.58700 351.83800 1.000 17.94350 132 ALA E N 1
ATOM 4919 C CA . ALA E 1 66 ? 195.69400 308.37200 351.65500 1.000 13.71273 132 ALA E CA 1
ATOM 4920 C C . ALA E 1 66 ? 195.82800 309.19500 350.38700 1.000 15.96321 132 ALA E C 1
ATOM 4921 O O . ALA E 1 66 ? 196.92500 309.59300 350.00800 1.000 13.58084 132 ALA E O 1
ATOM 4923 N N . TYR E 1 67 ? 194.69500 309.48100 349.74600 1.000 15.26947 133 TYR E N 1
ATOM 4924 C CA . TYR E 1 67 ? 194.70900 310.32700 348.56400 1.000 16.22586 133 TYR E CA 1
ATOM 4925 C C . TYR E 1 67 ? 193.49100 311.23200 348.59300 1.000 18.37250 133 TYR E C 1
ATOM 4926 O O . TYR E 1 67 ? 192.42600 310.85900 349.09000 1.000 18.35067 133 TYR E O 1
ATOM 4935 N N . GLU E 1 68 ? 193.66700 312.43500 348.07400 1.000 15.70317 134 GLU E N 1
ATOM 4936 C CA . GLU E 1 68 ? 192.62900 313.44800 348.14700 1.000 15.19981 134 GLU E CA 1
ATOM 4937 C C . GLU E 1 68 ? 192.52600 314.10600 346.78400 1.000 16.84971 134 GLU E C 1
ATOM 4938 O O . GLU E 1 68 ? 193.54800 314.48700 346.20500 1.000 15.96972 134 GLU E O 1
ATOM 4944 N N . LEU E 1 69 ? 191.29800 314.23900 346.28600 1.000 14.17952 135 LEU E N 1
ATOM 4945 C CA . LEU E 1 69 ? 191.01900 314.98400 345.06600 1.000 14.90555 135 LEU E CA 1
ATOM 4946 C C . LEU E 1 69 ? 190.63500 316.41300 345.44800 1.000 19.17769 135 LEU E C 1
ATOM 4947 O O . LEU E 1 69 ? 189.70800 316.62400 346.23400 1.000 18.04098 135 LEU E O 1
ATOM 4952 N N . ASP E 1 70 ? 191.34400 317.38500 344.87600 1.000 16.65998 136 ASP E N 1
ATOM 4953 C CA . ASP E 1 70 ? 191.18000 318.80900 345.16100 1.000 14.46066 136 ASP E CA 1
ATOM 4954 C C . ASP E 1 70 ? 190.79800 319.42700 343.82400 1.000 18.96317 136 ASP E C 1
ATOM 4955 O O . ASP E 1 70 ? 191.67300 319.80600 343.02800 1.000 17.43045 136 ASP E O 1
ATOM 4960 N N . PRO E 1 71 ? 189.49800 319.51200 343.52300 1.000 17.83279 137 PRO E N 1
ATOM 4961 C CA . PRO E 1 71 ? 189.06700 319.82800 342.15100 1.000 19.52460 137 PRO E CA 1
ATOM 4962 C C . PRO E 1 71 ? 189.30300 321.26500 341.72700 1.000 23.78468 137 PRO E C 1
ATOM 4963 O O . PRO E 1 71 ? 189.11600 321.57200 340.53800 1.000 24.74337 137 PRO E O 1
ATOM 4967 N N . HIS E 1 72 ? 189.69500 322.15600 342.63500 1.000 16.56429 138 HIS E N 1
ATOM 4968 C CA . HIS E 1 72 ? 189.91000 323.55200 342.27100 1.000 20.92086 138 HIS E CA 1
ATOM 4969 C C . HIS E 1 72 ? 191.25000 324.06200 342.76800 1.000 24.59515 138 HIS E C 1
ATOM 4970 O O . HIS E 1 72 ? 191.45000 325.27600 342.86100 1.000 23.35721 138 HIS E O 1
ATOM 4977 N N . CYS E 1 73 ? 192.17200 323.15000 343.07500 1.000 21.66288 139 CYS E N 1
ATOM 4978 C CA . CYS E 1 73 ? 193.56100 323.51000 343.30300 1.000 24.79457 139 CYS E CA 1
ATOM 4979 C C . CYS E 1 73 ? 193.67500 324.41400 344.53300 1.000 27.73188 139 CYS E C 1
ATOM 4980 O O . CYS E 1 73 ? 194.49200 325.34000 344.58200 1.000 25.36914 139 CYS E O 1
ATOM 4983 N N . LYS E 1 74 ? 192.83500 324.14200 345.53500 1.000 24.57514 140 LYS E N 1
ATOM 4984 C CA . LYS E 1 74 ? 192.78100 324.93700 346.75700 1.000 26.52898 140 LYS E CA 1
ATOM 4985 C C . LYS E 1 74 ? 193.46600 324.26200 347.93400 1.000 30.72589 140 LYS E C 1
ATOM 4986 O O . LYS E 1 74 ? 193.44100 324.81000 349.04100 1.000 32.069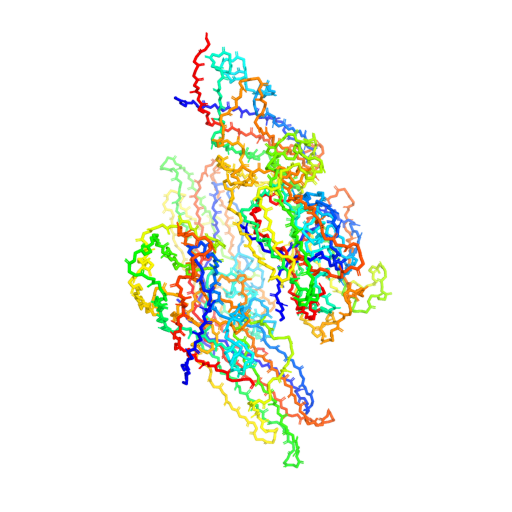24 140 LYS E O 1
ATOM 4992 N N . VAL E 1 75 ? 194.07500 323.09700 347.72400 1.000 26.95794 141 VAL E N 1
ATOM 4993 C CA . VAL E 1 75 ? 194.69600 322.31100 348.78200 1.000 23.42679 141 VAL E CA 1
ATOM 4994 C C . VAL E 1 75 ? 196.16400 322.13300 348.43700 1.000 25.06194 141 VAL E C 1
ATOM 4995 O O . VAL E 1 75 ? 196.49500 321.68200 347.33500 1.000 25.77326 141 VAL E O 1
ATOM 4999 N N . SER E 1 76 ? 197.04200 322.46700 349.38100 1.000 23.17374 142 SER E N 1
ATOM 5000 C CA . SER E 1 76 ? 198.47700 322.40800 349.13600 1.000 21.06845 142 SER E CA 1
ATOM 5001 C C . SER E 1 76 ? 199.09600 321.07800 349.55300 1.000 21.14767 142 SER E C 1
ATOM 5002 O O . SER E 1 76 ? 199.97400 320.55800 348.85900 1.000 28.28294 142 SER E O 1
ATOM 5005 N N . SER E 1 77 ? 198.66700 320.52500 350.68600 1.000 20.41868 143 SER E N 1
ATOM 5006 C CA . SER E 1 77 ? 199.11200 319.21700 351.14700 1.000 23.44779 143 SER E CA 1
ATOM 5007 C C . SER E 1 77 ? 197.89000 318.47500 351.65700 1.000 19.98383 143 SER E C 1
ATOM 5008 O O . SER E 1 77 ? 196.90100 319.09700 352.04800 1.000 21.57411 143 SER E O 1
ATOM 5011 N N . LEU E 1 78 ? 197.94600 317.14200 351.61500 1.000 17.99701 144 LEU E N 1
ATOM 5012 C CA . LEU E 1 78 ? 196.76300 316.34800 351.93200 1.000 17.04243 144 LEU E CA 1
ATOM 5013 C C . LEU E 1 78 ? 196.24000 316.69800 353.32300 1.000 21.23816 144 LEU E C 1
ATOM 5014 O O . LEU E 1 78 ? 197.00000 316.71400 354.29600 1.000 19.56312 144 LEU E O 1
ATOM 5019 N N . GLN E 1 79 ? 194.93300 316.97600 353.40300 1.000 19.05238 145 GLN E N 1
ATOM 5020 C CA . GLN E 1 79 ? 194.25800 317.30000 354.65300 1.000 21.12727 145 GLN E CA 1
ATOM 5021 C C . GLN E 1 79 ? 193.20200 316.28500 355.06000 1.000 26.87783 145 GLN E C 1
ATOM 5022 O O . GLN E 1 79 ? 192.88000 316.20000 356.25300 1.000 31.73928 145 GLN E O 1
ATOM 5028 N N . SER E 1 80 ? 192.65300 315.52800 354.11500 1.000 22.58358 146 SER E N 1
ATOM 5029 C CA . SER E 1 80 ? 191.53800 314.62100 354.34400 1.000 23.01960 146 SER E CA 1
ATOM 5030 C C . SER E 1 80 ? 192.00300 313.18900 354.12400 1.000 21.68662 146 SER E C 1
ATOM 5031 O O . SER E 1 80 ? 192.55500 312.86200 353.06500 1.000 18.84639 146 SER E O 1
ATOM 5034 N N . TYR E 1 81 ? 191.78100 312.33600 355.11600 1.000 22.39056 147 TYR E N 1
ATOM 5035 C CA . TYR E 1 81 ? 192.22900 310.95500 355.04400 1.000 18.83070 147 TYR E CA 1
ATOM 5036 C C . TYR E 1 81 ? 191.08700 309.98400 354.76900 1.000 22.80621 147 TYR E C 1
ATOM 5037 O O . TYR E 1 81 ? 191.23100 308.78800 355.03500 1.000 30.04279 147 TYR E O 1
ATOM 5046 N N . VAL E 1 82 ? 189.96300 310.46500 354.23300 1.000 23.25380 148 VAL E N 1
ATOM 5047 C CA . VAL E 1 82 ? 188.81300 309.57700 354.06500 1.000 27.31427 148 VAL E CA 1
ATOM 5048 C C . VAL E 1 82 ? 189.07400 308.48500 353.01800 1.000 31.19486 148 VAL E C 1
ATOM 5049 O O . VAL E 1 82 ? 188.56400 307.36600 353.15200 1.000 29.28093 148 VAL E O 1
ATOM 5053 N N . ASN E 1 83 ? 189.88300 308.76000 351.99000 1.000 18.97383 149 ASN E N 1
ATOM 5054 C CA . ASN E 1 83 ? 190.18800 307.78900 350.94100 1.000 20.66249 149 ASN E CA 1
ATOM 5055 C C . ASN E 1 83 ? 191.62700 307.30300 351.07300 1.000 20.46618 149 ASN E C 1
ATOM 5056 O O . ASN E 1 83 ? 192.54300 308.11800 351.22900 1.000 15.79733 149 ASN E O 1
ATOM 5061 N N . LYS E 1 84 ? 191.83100 305.98500 350.99300 1.000 18.01071 150 LYS E N 1
ATOM 5062 C CA . LYS E 1 84 ? 193.17100 305.43700 351.16900 1.000 17.01091 150 LYS E CA 1
ATOM 5063 C C . LYS E 1 84 ? 193.30500 304.10500 350.45100 1.000 17.96583 150 LYS E C 1
ATOM 5064 O O . LYS E 1 84 ? 192.32700 303.36700 350.28800 1.000 26.25078 150 LYS E O 1
ATOM 5070 N N . PHE E 1 85 ? 194.53200 303.81400 350.01900 1.000 17.34694 151 PHE E N 1
ATOM 5071 C CA . PHE E 1 85 ? 194.91500 302.51400 349.48600 1.000 18.90957 151 PHE E CA 1
ATOM 5072 C C . PHE E 1 85 ? 195.73100 301.79900 350.54900 1.000 15.95191 151 PHE E C 1
ATOM 5073 O O . PHE E 1 85 ? 196.65700 302.38500 351.11200 1.000 17.14562 151 PHE E O 1
ATOM 5081 N N . GLN E 1 86 ? 195.41300 300.53600 350.80400 1.000 20.89161 152 GLN E N 1
ATOM 5082 C CA . GLN E 1 86 ? 196.23300 299.76300 351.72900 1.000 22.78524 152 GLN E CA 1
ATOM 5083 C C . GLN E 1 86 ? 197.57500 299.44300 351.07800 1.000 20.71761 152 GLN E C 1
ATOM 5084 O O . GLN E 1 86 ? 197.62600 299.01200 349.92400 1.000 17.48089 152 GLN E O 1
ATOM 5090 N N . ILE E 1 87 ? 198.67100 299.64600 351.81700 1.000 16.26566 153 ILE E N 1
ATOM 5091 C CA . ILE E 1 87 ? 199.98700 299.56700 351.18200 1.000 17.09953 153 ILE E CA 1
ATOM 5092 C C . ILE E 1 87 ? 200.26800 298.15700 350.66400 1.000 17.50378 153 ILE E C 1
ATOM 5093 O O . ILE E 1 87 ? 200.82600 297.99000 349.57500 1.000 15.82315 153 ILE E O 1
ATOM 5098 N N . THR E 1 88 ? 199.82800 297.12200 351.39100 1.000 16.83109 154 THR E N 1
ATOM 5099 C CA . THR E 1 88 ? 200.10800 295.76000 350.95100 1.000 19.82536 154 THR E CA 1
ATOM 5100 C C . THR E 1 88 ? 199.24300 295.29400 349.77800 1.000 26.13507 154 THR E C 1
ATOM 5101 O O . THR E 1 88 ? 199.62600 294.33700 349.09700 1.000 24.57483 154 THR E O 1
ATOM 5105 N N . LYS E 1 89 ? 198.09700 295.92600 349.51500 1.000 20.89199 155 LYS E N 1
ATOM 5106 C CA . LYS E 1 89 ? 197.20000 295.42300 348.48400 1.000 21.96398 155 LYS E CA 1
ATOM 5107 C C . LYS E 1 89 ? 197.17400 296.26800 347.22400 1.000 23.33038 155 LYS E C 1
ATOM 5108 O O . LYS E 1 89 ? 197.01800 295.71600 346.13700 1.000 22.86538 155 LYS E O 1
ATOM 5114 N N . GLY E 1 90 ? 197.35300 297.57200 347.32800 1.000 20.58630 156 GLY E N 1
ATOM 5115 C CA . GLY E 1 90 ? 197.16900 298.39900 346.16300 1.000 26.55635 156 GLY E CA 1
ATOM 5116 C C . GLY E 1 90 ? 195.69400 298.64500 345.92700 1.000 29.86107 156 GLY E C 1
ATOM 5117 O O . GLY E 1 90 ? 194.83500 298.33200 346.75800 1.000 22.68795 156 GLY E O 1
ATOM 5118 N N . GLY E 1 91 ? 195.40000 299.21900 344.77100 1.000 23.84909 157 GLY E N 1
ATOM 5119 C CA . GLY E 1 91 ? 194.02800 299.52700 344.42600 1.000 21.11281 157 GLY E CA 1
ATOM 5120 C C . GLY E 1 91 ? 193.98000 300.61100 343.37400 1.000 21.48627 157 GLY E C 1
ATOM 5121 O O . GLY E 1 91 ? 195.00300 301.08300 342.88700 1.000 20.25605 157 GLY E O 1
ATOM 5122 N N . ALA E 1 92 ? 192.75700 301.00800 343.04300 1.000 22.86448 158 ALA E N 1
ATOM 5123 C CA . ALA E 1 92 ? 192.59400 301.97400 341.96800 1.000 21.23795 158 ALA E CA 1
ATOM 5124 C C . ALA E 1 92 ? 191.28900 302.71900 342.15300 1.000 22.78484 158 ALA E C 1
ATOM 5125 O O . ALA E 1 92 ? 190.33000 302.19800 342.72900 1.000 24.32871 158 ALA E O 1
ATOM 5127 N N . LYS E 1 93 ? 191.26800 303.94900 341.65000 1.000 18.24332 159 LYS E N 1
ATOM 5128 C CA . LYS E 1 93 ? 190.07400 304.77500 341.65200 1.000 24.36008 159 LYS E CA 1
ATOM 5129 C C . LYS E 1 93 ? 190.08600 305.58400 340.36700 1.000 17.34619 159 LYS E C 1
ATOM 5130 O O . LYS E 1 93 ? 191.11200 306.17800 340.03600 1.000 17.68251 159 LYS E O 1
ATOM 5136 N N . THR E 1 94 ? 188.96300 305.59800 339.65300 1.000 23.35892 160 THR E N 1
ATOM 5137 C CA . THR E 1 94 ? 188.79600 306.44100 338.47100 1.000 18.78966 160 THR E CA 1
ATOM 5138 C C . THR E 1 94 ? 187.80900 307.54800 338.78600 1.000 19.53580 160 THR E C 1
ATOM 5139 O O . THR E 1 94 ? 186.73500 307.29000 339.33200 1.000 22.71538 160 THR E O 1
ATOM 5143 N N . TYR E 1 95 ? 188.18500 308.77100 338.44800 1.000 20.78340 161 TYR E N 1
ATOM 5144 C CA . TYR E 1 95 ? 187.33600 309.94000 338.61000 1.000 21.22440 161 TYR E CA 1
ATOM 5145 C C . TYR E 1 95 ? 186.81000 310.38500 337.25500 1.000 22.04919 161 TYR E C 1
ATOM 5146 O O . TYR E 1 95 ? 187.55700 310.40000 336.26900 1.000 19.18028 161 TYR E O 1
ATOM 5155 N N . GLN E 1 96 ? 185.53300 310.77200 337.22200 1.000 22.38147 162 GLN E N 1
ATOM 5156 C CA A GLN E 1 96 ? 184.87600 311.28000 336.02400 0.614 22.57647 162 GLN E CA 1
ATOM 5157 C CA B GLN E 1 96 ? 184.89000 311.27800 336.01900 0.386 22.61332 162 GLN E CA 1
ATOM 5158 C C . GLN E 1 96 ? 184.95100 312.80600 335.98500 1.000 21.55724 162 GLN E C 1
ATOM 5159 O O . GLN E 1 96 ? 185.20400 313.46300 336.99500 1.000 19.62515 162 GLN E O 1
ATOM 5170 N N . ALA E 1 97 ? 184.71800 313.35700 334.78600 1.000 21.71890 163 ALA E N 1
ATOM 5171 C CA . ALA E 1 97 ? 184.83800 314.79000 334.51900 1.000 21.99009 163 ALA E CA 1
ATOM 5172 C C . ALA E 1 97 ? 184.13200 315.64200 335.56300 1.000 16.31424 163 ALA E C 1
ATOM 5173 O O . ALA E 1 97 ? 184.67000 316.65100 336.03000 1.000 18.61506 163 ALA E O 1
ATOM 5175 N N . ARG E 1 98 ? 182.91500 315.27800 335.92100 1.000 17.06207 164 ARG E N 1
ATOM 5176 C CA . ARG E 1 98 ? 182.09100 316.10100 336.84200 1.000 20.39079 164 ARG E CA 1
ATOM 5177 C C . ARG E 1 98 ? 182.66700 316.14800 338.25100 1.000 15.49241 164 ARG E C 1
ATOM 5178 O O . ARG E 1 98 ? 182.25700 316.98000 338.98800 1.000 20.24393 164 ARG E O 1
ATOM 5186 N N . MET E 1 99 ? 183.58400 315.25700 338.58500 1.000 16.79597 165 MET E N 1
ATOM 5187 C CA A MET E 1 99 ? 184.20900 315.32900 339.89500 0.629 20.67836 165 MET E CA 1
ATOM 5188 C CA B MET E 1 99 ? 184.22600 315.29700 339.89300 0.371 20.67911 165 MET E CA 1
ATOM 5189 C C . MET E 1 99 ? 185.55500 316.03900 339.87500 1.000 18.03966 165 MET E C 1
ATOM 5190 O O . MET E 1 99 ? 186.08600 316.35500 340.94300 1.000 18.85851 165 MET E O 1
ATOM 5199 N N . ILE E 1 100 ? 186.11100 316.32100 338.69500 1.000 18.97056 166 ILE E N 1
ATOM 5200 C CA . ILE E 1 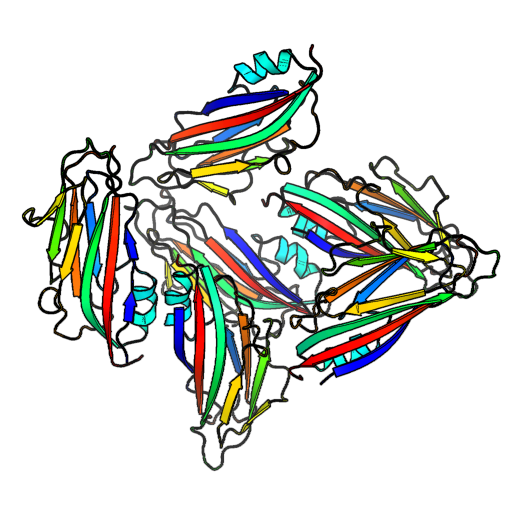100 ? 187.48200 316.81100 338.62500 1.000 17.48950 166 ILE E CA 1
ATOM 5201 C C . ILE E 1 100 ? 187.61900 318.14400 337.90000 1.000 13.67337 166 ILE E C 1
ATOM 5202 O O . ILE E 1 100 ? 188.69100 318.44200 337.36100 1.000 14.81410 166 ILE E O 1
ATOM 5207 N N . ASN E 1 101 ? 186.56500 318.97000 337.90000 1.000 16.54725 167 ASN E N 1
ATOM 5208 C CA . ASN E 1 101 ? 186.60500 320.25500 337.19100 1.000 19.44959 167 ASN E CA 1
ATOM 5209 C C . ASN E 1 101 ? 186.88800 320.04600 335.70600 1.000 16.13888 167 ASN E C 1
ATOM 5210 O O . ASN E 1 101 ? 187.57800 320.85000 335.07900 1.000 19.75078 167 ASN E O 1
ATOM 5215 N N . GLY E 1 102 ? 186.37500 318.94800 335.15000 1.000 16.03724 168 GLY E N 1
ATOM 5216 C CA . GLY E 1 102 ? 186.58300 318.60300 333.75400 1.000 17.08933 168 GLY E CA 1
ATOM 5217 C C . GLY E 1 102 ? 185.34900 318.78200 332.88400 1.000 22.94444 168 GLY E C 1
ATOM 5218 O O . GLY E 1 102 ? 185.24800 318.17300 331.81200 1.000 23.57242 168 GLY E O 1
ATOM 5219 N N . VAL E 1 103 ? 184.40300 319.60300 333.33800 1.000 20.38592 169 VAL E N 1
ATOM 5220 C CA . VAL E 1 103 ? 183.19700 319.91800 332.56900 1.000 19.47171 169 VAL E CA 1
ATOM 5221 C C . VAL E 1 103 ? 183.41300 321.14200 331.69600 1.000 23.36104 169 VAL E C 1
ATOM 5222 O O . VAL E 1 103 ? 182.91600 321.21300 330.56800 1.000 27.97026 169 VAL E O 1
ATOM 5226 N N . GLU E 1 104 ? 184.16200 322.10100 332.22000 1.000 22.07086 170 GLU E N 1
ATOM 5227 C CA . GLU E 1 104 ? 184.44300 323.37700 331.58400 1.000 26.00723 170 GLU E CA 1
ATOM 5228 C C . GLU E 1 104 ? 185.77500 323.33200 330.84500 1.000 19.14189 170 GLU E C 1
ATOM 5229 O O . GLU E 1 104 ? 186.76200 322.80000 331.35500 1.000 19.65498 170 GLU E O 1
ATOM 5235 N N . TRP E 1 105 ? 185.81300 323.91500 329.64900 1.000 20.19625 171 TRP E N 1
ATOM 5236 C CA . TRP E 1 105 ? 187.08700 324.06800 328.96000 1.000 17.81726 171 TRP E CA 1
ATOM 5237 C C . TRP E 1 105 ? 188.00500 325.01800 329.72500 1.000 21.89905 171 TRP E C 1
ATOM 5238 O O . TRP E 1 105 ? 187.56000 326.04500 330.24900 1.000 26.17657 171 TRP E O 1
ATOM 5249 N N . HIS E 1 106 ? 189.29500 324.68800 329.76200 1.000 17.90467 172 HIS E N 1
ATOM 5250 C CA . HIS E 1 106 ? 190.30400 325.49500 330.43500 1.000 18.02023 172 HIS E CA 1
ATOM 5251 C C . HIS E 1 106 ? 191.34600 326.00200 329.45200 1.000 21.65411 172 HIS E C 1
ATOM 5252 O O . HIS E 1 106 ? 191.71900 325.29700 328.50500 1.000 16.67545 172 HIS E O 1
ATOM 5259 N N . ASP E 1 107 ? 191.83200 327.22400 329.68600 1.000 23.35709 173 ASP E N 1
ATOM 5260 C CA . ASP E 1 107 ? 192.98000 327.69800 328.92500 1.000 22.32624 173 ASP E CA 1
ATOM 5261 C C . ASP E 1 107 ? 194.18700 326.80100 329.17200 1.000 28.22656 173 ASP E C 1
ATOM 5262 O O . ASP E 1 107 ? 194.41600 326.33700 330.29000 1.000 24.93594 173 ASP E O 1
ATOM 5267 N N . SER E 1 108 ? 194.98100 326.58500 328.11900 1.000 21.67950 174 SER E N 1
ATOM 5268 C CA A SER E 1 108 ? 196.13200 325.69800 328.23100 0.569 23.79918 174 SER E CA 1
ATOM 5269 C CA B SER E 1 108 ? 196.14200 325.70800 328.21900 0.431 23.79511 174 SER E CA 1
ATOM 5270 C C . SER E 1 108 ? 197.15100 326.18300 329.25400 1.000 23.02089 174 SER E C 1
ATOM 5271 O O . SER E 1 108 ? 198.00600 325.39700 329.67300 1.000 25.67141 174 SER E O 1
ATOM 5276 N N . SER E 1 109 ? 197.08000 327.44900 329.67600 1.000 24.28528 175 SER E N 1
ATOM 5277 C CA . SER E 1 109 ? 198.00100 327.96900 330.68000 1.000 21.11568 175 SER E CA 1
ATOM 5278 C C . SER E 1 109 ? 197.48900 327.80800 332.10900 1.000 22.31974 175 SER E C 1
ATOM 5279 O O . SER E 1 109 ? 198.21800 328.14500 333.04700 1.000 27.88120 175 SER E O 1
ATOM 5282 N N . GLU E 1 110 ? 196.23400 327.42800 332.25800 1.000 17.85317 176 GLU E N 1
ATOM 5283 C CA A GLU E 1 110 ? 195.66600 327.14100 333.60400 0.418 24.30987 176 GLU E CA 1
ATOM 5284 C CA B GLU E 1 110 ? 195.65600 327.18000 333.62400 0.582 24.29451 176 GLU E CA 1
ATOM 5285 C C . GLU E 1 110 ? 195.49800 325.66000 334.04000 1.000 22.15259 176 GLU E C 1
ATOM 5286 O O . GLU E 1 110 ? 195.37500 324.65600 333.23300 1.000 20.91433 176 GLU E O 1
ATOM 5297 N N . ASP E 1 111 ? 195.75400 325.43800 335.32000 1.000 18.74754 177 ASP E N 1
ATOM 5298 C CA . ASP E 1 111 ? 195.62100 324.08800 335.84100 1.000 21.17645 177 ASP E CA 1
ATOM 5299 C C . ASP E 1 111 ? 194.16000 323.78900 336.15100 1.000 21.50031 177 ASP E C 1
ATOM 5300 O O . ASP E 1 111 ? 193.35500 324.69100 336.39600 1.000 23.47049 177 ASP E O 1
ATOM 5305 N N . GLN E 1 112 ? 193.81800 322.50500 336.11600 1.000 16.26041 178 GLN E N 1
ATOM 5306 C CA . GLN E 1 112 ? 192.44500 322.06100 336.29000 1.000 15.12811 178 GLN E CA 1
ATOM 5307 C C . GLN E 1 112 ? 192.16800 321.56300 337.70300 1.000 17.01563 178 GLN E C 1
ATOM 5308 O O . GLN E 1 112 ? 191.21900 322.01800 338.35600 1.000 18.06956 178 GLN E O 1
ATOM 5314 N N . CYS E 1 113 ? 192.97700 320.62300 338.19500 1.000 15.81489 179 CYS E N 1
ATOM 5315 C CA . CYS E 1 113 ? 192.68800 320.00700 339.48900 1.000 15.87726 179 CYS E CA 1
ATOM 5316 C C . CYS E 1 113 ? 193.96700 319.38900 340.04300 1.000 20.97553 179 CYS E C 1
ATOM 5317 O O . CYS E 1 113 ? 195.02100 319.41200 339.40600 1.000 14.22270 179 CYS E O 1
ATOM 5320 N N . ARG E 1 114 ? 193.86400 318.83100 341.24700 1.000 14.88082 180 ARG E N 1
ATOM 5321 C CA . ARG E 1 114 ? 195.02700 318.31000 341.93900 1.000 16.17373 180 ARG E CA 1
ATOM 5322 C C . ARG E 1 114 ? 194.63300 317.03400 342.66200 1.000 13.81948 180 ARG E C 1
ATOM 5323 O O . ARG E 1 114 ? 193.51800 316.92800 343.18300 1.000 17.10665 180 ARG E O 1
ATOM 5331 N N . ILE E 1 115 ? 195.53100 316.05600 342.65000 1.000 16.28991 181 ILE E N 1
ATOM 5332 C CA . ILE E 1 115 ? 195.42900 314.89200 343.52500 1.000 17.39458 181 ILE E CA 1
ATOM 5333 C C . ILE E 1 115 ? 196.60600 314.93200 344.48800 1.000 13.43775 181 ILE E C 1
ATOM 5334 O O . ILE E 1 115 ? 197.75000 315.11900 344.07100 1.000 17.15524 181 ILE E O 1
ATOM 5339 N N . LEU E 1 116 ? 196.31900 314.80300 345.78400 1.000 16.27936 182 LEU E N 1
ATOM 5340 C CA . LEU E 1 116 ? 197.33400 314.79900 346.82900 1.000 14.91734 182 LEU E CA 1
ATOM 5341 C C . LEU E 1 116 ? 197.39600 313.42300 347.47200 1.000 16.32928 182 LEU E C 1
ATOM 5342 O O . LEU E 1 116 ? 196.39700 312.70900 347.52100 1.000 15.58675 182 LEU E O 1
ATOM 5347 N N . TRP E 1 117 ? 198.57800 313.04300 347.94300 1.000 12.67961 183 TRP E N 1
ATOM 5348 C CA . TRP E 1 117 ? 198.71900 311.76400 348.63000 1.000 15.79552 183 TRP E CA 1
ATOM 5349 C C . TRP E 1 117 ? 199.63500 311.89900 349.83700 1.000 18.43410 183 TRP E C 1
ATOM 5350 O O . TRP E 1 117 ? 200.47700 312.79500 349.91200 1.000 16.07053 183 TRP E O 1
ATOM 5361 N N . LYS E 1 118 ? 199.46400 310.97500 350.78500 1.000 16.68982 184 LYS E N 1
ATOM 5362 C CA . LYS E 1 118 ? 200.28100 310.95500 351.99500 1.000 17.03076 184 LYS E CA 1
ATOM 5363 C C . LYS E 1 118 ? 200.18900 309.57300 352.61900 1.000 16.87689 184 LYS E C 1
ATOM 5364 O O . LYS E 1 118 ? 199.08600 309.12800 352.95400 1.000 16.37944 184 LYS E O 1
ATOM 5370 N N . GLY E 1 119 ? 201.33400 308.91600 352.79700 1.000 15.54950 185 GLY E N 1
ATOM 5371 C CA . GLY E 1 119 ? 201.36600 307.61800 353.44300 1.000 15.66790 185 GLY E CA 1
ATOM 5372 C C . GLY E 1 119 ? 201.66700 307.71100 354.93100 1.000 17.74340 185 GLY E C 1
ATOM 5373 O O . GLY E 1 119 ? 202.36800 308.61400 355.38800 1.000 18.29720 185 GLY E O 1
ATOM 5374 N N . ASN E 1 120 ? 201.12900 306.75600 355.68500 1.000 14.59408 186 ASN E N 1
ATOM 5375 C CA . ASN E 1 120 ? 201.39200 306.68400 357.11900 1.000 16.29510 186 ASN E CA 1
ATOM 5376 C C . ASN E 1 120 ? 202.25400 305.48500 357.48600 1.000 19.63041 186 ASN E C 1
ATOM 5377 O O . ASN E 1 120 ? 202.42100 305.19000 358.67800 1.000 19.68778 186 ASN E O 1
ATOM 5382 N N . GLY E 1 121 ? 202.80600 304.78300 356.50000 1.000 17.83745 187 GLY E N 1
ATOM 5383 C CA . GLY E 1 121 ? 203.69800 303.67800 356.77200 1.000 22.07089 187 GLY E CA 1
ATOM 5384 C C . GLY E 1 121 ? 205.10600 304.16300 357.06600 1.000 22.58117 187 GLY E C 1
ATOM 5385 O O . GLY E 1 121 ? 205.36500 305.34100 357.31300 1.000 18.22469 187 GLY E O 1
ATOM 5386 N N . LYS E 1 122 ? 206.03800 303.21700 357.02700 1.000 20.48916 188 LYS E N 1
ATOM 5387 C CA . LYS E 1 122 ? 207.41200 303.48700 357.41800 1.000 20.55597 188 LYS E CA 1
ATOM 5388 C C . LYS E 1 122 ? 208.25100 303.96500 356.23600 1.000 18.86349 188 LYS E C 1
ATOM 5389 O O . LYS E 1 122 ? 208.15900 303.43400 355.12400 1.000 22.67843 188 LYS E O 1
ATOM 5395 N N . SER E 1 123 ? 209.08200 304.97900 356.49200 1.000 19.15517 189 SER E N 1
ATOM 5396 C CA . SER E 1 123 ? 209.99800 305.49300 355.47800 1.000 20.39278 189 SER E CA 1
ATOM 5397 C C . SER E 1 123 ? 210.97400 304.43400 354.97300 1.000 20.20379 189 SER E C 1
ATOM 5398 O O . SER E 1 123 ? 211.50900 304.57100 353.86900 1.000 22.09006 189 SER E O 1
ATOM 5401 N N . SER E 1 124 ? 211.21900 303.39200 355.75100 1.000 19.69174 190 SER E N 1
ATOM 5402 C CA . SER E 1 124 ? 212.19700 302.37600 355.39700 1.000 28.49313 190 SER E CA 1
ATOM 5403 C C . SER E 1 124 ? 211.61100 301.27400 354.53500 1.000 30.17338 190 SER E C 1
ATOM 5404 O O . SER E 1 124 ? 212.36600 300.43100 354.03500 1.000 33.57433 190 SER E O 1
ATOM 5407 N N . ASP E 1 125 ? 210.29500 301.26100 354.35100 1.000 21.61646 191 ASP E N 1
ATOM 5408 C CA . ASP E 1 125 ? 209.61900 300.16500 353.68000 1.000 22.26374 191 ASP E CA 1
ATOM 5409 C C . ASP E 1 125 ? 209.17000 300.60400 352.29600 1.000 19.30077 191 ASP E C 1
ATOM 5410 O O . ASP E 1 125 ? 208.38600 301.56300 352.17200 1.000 20.91441 191 ASP E O 1
ATOM 5415 N N . PRO E 1 126 ? 209.64700 299.95700 351.23900 1.000 20.05418 192 PRO E N 1
ATOM 5416 C CA . PRO E 1 126 ? 209.09600 300.21700 349.90700 1.000 16.37877 192 PRO E CA 1
ATOM 5417 C C . PRO E 1 126 ? 207.59000 300.00900 349.91200 1.000 19.55450 192 PRO E C 1
ATOM 5418 O O . PRO E 1 126 ? 207.07400 299.07800 350.53800 1.000 21.24321 192 PRO E O 1
ATOM 5422 N N . ALA E 1 127 ? 206.87800 300.90800 349.23700 1.000 15.34152 193 ALA E N 1
ATOM 5423 C CA . ALA E 1 127 ? 205.42900 300.82500 349.13800 1.000 16.26615 193 ALA E CA 1
ATOM 5424 C C . ALA E 1 127 ? 204.97000 300.41200 347.75000 1.000 14.36123 193 ALA E C 1
ATOM 5425 O O . ALA E 1 127 ? 204.19200 299.46300 347.61400 1.000 18.09653 193 ALA E O 1
ATOM 5427 N N . GLY E 1 128 ? 205.42300 301.10100 346.72100 1.000 18.44137 194 GLY E N 1
ATOM 5428 C CA . GLY E 1 128 ? 205.04600 300.75500 345.37500 1.000 19.16968 194 GLY E CA 1
ATOM 5429 C C . GLY E 1 128 ? 205.13300 301.97800 344.47000 1.000 18.60946 194 GLY E C 1
ATOM 5430 O O . GLY E 1 128 ? 206.05100 302.78700 344.59300 1.000 20.75682 194 GLY E O 1
ATOM 5431 N N . SER E 1 129 ? 204.16500 302.08600 343.57200 1.000 17.32703 195 SER E N 1
ATOM 5432 C CA . SER E 1 129 ? 204.18400 303.15200 342.58400 1.000 16.78305 195 SER E CA 1
ATOM 5433 C C . SER E 1 129 ? 202.75600 303.54400 342.24500 1.000 13.95462 195 SER E C 1
ATOM 5434 O O . SER E 1 129 ? 201.81600 302.76900 342.43600 1.000 17.12700 195 SER E O 1
ATOM 5437 N N . PHE E 1 130 ? 202.60800 304.75700 341.71900 1.000 17.47566 196 PHE E N 1
ATOM 5438 C CA . PHE E 1 130 ? 201.37100 305.20700 341.09600 1.000 13.91270 196 PHE E CA 1
ATOM 5439 C C . PHE E 1 130 ? 201.47600 305.04800 339.58600 1.000 21.26176 196 PHE E C 1
ATOM 5440 O O . PHE E 1 130 ? 202.49400 305.40600 338.99100 1.000 21.16871 196 PHE E O 1
ATOM 5448 N N . ARG E 1 131 ? 200.42200 304.51800 338.97500 1.000 14.91073 197 ARG E N 1
ATOM 5449 C CA . ARG E 1 131 ? 200.22000 304.60900 337.53400 1.000 17.15215 197 ARG E CA 1
ATOM 5450 C C . ARG E 1 131 ? 198.99100 305.47900 337.30800 1.000 14.45762 197 ARG E C 1
ATOM 5451 O O . ARG E 1 131 ? 197.90200 305.14700 337.78400 1.000 20.92984 197 ARG E O 1
ATOM 5459 N N . VAL E 1 132 ? 199.15700 306.58300 336.58100 1.000 16.69677 198 VAL E N 1
ATOM 5460 C CA . VAL E 1 132 ? 198.08500 307.56000 336.38900 1.000 12.35595 198 VAL E CA 1
ATOM 5461 C C . VAL E 1 132 ? 197.74400 307.63000 334.90700 1.000 16.55725 198 VAL E C 1
ATOM 5462 O O . VAL E 1 132 ? 198.62300 307.85800 334.06900 1.000 20.10987 198 VAL E O 1
ATOM 5466 N N . THR E 1 133 ? 196.46800 307.44300 334.59200 1.000 17.63969 199 THR E N 1
ATOM 5467 C CA . THR E 1 133 ? 195.97400 307.49700 333.22400 1.000 15.23472 199 THR E CA 1
ATOM 5468 C C . THR E 1 133 ? 194.98500 308.64200 333.11800 1.000 13.67270 199 THR E C 1
ATOM 5469 O O . THR E 1 133 ? 194.06500 308.73700 333.92700 1.000 17.03285 199 THR E O 1
ATOM 5473 N N . ILE E 1 134 ? 195.19500 309.53300 332.15200 1.000 15.91260 200 ILE E N 1
ATOM 5474 C CA . ILE E 1 134 ? 194.32300 310.68400 331.98000 1.000 16.71541 200 ILE E CA 1
ATOM 5475 C C . ILE E 1 134 ? 193.79000 310.68400 330.55800 1.000 16.00740 200 ILE E C 1
ATOM 5476 O O . ILE E 1 134 ? 194.50300 310.33200 329.61300 1.000 19.15278 200 ILE E O 1
ATOM 5481 N N . LYS E 1 135 ? 192.52000 311.03800 330.42000 1.000 16.58505 201 LYS E N 1
ATOM 5482 C CA . LYS E 1 135 ? 191.89100 311.28300 329.13300 1.000 19.41813 201 LYS E CA 1
ATOM 5483 C C . LYS E 1 135 ? 191.70300 312.78800 329.02200 1.000 13.94229 201 LYS E C 1
ATOM 5484 O O . LYS E 1 135 ? 191.13600 313.40800 329.92800 1.000 15.38734 201 LYS E O 1
ATOM 5490 N N . VAL E 1 136 ? 192.22000 313.38800 327.95000 1.000 17.95097 202 VAL E N 1
ATOM 5491 C CA . VAL E 1 136 ? 192.15900 314.84000 327.79900 1.000 16.45450 202 VAL E CA 1
ATOM 5492 C C . VAL E 1 136 ? 191.44100 315.16400 326.50200 1.000 18.64869 202 VAL E C 1
ATOM 5493 O O . VAL E 1 136 ? 191.74400 314.57700 325.45700 1.000 19.11411 202 VAL E O 1
ATOM 5497 N N . ALA E 1 137 ? 190.46100 316.06200 326.59000 1.000 20.01172 203 ALA E N 1
ATOM 5498 C CA . ALA E 1 137 ? 189.81900 316.64000 325.41600 1.000 21.40377 203 ALA E CA 1
ATOM 5499 C C . ALA E 1 137 ? 190.54800 317.92100 325.02800 1.000 20.42355 203 ALA E C 1
ATOM 5500 O O . ALA E 1 137 ? 191.01700 318.66800 325.88800 1.000 16.60495 203 ALA E O 1
ATOM 5502 N N . LEU E 1 138 ? 190.66000 318.16200 323.72100 1.000 18.59048 204 LEU E N 1
ATOM 5503 C CA . LEU E 1 138 ? 191.43200 319.28600 323.20500 1.000 19.47132 204 LEU E CA 1
ATOM 5504 C C . LEU E 1 138 ? 190.64300 320.00200 322.11800 1.000 21.72313 204 LEU E C 1
ATOM 5505 O O . LEU E 1 138 ? 189.97000 319.35700 321.31000 1.000 19.81175 204 LEU E O 1
ATOM 5510 N N . GLN E 1 139 ? 190.72900 321.33000 322.08900 1.000 18.27898 205 GLN E N 1
ATOM 5511 C CA . GLN E 1 139 ? 190.11600 322.03400 320.96900 1.000 18.68592 205 GLN E CA 1
ATOM 5512 C C . GLN E 1 139 ? 190.84500 323.34000 320.68100 1.000 16.60240 205 GLN E C 1
ATOM 5513 O O . GLN E 1 139 ? 191.63400 323.84100 321.49100 1.000 17.89120 205 GLN E O 1
ATOM 5519 N N . ASN E 1 140 ? 190.59600 323.85900 319.46600 1.000 18.87654 206 ASN E N 1
ATOM 5520 C CA . ASN E 1 140 ? 191.08400 325.15200 318.99000 1.000 16.78885 206 ASN E CA 1
ATOM 5521 C C . ASN E 1 140 ? 192.59500 325.10200 318.84400 1.000 17.79093 206 ASN E C 1
ATOM 5522 O O . ASN E 1 140 ? 193.32500 325.64400 319.68000 1.000 20.46915 206 ASN E O 1
ATOM 5527 N N . PRO E 1 141 ? 193.10300 324.46700 317.79200 1.000 19.83329 207 PRO E N 1
ATOM 5528 C CA . PRO E 1 141 ? 194.55300 324.34100 317.64800 1.000 20.97627 207 PRO E CA 1
ATOM 5529 C C . PRO E 1 141 ? 195.21900 325.70000 317.50400 1.000 20.93961 207 PRO E C 1
ATOM 5530 O O . PRO E 1 141 ? 194.61400 326.67200 317.04400 1.000 17.84254 207 PRO E O 1
ATOM 5534 N N . LYS E 1 142 ? 196.47600 325.75500 317.92300 1.000 20.51164 208 LYS E N 1
ATOM 5535 C CA . LYS E 1 142 ? 197.26400 326.97100 317.84700 1.000 24.20778 208 LYS E CA 1
ATOM 5536 C C . LYS E 1 142 ? 198.64500 326.68000 317.27700 1.000 35.55474 208 LYS E C 1
ATOM 5537 O O . LYS E 1 142 ? 199.41400 327.59900 316.99600 1.000 35.46124 208 LYS E O 1
ATOM 5543 N N . SER F 1 2 ? 189.47000 281.22200 310.54600 1.000 38.65725 68 SER F N 1
ATOM 5544 C CA . SER F 1 2 ? 190.17000 280.82600 311.74900 1.000 23.61050 68 SER F CA 1
ATOM 5545 C C . SER F 1 2 ? 189.75200 281.72800 312.91100 1.000 40.23385 68 SER F C 1
ATOM 5546 O O . SER F 1 2 ? 189.50700 282.93400 312.72700 1.000 30.41539 68 SER F O 1
ATOM 5549 N N . SER F 1 3 ? 189.66900 281.13100 314.10000 1.000 23.86681 69 SER F N 1
ATOM 5550 C CA . SER F 1 3 ? 189.16400 281.82200 315.27800 1.000 24.95671 69 SER F CA 1
ATOM 5551 C C . SER F 1 3 ? 189.50700 281.00100 316.50900 1.000 30.22732 69 SER F C 1
ATOM 5552 O O . SER F 1 3 ? 189.85600 279.82200 316.41300 1.000 33.89718 69 SER F O 1
ATOM 5555 N N . GLU F 1 4 ? 189.40100 281.64400 317.67100 1.000 26.06934 70 GLU F N 1
ATOM 5556 C CA . GLU F 1 4 ? 189.71800 281.01400 318.94400 1.000 27.00499 70 GLU F CA 1
ATOM 5557 C C . GLU F 1 4 ? 188.73200 281.50300 319.99100 1.000 25.67966 70 GLU F C 1
ATOM 5558 O O . GLU F 1 4 ? 188.20500 282.61600 319.89700 1.000 24.65793 70 GLU F O 1
ATOM 5564 N N . THR F 1 5 ? 188.47300 280.66500 320.98400 1.000 24.14772 71 THR F N 1
ATOM 5565 C CA . THR F 1 5 ? 187.66100 281.06400 322.12100 1.000 19.61725 71 THR F CA 1
ATOM 5566 C C . THR F 1 5 ? 188.53100 281.08300 323.37300 1.000 21.92596 71 THR F C 1
ATOM 5567 O O . THR F 1 5 ? 189.39000 280.21400 323.55600 1.000 21.56962 71 THR F O 1
ATOM 5571 N N . PHE F 1 6 ? 188.33700 282.09400 324.21700 1.000 18.49997 72 PHE F N 1
ATOM 5572 C CA . PHE F 1 6 ? 189.08700 282.22400 325.46000 1.000 19.33657 72 PHE F CA 1
ATOM 5573 C C . PHE F 1 6 ? 188.13600 282.49400 326.61100 1.000 23.48318 72 PHE F C 1
ATOM 5574 O O . PHE F 1 6 ? 187.17100 283.25400 326.46800 1.000 20.04654 72 PHE F O 1
ATOM 5582 N N . VAL F 1 7 ? 188.42800 281.88800 327.75700 1.000 17.23921 73 VAL F N 1
ATOM 5583 C CA . VAL F 1 7 ? 187.73100 282.18600 329.00100 1.000 22.87890 73 VAL F CA 1
ATOM 5584 C C . VAL F 1 7 ? 188.74300 282.79500 329.95800 1.000 25.41483 73 VAL F C 1
ATOM 5585 O O . VAL F 1 7 ? 189.85200 282.26800 330.11400 1.000 19.43632 73 VAL F O 1
ATOM 5589 N N . PHE F 1 8 ? 188.38100 283.91900 330.56800 1.000 15.52109 74 PHE F N 1
ATOM 5590 C CA . PHE F 1 8 ? 189.21900 284.50600 331.60100 1.000 20.39739 74 PHE F CA 1
ATOM 5591 C C . PHE F 1 8 ? 188.32200 285.00700 332.71700 1.000 22.51561 74 PHE F C 1
ATOM 5592 O O . PHE F 1 8 ? 187.09700 285.07300 332.58200 1.000 17.30212 74 PHE F O 1
ATOM 5600 N N . THR F 1 9 ? 188.94000 285.33300 333.84300 1.000 21.78256 75 THR F N 1
ATOM 5601 C CA . THR F 1 9 ? 188.18200 285.68400 335.03300 1.000 23.73686 75 THR F CA 1
ATOM 5602 C C . THR F 1 9 ? 188.74800 286.94600 335.66100 1.000 23.32775 75 THR F C 1
ATOM 5603 O O . THR F 1 9 ? 189.89900 287.32000 335.44000 1.000 21.49053 75 THR F O 1
ATOM 5607 N N . LYS F 1 10 ? 187.90400 287.61600 336.43600 1.000 20.14947 76 LYS F N 1
ATOM 5608 C CA . LYS F 1 10 ? 188.32800 288.71200 337.29500 1.000 23.01764 76 LYS F CA 1
ATOM 5609 C C . LYS F 1 10 ? 187.81200 288.34400 338.67400 1.000 20.17550 76 LYS F C 1
ATOM 5610 O O . LYS F 1 10 ? 186.60000 288.25300 338.88100 1.000 18.40811 76 LYS F O 1
ATOM 5616 N N . ASP F 1 11 ? 188.71700 288.08400 339.59700 1.000 18.56888 77 ASP F N 1
ATOM 5617 C CA . ASP F 1 11 ? 188.32500 287.42800 340.82800 1.000 15.29427 77 ASP F CA 1
ATOM 5618 C C . ASP F 1 11 ? 188.33700 288.40800 341.99000 1.000 19.37266 77 ASP F C 1
ATOM 5619 O O . ASP F 1 11 ? 188.80300 289.54700 341.88200 1.000 20.50955 77 ASP F O 1
ATOM 5624 N N . ASN F 1 12 ? 187.77800 287.94200 343.10300 1.000 18.92202 78 ASN F N 1
ATOM 5625 C CA . ASN F 1 12 ? 187.81700 288.65300 344.37600 1.000 21.15239 78 ASN F CA 1
ATOM 5626 C C . ASN F 1 12 ? 187.17200 290.03500 344.27600 1.000 16.64187 78 ASN F C 1
ATOM 5627 O O . ASN F 1 12 ? 187.65700 291.00500 344.85300 1.000 21.28478 78 ASN F O 1
ATOM 5632 N N . LEU F 1 13 ? 186.06400 290.11500 343.55300 1.000 19.98245 79 LEU F N 1
ATOM 5633 C CA . LEU F 1 13 ? 185.29300 291.34800 343.53200 1.000 18.59749 79 LEU F CA 1
ATOM 5634 C C . LEU F 1 13 ? 184.64100 291.55000 344.89000 1.000 17.99394 79 LEU F C 1
ATOM 5635 O O . LEU F 1 13 ? 184.12900 290.60300 345.48900 1.000 18.82572 79 LEU F O 1
ATOM 5640 N N . VAL F 1 14 ? 184.65900 292.78800 345.37300 1.000 17.65468 80 VAL F N 1
ATOM 5641 C CA . VAL F 1 14 ? 183.91300 293.16800 346.56600 1.000 14.25232 80 VAL F CA 1
ATOM 5642 C C . VAL F 1 14 ? 182.75900 294.06800 346.13600 1.000 19.90713 80 VAL F C 1
ATOM 5643 O O . VAL F 1 14 ? 182.62600 294.43400 344.96900 1.000 16.73239 80 VAL F O 1
ATOM 5647 N N . GLY F 1 15 ? 181.91000 294.41600 347.10700 1.000 20.04933 81 GLY F N 1
ATOM 5648 C CA . GLY F 1 15 ? 180.65100 295.07500 346.79000 1.000 17.81566 81 GLY F CA 1
ATOM 5649 C C . GLY F 1 15 ? 180.79900 296.40600 346.08300 1.000 16.59009 81 GLY F C 1
ATOM 5650 O O . GLY F 1 15 ? 179.90800 296.80800 345.32700 1.000 19.77222 81 GLY F O 1
ATOM 5651 N N . ASN F 1 16 ? 181.91400 297.10900 346.30300 1.000 18.12790 82 ASN F N 1
ATOM 5652 C CA . ASN F 1 16 ? 182.13900 298.39900 345.65500 1.000 26.10403 82 ASN F CA 1
ATOM 5653 C C . ASN F 1 16 ? 183.21700 298.34100 344.57100 1.000 20.40950 82 ASN F C 1
ATOM 5654 O O . ASN F 1 16 ? 183.80300 299.37600 344.23000 1.000 21.31254 82 ASN F O 1
ATOM 5659 N N . THR F 1 17 ? 183.50400 297.15700 344.02200 1.000 17.49703 83 THR F N 1
ATOM 5660 C CA . THR F 1 17 ? 184.52800 297.07800 342.98500 1.000 15.53224 83 THR F CA 1
ATOM 5661 C C . THR F 1 17 ? 184.16100 297.93500 341.78300 1.000 17.23270 83 THR F C 1
ATOM 5662 O O . THR F 1 17 ? 182.99000 298.05400 341.41500 1.000 18.18142 83 THR F O 1
ATOM 5666 N N . GLN F 1 18 ? 185.18200 298.53200 341.18000 1.000 14.12712 84 GLN F N 1
ATOM 5667 C CA . GLN F 1 18 ? 185.04900 299.26700 339.93000 1.000 16.43012 84 GLN F CA 1
ATOM 5668 C C . GLN F 1 18 ? 186.19800 298.84700 339.03000 1.000 18.29248 84 GLN F C 1
ATOM 5669 O O . GLN F 1 18 ? 187.28000 298.50100 339.50800 1.000 19.75607 84 GLN F O 1
ATOM 5675 N N . GLY F 1 19 ? 185.96500 298.86800 337.72400 1.000 18.91650 85 GLY F N 1
ATOM 5676 C CA . GLY F 1 19 ? 187.01600 298.49600 336.80200 1.000 18.19247 85 GLY F CA 1
ATOM 5677 C C . GLY F 1 19 ? 186.52200 298.46300 335.37000 1.000 20.65276 85 GLY F C 1
ATOM 5678 O O . GLY F 1 19 ? 185.40500 298.88600 335.05800 1.000 18.16220 85 GLY F O 1
ATOM 5679 N N . SER F 1 20 ? 187.39400 297.96800 334.50100 1.000 17.83737 86 SER F N 1
ATOM 5680 C CA . SER F 1 20 ? 187.03000 297.81300 333.10300 1.000 20.98237 86 SER F CA 1
ATOM 5681 C C . SER F 1 20 ? 187.85300 296.70300 332.46200 1.000 19.46116 86 SER F C 1
ATOM 5682 O O . SER F 1 20 ? 188.96700 296.40300 332.89600 1.000 19.09827 86 SER F O 1
ATOM 5685 N N . PHE F 1 21 ? 187.27300 296.08200 331.43700 1.000 17.44306 87 PHE F N 1
ATOM 5686 C CA . PHE F 1 21 ? 187.99200 295.21500 330.51000 1.000 13.42006 87 PHE F CA 1
ATOM 5687 C C . PHE F 1 21 ? 188.08400 295.96200 329.19200 1.000 16.06742 87 PHE F C 1
ATOM 5688 O O . PHE F 1 21 ? 187.05400 296.37000 328.64800 1.000 14.43979 87 PHE F O 1
ATOM 5696 N N . THR F 1 22 ? 189.29400 296.14700 328.68500 1.000 14.30864 88 THR F N 1
ATOM 5697 C CA . THR F 1 22 ? 189.48700 296.70700 327.35100 1.000 13.11703 88 THR F CA 1
ATOM 5698 C C . THR F 1 22 ? 189.90500 295.56700 326.43900 1.000 18.66904 88 THR F C 1
ATOM 5699 O O . THR F 1 22 ? 190.98900 295.00100 326.60300 1.000 18.18142 88 THR F O 1
ATOM 5703 N N . PHE F 1 23 ? 189.03400 295.22000 325.49700 1.000 16.31101 89 PHE F N 1
ATOM 5704 C CA . PHE F 1 23 ? 189.24900 294.04400 324.66600 1.000 14.91175 89 PHE F CA 1
ATOM 5705 C C . PHE F 1 23 ? 190.17000 294.39100 323.50800 1.000 19.10392 89 PHE F C 1
ATOM 5706 O O . PHE F 1 23 ? 189.88200 295.29900 322.72500 1.000 19.11463 89 PHE F O 1
ATOM 5714 N N . GLY F 1 24 ? 191.27900 293.67200 323.41600 1.000 20.63557 90 GLY F N 1
ATOM 5715 C CA . GLY F 1 24 ? 192.33100 293.98300 322.48500 1.000 21.26220 90 GLY F CA 1
ATOM 5716 C C . GLY F 1 24 ? 193.67500 293.81800 323.16500 1.000 29.38513 90 GLY F C 1
ATOM 5717 O O . GLY F 1 24 ? 193.80600 293.11600 324.17800 1.000 20.44784 90 GLY F O 1
ATOM 5718 N N . PRO F 1 25 ? 194.70500 294.47200 322.63000 1.000 21.93714 91 PRO F N 1
ATOM 5719 C CA . PRO F 1 25 ? 196.02900 294.38700 323.26900 1.000 27.24012 91 PRO F CA 1
ATOM 5720 C C . PRO F 1 25 ? 196.04100 294.85700 324.72300 1.000 29.03425 91 PRO F C 1
ATOM 5721 O O . PRO F 1 25 ? 196.96200 294.48500 325.46200 1.000 26.43349 91 PRO F O 1
ATOM 5725 N N . SER F 1 26 ? 195.04400 295.63200 325.16600 1.000 21.03957 92 SER F N 1
ATOM 5726 C CA . SER F 1 26 ? 194.97400 296.13400 326.53400 1.000 20.64607 92 SER F CA 1
ATOM 5727 C C . SER F 1 26 ? 194.23900 295.19300 327.48800 1.000 21.03969 92 SER F C 1
ATOM 5728 O O . SER F 1 26 ? 193.92500 295.59500 328.61600 1.000 19.87918 92 SER F O 1
ATOM 5731 N N . LEU F 1 27 ? 193.95200 293.96000 327.07200 1.000 22.41393 93 LEU F N 1
ATOM 5732 C CA . LEU F 1 27 ? 193.18400 293.02500 327.89900 1.000 19.45162 93 LEU F CA 1
ATOM 5733 C C . LEU F 1 27 ? 194.14300 292.27600 328.82200 1.000 24.04670 93 LEU F C 1
ATOM 5734 O O . LEU F 1 27 ? 194.45000 291.09300 328.64100 1.000 21.82385 93 LEU F O 1
ATOM 5739 N N . SER F 1 28 ? 194.60300 292.98500 329.85500 1.000 23.43481 94 SER F N 1
ATOM 5740 C CA . SER F 1 28 ? 195.57800 292.40700 330.77300 1.000 27.48440 94 SER F CA 1
ATOM 5741 C C . SER F 1 28 ? 195.02400 291.21600 331.54300 1.000 28.52621 94 SER F C 1
ATOM 5742 O O . SER F 1 28 ? 195.80200 290.35700 331.96900 1.000 30.74246 94 SER F O 1
ATOM 5745 N N . ASP F 1 29 ? 193.70800 291.12500 331.72100 1.000 24.65806 95 ASP F N 1
ATOM 5746 C CA . ASP F 1 29 ? 193.17900 289.97200 332.44200 1.000 25.57684 95 ASP F CA 1
ATOM 5747 C C . ASP F 1 29 ? 193.20500 288.69000 331.61800 1.000 29.56894 95 ASP F C 1
ATOM 5748 O O . ASP F 1 29 ? 192.80300 287.64000 332.13500 1.000 25.43512 95 ASP F O 1
ATOM 5753 N N . CYS F 1 30 ? 193.67000 288.72700 330.36800 1.000 27.56074 96 CYS F N 1
ATOM 5754 C CA . CYS F 1 30 ? 193.75600 287.52900 329.53000 1.000 27.47372 96 CYS F CA 1
ATOM 5755 C C . CYS F 1 30 ? 195.08500 287.52700 328.78600 1.000 30.15314 96 CYS F C 1
ATOM 5756 O O . CYS F 1 30 ? 195.16900 287.92900 327.61700 1.000 25.13966 96 CYS F O 1
ATOM 5759 N N . PRO F 1 31 ? 196.15600 287.05700 329.43500 1.000 37.76992 97 PRO F N 1
ATOM 5760 C CA . PRO F 1 31 ? 197.45800 287.00200 328.75000 1.000 38.99023 97 PRO F CA 1
ATOM 5761 C C . PRO F 1 31 ? 197.48800 286.02800 327.58200 1.000 32.43692 97 PRO F C 1
ATOM 5762 O O . PRO F 1 31 ? 198.19600 286.28400 326.59900 1.000 31.47179 97 PRO F O 1
ATOM 5766 N N . ALA F 1 32 ? 196.73900 284.92100 327.65200 1.000 33.77909 98 ALA F N 1
ATOM 5767 C CA . ALA F 1 32 ? 196.74200 283.95400 326.55600 1.000 34.51704 98 ALA F CA 1
ATOM 5768 C C . ALA F 1 32 ? 196.31200 284.59300 325.24300 1.000 38.17478 98 ALA F C 1
ATOM 5769 O O . ALA F 1 32 ? 196.78300 284.19500 324.17000 1.000 33.42144 98 ALA F O 1
ATOM 5771 N N . PHE F 1 33 ? 195.43000 285.58400 325.30700 1.000 26.87425 99 PHE F N 1
ATOM 5772 C CA . PHE F 1 33 ? 194.96600 286.26800 324.10900 1.000 26.59778 99 PHE F CA 1
ATOM 5773 C C . PHE F 1 33 ? 195.87900 287.42400 323.72400 1.000 30.36210 99 PHE F C 1
ATOM 5774 O O . PHE F 1 33 ? 196.36100 287.49900 322.58700 1.000 30.02830 99 PHE F O 1
ATOM 5782 N N . LYS F 1 34 ? 196.12900 288.31800 324.67500 1.000 26.61664 100 LYS F N 1
ATOM 5783 C CA . LYS F 1 34 ? 196.84900 289.55300 324.39300 1.000 23.96414 100 LYS F CA 1
ATOM 5784 C C . LYS F 1 34 ? 198.29300 289.28400 323.97400 1.000 36.16005 100 LYS F C 1
ATOM 5785 O O . LYS F 1 34 ? 198.78800 289.87700 323.00500 1.000 26.76038 100 LYS F O 1
ATOM 5791 N N . ASP F 1 35 ? 198.98000 288.37700 324.67000 1.000 27.14714 101 ASP F N 1
ATOM 5792 C CA . ASP F 1 35 ? 200.39800 288.14200 324.43000 1.000 28.18839 101 ASP F CA 1
ATOM 5793 C C . ASP F 1 35 ? 200.67900 286.98200 323.48800 1.000 32.60639 101 ASP F C 1
ATOM 5794 O O . ASP F 1 35 ? 201.80800 286.85400 323.01800 1.000 32.85588 101 ASP F O 1
ATOM 5799 N N . GLY F 1 36 ? 199.69300 286.13400 323.21100 1.000 26.54848 102 GLY F N 1
ATOM 5800 C CA . GLY F 1 36 ? 199.86200 284.91800 322.44900 1.000 30.47759 102 GLY F CA 1
ATOM 5801 C C . GLY F 1 36 ? 199.41400 285.13700 321.02000 1.000 30.37943 102 GLY F C 1
ATOM 5802 O O . GLY F 1 36 ? 200.16200 285.67000 320.18500 1.000 33.28446 102 GLY F O 1
ATOM 5803 N N . ILE F 1 37 ? 198.18300 284.73800 320.71000 1.000 33.30038 103 ILE F N 1
ATOM 5804 C CA . ILE F 1 37 ? 197.74900 284.69800 319.32300 1.000 31.68674 103 ILE F CA 1
ATOM 5805 C C . ILE F 1 37 ? 197.50200 286.09100 318.74200 1.000 33.97689 103 ILE F C 1
ATOM 5806 O O . ILE F 1 37 ? 197.55000 286.26100 317.51600 1.000 28.63662 103 ILE F O 1
ATOM 5811 N N . LEU F 1 38 ? 197.26200 287.10800 319.57200 1.000 27.80971 104 LEU F N 1
ATOM 5812 C CA . LEU F 1 38 ? 197.13100 288.45500 319.02200 1.000 27.30961 104 LEU F CA 1
ATOM 5813 C C . LEU F 1 38 ? 198.42500 288.90500 318.35300 1.000 28.63226 104 LEU F C 1
ATOM 5814 O O . LEU F 1 38 ? 198.38700 289.58200 317.31900 1.000 35.25300 104 LEU F O 1
ATOM 5819 N N . LYS F 1 39 ? 199.57500 288.50400 318.89800 1.000 30.31867 105 LYS F N 1
ATOM 5820 C CA . LYS F 1 39 ? 200.87700 288.78600 318.30200 1.000 35.69081 105 LYS F CA 1
ATOM 5821 C C . LYS F 1 39 ? 201.16500 287.93900 317.06600 1.000 32.49744 105 LYS F C 1
ATOM 5822 O O . LYS F 1 39 ? 202.21100 288.13700 316.43300 1.000 34.69869 105 LYS F O 1
ATOM 5828 N N . ALA F 1 40 ? 200.28000 287.00900 316.71300 1.000 24.19614 106 ALA F N 1
ATOM 5829 C CA . ALA F 1 40 ? 200.49700 286.09200 315.60800 1.000 22.77386 106 ALA F CA 1
ATOM 5830 C C . ALA F 1 40 ? 199.69300 286.44800 314.36400 1.000 22.58713 106 ALA F C 1
ATOM 5831 O O . ALA F 1 40 ? 199.79700 285.73800 313.35900 1.000 23.63610 106 ALA F O 1
ATOM 5833 N N . TYR F 1 41 ? 198.90000 287.51900 314.40400 1.000 20.04837 107 TYR F N 1
ATOM 5834 C CA . TYR F 1 41 ? 198.05300 287.89900 313.27900 1.000 19.59843 107 TYR F CA 1
ATOM 5835 C C . TYR F 1 41 ? 198.06900 289.41200 313.11900 1.000 19.71974 107 TYR F C 1
ATOM 5836 O O . TYR F 1 41 ? 198.26300 290.14900 314.08900 1.000 21.76737 107 TYR F O 1
ATOM 5845 N N . HIS F 1 42 ? 197.85400 289.87900 311.88000 1.000 13.75196 108 HIS F N 1
ATOM 5846 C CA . HIS F 1 42 ? 197.79100 291.31700 311.64700 1.000 19.81707 108 HIS F CA 1
ATOM 5847 C C . HIS F 1 42 ? 196.45700 291.91600 312.07500 1.000 15.57745 108 HIS F C 1
ATOM 5848 O O . HIS F 1 42 ? 196.39900 293.10500 312.41100 1.000 16.27240 108 HIS F O 1
ATOM 5855 N N . GLU F 1 43 ? 195.37300 291.14100 312.00800 1.000 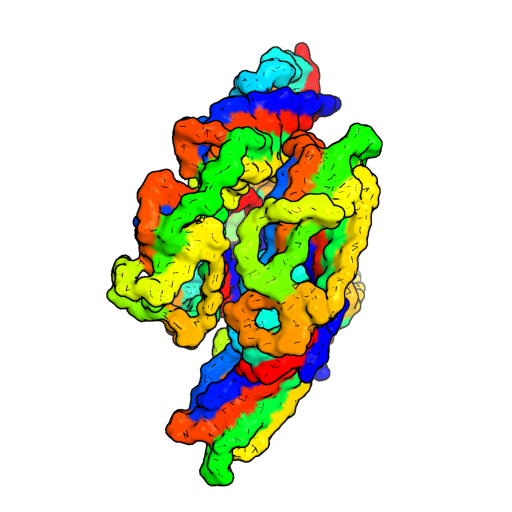17.03526 109 GLU F N 1
ATOM 5856 C CA . GLU F 1 43 ? 194.03900 291.66300 312.25400 1.000 17.05016 109 GLU F CA 1
ATOM 5857 C C . GLU F 1 43 ? 193.23600 290.68700 313.10300 1.000 16.28697 109 GLU F C 1
ATOM 5858 O O . GLU F 1 43 ? 193.46100 289.47600 313.07600 1.000 18.42551 109 GLU F O 1
ATOM 5864 N N . TYR F 1 44 ? 192.28700 291.23500 313.85600 1.000 13.59900 110 TYR F N 1
ATOM 5865 C CA . TYR F 1 44 ? 191.38900 290.42900 314.67200 1.000 18.77241 110 TYR F CA 1
ATOM 5866 C C . TYR F 1 44 ? 190.05400 291.14700 314.79000 1.000 15.72229 110 TYR F C 1
ATOM 5867 O O . TYR F 1 44 ? 189.94900 292.35300 314.55300 1.000 17.49871 110 TYR F O 1
ATOM 5876 N N . LYS F 1 45 ? 189.02900 290.39500 315.17900 1.000 15.51126 111 LYS F N 1
ATOM 5877 C CA . LYS F 1 45 ? 187.80800 291.01500 315.67400 1.000 16.13367 111 LYS F CA 1
ATOM 5878 C C . LYS F 1 45 ? 187.14600 290.04200 316.62900 1.000 18.59288 111 LYS F C 1
ATOM 5879 O O . LYS F 1 45 ? 187.05700 288.84400 316.33500 1.000 18.80209 111 LYS F O 1
ATOM 5885 N N . ILE F 1 46 ? 186.71500 290.55700 317.77400 1.000 13.79396 112 ILE F N 1
ATOM 5886 C CA . ILE F 1 46 ? 185.98600 289.75800 318.74200 1.000 13.54850 112 ILE F CA 1
ATOM 5887 C C . ILE F 1 46 ? 184.53100 289.75600 318.30000 1.000 13.98508 112 ILE F C 1
ATOM 5888 O O . ILE F 1 46 ? 183.93100 290.82100 318.11400 1.000 15.56811 112 ILE F O 1
ATOM 5893 N N . THR F 1 47 ? 183.98400 288.57200 318.05500 1.000 16.16533 113 THR F N 1
ATOM 5894 C CA . THR F 1 47 ? 182.64500 288.47400 317.48700 1.000 17.40885 113 THR F CA 1
ATOM 5895 C C . THR F 1 47 ? 181.58900 288.09100 318.51000 1.000 19.11201 113 THR F C 1
ATOM 5896 O O . THR F 1 47 ? 180.39900 288.10100 318.17500 1.000 22.54161 113 THR F O 1
ATOM 5900 N N . SER F 1 48 ? 181.99200 287.76900 319.73700 1.000 16.03300 114 SER F N 1
ATOM 5901 C CA . SER F 1 48 ? 181.07300 287.37100 320.79400 1.000 14.97293 114 SER F CA 1
ATOM 5902 C C . SER F 1 48 ? 181.74000 287.63000 322.13800 1.000 14.68782 114 SER F C 1
ATOM 5903 O O . SER F 1 48 ? 182.91700 287.31200 322.31600 1.000 14.43006 114 SER F O 1
ATOM 5906 N N . ILE F 1 49 ? 180.98400 288.20200 323.08100 1.000 13.55511 115 ILE F N 1
ATOM 5907 C CA . ILE F 1 49 ? 181.42400 288.34500 324.46700 1.000 14.77452 115 ILE F CA 1
ATOM 5908 C C . ILE F 1 49 ? 180.32300 287.81400 325.38400 1.000 14.68160 115 ILE F C 1
ATOM 5909 O O . ILE F 1 49 ? 179.17800 288.27100 325.31400 1.000 16.45561 115 ILE F O 1
ATOM 5914 N N . LEU F 1 50 ? 180.66000 286.85800 326.24100 1.000 15.49414 116 LEU F N 1
ATOM 5915 C CA . LEU F 1 50 ? 179.75000 286.44800 327.30400 1.000 16.24170 116 LEU F CA 1
ATOM 5916 C C . LEU F 1 50 ? 180.31700 286.95100 328.62600 1.000 20.74548 116 LEU F C 1
ATOM 5917 O O . LEU F 1 50 ? 181.44200 286.59600 329.00200 1.000 17.43181 116 LEU F O 1
ATOM 5922 N N . LEU F 1 51 ? 179.54700 287.80000 329.30800 1.000 16.88134 117 LEU F N 1
ATOM 5923 C CA . LEU F 1 51 ? 179.93600 288.40200 330.57600 1.000 14.91993 117 LEU F CA 1
ATOM 5924 C C . LEU F 1 51 ? 179.08400 287.76700 331.66600 1.000 19.53365 117 LEU F C 1
ATOM 5925 O O . LEU F 1 51 ? 177.86600 287.96700 331.70000 1.000 19.03120 117 LEU F O 1
ATOM 5930 N N . GLN F 1 52 ? 179.71900 286.99100 332.53300 1.000 17.50273 118 GLN F N 1
ATOM 5931 C CA . GLN F 1 52 ? 179.04700 286.32500 333.64100 1.000 16.39673 118 GLN F CA 1
ATOM 5932 C C . GLN F 1 52 ? 179.53400 286.88800 334.96300 1.000 19.53155 118 GLN F C 1
ATOM 5933 O O . GLN F 1 52 ? 180.74200 286.90900 335.22500 1.000 18.92700 118 GLN F O 1
ATOM 5939 N N . PHE F 1 53 ? 178.60100 287.31000 335.80700 1.000 18.34259 119 PHE F N 1
ATOM 5940 C CA . PHE F 1 53 ? 178.91000 287.58400 337.20400 1.000 18.51686 119 PHE F CA 1
ATOM 5941 C C . PHE F 1 53 ? 178.49500 286.36600 338.02000 1.000 23.52378 119 PHE F C 1
ATOM 5942 O O . PHE F 1 53 ? 177.31600 285.98600 338.02500 1.000 21.26237 119 PHE F O 1
ATOM 5950 N N . VAL F 1 54 ? 179.47400 285.73400 338.66000 1.000 18.78842 120 VAL F N 1
ATOM 5951 C CA . VAL F 1 54 ? 179.27200 284.56100 339.49600 1.000 16.96046 120 VAL F CA 1
ATOM 5952 C C . VAL F 1 54 ? 179.32400 285.03700 340.93900 1.000 18.35495 120 VAL F C 1
ATOM 5953 O O . VAL F 1 54 ? 180.35700 285.54000 341.39600 1.000 18.20209 120 VAL F O 1
ATOM 5957 N N . SER F 1 55 ? 178.22100 284.90800 341.66100 1.000 19.13281 121 SER F N 1
ATOM 5958 C CA . SER F 1 55 ? 178.14300 285.55500 342.96300 1.000 16.85794 121 SER F CA 1
ATOM 5959 C C . SER F 1 55 ? 178.70300 284.63400 344.03700 1.000 18.51391 121 SER F C 1
ATOM 5960 O O . SER F 1 55 ? 178.46200 283.42300 344.02300 1.000 21.98470 121 SER F O 1
ATOM 5963 N N . GLU F 1 56 ? 179.50200 285.21200 344.93100 1.000 16.50176 122 GLU F N 1
ATOM 5964 C CA . GLU F 1 56 ? 179.93100 284.54900 346.15400 1.000 22.56757 122 GLU F CA 1
ATOM 5965 C C . GLU F 1 56 ? 179.20500 285.10600 347.36700 1.000 24.43392 122 GLU F C 1
ATOM 5966 O O . GLU F 1 56 ? 179.59700 284.82500 348.50300 1.000 19.04787 122 GLU F O 1
ATOM 5972 N N . ALA F 1 57 ? 178.15300 285.88800 347.14500 1.000 17.87825 123 ALA F N 1
ATOM 5973 C CA . ALA F 1 57 ? 177.53100 286.65400 348.20800 1.000 24.98909 123 ALA F CA 1
ATOM 5974 C C . ALA F 1 57 ? 176.54500 285.80800 349.00900 1.000 21.38960 123 ALA F C 1
ATOM 5975 O O . ALA F 1 57 ? 175.85700 284.93200 348.47500 1.000 25.65835 123 ALA F O 1
ATOM 5977 N N . SER F 1 58 ? 176.46900 286.10300 350.30400 1.000 25.12233 124 SER F N 1
ATOM 5978 C CA . SER F 1 58 ? 175.41900 285.57100 351.16300 1.000 27.87347 124 SER F CA 1
ATOM 5979 C C . SER F 1 58 ? 174.04200 286.03400 350.69200 1.000 31.94381 124 SER F C 1
ATOM 5980 O O . SER F 1 58 ? 173.89500 287.08100 350.05200 1.000 23.99528 124 SER F O 1
ATOM 5983 N N . SER F 1 59 ? 173.01000 285.25900 351.04400 1.000 25.20461 125 SER F N 1
ATOM 5984 C CA . SER F 1 59 ? 171.66800 285.62400 350.60500 1.000 28.85402 125 SER F CA 1
ATOM 5985 C C . SER F 1 59 ? 171.16200 286.90200 351.26100 1.000 30.21625 125 SER F C 1
ATOM 5986 O O . SER F 1 59 ? 170.17100 287.46900 350.78500 1.000 26.83903 125 SER F O 1
ATOM 5989 N N . THR F 1 60 ? 171.83800 287.38700 352.30200 1.000 24.60404 126 THR F N 1
ATOM 5990 C CA . THR F 1 60 ? 171.48300 288.63600 352.96500 1.000 24.73968 126 THR F CA 1
ATOM 5991 C C . THR F 1 60 ? 172.36900 289.80500 352.54000 1.000 31.47463 126 THR F C 1
ATOM 5992 O O . THR F 1 60 ? 172.32400 290.86700 353.17400 1.000 26.71951 126 THR F O 1
ATOM 5996 N N . SER F 1 61 ? 173.16200 289.64400 351.47700 1.000 19.81871 127 SER F N 1
ATOM 5997 C CA . SER F 1 61 ? 173.97800 290.74400 350.99300 1.000 19.49602 127 SER F CA 1
ATOM 5998 C C . SER F 1 61 ? 173.12000 291.75900 350.24200 1.000 19.01183 127 SER F C 1
ATOM 5999 O O . SER F 1 61 ? 171.95000 291.52200 349.93900 1.000 23.10001 127 SER F O 1
ATOM 6002 N N . SER F 1 62 ? 173.73100 292.89500 349.92400 1.000 21.29509 128 SER F N 1
ATOM 6003 C CA . SER F 1 62 ? 173.03800 294.04400 349.35000 1.000 20.36507 128 SER F CA 1
ATOM 6004 C C . SER F 1 62 ? 173.82100 294.57500 348.15600 1.000 23.96964 128 SER F C 1
ATOM 6005 O O . SER F 1 62 ? 174.97400 294.19200 347.92600 1.000 23.86963 128 SER F O 1
ATOM 6008 N N . GLY F 1 63 ? 173.17800 295.47900 347.39500 1.000 18.68769 129 GLY F N 1
ATOM 6009 C CA . GLY F 1 63 ? 173.83600 296.19400 346.31000 1.000 18.60137 129 GLY F CA 1
ATOM 6010 C C . GLY F 1 63 ? 173.72600 295.52000 344.95200 1.000 20.51935 129 GLY F C 1
ATOM 6011 O O . GLY F 1 63 ? 173.20500 294.41200 344.79100 1.000 19.87178 129 GLY F O 1
ATOM 6012 N N . SER F 1 64 ? 174.24300 296.22100 343.94100 1.000 18.63700 130 SER F N 1
ATOM 6013 C CA . SER F 1 64 ? 174.27900 295.70100 342.57800 1.000 19.34406 130 SER F CA 1
ATOM 6014 C C . SER F 1 64 ? 175.59200 296.08100 341.91700 1.000 17.40872 130 SER F C 1
ATOM 6015 O O . SER F 1 64 ? 176.29300 296.99400 342.35400 1.000 20.11113 130 SER F O 1
ATOM 6018 N N . ILE F 1 65 ? 175.90500 295.38200 340.83400 1.000 21.83208 131 ILE F N 1
ATOM 6019 C CA . ILE F 1 65 ? 177.04800 295.70900 339.99000 1.000 19.23268 131 ILE F CA 1
ATOM 6020 C C . ILE F 1 65 ? 176.51300 296.18900 338.65100 1.000 15.01222 131 ILE F C 1
ATOM 6021 O O . ILE F 1 65 ? 175.95200 295.40300 337.87700 1.000 15.27591 131 ILE F O 1
ATOM 6026 N N . ALA F 1 66 ? 176.66600 297.47900 338.39300 1.000 16.52868 132 ALA F N 1
ATOM 6027 C CA . ALA F 1 66 ? 176.32800 298.04000 337.09700 1.000 18.01244 132 ALA F CA 1
ATOM 6028 C C . ALA F 1 66 ? 177.40100 297.67400 336.08400 1.000 17.12892 132 ALA F C 1
ATOM 6029 O O . ALA F 1 66 ? 178.58400 297.55900 336.41700 1.000 18.88229 132 ALA F O 1
ATOM 6031 N N . TYR F 1 67 ? 176.98300 297.48400 334.83500 1.000 16.63714 133 TYR F N 1
ATOM 6032 C CA . TYR F 1 67 ? 177.93400 297.21900 333.76700 1.000 16.69397 133 TYR F CA 1
ATOM 6033 C C . TYR F 1 67 ? 177.49000 297.92100 332.49500 1.000 16.30623 133 TYR F C 1
ATOM 6034 O O . TYR F 1 67 ? 176.29200 298.08300 332.23000 1.000 19.64445 133 TYR F O 1
ATOM 6043 N N . GLU F 1 68 ? 178.47700 298.35100 331.71700 1.000 14.43331 134 GLU F N 1
ATOM 6044 C CA . GLU F 1 68 ? 178.23200 299.21300 330.57300 1.000 18.95272 134 GLU F CA 1
ATOM 6045 C C . GLU F 1 68 ? 179.17200 298.81000 329.45400 1.000 20.31264 134 GLU F C 1
ATOM 6046 O O . GLU F 1 68 ? 180.37400 298.63900 329.68200 1.000 17.86502 134 GLU F O 1
ATOM 6052 N N . LEU F 1 69 ? 178.62500 298.64600 328.25900 1.000 18.39075 135 LEU F N 1
ATOM 6053 C CA . LEU F 1 69 ? 179.41800 298.33300 327.08200 1.000 16.75257 135 LEU F CA 1
ATOM 6054 C C . LEU F 1 69 ? 179.69600 299.63400 326.34000 1.000 20.65531 135 LEU F C 1
ATOM 6055 O O . LEU F 1 69 ? 178.76400 300.35900 325.97300 1.000 17.17936 135 LEU F O 1
ATOM 6060 N N . ASP F 1 70 ? 180.98200 299.93300 326.16000 1.000 21.59727 136 ASP F N 1
ATOM 6061 C CA . ASP F 1 70 ? 181.49500 301.12300 325.49100 1.000 18.31639 136 ASP F CA 1
ATOM 6062 C C . ASP F 1 70 ? 182.18400 300.65900 324.21000 1.000 22.95880 136 ASP F C 1
ATOM 6063 O O . ASP F 1 70 ? 183.36100 300.26900 324.23300 1.000 21.73620 136 ASP F O 1
ATOM 6068 N N . PRO F 1 71 ? 181.47800 300.64000 323.07500 1.000 21.16904 137 PRO F N 1
ATOM 6069 C CA . PRO F 1 71 ? 181.98200 299.95500 321.87400 1.000 22.33003 137 PRO F CA 1
ATOM 6070 C C . PRO F 1 71 ? 183.09400 300.68600 321.13600 1.000 26.55530 137 PRO F C 1
ATOM 6071 O O . PRO F 1 71 ? 183.60000 300.16100 320.13400 1.000 24.99284 137 PRO F O 1
ATOM 6075 N N . HIS F 1 72 ? 183.49100 301.86900 321.59500 1.000 19.82074 138 HIS F N 1
ATOM 6076 C CA . HIS F 1 72 ? 184.54700 302.62800 320.94500 1.000 22.62361 138 HIS F CA 1
ATOM 6077 C C . HIS F 1 72 ? 185.62300 303.08100 321.91600 1.000 23.40424 138 HIS F C 1
ATOM 6078 O O . HIS F 1 72 ? 186.44100 303.93400 321.56100 1.000 20.15081 138 HIS F O 1
ATOM 6085 N N . CYS F 1 73 ? 185.65900 302.51900 323.12500 1.000 23.70531 139 CYS F N 1
ATOM 6086 C CA . CYS F 1 73 ? 186.71800 302.82000 324.08100 1.000 19.87542 139 CYS F CA 1
ATOM 6087 C C . CYS F 1 73 ? 186.77700 304.31500 324.39400 1.000 28.74765 139 CYS F C 1
ATOM 6088 O O . CYS F 1 73 ? 187.85400 304.89300 324.53600 1.000 30.06819 139 CYS F O 1
ATOM 6091 N N . LYS F 1 74 ? 185.60500 304.94200 324.50700 1.000 19.86576 140 LYS F N 1
ATOM 6092 C CA . LYS F 1 74 ? 185.50200 306.37300 324.77500 1.000 25.75964 140 LYS F CA 1
ATOM 6093 C C . LYS F 1 74 ? 185.09600 306.70000 326.20500 1.000 28.55428 140 LYS F C 1
ATOM 6094 O O . LYS F 1 74 ? 185.12300 307.87700 326.58300 1.000 32.07177 140 LYS F O 1
ATOM 6100 N N . VAL F 1 75 ? 184.71100 305.70400 326.99600 1.000 26.60864 141 VAL F N 1
ATOM 6101 C CA . VAL F 1 75 ? 184.28900 305.87800 328.37800 1.000 23.61125 141 VAL F CA 1
ATOM 6102 C C . VAL F 1 75 ? 185.32800 305.19000 329.24800 1.000 26.01874 141 VAL F C 1
ATOM 6103 O O . VAL F 1 75 ? 185.64300 304.02000 329.02000 1.000 23.12946 141 VAL F O 1
ATOM 6107 N N . SER F 1 76 ? 185.86500 305.90600 330.23900 1.000 29.50210 142 SER F N 1
ATOM 6108 C CA . SER F 1 76 ? 186.90000 305.32400 331.08600 1.000 30.15722 142 SER F CA 1
ATOM 6109 C C . SER F 1 76 ? 186.37900 304.79600 332.41600 1.000 30.33195 142 SER F C 1
ATOM 6110 O O . SER F 1 76 ? 187.09100 304.03600 333.08600 1.000 34.10479 142 SER F O 1
ATOM 6113 N N . SER F 1 77 ? 185.17100 305.17000 332.82000 1.000 27.65631 143 SER F N 1
ATOM 6114 C CA . SER F 1 77 ? 184.57500 304.60500 334.02200 1.000 26.44560 143 SER F CA 1
ATOM 6115 C C . SER F 1 77 ? 183.06500 304.65500 333.87300 1.000 30.77422 143 SER F C 1
ATOM 6116 O O . SER F 1 77 ? 182.52700 305.52200 333.17700 1.000 32.16470 143 SER F O 1
ATOM 6119 N N . LEU F 1 78 ? 182.38900 303.71700 334.53800 1.000 20.61493 144 LEU F N 1
ATOM 6120 C CA . LEU F 1 78 ? 180.96200 303.53000 334.32500 1.000 22.44377 144 LEU F CA 1
ATOM 6121 C C . LEU F 1 78 ? 180.20100 304.82400 334.57800 1.000 26.78196 144 LEU F C 1
ATOM 6122 O O . LEU F 1 78 ? 180.40000 305.48700 335.60100 1.000 23.57434 144 LEU F O 1
ATOM 6127 N N . GLN F 1 79 ? 179.31900 305.15900 333.64300 1.000 21.47636 145 GLN F N 1
ATOM 6128 C CA . GLN F 1 79 ? 178.42000 306.29600 333.77200 1.000 25.03520 145 GLN F CA 1
ATOM 6129 C C . GLN F 1 79 ? 176.94900 305.94100 333.60400 1.000 27.16793 145 GLN F C 1
ATOM 6130 O O . GLN F 1 79 ? 176.09900 306.67500 334.11800 1.000 32.33193 145 GLN F O 1
ATOM 6136 N N . SER F 1 80 ? 176.62200 304.85200 332.91900 1.000 20.67395 146 SER F N 1
ATOM 6137 C CA . SER F 1 80 ? 175.24600 304.44900 332.65400 1.000 24.58228 146 SER F CA 1
ATOM 6138 C C . SER F 1 80 ? 174.84200 303.32200 333.59000 1.000 20.29097 146 SER F C 1
ATOM 6139 O O . SER F 1 80 ? 175.55700 302.32700 333.69400 1.000 21.57312 146 SER F O 1
ATOM 6142 N N . TYR F 1 81 ? 173.67600 303.44800 334.22300 1.000 25.78019 147 TYR F N 1
ATOM 6143 C CA . TYR F 1 81 ? 173.18600 302.43900 335.16100 1.000 27.90125 147 TYR F CA 1
ATOM 6144 C C . TYR F 1 81 ? 172.03000 301.61900 334.58900 1.000 31.68180 147 TYR F C 1
ATOM 6145 O O . TYR F 1 81 ? 171.29100 300.97600 335.34600 1.000 32.16790 147 TYR F O 1
ATOM 6154 N N . VAL F 1 82 ? 171.87100 301.62600 333.26500 1.000 21.93433 148 VAL F N 1
ATOM 6155 C CA . VAL F 1 82 ? 170.79300 300.88700 332.61000 1.000 29.78692 148 VAL F CA 1
ATOM 6156 C C . VAL F 1 82 ? 170.88300 299.39400 332.91100 1.000 30.15559 148 VAL F C 1
ATOM 6157 O O . VAL F 1 82 ? 169.85900 298.71300 333.06000 1.000 35.33381 148 VAL F O 1
ATOM 6161 N N . ASN F 1 83 ? 172.09600 298.85500 332.98500 1.000 22.28980 149 ASN F N 1
ATOM 6162 C CA . ASN F 1 83 ? 172.30600 297.41800 333.09200 1.000 21.15602 149 ASN F CA 1
ATOM 6163 C C . ASN F 1 83 ? 173.01700 297.10400 334.40100 1.000 22.19649 149 ASN F C 1
ATOM 6164 O O . ASN F 1 83 ? 174.00900 297.75900 334.74200 1.000 16.36466 149 ASN F O 1
ATOM 6169 N N . LYS F 1 84 ? 172.51000 296.11800 335.14100 1.000 20.62419 150 LYS F N 1
ATOM 6170 C CA . LYS F 1 84 ? 173.18800 295.73900 336.37400 1.000 19.75882 150 LYS F CA 1
ATOM 6171 C C . LYS F 1 84 ? 172.81300 294.31800 336.76200 1.000 26.78355 150 LYS F C 1
ATOM 6172 O O . LYS F 1 84 ? 171.76200 293.80100 336.37500 1.000 23.51766 150 LYS F O 1
ATOM 6178 N N . PHE F 1 85 ? 173.71400 293.69200 337.52300 1.000 21.67801 151 PHE F N 1
ATOM 6179 C CA . PHE F 1 85 ? 173.47200 292.41400 338.17400 1.000 20.14394 151 PHE F CA 1
ATOM 6180 C C . PHE F 1 85 ? 173.24300 292.64600 339.66100 1.000 25.96565 151 PHE F C 1
ATOM 6181 O O . PHE F 1 85 ? 173.95200 293.43800 340.29100 1.000 22.35860 151 PHE F O 1
ATOM 6189 N N . GLN F 1 86 ? 172.26900 291.94600 340.22300 1.000 21.60926 152 GLN F N 1
ATOM 6190 C CA . GLN F 1 86 ? 172.12200 291.95000 341.67100 1.000 25.81901 152 GLN F CA 1
ATOM 6191 C C . GLN F 1 86 ? 173.26000 291.14200 342.28400 1.000 21.26013 152 GLN F C 1
ATOM 6192 O O . GLN F 1 86 ? 173.58100 290.05000 341.81000 1.000 24.54178 152 GLN F O 1
ATOM 6198 N N . ILE F 1 87 ? 173.89300 291.69600 343.31800 1.000 19.88754 153 ILE F N 1
ATOM 6199 C CA . ILE F 1 87 ? 175.07700 291.04700 343.88100 1.000 20.13385 153 ILE F CA 1
ATOM 6200 C C . ILE F 1 87 ? 174.73100 289.66200 344.41300 1.000 23.36129 153 ILE F C 1
ATOM 6201 O O . ILE F 1 87 ? 175.49800 288.70800 344.24100 1.000 23.05411 153 ILE F O 1
ATOM 6206 N N . THR F 1 88 ? 173.56100 289.51700 345.03800 1.000 22.79749 154 THR F N 1
ATOM 6207 C CA . THR F 1 88 ? 173.18000 288.23100 345.60700 1.000 17.66184 154 THR F CA 1
ATOM 6208 C C . THR F 1 88 ? 172.88800 287.16700 344.55400 1.000 29.93313 154 THR F C 1
ATOM 6209 O O . THR F 1 88 ? 172.97700 285.97400 344.85900 1.000 28.84955 154 THR F O 1
ATOM 6213 N N . LYS F 1 89 ? 172.54600 287.55300 343.33000 1.000 28.43928 155 LYS F N 1
ATOM 6214 C CA . LYS F 1 89 ? 172.12800 286.57600 342.33300 1.000 29.07238 155 LYS F CA 1
ATOM 6215 C C . LYS F 1 89 ? 173.14900 286.33100 341.23700 1.000 31.30696 155 LYS F C 1
ATOM 6216 O O . LYS F 1 89 ? 173.23200 285.21600 340.72600 1.000 27.13561 155 LYS F O 1
ATOM 6222 N N . GLY F 1 90 ? 173.92300 287.32900 340.86600 1.000 27.08559 156 GLY F N 1
ATOM 6223 C CA . GLY F 1 90 ? 174.70500 287.13000 339.67500 1.000 34.16218 156 GLY F CA 1
ATOM 6224 C C . GLY F 1 90 ? 173.81400 287.24200 338.45300 1.000 30.88778 156 GLY F C 1
ATOM 6225 O O . GLY F 1 90 ? 172.63000 287.58100 338.52600 1.000 30.21974 156 GLY F O 1
ATOM 6226 N N . GLY F 1 91 ? 174.40200 286.91400 337.31600 1.000 23.88028 157 GLY F N 1
ATOM 6227 C CA . GLY F 1 91 ? 173.69600 287.00200 336.05700 1.000 23.32643 157 GLY F CA 1
ATOM 6228 C C . GLY F 1 91 ? 174.67400 286.93300 334.90700 1.000 22.40450 157 GLY F C 1
ATOM 6229 O O . GLY F 1 91 ? 175.87600 286.72900 335.08900 1.000 21.30208 157 GLY F O 1
ATOM 6230 N N . ALA F 1 92 ? 174.12900 287.11400 333.71000 1.000 21.09705 158 ALA F N 1
ATOM 6231 C CA . ALA F 1 92 ? 174.94100 286.98800 332.50800 1.000 18.80968 158 ALA F CA 1
ATOM 6232 C C . ALA F 1 92 ? 174.38400 287.88900 331.42000 1.000 20.77972 158 ALA F C 1
ATOM 6233 O O . ALA F 1 92 ? 173.18600 288.17900 331.38400 1.000 20.26083 158 ALA F O 1
ATOM 6235 N N . LYS F 1 93 ? 175.27200 288.33000 330.53100 1.000 18.11858 159 LYS F N 1
ATOM 6236 C CA . LYS F 1 93 ? 174.88600 289.12000 329.37000 1.000 15.61806 159 LYS F CA 1
ATOM 6237 C C . LYS F 1 93 ? 175.74500 288.66300 328.20400 1.000 20.94920 159 LYS F C 1
ATOM 6238 O O . LYS F 1 93 ? 176.96900 288.58100 328.33300 1.000 20.73474 159 LYS F O 1
ATOM 6244 N N . THR F 1 94 ? 175.10700 288.32100 327.09500 1.000 16.25904 160 THR F N 1
ATOM 6245 C CA . THR F 1 94 ? 175.81200 287.95200 325.87500 1.000 17.82337 160 THR F CA 1
ATOM 6246 C C . THR F 1 94 ? 175.71000 289.10300 324.88800 1.000 20.13590 160 THR F C 1
ATOM 6247 O O . THR F 1 94 ? 174.62100 289.65400 324.68000 1.000 24.19999 160 THR F O 1
ATOM 6251 N N . TYR F 1 95 ? 176.85000 289.48700 324.32500 1.000 15.69262 161 TYR F N 1
ATOM 6252 C CA . TYR F 1 95 ? 176.94900 290.53000 323.31500 1.000 19.61527 161 TYR F CA 1
ATOM 6253 C C . TYR F 1 95 ? 177.34700 289.92100 321.97900 1.000 20.65658 161 TYR F C 1
ATOM 6254 O O . TYR F 1 95 ? 178.29700 289.13300 321.90800 1.000 20.31595 161 TYR F O 1
ATOM 6263 N N . GLN F 1 96 ? 176.64600 290.31200 320.92100 1.000 20.82439 162 GLN F N 1
ATOM 6264 C CA . GLN F 1 96 ? 176.96400 289.84900 319.57800 1.000 21.75715 162 GLN F CA 1
ATOM 6265 C C . GLN F 1 96 ? 177.81600 290.87900 318.84400 1.000 18.34904 162 GLN F C 1
ATOM 6266 O O . GLN F 1 96 ? 177.89600 292.04400 319.23200 1.000 17.72710 162 GLN F O 1
ATOM 6272 N N . ALA F 1 97 ? 178.45400 290.42300 317.76000 1.000 19.76562 163 ALA F N 1
ATOM 6273 C CA . ALA F 1 97 ? 179.45200 291.23600 317.06500 1.000 21.39237 163 ALA F CA 1
ATOM 6274 C C . ALA F 1 97 ? 178.94600 292.63500 316.73600 1.000 21.41854 163 ALA F C 1
ATOM 6275 O O . ALA F 1 97 ? 179.69000 293.61700 316.84500 1.000 16.87298 163 ALA F O 1
ATOM 6277 N N . ARG F 1 98 ? 177.68800 292.75000 316.31700 1.000 20.54176 164 ARG F N 1
ATOM 6278 C CA A ARG F 1 98 ? 177.20000 294.03700 315.84500 0.551 22.96424 164 ARG F CA 1
ATOM 6279 C CA B ARG F 1 98 ? 177.18000 294.03400 315.84900 0.449 22.96796 164 ARG F CA 1
ATOM 6280 C C . ARG F 1 98 ? 177.10300 295.07300 316.95900 1.000 21.68667 164 ARG F C 1
ATOM 6281 O O . ARG F 1 98 ? 177.11100 296.27700 316.66700 1.000 20.81194 164 ARG F O 1
ATOM 6296 N N . MET F 1 99 ? 177.03800 294.64600 318.22500 1.000 19.17797 165 MET F N 1
ATOM 6297 C CA A MET F 1 99 ? 176.95200 295.58500 319.33600 0.664 18.02919 165 MET F CA 1
ATOM 6298 C CA B MET F 1 99 ? 176.95000 295.57800 319.34200 0.336 18.13081 165 MET F CA 1
ATOM 6299 C C . MET F 1 99 ? 178.31200 295.95900 319.91100 1.000 19.39293 165 MET F C 1
ATOM 6300 O O . MET F 1 99 ? 178.39700 296.91000 320.69800 1.000 21.64278 165 MET F O 1
ATOM 6309 N N . ILE F 1 100 ? 179.37300 295.24500 319.54200 1.000 18.80665 166 ILE F N 1
ATOM 6310 C CA . ILE F 1 100 ? 180.65600 295.41000 320.21300 1.000 17.35777 166 ILE F CA 1
ATOM 6311 C C . ILE F 1 100 ? 181.77600 295.81800 319.26500 1.000 18.05733 166 ILE F C 1
ATOM 6312 O O . ILE F 1 100 ? 182.95100 295.57300 319.55600 1.000 17.66223 166 ILE F O 1
ATOM 6317 N N . ASN F 1 101 ? 181.44100 296.47500 318.14700 1.000 19.11483 167 ASN F N 1
ATOM 6318 C CA . ASN F 1 101 ? 182.45900 296.90800 317.18900 1.000 15.26005 167 ASN F CA 1
ATOM 6319 C C . ASN F 1 101 ? 183.22700 295.70200 316.64500 1.000 17.70609 167 ASN F C 1
ATOM 6320 O O . ASN F 1 101 ? 184.43900 295.75100 316.42200 1.000 18.87913 167 ASN F O 1
ATOM 6325 N N . GLY F 1 102 ? 182.50600 294.60900 316.43100 1.000 16.59244 168 GLY F N 1
ATOM 6326 C CA . GLY F 1 102 ? 183.10000 293.37000 315.98800 1.000 18.15211 168 GLY F CA 1
ATOM 6327 C C . GLY F 1 102 ? 182.71300 292.99500 314.57200 1.000 20.02307 168 GLY F C 1
ATOM 6328 O O . GLY F 1 102 ? 182.71200 291.81200 314.22800 1.000 24.18664 168 GLY F O 1
ATOM 6329 N N . VAL F 1 103 ? 182.36600 293.97400 313.74300 1.000 20.27163 169 VAL F N 1
ATOM 6330 C CA . VAL F 1 103 ? 181.96500 293.63700 312.37700 1.000 30.80330 169 VAL F CA 1
ATOM 6331 C C . VAL F 1 103 ? 183.08500 293.96200 311.39500 1.000 28.46824 169 VAL F C 1
ATOM 6332 O O . VAL F 1 103 ? 183.19300 293.32900 310.33900 1.000 39.27632 169 VAL F O 1
ATOM 6336 N N . GLU F 1 104 ? 183.93100 294.92900 311.73000 1.000 21.76117 170 GLU F N 1
ATOM 6337 C CA . GLU F 1 104 ? 185.06700 295.27100 310.88600 1.000 25.13413 170 GLU F CA 1
ATOM 6338 C C . GLU F 1 104 ? 186.35500 294.74400 311.50500 1.000 27.38041 170 GLU F C 1
ATOM 6339 O O . GLU F 1 104 ? 186.46900 294.61500 312.72600 1.000 25.23050 170 GLU F O 1
ATOM 6345 N N . TRP F 1 105 ? 187.32600 294.42600 310.65300 1.000 22.43369 171 TRP F N 1
ATOM 6346 C CA . TRP F 1 105 ? 188.60000 293.92700 311.15200 1.000 18.13455 171 TRP F CA 1
ATOM 6347 C C . TRP F 1 105 ? 189.38000 295.05400 311.81400 1.000 21.62735 171 TRP F C 1
ATOM 6348 O O . TRP F 1 105 ? 189.38000 296.19000 311.33400 1.000 25.05598 171 TRP F O 1
ATOM 6359 N N . HIS F 1 106 ? 190.05000 294.73400 312.91800 1.000 17.01458 172 HIS F N 1
ATOM 6360 C CA . HIS F 1 106 ? 190.88900 295.67800 313.63900 1.000 19.73071 172 HIS F CA 1
ATOM 6361 C C . HIS F 1 106 ? 192.34900 295.26800 313.55800 1.000 16.26388 172 HIS F C 1
ATOM 6362 O O . HIS F 1 106 ? 192.67500 294.07900 313.57200 1.000 18.27336 172 HIS F O 1
ATOM 6369 N N . ASP F 1 107 ? 193.22900 296.26500 313.49400 1.000 15.64098 173 ASP F N 1
ATOM 6370 C CA . ASP F 1 107 ? 194.65200 296.00200 313.63400 1.000 19.89337 173 ASP F CA 1
ATOM 6371 C C . ASP F 1 107 ? 194.94300 295.39900 315.00100 1.000 18.77083 173 ASP F C 1
ATOM 6372 O O . ASP F 1 107 ? 194.36500 295.80400 316.01300 1.000 18.94541 173 ASP F O 1
ATOM 6377 N N . SER F 1 108 ? 195.85400 294.42500 315.03000 1.000 20.99613 174 SER F N 1
ATOM 6378 C CA . SER F 1 108 ? 196.13100 293.72800 316.28100 1.000 19.03402 174 SER F CA 1
ATOM 6379 C C . SER F 1 108 ? 196.76000 294.62100 317.34500 1.000 22.84199 174 SER F C 1
ATOM 6380 O O . SER F 1 108 ? 196.86900 294.18900 318.49800 1.000 21.77090 174 SER F O 1
ATOM 6383 N N . SER F 1 109 ? 197.16900 295.84600 317.00400 1.000 21.02589 175 SER F N 1
ATOM 6384 C CA . SER F 1 109 ? 197.66600 296.79800 317.99100 1.000 26.37011 175 SER F CA 1
ATOM 6385 C C . SER F 1 109 ? 196.59100 297.76000 318.48300 1.000 24.61467 175 SER F C 1
ATOM 6386 O O . SER F 1 109 ? 196.89300 298.63000 319.30700 1.000 25.59340 175 SER F O 1
ATOM 6389 N N . GLU F 1 110 ? 195.35500 297.63300 318.00100 1.000 17.10634 176 GLU F N 1
ATOM 6390 C CA . GLU F 1 110 ? 194.26400 298.53000 318.35700 1.000 20.64431 176 GLU F CA 1
ATOM 6391 C C . GLU F 1 110 ? 193.23500 297.79600 319.21100 1.000 22.29240 176 GLU F C 1
ATOM 6392 O O . GLU F 1 110 ? 192.95100 296.61900 318.97100 1.000 20.58421 176 GLU F O 1
ATOM 6398 N N . ASP F 1 111 ? 192.67600 298.49600 320.20300 1.000 25.55852 177 ASP F N 1
ATOM 6399 C CA . ASP F 1 111 ? 191.60800 297.93800 321.03200 1.000 20.43680 177 ASP F CA 1
ATOM 6400 C C . ASP F 1 111 ? 190.25600 298.07100 320.33600 1.000 20.70966 177 ASP F C 1
ATOM 6401 O O . ASP F 1 111 ? 190.00200 299.03500 319.61200 1.000 21.81370 177 ASP F O 1
ATOM 6406 N N . GLN F 1 112 ? 189.37100 297.10300 320.58000 1.000 20.28411 178 GLN F N 1
ATOM 6407 C CA . GLN F 1 112 ? 188.06500 297.03700 319.91400 1.000 17.70828 178 GLN F CA 1
ATOM 6408 C C . GLN F 1 112 ? 186.92100 297.64900 320.72300 1.000 17.04414 178 GLN F C 1
ATOM 6409 O O . GLN F 1 112 ? 186.11900 298.42200 320.18100 1.000 20.54511 178 GLN F O 1
ATOM 6415 N N . CYS F 1 113 ? 186.77400 297.27300 321.99500 1.000 13.93673 179 CYS F N 1
ATOM 6416 C CA . CYS F 1 113 ? 185.65600 297.74000 322.80900 1.000 15.12284 179 CYS F CA 1
ATOM 6417 C C . CYS F 1 113 ? 186.03700 297.58800 324.27300 1.000 17.87925 179 CYS F C 1
ATOM 6418 O O . CYS F 1 113 ? 187.06800 296.99600 324.61800 1.000 14.25519 179 CYS F O 1
ATOM 6421 N N . ARG F 1 114 ? 185.15500 298.07500 325.13400 1.000 16.81283 180 ARG F N 1
ATOM 6422 C CA . ARG F 1 114 ? 185.42400 298.07400 326.56200 1.000 14.29361 180 ARG F CA 1
ATOM 6423 C C . ARG F 1 114 ? 184.14300 297.75500 327.31200 1.000 16.87983 180 ARG F C 1
ATOM 6424 O O . ARG F 1 114 ? 183.06300 298.18200 326.90300 1.000 18.68134 180 ARG F O 1
ATOM 6432 N N . ILE F 1 115 ? 184.26100 296.98400 328.38800 1.000 14.59671 181 ILE F N 1
ATOM 6433 C CA . ILE F 1 115 ? 183.17000 296.80400 329.33800 1.000 17.24953 181 ILE F CA 1
ATOM 6434 C C . ILE F 1 115 ? 183.59300 297.45800 330.64400 1.000 17.19686 181 ILE F C 1
ATOM 6435 O O . ILE F 1 115 ? 184.70500 297.21900 331.13100 1.000 17.52156 181 ILE F O 1
ATOM 6440 N N . LEU F 1 116 ? 182.73200 298.31500 331.18800 1.000 16.68515 182 LEU F N 1
ATOM 6441 C CA . LEU F 1 116 ? 182.98100 298.92800 332.48300 1.000 17.74531 182 LEU F CA 1
ATOM 6442 C C . LEU F 1 116 ? 182.01600 298.37900 333.52400 1.000 16.82601 182 LEU F C 1
ATOM 6443 O O . LEU F 1 116 ? 180.90400 297.94900 333.20200 1.000 14.89656 182 LEU F O 1
ATOM 6448 N N . TRP F 1 117 ? 182.45500 298.38400 334.77800 1.000 14.95849 183 TRP F N 1
ATOM 6449 C CA . TRP F 1 117 ? 181.59500 297.94600 335.86600 1.000 15.47021 183 TRP F CA 1
ATOM 6450 C C . TRP F 1 117 ? 181.84700 298.79300 337.10500 1.000 14.14776 183 TRP F C 1
ATOM 6451 O O . TRP F 1 117 ? 182.91600 299.38200 337.28800 1.000 15.98546 183 TRP F O 1
ATOM 6462 N N . LYS F 1 118 ? 180.82600 298.85700 337.95200 1.000 17.30951 184 LYS F N 1
ATOM 6463 C CA . LYS F 1 118 ? 180.91800 299.60600 339.20400 1.000 19.48171 184 LYS F CA 1
ATOM 6464 C C . LYS F 1 118 ? 179.86600 299.07200 340.15900 1.000 18.57668 184 LYS F C 1
ATOM 6465 O O . LYS F 1 118 ? 178.67500 299.08700 339.83500 1.000 18.32250 184 LYS F O 1
ATOM 6471 N N . GLY F 1 119 ? 180.29900 298.60800 341.32600 1.000 19.18546 185 GLY F N 1
ATOM 6472 C CA . GLY F 1 119 ? 179.39400 298.12400 342.34900 1.000 18.68543 185 GLY F CA 1
ATOM 6473 C C . GLY F 1 119 ? 179.06200 299.18300 343.38700 1.000 19.91902 185 GLY F C 1
ATOM 6474 O O . GLY F 1 119 ? 179.85300 300.08800 343.65400 1.000 18.53083 185 GLY F O 1
ATOM 6475 N N . ASN F 1 120 ? 177.87700 299.06000 343.98300 1.000 15.99898 186 ASN F N 1
ATOM 6476 C CA . ASN F 1 120 ? 177.48900 299.95200 345.07000 1.000 18.01078 186 ASN F CA 1
ATOM 6477 C C . ASN F 1 120 ? 177.18000 299.18800 346.34900 1.000 24.94919 186 ASN F C 1
ATOM 6478 O O . ASN F 1 120 ? 176.51300 299.72400 347.24000 1.000 24.46515 186 ASN F O 1
ATOM 6483 N N . GLY F 1 121 ? 177.63800 297.94300 346.45100 1.000 24.66471 187 GLY F N 1
ATOM 6484 C CA . GLY F 1 121 ? 177.65700 297.24400 347.71600 1.000 27.31043 187 GLY F CA 1
ATOM 6485 C C . GLY F 1 121 ? 178.80300 297.73000 348.58200 1.000 21.26976 187 GLY F C 1
ATOM 6486 O O . GLY F 1 121 ? 179.44100 298.75100 348.32500 1.000 26.62522 187 GLY F O 1
ATOM 6487 N N . LYS F 1 122 ? 179.07700 296.96500 349.63100 1.000 28.82386 188 LYS F N 1
ATOM 6488 C CA . LYS F 1 122 ? 180.06400 297.37800 350.61400 1.000 24.73562 188 LYS F CA 1
ATOM 6489 C C . LYS F 1 122 ? 181.43500 296.80200 350.28300 1.000 32.01901 188 LYS F C 1
ATOM 6490 O O . LYS F 1 122 ? 181.55400 295.64800 349.85500 1.000 32.83525 188 LYS F O 1
ATOM 6496 N N . SER F 1 123 ? 182.47000 297.62400 350.48900 1.000 23.94591 189 SER F N 1
ATOM 6497 C CA . SER F 1 123 ? 183.84300 297.26900 350.15600 1.000 29.20123 189 SER F CA 1
ATOM 6498 C C . SER F 1 123 ? 184.39200 296.13100 351.00400 1.000 33.52022 189 SER F C 1
ATOM 6499 O O . SER F 1 123 ? 185.39900 295.52200 350.62800 1.000 31.65381 189 SER F O 1
ATOM 6502 N N . SER F 1 124 ? 183.78800 295.85000 352.14600 1.000 28.85427 190 SER F N 1
ATOM 6503 C CA . SER F 1 124 ? 184.27100 294.76900 352.99100 1.000 28.62884 190 SER F CA 1
ATOM 6504 C C . SER F 1 124 ? 183.56700 293.44800 352.71500 1.000 35.67304 190 SER F C 1
ATOM 6505 O O . SER F 1 124 ? 183.90400 292.43800 353.34100 1.000 35.40617 190 SER F O 1
ATOM 6508 N N . ASP F 1 125 ? 182.60500 293.43200 351.80100 1.000 27.09356 191 ASP F N 1
ATOM 6509 C CA . ASP F 1 125 ? 181.79800 292.24700 351.54400 1.000 28.02498 191 ASP F CA 1
ATOM 6510 C C . ASP F 1 125 ? 182.20100 291.62900 350.21500 1.000 25.72683 191 ASP F C 1
ATOM 6511 O O . ASP F 1 125 ? 181.97700 292.25100 349.16400 1.000 22.41835 191 ASP F O 1
ATOM 6516 N N . PRO F 1 126 ? 182.78000 290.42900 350.19000 1.000 23.94209 192 PRO F N 1
ATOM 6517 C CA . PRO F 1 126 ? 183.04800 289.77900 348.89900 1.000 17.67692 192 PRO F CA 1
ATOM 6518 C C . PRO F 1 126 ? 181.76800 289.63500 348.08600 1.000 24.45468 192 PRO F C 1
ATOM 6519 O O . PRO F 1 126 ? 180.72500 289.22300 348.60400 1.000 24.32644 192 PRO F O 1
ATOM 6523 N N . ALA F 1 127 ? 181.84700 290.00900 346.80600 1.000 15.90038 193 ALA F N 1
ATOM 6524 C CA . ALA F 1 127 ? 180.71500 289.93700 345.89200 1.000 16.52656 193 ALA F CA 1
ATOM 6525 C C . ALA F 1 127 ? 180.76800 288.70900 344.99300 1.000 16.01369 193 ALA F C 1
ATOM 6526 O O . ALA F 1 127 ? 179.76000 288.01300 344.82500 1.000 18.35187 193 ALA F O 1
ATOM 6528 N N . GLY F 1 128 ? 181.91500 288.42600 344.41000 1.000 17.53033 194 GLY F N 1
ATOM 6529 C CA . GLY F 1 128 ? 182.04100 287.29100 343.52400 1.000 18.31204 194 GLY F CA 1
ATOM 6530 C C . GLY F 1 128 ? 183.15500 287.52800 342.50900 1.000 18.96602 194 GLY F C 1
ATOM 6531 O O . GLY F 1 128 ? 184.18600 288.12300 342.83300 1.000 21.05658 194 GLY F O 1
ATOM 6532 N N . SER F 1 129 ? 182.91500 287.06600 341.28600 1.000 15.65240 195 SER F N 1
ATOM 6533 C CA . SER F 1 129 ? 183.89900 287.17300 340.21500 1.000 16.48729 195 SER F CA 1
ATOM 6534 C C . SER F 1 129 ? 183.18400 287.36300 338.88600 1.000 16.09943 195 SER F C 1
ATOM 6535 O O . SER F 1 129 ? 181.99100 287.07800 338.75400 1.000 15.54446 195 SER F O 1
ATOM 6538 N N . PHE F 1 130 ? 183.93100 287.85800 337.89800 1.000 16.45360 196 PHE F N 1
ATOM 6539 C CA . PHE F 1 130 ? 183.49100 287.83700 336.50900 1.000 15.28992 196 PHE F CA 1
ATOM 6540 C C . PHE F 1 130 ? 184.14700 286.65600 335.81300 1.000 16.66997 196 PHE F C 1
ATOM 6541 O O . PHE F 1 130 ? 185.32200 286.35900 336.05200 1.000 19.25223 196 PHE F O 1
ATOM 6549 N N . ARG F 1 131 ? 183.37600 285.96300 334.98100 1.000 16.89810 197 ARG F N 1
ATOM 6550 C CA . ARG F 1 131 ? 183.90400 284.98900 334.03400 1.000 20.20239 197 ARG F CA 1
ATOM 6551 C C . ARG F 1 131 ? 183.53100 285.49100 332.64900 1.000 17.24039 197 ARG F C 1
ATOM 6552 O O . ARG F 1 131 ? 182.35300 285.71300 332.37200 1.000 15.31978 197 ARG F O 1
ATOM 6560 N N . VAL F 1 132 ? 184.52200 285.67100 331.78200 1.000 17.27206 198 VAL F N 1
ATOM 6561 C CA . VAL F 1 132 ? 184.30700 286.32100 330.49100 1.000 16.18111 198 VAL F CA 1
ATOM 6562 C C . VAL F 1 132 ? 184.74900 285.35100 329.40600 1.000 17.37853 198 VAL F C 1
ATOM 6563 O O . VAL F 1 132 ? 185.87500 284.84600 329.44300 1.000 16.46634 198 VAL F O 1
ATOM 6567 N N . THR F 1 133 ? 183.84900 285.05200 328.47700 1.000 14.43591 199 THR F N 1
ATOM 6568 C CA . THR F 1 133 ? 184.15000 284.18000 327.34800 1.000 14.77829 199 THR F CA 1
ATOM 6569 C C . THR F 1 133 ? 184.10400 285.00500 326.07400 1.000 16.60280 199 THR F C 1
ATOM 6570 O O . THR F 1 133 ? 183.10200 285.68300 325.80800 1.000 14.83353 199 THR F O 1
ATOM 6574 N N . ILE F 1 134 ? 185.18200 284.95300 325.29800 1.000 16.83809 200 ILE F N 1
ATOM 6575 C CA . ILE F 1 134 ? 185.23100 285.66600 324.03100 1.000 16.46370 200 ILE F CA 1
ATOM 6576 C C . ILE F 1 134 ? 185.52600 284.68700 322.89800 1.000 20.75921 200 ILE F C 1
ATOM 6577 O O . ILE F 1 134 ? 186.27400 283.71300 323.06500 1.000 17.95427 200 ILE F O 1
ATOM 6582 N N . LYS F 1 135 ? 184.90100 284.93800 321.75300 1.000 17.21942 201 LYS F N 1
ATOM 6583 C CA . LYS F 1 135 ? 185.26800 284.30500 320.49600 1.000 20.13333 201 LYS F CA 1
ATOM 6584 C C . LYS F 1 135 ? 185.92700 285.36500 319.62300 1.000 14.44097 201 LYS F C 1
ATOM 6585 O O . LYS F 1 135 ? 185.38100 286.46500 319.45700 1.000 15.27456 201 LYS F O 1
ATOM 6591 N N . VAL F 1 136 ? 187.11200 285.05400 319.10600 1.000 19.34906 202 VAL F N 1
ATOM 6592 C CA . VAL F 1 136 ? 187.91900 286.01200 318.36000 1.000 17.02405 202 VAL F CA 1
ATOM 6593 C C . VAL F 1 136 ? 188.19800 285.46600 316.97100 1.000 16.83781 202 VAL F C 1
ATOM 6594 O O . VAL F 1 136 ? 188.73400 284.36200 316.83600 1.000 20.89225 202 VAL F O 1
ATOM 6598 N N . ALA F 1 137 ? 187.87400 286.25700 315.94800 1.000 14.21140 203 ALA F N 1
ATOM 6599 C CA . ALA F 1 137 ? 188.25100 285.93100 314.57700 1.000 17.33408 203 ALA F CA 1
ATOM 6600 C C . ALA F 1 137 ? 189.60200 286.55900 314.26500 1.000 15.62920 203 ALA F C 1
ATOM 6601 O O . ALA F 1 137 ? 189.91200 287.65200 314.74500 1.000 17.79475 203 ALA F O 1
ATOM 6603 N N . LEU F 1 138 ? 190.40900 285.86000 313.46500 1.000 19.05682 204 LEU F N 1
ATOM 6604 C CA . LEU F 1 138 ? 191.79400 286.24700 313.23000 1.000 15.94670 204 LEU F CA 1
ATOM 6605 C C . LEU F 1 138 ? 192.10500 286.12800 311.74600 1.000 17.69680 204 LEU F C 1
ATOM 6606 O O . LEU F 1 138 ? 191.62100 285.20800 311.08000 1.000 18.23876 204 LEU F O 1
ATOM 6611 N N . GLN F 1 139 ? 192.92200 287.03600 311.22400 1.000 16.07068 205 GLN F N 1
ATOM 6612 C CA . GLN F 1 139 ? 193.29700 286.85800 309.83000 1.000 19.01857 205 GLN F CA 1
ATOM 6613 C C . GLN F 1 139 ? 194.65200 287.48900 309.55400 1.000 15.17554 205 GLN F C 1
ATOM 6614 O O . GLN F 1 139 ? 195.12500 288.35300 310.29500 1.000 18.62373 205 GLN F O 1
ATOM 6620 N N . ASN F 1 140 ? 195.27100 287.01900 308.46800 1.000 14.59749 206 ASN F N 1
ATOM 6621 C CA . ASN F 1 140 ? 196.55400 287.51600 307.98400 1.000 14.99198 206 ASN F CA 1
ATOM 6622 C C . ASN F 1 140 ? 197.65200 287.19200 308.98700 1.000 18.06280 206 ASN F C 1
ATOM 6623 O O . ASN F 1 140 ? 198.11200 288.07500 309.72300 1.000 16.86444 206 ASN F O 1
ATOM 6628 N N . PRO F 1 141 ? 198.10500 285.94400 309.05000 1.000 20.44088 207 PRO F N 1
ATOM 6629 C CA . PRO F 1 141 ? 199.12200 285.59700 310.04100 1.000 23.44612 207 PRO F CA 1
ATOM 6630 C C . PRO F 1 141 ? 200.43300 286.30300 309.73600 1.000 26.97146 207 PRO F C 1
ATOM 6631 O O . PRO F 1 141 ? 200.72100 286.66900 308.59200 1.000 22.33926 207 PRO F O 1
ATOM 6635 N N . LYS F 1 142 ? 201.20200 286.53900 310.79200 1.000 21.88496 208 LYS F N 1
ATOM 6636 C CA . LYS F 1 142 ? 202.51100 287.16200 310.66700 1.000 28.09276 208 LYS F CA 1
ATOM 6637 C C . LYS F 1 142 ? 203.59000 286.22200 311.20400 1.000 41.51097 208 LYS F C 1
ATOM 6638 O O . LYS F 1 142 ? 203.32300 285.04400 311.46500 1.000 38.84542 208 LYS F O 1
#

Radius of gyration: 31.95 Å; Cα contacts (8 Å, |Δi|>4): 2442; chains: 6; bounding box: 60×72×94 Å